Protein 1OSN (pdb70)

Structure (mmCIF, N/CA/C/O backbone):
data_1OSN
#
_entry.id   1OSN
#
_cell.length_a   99.700
_cell.length_b   54.200
_cell.length_c   167.800
_cell.angle_alpha   90.00
_cell.angle_beta   94.80
_cell.angle_gamma   90.00
#
_symmetry.space_group_name_H-M   'P 1 21 1'
#
loop_
_entity.id
_entity.type
_entity.pdbx_description
1 polymer 'Thymidine kinase'
2 non-polymer "ADENOSINE-5'-DIPHOSPHATE"
3 non-polymer "(E)-5-(2-BROMOVINYL)-2'-DEOXYURIDINE-5'-MONOPHOSPHATE"
4 water water
#
loop_
_atom_site.group_PDB
_atom_site.id
_atom_site.type_symbol
_atom_site.label_atom_id
_atom_site.label_alt_id
_atom_site.label_comp_id
_atom_site.label_asym_id
_atom_site.label_entity_id
_atom_site.label_seq_id
_atom_site.pdbx_PDB_ins_code
_atom_site.Cartn_x
_atom_site.Cartn_y
_atom_site.Cartn_z
_atom_site.occupancy
_atom_site.B_iso_or_equiv
_atom_site.auth_seq_id
_atom_site.auth_comp_id
_atom_site.auth_asym_id
_atom_site.auth_atom_id
_atom_site.pdbx_PDB_model_num
ATOM 1 N N . VAL A 1 8 ? 80.585 -1.712 86.876 1.00 84.08 8 VAL A N 1
ATOM 2 C CA . VAL A 1 8 ? 81.081 -2.144 85.537 1.00 81.00 8 VAL A CA 1
ATOM 3 C C . VAL A 1 8 ? 81.817 -0.989 84.849 1.00 78.04 8 VAL A C 1
ATOM 4 O O . VAL A 1 8 ? 82.548 -1.196 83.880 1.00 77.94 8 VAL A O 1
ATOM 8 N N . LYS A 1 9 ? 81.621 0.213 85.390 1.00 73.69 9 LYS A N 1
ATOM 9 C CA . LYS A 1 9 ? 82.197 1.488 84.926 1.00 69.93 9 LYS A CA 1
ATOM 10 C C . LYS A 1 9 ? 83.671 1.508 84.455 1.00 67.02 9 LYS A C 1
ATOM 11 O O . LYS A 1 9 ? 84.467 0.642 84.820 1.00 75.34 9 LYS A O 1
ATOM 17 N N . MET A 1 10 ? 84.020 2.519 83.657 1.00 56.41 10 MET A N 1
ATOM 18 C CA . MET A 1 10 ? 85.375 2.707 83.119 1.00 50.72 10 MET A CA 1
ATOM 19 C C . MET A 1 10 ? 85.458 4.115 82.544 1.00 49.31 10 MET A C 1
ATOM 20 O O . MET A 1 10 ? 84.551 4.560 81.848 1.00 57.61 10 MET A O 1
ATOM 25 N N . GLY A 1 11 ? 86.557 4.806 82.794 1.00 44.74 11 GLY A N 1
ATOM 26 C CA . GLY A 1 11 ? 86.666 6.168 82.313 1.00 41.62 11 GLY A CA 1
ATOM 27 C C . GLY A 1 11 ? 87.174 6.347 80.902 1.00 39.35 11 GLY A C 1
ATOM 28 O O . GLY A 1 11 ? 88.218 5.810 80.554 1.00 40.53 11 GLY A O 1
ATOM 29 N N . VAL A 1 12 ? 86.442 7.123 80.102 1.00 36.62 12 VAL A N 1
ATOM 30 C CA . VAL A 1 12 ? 86.801 7.401 78.710 1.00 26.16 12 VAL A CA 1
ATOM 31 C C . VAL A 1 12 ? 87.385 8.794 78.565 1.00 18.43 12 VAL A C 1
ATOM 32 O O . VAL A 1 12 ? 87.386 9.588 79.510 1.00 12.94 12 VAL A O 1
ATOM 36 N N . LEU A 1 13 ? 87.854 9.104 77.366 1.00 14.98 13 LEU A N 1
ATOM 37 C CA . LEU A 1 13 ? 88.456 10.409 77.113 1.00 16.99 13 LEU A CA 1
ATOM 38 C C . LEU A 1 13 ? 87.887 11.048 75.856 1.00 16.60 13 LEU A C 1
ATOM 39 O O . LEU A 1 13 ? 88.353 10.764 74.756 1.00 17.01 13 LEU A O 1
ATOM 44 N N . ARG A 1 14 ? 86.882 11.910 76.016 1.00 17.62 14 ARG A N 1
ATOM 45 C CA . ARG A 1 14 ? 86.254 12.558 74.864 1.00 14.97 14 ARG A CA 1
ATOM 46 C C . ARG A 1 14 ? 87.138 13.654 74.320 1.00 12.84 14 ARG A C 1
ATOM 47 O O . ARG A 1 14 ? 87.420 14.630 75.009 1.00 19.20 14 ARG A O 1
ATOM 55 N N . ILE A 1 15 ? 87.584 13.477 73.081 1.00 6.17 15 ILE A N 1
ATOM 56 C CA . ILE A 1 15 ? 88.453 14.449 72.438 1.00 7.14 15 ILE A CA 1
ATOM 57 C C . ILE A 1 15 ? 87.930 14.875 71.074 1.00 14.73 15 ILE A C 1
ATOM 58 O O . ILE A 1 15 ? 87.883 14.082 70.139 1.00 20.59 15 ILE A O 1
ATOM 63 N N . TYR A 1 16 ? 87.545 16.140 70.978 1.00 10.80 16 TYR A N 1
ATOM 64 C CA . TYR A 1 16 ? 87.034 16.717 69.755 1.00 4.47 16 TYR A CA 1
ATOM 65 C C . TYR A 1 16 ? 88.147 17.545 69.123 1.00 4.47 16 TYR A C 1
ATOM 66 O O . TYR A 1 16 ? 88.689 18.454 69.732 1.00 21.43 16 TYR A O 1
ATOM 75 N N . LEU A 1 17 ? 88.482 17.226 67.889 1.00 4.47 17 LEU A N 1
ATOM 76 C CA . LEU A 1 17 ? 89.567 17.885 67.188 1.00 7.88 17 LEU A CA 1
ATOM 77 C C . LEU A 1 17 ? 89.025 18.879 66.172 1.00 16.91 17 LEU A C 1
ATOM 78 O O . LEU A 1 17 ? 88.445 18.478 65.160 1.00 24.13 17 LEU A O 1
ATOM 83 N N . ASP A 1 18 ? 89.222 20.171 66.419 1.00 18.46 18 ASP A N 1
ATOM 84 C CA . ASP A 1 18 ? 88.708 21.192 65.501 1.00 21.18 18 ASP A CA 1
ATOM 85 C C . ASP A 1 18 ? 89.765 22.103 64.904 1.00 17.90 18 ASP A C 1
ATOM 86 O O . ASP A 1 18 ? 90.950 21.803 64.928 1.00 20.37 18 ASP A O 1
ATOM 91 N N . GLY A 1 19 ? 89.310 23.223 64.360 1.00 22.93 19 GLY A N 1
ATOM 92 C CA . GLY A 1 19 ? 90.215 24.183 63.764 1.00 30.02 19 GLY A CA 1
ATOM 93 C C . GLY A 1 19 ? 89.714 24.552 62.389 1.00 33.28 19 GLY A C 1
ATOM 94 O O . GLY A 1 19 ? 88.578 24.214 62.039 1.00 27.00 19 GLY A O 1
ATOM 95 N N . ALA A 1 20 ? 90.557 25.243 61.620 1.00 35.35 20 ALA A N 1
ATOM 96 C CA . ALA A 1 20 ? 90.217 25.654 60.264 1.00 38.20 20 ALA A CA 1
ATOM 97 C C . ALA A 1 20 ? 90.103 24.424 59.350 1.00 50.59 20 ALA A C 1
ATOM 98 O O . ALA A 1 20 ? 90.346 23.287 59.781 1.00 46.31 20 ALA A O 1
ATOM 100 N N . TYR A 1 21 ? 89.734 24.654 58.089 1.00 61.10 21 TYR A N 1
ATOM 101 C CA . TYR A 1 21 ? 89.576 23.561 57.128 1.00 70.18 21 TYR A CA 1
ATOM 102 C C . TYR A 1 21 ? 90.746 23.450 56.151 1.00 78.02 21 TYR A C 1
ATOM 103 O O . TYR A 1 21 ? 91.458 24.431 55.906 1.00 84.50 21 TYR A O 1
ATOM 112 N N . GLY A 1 22 ? 90.938 22.250 55.598 1.00 79.10 22 GLY A N 1
ATOM 113 C CA . GLY A 1 22 ? 92.029 22.018 54.664 1.00 79.87 22 GLY A CA 1
ATOM 114 C C . GLY A 1 22 ? 93.384 21.949 55.358 1.00 81.00 22 GLY A C 1
ATOM 115 O O . GLY A 1 22 ? 94.375 21.525 54.759 1.00 80.26 22 GLY A O 1
ATOM 116 N N . ILE A 1 23 ? 93.421 22.363 56.626 1.00 80.38 23 ILE A N 1
ATOM 117 C CA . ILE A 1 23 ? 94.649 22.362 57.421 1.00 78.62 23 ILE A CA 1
ATOM 118 C C . ILE A 1 23 ? 95.286 20.975 57.550 1.00 80.45 23 ILE A C 1
ATOM 119 O O . ILE A 1 23 ? 96.505 20.861 57.700 1.00 86.07 23 ILE A O 1
ATOM 124 N N . GLY A 1 24 ? 94.469 19.926 57.500 1.00 73.28 24 GLY A N 1
ATOM 125 C CA . GLY A 1 24 ? 95.005 18.581 57.614 1.00 66.42 24 GLY A CA 1
ATOM 126 C C . GLY A 1 24 ? 94.713 17.897 58.937 1.00 61.50 24 GLY A C 1
ATOM 127 O O . GLY A 1 24 ? 95.411 16.955 59.329 1.00 58.31 24 GLY A O 1
ATOM 128 N N . LYS A 1 25 ? 93.673 18.361 59.623 1.00 57.89 25 LYS A N 1
ATOM 129 C CA . LYS A 1 25 ? 93.306 17.793 60.909 1.00 56.15 25 LYS A CA 1
ATOM 130 C C . LYS A 1 25 ? 92.668 16.421 60.797 1.00 53.79 25 LYS A C 1
ATOM 131 O O . LYS A 1 25 ? 92.271 15.831 61.799 1.00 53.60 25 LYS A O 1
ATOM 137 N N . THR A 1 26 ? 92.568 15.905 59.582 1.00 56.70 26 THR A N 1
ATOM 138 C CA . THR A 1 26 ? 91.984 14.583 59.398 1.00 69.38 26 THR A CA 1
ATOM 139 C C . THR A 1 26 ? 93.070 13.543 59.094 1.00 75.81 26 THR A C 1
ATOM 140 O O . THR A 1 26 ? 93.064 12.454 59.674 1.00 77.98 26 THR A O 1
ATOM 144 N N . THR A 1 27 ? 94.005 13.876 58.202 1.00 78.75 27 THR A N 1
ATOM 145 C CA . THR A 1 27 ? 95.081 12.945 57.856 1.00 76.39 27 THR A CA 1
ATOM 146 C C . THR A 1 27 ? 96.073 12.884 59.014 1.00 72.28 27 THR A C 1
ATOM 147 O O . THR A 1 27 ? 96.948 12.022 59.058 1.00 71.24 27 THR A O 1
ATOM 151 N N . ALA A 1 28 ? 95.917 13.811 59.953 1.00 72.32 28 ALA A N 1
ATOM 152 C CA . ALA A 1 28 ? 96.770 13.870 61.134 1.00 76.56 28 ALA A CA 1
ATOM 153 C C . ALA A 1 28 ? 96.036 13.270 62.340 1.00 77.41 28 ALA A C 1
ATOM 154 O O . ALA A 1 28 ? 96.654 12.958 63.366 1.00 73.20 28 ALA A O 1
ATOM 156 N N . ALA A 1 29 ? 94.715 13.125 62.204 1.00 78.66 29 ALA A N 1
ATOM 157 C CA . ALA A 1 29 ? 93.867 12.555 63.252 1.00 73.92 29 ALA A CA 1
ATOM 158 C C . ALA A 1 29 ? 93.781 11.055 63.030 1.00 73.34 29 ALA A C 1
ATOM 159 O O . ALA A 1 29 ? 93.449 10.298 63.940 1.00 71.37 29 ALA A O 1
ATOM 161 N N . GLU A 1 30 ? 94.074 10.638 61.802 1.00 78.97 30 GLU A N 1
ATOM 162 C CA . GLU A 1 30 ? 94.055 9.230 61.438 1.00 80.90 30 GLU A CA 1
ATOM 163 C C . GLU A 1 30 ? 95.418 8.625 61.764 1.00 80.36 30 GLU A C 1
ATOM 164 O O . GLU A 1 30 ? 95.501 7.537 62.330 1.00 81.00 30 GLU A O 1
ATOM 170 N N . GLU A 1 31 ? 96.485 9.341 61.419 1.00 78.67 31 GLU A N 1
ATOM 171 C CA . GLU A 1 31 ? 97.832 8.857 61.681 1.00 75.33 31 GLU A CA 1
ATOM 172 C C . GLU A 1 31 ? 98.020 8.666 63.176 1.00 71.12 31 GLU A C 1
ATOM 173 O O . GLU A 1 31 ? 99.013 8.091 63.621 1.00 69.26 31 GLU A O 1
ATOM 179 N N . PHE A 1 32 ? 97.063 9.160 63.951 1.00 69.83 32 PHE A N 1
ATOM 180 C CA . PHE A 1 32 ? 97.121 9.019 65.401 1.00 74.77 32 PHE A CA 1
ATOM 181 C C . PHE A 1 32 ? 96.418 7.734 65.812 1.00 79.71 32 PHE A C 1
ATOM 182 O O . PHE A 1 32 ? 96.685 7.181 66.882 1.00 81.18 32 PHE A O 1
ATOM 190 N N . LEU A 1 33 ? 95.515 7.273 64.950 1.00 83.30 33 LEU A N 1
ATOM 191 C CA . LEU A 1 33 ? 94.749 6.057 65.198 1.00 83.41 33 LEU A CA 1
ATOM 192 C C . LEU A 1 33 ? 95.584 4.813 64.868 1.00 87.17 33 LEU A C 1
ATOM 193 O O . LEU A 1 33 ? 95.500 3.811 65.566 1.00 89.07 33 LEU A O 1
ATOM 198 N N . HIS A 1 34 ? 96.428 4.897 63.840 1.00 92.68 34 HIS A N 1
ATOM 199 C CA . HIS A 1 34 ? 97.290 3.774 63.448 1.00 98.15 34 HIS A CA 1
ATOM 200 C C . HIS A 1 34 ? 98.396 3.419 64.466 1.00 101.75 34 HIS A C 1
ATOM 201 O O . HIS A 1 34 ? 98.692 2.240 64.677 1.00 101.07 34 HIS A O 1
ATOM 208 N N . HIS A 1 35 ? 99.001 4.432 65.092 1.00 105.02 35 HIS A N 1
ATOM 209 C CA . HIS A 1 35 ? 100.105 4.216 66.040 1.00 107.10 35 HIS A CA 1
ATOM 210 C C . HIS A 1 35 ? 99.779 4.231 67.541 1.00 104.89 35 HIS A C 1
ATOM 211 O O . HIS A 1 35 ? 100.581 4.697 68.363 1.00 101.95 35 HIS A O 1
ATOM 218 N N . PHE A 1 36 ? 98.616 3.707 67.901 1.00 101.60 36 PHE A N 1
ATOM 219 C CA . PHE A 1 36 ? 98.216 3.682 69.299 1.00 97.47 36 PHE A CA 1
ATOM 220 C C . PHE A 1 36 ? 97.059 2.719 69.456 1.00 93.93 36 PHE A C 1
ATOM 221 O O . PHE A 1 36 ? 96.774 2.239 70.557 1.00 85.77 36 PHE A O 1
ATOM 229 N N . ALA A 1 37 ? 96.391 2.448 68.338 1.00 96.95 37 ALA A N 1
ATOM 230 C CA . ALA A 1 37 ? 95.267 1.522 68.341 1.00 100.32 37 ALA A CA 1
ATOM 231 C C . ALA A 1 37 ? 95.835 0.112 68.218 1.00 103.14 37 ALA A C 1
ATOM 232 O O . ALA A 1 37 ? 95.217 -0.775 67.616 1.00 102.71 37 ALA A O 1
ATOM 234 N N . ILE A 1 38 ? 97.031 -0.074 68.782 1.00 103.75 38 ILE A N 1
ATOM 235 C CA . ILE A 1 38 ? 97.719 -1.367 68.779 1.00 98.33 38 ILE A CA 1
ATOM 236 C C . ILE A 1 38 ? 96.721 -2.363 69.382 1.00 94.64 38 ILE A C 1
ATOM 237 O O . ILE A 1 38 ? 96.594 -3.510 68.934 1.00 88.82 38 ILE A O 1
ATOM 242 N N . THR A 1 39 ? 96.017 -1.885 70.405 1.00 92.11 39 THR A N 1
ATOM 243 C CA . THR A 1 39 ? 94.976 -2.641 71.085 1.00 88.30 39 THR A CA 1
ATOM 244 C C . THR A 1 39 ? 93.654 -2.045 70.566 1.00 85.84 39 THR A C 1
ATOM 245 O O . THR A 1 39 ? 93.238 -0.954 70.970 1.00 80.92 39 THR A O 1
ATOM 249 N N . PRO A 1 40 ? 92.991 -2.763 69.641 1.00 85.48 40 PRO A N 1
ATOM 250 C CA . PRO A 1 40 ? 91.725 -2.393 68.998 1.00 79.55 40 PRO A CA 1
ATOM 251 C C . PRO A 1 40 ? 90.677 -1.667 69.831 1.00 73.61 40 PRO A C 1
ATOM 252 O O . PRO A 1 40 ? 90.214 -0.598 69.440 1.00 73.08 40 PRO A O 1
ATOM 256 N N . ASN A 1 41 ? 90.301 -2.242 70.970 1.00 65.91 41 ASN A N 1
ATOM 257 C CA . ASN A 1 41 ? 89.268 -1.645 71.798 1.00 59.83 41 ASN A CA 1
ATOM 258 C C . ASN A 1 41 ? 89.738 -0.514 72.697 1.00 56.95 41 ASN A C 1
ATOM 259 O O . ASN A 1 41 ? 89.080 -0.207 73.690 1.00 62.49 41 ASN A O 1
ATOM 264 N N . ARG A 1 42 ? 90.857 0.123 72.372 1.00 51.67 42 ARG A N 1
ATOM 265 C CA . ARG A 1 42 ? 91.301 1.216 73.231 1.00 48.88 42 ARG A CA 1
ATOM 266 C C . ARG A 1 42 ? 90.992 2.570 72.636 1.00 45.76 42 ARG A C 1
ATOM 267 O O . ARG A 1 42 ? 91.129 3.579 73.315 1.00 53.98 42 ARG A O 1
ATOM 275 N N . ILE A 1 43 ? 90.558 2.603 71.380 1.00 41.96 43 ILE A N 1
ATOM 276 C CA . ILE A 1 43 ? 90.276 3.878 70.722 1.00 34.18 43 ILE A CA 1
ATOM 277 C C . ILE A 1 43 ? 89.168 3.819 69.678 1.00 28.27 43 ILE A C 1
ATOM 278 O O . ILE A 1 43 ? 89.091 2.883 68.888 1.00 34.62 43 ILE A O 1
ATOM 283 N N . LEU A 1 44 ? 88.321 4.841 69.671 1.00 22.64 44 LEU A N 1
ATOM 284 C CA . LEU A 1 44 ? 87.190 4.911 68.750 1.00 16.64 44 LEU A CA 1
ATOM 285 C C . LEU A 1 44 ? 87.164 6.195 67.952 1.00 17.88 44 LEU A C 1
ATOM 286 O O . LEU A 1 44 ? 87.040 7.264 68.528 1.00 26.69 44 LEU A O 1
ATOM 291 N N . LEU A 1 45 ? 87.249 6.108 66.631 1.00 18.73 45 LEU A N 1
ATOM 292 C CA . LEU A 1 45 ? 87.232 7.327 65.836 1.00 19.37 45 LEU A CA 1
ATOM 293 C C . LEU A 1 45 ? 85.889 7.603 65.169 1.00 15.86 45 LEU A C 1
ATOM 294 O O . LEU A 1 45 ? 85.194 6.686 64.748 1.00 26.78 45 LEU A O 1
ATOM 299 N N . ILE A 1 46 ? 85.533 8.875 65.076 1.00 4.47 46 ILE A N 1
ATOM 300 C CA . ILE A 1 46 ? 84.284 9.278 64.455 1.00 12.05 46 ILE A CA 1
ATOM 301 C C . ILE A 1 46 ? 84.632 10.347 63.438 1.00 20.99 46 ILE A C 1
ATOM 302 O O . ILE A 1 46 ? 85.004 11.449 63.819 1.00 37.09 46 ILE A O 1
ATOM 307 N N . GLY A 1 47 ? 84.506 10.042 62.153 1.00 19.81 47 GLY A N 1
ATOM 308 C CA . GLY A 1 47 ? 84.856 11.028 61.139 1.00 26.51 47 GLY A CA 1
ATOM 309 C C . GLY A 1 47 ? 83.749 11.974 60.715 1.00 28.74 47 GLY A C 1
ATOM 310 O O . GLY A 1 47 ? 82.571 11.707 60.959 1.00 33.71 47 GLY A O 1
ATOM 311 N N . GLU A 1 48 ? 84.121 13.087 60.084 1.00 28.00 48 GLU A N 1
ATOM 312 C CA . GLU A 1 48 ? 83.129 14.051 59.622 1.00 26.69 48 GLU A CA 1
ATOM 313 C C . GLU A 1 48 ? 82.147 13.307 58.735 1.00 19.43 48 GLU A C 1
ATOM 314 O O . GLU A 1 48 ? 82.556 12.478 57.932 1.00 24.33 48 GLU A O 1
ATOM 320 N N . PRO A 1 49 ? 80.835 13.577 58.883 1.00 11.61 49 PRO A N 1
ATOM 321 C CA . PRO A 1 49 ? 79.790 12.926 58.097 1.00 10.31 49 PRO A CA 1
ATOM 322 C C . PRO A 1 49 ? 79.536 13.534 56.703 1.00 16.18 49 PRO A C 1
ATOM 323 O O . PRO A 1 49 ? 78.416 13.943 56.395 1.00 22.39 49 PRO A O 1
ATOM 327 N N . LEU A 1 50 ? 80.562 13.576 55.853 1.00 17.18 50 LEU A N 1
ATOM 328 C CA . LEU A 1 50 ? 80.415 14.144 54.515 1.00 13.45 50 LEU A CA 1
ATOM 329 C C . LEU A 1 50 ? 79.229 13.532 53.806 1.00 16.75 50 LEU A C 1
ATOM 330 O O . LEU A 1 50 ? 78.469 14.238 53.154 1.00 27.99 50 LEU A O 1
ATOM 335 N N . SER A 1 51 ? 79.077 12.216 53.931 1.00 21.56 51 SER A N 1
ATOM 336 C CA . SER A 1 51 ? 77.977 11.504 53.288 1.00 26.13 51 SER A CA 1
ATOM 337 C C . SER A 1 51 ? 76.615 12.157 53.518 1.00 28.75 51 SER A C 1
ATOM 338 O O . SER A 1 51 ? 75.743 12.063 52.652 1.00 43.02 51 SER A O 1
ATOM 341 N N . TYR A 1 52 ? 76.422 12.816 54.664 1.00 13.01 52 TYR A N 1
ATOM 342 C CA . TYR A 1 52 ? 75.152 13.495 54.929 1.00 6.22 52 TYR A CA 1
ATOM 343 C C . TYR A 1 52 ? 75.190 14.955 54.457 1.00 8.31 52 TYR A C 1
ATOM 344 O O . TYR A 1 52 ? 74.198 15.515 53.985 1.00 5.47 52 TYR A O 1
ATOM 353 N N . TRP A 1 53 ? 76.341 15.584 54.593 1.00 10.09 53 TRP A N 1
ATOM 354 C CA . TRP A 1 53 ? 76.451 16.950 54.150 1.00 4.47 53 TRP A CA 1
ATOM 355 C C . TRP A 1 53 ? 76.266 16.991 52.651 1.00 7.01 53 TRP A C 1
ATOM 356 O O . TRP A 1 53 ? 75.605 17.885 52.139 1.00 11.80 53 TRP A O 1
ATOM 367 N N . ARG A 1 54 ? 76.850 16.026 51.947 1.00 4.47 54 ARG A N 1
ATOM 368 C CA . ARG A 1 54 ? 76.750 16.019 50.500 1.00 10.14 54 ARG A CA 1
ATOM 369 C C . ARG A 1 54 ? 75.443 15.474 49.966 1.00 9.87 54 ARG A C 1
ATOM 370 O O . ARG A 1 54 ? 75.270 15.307 48.760 1.00 20.33 54 ARG A O 1
ATOM 378 N N . ASN A 1 55 ? 74.510 15.219 50.867 1.00 6.38 55 ASN A N 1
ATOM 379 C CA . ASN A 1 55 ? 73.201 14.743 50.466 1.00 10.27 55 ASN A CA 1
ATOM 380 C C . ASN A 1 55 ? 72.261 14.835 51.644 1.00 7.73 55 ASN A C 1
ATOM 381 O O . ASN A 1 55 ? 71.589 13.862 52.018 1.00 4.47 55 ASN A O 1
ATOM 386 N N . LEU A 1 56 ? 72.218 16.013 52.245 1.00 9.27 56 LEU A N 1
ATOM 387 C CA . LEU A 1 56 ? 71.363 16.186 53.394 1.00 11.13 56 LEU A CA 1
ATOM 388 C C . LEU A 1 56 ? 69.927 16.457 52.975 1.00 12.27 56 LEU A C 1
ATOM 389 O O . LEU A 1 56 ? 69.554 17.587 52.654 1.00 9.56 56 LEU A O 1
ATOM 394 N N . ALA A 1 57 ? 69.122 15.401 52.975 1.00 10.13 57 ALA A N 1
ATOM 395 C CA . ALA A 1 57 ? 67.726 15.531 52.604 1.00 13.87 57 ALA A CA 1
ATOM 396 C C . ALA A 1 57 ? 67.544 16.227 51.256 1.00 18.81 57 ALA A C 1
ATOM 397 O O . ALA A 1 57 ? 66.600 16.993 51.056 1.00 20.17 57 ALA A O 1
ATOM 399 N N . GLY A 1 58 ? 68.457 15.983 50.330 1.00 19.70 58 GLY A N 1
ATOM 400 C CA . GLY A 1 58 ? 68.290 16.584 49.027 1.00 19.10 58 GLY A CA 1
ATOM 401 C C . GLY A 1 58 ? 69.310 17.594 48.573 1.00 23.49 58 GLY A C 1
ATOM 402 O O . GLY A 1 58 ? 69.641 17.638 47.388 1.00 39.47 58 GLY A O 1
ATOM 403 N N . GLU A 1 59 ? 69.826 18.410 49.478 1.00 13.11 59 GLU A N 1
ATOM 404 C CA . GLU A 1 59 ? 70.788 19.407 49.040 1.00 10.26 59 GLU A CA 1
ATOM 405 C C . GLU A 1 59 ? 72.219 19.117 49.491 1.00 9.34 59 GLU A C 1
ATOM 406 O O . GLU A 1 59 ? 72.436 18.393 50.461 1.00 4.47 59 GLU A O 1
ATOM 412 N N . ASP A 1 60 ? 73.191 19.657 48.755 1.00 9.47 60 ASP A N 1
ATOM 413 C CA . ASP A 1 60 ? 74.606 19.469 49.073 1.00 13.04 60 ASP A CA 1
ATOM 414 C C . ASP A 1 60 ? 75.151 20.679 49.832 1.00 10.09 60 ASP A C 1
ATOM 415 O O . ASP A 1 60 ? 75.740 21.580 49.235 1.00 9.91 60 ASP A O 1
ATOM 420 N N . ALA A 1 61 ? 74.968 20.690 51.146 1.00 4.47 61 ALA A N 1
ATOM 421 C CA . ALA A 1 61 ? 75.426 21.803 51.952 1.00 4.47 61 ALA A CA 1
ATOM 422 C C . ALA A 1 61 ? 76.706 22.429 51.429 1.00 9.86 61 ALA A C 1
ATOM 423 O O . ALA A 1 61 ? 76.763 23.639 51.207 1.00 8.82 61 ALA A O 1
ATOM 425 N N . ILE A 1 62 ? 77.730 21.611 51.209 1.00 15.13 62 ILE A N 1
ATOM 426 C CA . ILE A 1 62 ? 78.998 22.158 50.746 1.00 15.60 62 ILE A CA 1
ATOM 427 C C . ILE A 1 62 ? 78.915 22.938 49.452 1.00 12.25 62 ILE A C 1
ATOM 428 O O . ILE A 1 62 ? 79.214 24.135 49.433 1.00 14.83 62 ILE A O 1
ATOM 433 N N . CYS A 1 63 ? 78.516 22.280 48.374 1.00 5.73 63 CYS A N 1
ATOM 434 C CA . CYS A 1 63 ? 78.409 22.982 47.106 1.00 11.93 63 CYS A CA 1
ATOM 435 C C . CYS A 1 63 ? 77.581 24.262 47.271 1.00 11.62 63 CYS A C 1
ATOM 436 O O . CYS A 1 63 ? 77.994 25.342 46.827 1.00 12.61 63 CYS A O 1
ATOM 439 N N . GLY A 1 64 ? 76.426 24.130 47.928 1.00 8.12 64 GLY A N 1
ATOM 440 C CA . GLY A 1 64 ? 75.529 25.257 48.153 1.00 5.85 64 GLY A CA 1
ATOM 441 C C . GLY A 1 64 ? 76.115 26.456 48.886 1.00 7.60 64 GLY A C 1
ATOM 442 O O . GLY A 1 64 ? 75.807 27.611 48.568 1.00 4.47 64 GLY A O 1
ATOM 443 N N . ILE A 1 65 ? 76.958 26.200 49.877 1.00 4.47 65 ILE A N 1
ATOM 444 C CA . ILE A 1 65 ? 77.546 27.308 50.593 1.00 7.56 65 ILE A CA 1
ATOM 445 C C . ILE A 1 65 ? 78.569 28.009 49.714 1.00 14.15 65 ILE A C 1
ATOM 446 O O . ILE A 1 65 ? 78.716 29.219 49.783 1.00 24.70 65 ILE A O 1
ATOM 451 N N . TYR A 1 66 ? 79.290 27.264 48.890 1.00 11.85 66 TYR A N 1
ATOM 452 C CA . TYR A 1 66 ? 80.253 27.917 48.038 1.00 11.03 66 TYR A CA 1
ATOM 453 C C . TYR A 1 66 ? 79.562 28.457 46.800 1.00 14.28 66 TYR A C 1
ATOM 454 O O . TYR A 1 66 ? 79.660 29.644 46.500 1.00 23.24 66 TYR A O 1
ATOM 463 N N . GLY A 1 67 ? 78.846 27.601 46.088 1.00 11.69 67 GLY A N 1
ATOM 464 C CA . GLY A 1 67 ? 78.181 28.054 44.884 1.00 23.11 67 GLY A CA 1
ATOM 465 C C . GLY A 1 67 ? 77.445 29.363 45.080 1.00 20.31 67 GLY A C 1
ATOM 466 O O . GLY A 1 67 ? 77.432 30.229 44.195 1.00 24.25 67 GLY A O 1
ATOM 467 N N . THR A 1 68 ? 76.828 29.509 46.244 1.00 6.66 68 THR A N 1
ATOM 468 C CA . THR A 1 68 ? 76.088 30.723 46.533 1.00 5.91 68 THR A CA 1
ATOM 469 C C . THR A 1 68 ? 76.962 31.969 46.475 1.00 4.47 68 THR A C 1
ATOM 470 O O . THR A 1 68 ? 76.503 33.044 46.119 1.00 4.81 68 THR A O 1
ATOM 474 N N . GLN A 1 69 ? 78.228 31.833 46.824 1.00 4.73 69 GLN A N 1
ATOM 475 C CA . GLN A 1 69 ? 79.103 32.981 46.780 1.00 6.46 69 GLN A CA 1
ATOM 476 C C . GLN A 1 69 ? 79.472 33.238 45.336 1.00 8.94 69 GLN A C 1
ATOM 477 O O . GLN A 1 69 ? 79.489 34.378 44.891 1.00 22.73 69 GLN A O 1
ATOM 483 N N . THR A 1 70 ? 79.767 32.189 44.589 1.00 6.76 70 THR A N 1
ATOM 484 C CA . THR A 1 70 ? 80.084 32.380 43.181 1.00 18.04 70 THR A CA 1
ATOM 485 C C . THR A 1 70 ? 78.876 33.062 42.527 1.00 16.37 70 THR A C 1
ATOM 486 O O . THR A 1 70 ? 79.024 34.013 41.767 1.00 21.08 70 THR A O 1
ATOM 490 N N . ARG A 1 71 ? 77.681 32.570 42.836 1.00 11.44 71 ARG A N 1
ATOM 491 C CA . ARG A 1 71 ? 76.449 33.129 42.299 1.00 4.47 71 ARG A CA 1
ATOM 492 C C . ARG A 1 71 ? 76.243 34.577 42.738 1.00 4.47 71 ARG A C 1
ATOM 493 O O . ARG A 1 71 ? 75.559 35.347 42.065 1.00 8.89 71 ARG A O 1
ATOM 501 N N . ARG A 1 72 ? 76.827 34.954 43.867 1.00 4.62 72 ARG A N 1
ATOM 502 C CA . ARG A 1 72 ? 76.701 36.328 44.340 1.00 6.61 72 ARG A CA 1
ATOM 503 C C . ARG A 1 72 ? 77.612 37.251 43.534 1.00 7.61 72 ARG A C 1
ATOM 504 O O . ARG A 1 72 ? 77.193 38.332 43.133 1.00 4.47 72 ARG A O 1
ATOM 512 N N . LEU A 1 73 ? 78.847 36.817 43.289 1.00 4.47 73 LEU A N 1
ATOM 513 C CA . LEU A 1 73 ? 79.793 37.627 42.535 1.00 11.22 73 LEU A CA 1
ATOM 514 C C . LEU A 1 73 ? 79.347 37.898 41.122 1.00 19.19 73 LEU A C 1
ATOM 515 O O . LEU A 1 73 ? 79.575 38.988 40.604 1.00 26.25 73 LEU A O 1
ATOM 520 N N . ASN A 1 74 ? 78.714 36.909 40.497 1.00 20.51 74 ASN A N 1
ATOM 521 C CA . ASN A 1 74 ? 78.258 37.044 39.118 1.00 19.41 74 ASN A CA 1
ATOM 522 C C . ASN A 1 74 ? 76.985 37.846 39.063 1.00 18.53 74 ASN A C 1
ATOM 523 O O . ASN A 1 74 ? 76.505 38.212 37.993 1.00 20.22 74 ASN A O 1
ATOM 528 N N . GLY A 1 75 ? 76.441 38.132 40.232 1.00 20.87 75 GLY A N 1
ATOM 529 C CA . GLY A 1 75 ? 75.226 38.916 40.269 1.00 30.94 75 GLY A CA 1
ATOM 530 C C . GLY A 1 75 ? 74.035 38.110 39.809 1.00 29.65 75 GLY A C 1
ATOM 531 O O . GLY A 1 75 ? 73.026 38.675 39.392 1.00 36.65 75 GLY A O 1
ATOM 532 N N . ASP A 1 76 ? 74.154 36.789 39.862 1.00 20.15 76 ASP A N 1
ATOM 533 C CA . ASP A 1 76 ? 73.044 35.940 39.474 1.00 15.95 76 ASP A CA 1
ATOM 534 C C . ASP A 1 76 ? 71.976 36.065 40.563 1.00 11.56 76 ASP A C 1
ATOM 535 O O . ASP A 1 76 ? 70.827 35.673 40.365 1.00 9.80 76 ASP A O 1
ATOM 540 N N . VAL A 1 77 ? 72.360 36.621 41.712 1.00 4.75 77 VAL A N 1
ATOM 541 C CA . VAL A 1 77 ? 71.423 36.787 42.815 1.00 6.35 77 VAL A CA 1
ATOM 542 C C . VAL A 1 77 ? 71.760 37.974 43.704 1.00 10.65 77 VAL A C 1
ATOM 543 O O . VAL A 1 77 ? 72.934 38.333 43.882 1.00 10.11 77 VAL A O 1
ATOM 547 N N . SER A 1 78 ? 70.710 38.566 44.268 1.00 11.77 78 SER A N 1
ATOM 548 C CA . SER A 1 78 ? 70.831 39.730 45.142 1.00 11.15 78 SER A CA 1
ATOM 549 C C . SER A 1 78 ? 71.739 39.452 46.326 1.00 8.93 78 SER A C 1
ATOM 550 O O . SER A 1 78 ? 71.665 38.379 46.915 1.00 22.78 78 SER A O 1
ATOM 553 N N . PRO A 1 79 ? 72.608 40.406 46.693 1.00 4.47 79 PRO A N 1
ATOM 554 C CA . PRO A 1 79 ? 73.500 40.182 47.832 1.00 9.33 79 PRO A CA 1
ATOM 555 C C . PRO A 1 79 ? 72.685 39.986 49.105 1.00 13.16 79 PRO A C 1
ATOM 556 O O . PRO A 1 79 ? 73.121 39.306 50.026 1.00 16.53 79 PRO A O 1
ATOM 560 N N . GLU A 1 80 ? 71.498 40.581 49.155 1.00 17.81 80 GLU A N 1
ATOM 561 C CA . GLU A 1 80 ? 70.635 40.417 50.318 1.00 14.10 80 GLU A CA 1
ATOM 562 C C . GLU A 1 80 ? 70.168 38.953 50.375 1.00 13.09 80 GLU A C 1
ATOM 563 O O . GLU A 1 80 ? 70.148 38.347 51.446 1.00 10.29 80 GLU A O 1
ATOM 569 N N . ASP A 1 81 ? 69.804 38.380 49.230 1.00 4.47 81 ASP A N 1
ATOM 570 C CA . ASP A 1 81 ? 69.379 36.991 49.223 1.00 10.24 81 ASP A CA 1
ATOM 571 C C . ASP A 1 81 ? 70.576 36.068 49.439 1.00 12.74 81 ASP A C 1
ATOM 572 O O . ASP A 1 81 ? 70.517 35.103 50.205 1.00 15.32 81 ASP A O 1
ATOM 577 N N . ALA A 1 82 ? 71.672 36.373 48.765 1.00 16.88 82 ALA A N 1
ATOM 578 C CA . ALA A 1 82 ? 72.868 35.556 48.886 1.00 21.93 82 ALA A CA 1
ATOM 579 C C . ALA A 1 82 ? 73.222 35.326 50.347 1.00 21.06 82 ALA A C 1
ATOM 580 O O . ALA A 1 82 ? 73.808 34.304 50.699 1.00 25.24 82 ALA A O 1
ATOM 582 N N . GLN A 1 83 ? 72.863 36.272 51.203 1.00 18.83 83 GLN A N 1
ATOM 583 C CA . GLN A 1 83 ? 73.183 36.123 52.616 1.00 19.17 83 GLN A CA 1
ATOM 584 C C . GLN A 1 83 ? 72.229 35.150 53.240 1.00 11.38 83 GLN A C 1
ATOM 585 O O . GLN A 1 83 ? 72.640 34.264 53.966 1.00 15.17 83 GLN A O 1
ATOM 591 N N . ARG A 1 84 ? 70.947 35.322 52.951 1.00 11.42 84 ARG A N 1
ATOM 592 C CA . ARG A 1 84 ? 69.929 34.446 53.506 1.00 10.46 84 ARG A CA 1
ATOM 593 C C . ARG A 1 84 ? 70.164 33.064 52.958 1.00 11.53 84 ARG A C 1
ATOM 594 O O . ARG A 1 84 ? 70.102 32.061 53.686 1.00 12.22 84 ARG A O 1
ATOM 602 N N . LEU A 1 85 ? 70.461 33.019 51.666 1.00 5.56 85 LEU A N 1
ATOM 603 C CA . LEU A 1 85 ? 70.716 31.758 51.010 1.00 4.47 85 LEU A CA 1
ATOM 604 C C . LEU A 1 85 ? 71.866 31.058 51.716 1.00 8.33 85 LEU A C 1
ATOM 605 O O . LEU A 1 85 ? 71.826 29.852 51.937 1.00 12.91 85 LEU A O 1
ATOM 610 N N . THR A 1 86 ? 72.880 31.819 52.105 1.00 8.59 86 THR A N 1
ATOM 611 C CA . THR A 1 86 ? 74.017 31.231 52.795 1.00 4.47 86 THR A CA 1
ATOM 612 C C . THR A 1 86 ? 73.566 30.621 54.111 1.00 4.47 86 THR A C 1
ATOM 613 O O . THR A 1 86 ? 73.819 29.447 54.366 1.00 4.65 86 THR A O 1
ATOM 617 N N . ALA A 1 87 ? 72.896 31.417 54.940 1.00 4.47 87 ALA A N 1
ATOM 618 C CA . ALA A 1 87 ? 72.414 30.947 56.242 1.00 8.21 87 ALA A CA 1
ATOM 619 C C . ALA A 1 87 ? 71.771 29.591 56.085 1.00 13.97 87 ALA A C 1
ATOM 620 O O . ALA A 1 87 ? 72.011 28.683 56.883 1.00 14.80 87 ALA A O 1
ATOM 622 N N . HIS A 1 88 ? 70.953 29.459 55.046 1.00 13.93 88 HIS A N 1
ATOM 623 C CA . HIS A 1 88 ? 70.279 28.198 54.786 1.00 8.94 88 HIS A CA 1
ATOM 624 C C . HIS A 1 88 ? 71.259 27.045 54.737 1.00 6.03 88 HIS A C 1
ATOM 625 O O . HIS A 1 88 ? 71.167 26.121 55.541 1.00 4.64 88 HIS A O 1
ATOM 632 N N . PHE A 1 89 ? 72.190 27.097 53.784 1.00 7.78 89 PHE A N 1
ATOM 633 C CA . PHE A 1 89 ? 73.181 26.038 53.638 1.00 4.47 89 PHE A CA 1
ATOM 634 C C . PHE A 1 89 ? 74.029 25.866 54.875 1.00 4.47 89 PHE A C 1
ATOM 635 O O . PHE A 1 89 ? 74.121 24.768 55.418 1.00 16.45 89 PHE A O 1
ATOM 643 N N . GLN A 1 90 ? 74.649 26.936 55.337 1.00 4.47 90 GLN A N 1
ATOM 644 C CA . GLN A 1 90 ? 75.459 26.810 56.531 1.00 5.72 90 GLN A CA 1
ATOM 645 C C . GLN A 1 90 ? 74.762 25.953 57.595 1.00 10.33 90 GLN A C 1
ATOM 646 O O . GLN A 1 90 ? 75.371 25.065 58.181 1.00 11.49 90 GLN A O 1
ATOM 652 N N . SER A 1 91 ? 73.479 26.219 57.825 1.00 12.56 91 SER A N 1
ATOM 653 C CA . SER A 1 91 ? 72.695 25.491 58.821 1.00 5.96 91 SER A CA 1
ATOM 654 C C . SER A 1 91 ? 72.650 23.995 58.570 1.00 8.31 91 SER A C 1
ATOM 655 O O . SER A 1 91 ? 72.542 23.222 59.514 1.00 12.85 91 SER A O 1
ATOM 658 N N . LEU A 1 92 ? 72.711 23.585 57.304 1.00 8.43 92 LEU A N 1
ATOM 659 C CA . LEU A 1 92 ? 72.647 22.165 56.967 1.00 8.00 92 LEU A CA 1
ATOM 660 C C . LEU A 1 92 ? 73.661 21.307 57.701 1.00 4.47 92 LEU A C 1
ATOM 661 O O . LEU A 1 92 ? 73.355 20.186 58.095 1.00 4.47 92 LEU A O 1
ATOM 666 N N . PHE A 1 93 ? 74.859 21.840 57.883 1.00 4.47 93 PHE A N 1
ATOM 667 C CA . PHE A 1 93 ? 75.922 21.132 58.585 1.00 7.08 93 PHE A CA 1
ATOM 668 C C . PHE A 1 93 ? 75.586 20.727 60.021 1.00 10.32 93 PHE A C 1
ATOM 669 O O . PHE A 1 93 ? 76.181 19.789 60.546 1.00 19.14 93 PHE A O 1
ATOM 677 N N . CYS A 1 94 ? 74.641 21.424 60.650 1.00 7.25 94 CYS A N 1
ATOM 678 C CA . CYS A 1 94 ? 74.243 21.161 62.046 1.00 11.80 94 CYS A CA 1
ATOM 679 C C . CYS A 1 94 ? 73.699 19.779 62.449 1.00 14.20 94 CYS A C 1
ATOM 680 O O . CYS A 1 94 ? 74.312 19.067 63.248 1.00 17.30 94 CYS A O 1
ATOM 683 N N . SER A 1 95 ? 72.544 19.407 61.914 1.00 19.24 95 SER A N 1
ATOM 684 C CA . SER A 1 95 ? 71.913 18.130 62.243 1.00 12.19 95 SER A CA 1
ATOM 685 C C . SER A 1 95 ? 72.794 16.906 62.427 1.00 4.88 95 SER A C 1
ATOM 686 O O . SER A 1 95 ? 72.857 16.365 63.516 1.00 10.37 95 SER A O 1
ATOM 689 N N . PRO A 1 96 ? 73.502 16.459 61.383 1.00 4.47 96 PRO A N 1
ATOM 690 C CA . PRO A 1 96 ? 74.351 15.267 61.535 1.00 5.62 96 PRO A CA 1
ATOM 691 C C . PRO A 1 96 ? 75.142 15.265 62.828 1.00 9.50 96 PRO A C 1
ATOM 692 O O . PRO A 1 96 ? 74.921 14.439 63.707 1.00 11.41 96 PRO A O 1
ATOM 696 N N . HIS A 1 97 ? 76.073 16.200 62.935 1.00 11.00 97 HIS A N 1
ATOM 697 C CA . HIS A 1 97 ? 76.904 16.311 64.116 1.00 8.40 97 HIS A CA 1
ATOM 698 C C . HIS A 1 97 ? 76.119 16.377 65.413 1.00 9.80 97 HIS A C 1
ATOM 699 O O . HIS A 1 97 ? 76.589 15.912 66.446 1.00 14.20 97 HIS A O 1
ATOM 706 N N . ALA A 1 98 ? 74.926 16.957 65.356 1.00 8.72 98 ALA A N 1
ATOM 707 C CA . ALA A 1 98 ? 74.089 17.099 66.538 1.00 4.47 98 ALA A CA 1
ATOM 708 C C . ALA A 1 98 ? 73.375 15.814 66.932 1.00 4.47 98 ALA A C 1
ATOM 709 O O . ALA A 1 98 ? 73.332 15.481 68.106 1.00 4.47 98 ALA A O 1
ATOM 711 N N . ILE A 1 99 ? 72.809 15.099 65.959 1.00 10.81 99 ILE A N 1
ATOM 712 C CA . ILE A 1 99 ? 72.097 13.843 66.235 1.00 8.66 99 ILE A CA 1
ATOM 713 C C . ILE A 1 99 ? 73.042 12.953 67.016 1.00 10.25 99 ILE A C 1
ATOM 714 O O . ILE A 1 99 ? 72.670 12.354 68.023 1.00 11.48 99 ILE A O 1
ATOM 719 N N . MET A 1 100 ? 74.272 12.885 66.514 1.00 12.17 100 MET A N 1
ATOM 720 C CA . MET A 1 100 ? 75.354 12.095 67.083 1.00 10.86 100 MET A CA 1
ATOM 721 C C . MET A 1 100 ? 75.660 12.547 68.495 1.00 12.58 100 MET A C 1
ATOM 722 O O . MET A 1 100 ? 75.379 11.846 69.453 1.00 15.64 100 MET A O 1
ATOM 727 N N . HIS A 1 101 ? 76.246 13.729 68.618 1.00 17.23 101 HIS A N 1
ATOM 728 C CA . HIS A 1 101 ? 76.593 14.275 69.924 1.00 22.99 101 HIS A CA 1
ATOM 729 C C . HIS A 1 101 ? 75.483 14.080 70.957 1.00 18.73 101 HIS A C 1
ATOM 730 O O . HIS A 1 101 ? 75.754 13.701 72.094 1.00 22.60 101 HIS A O 1
ATOM 737 N N . ALA A 1 102 ? 74.242 14.341 70.559 1.00 13.10 102 ALA A N 1
ATOM 738 C CA . ALA A 1 102 ? 73.109 14.218 71.463 1.00 7.64 102 ALA A CA 1
ATOM 739 C C . ALA A 1 102 ? 72.903 12.797 71.936 1.00 4.47 102 ALA A C 1
ATOM 740 O O . ALA A 1 102 ? 72.496 12.576 73.072 1.00 4.47 102 ALA A O 1
ATOM 742 N N . LYS A 1 103 ? 73.169 11.834 71.059 1.00 13.01 103 LYS A N 1
ATOM 743 C CA . LYS A 1 103 ? 73.038 10.413 71.404 1.00 16.75 103 LYS A CA 1
ATOM 744 C C . LYS A 1 103 ? 74.127 10.066 72.420 1.00 13.11 103 LYS A C 1
ATOM 745 O O . LYS A 1 103 ? 73.858 9.510 73.483 1.00 4.92 103 LYS A O 1
ATOM 751 N N . ILE A 1 104 ? 75.361 10.403 72.066 1.00 14.75 104 ILE A N 1
ATOM 752 C CA . ILE A 1 104 ? 76.514 10.159 72.916 1.00 14.84 104 ILE A CA 1
ATOM 753 C C . ILE A 1 104 ? 76.335 10.742 74.324 1.00 19.07 104 ILE A C 1
ATOM 754 O O . ILE A 1 104 ? 76.701 10.123 75.308 1.00 15.09 104 ILE A O 1
ATOM 759 N N . SER A 1 105 ? 75.773 11.935 74.432 1.00 23.19 105 SER A N 1
ATOM 760 C CA . SER A 1 105 ? 75.581 12.508 75.749 1.00 21.03 105 SER A CA 1
ATOM 761 C C . SER A 1 105 ? 74.669 11.618 76.564 1.00 19.95 105 SER A C 1
ATOM 762 O O . SER A 1 105 ? 74.751 11.598 77.783 1.00 26.12 105 SER A O 1
ATOM 765 N N . ALA A 1 106 ? 73.806 10.871 75.886 1.00 21.07 106 ALA A N 1
ATOM 766 C CA . ALA A 1 106 ? 72.870 9.984 76.565 1.00 21.22 106 ALA A CA 1
ATOM 767 C C . ALA A 1 106 ? 73.549 8.734 77.098 1.00 18.32 106 ALA A C 1
ATOM 768 O O . ALA A 1 106 ? 73.127 8.178 78.107 1.00 18.53 106 ALA A O 1
ATOM 770 N N . LEU A 1 107 ? 74.598 8.288 76.421 1.00 19.65 107 LEU A N 1
ATOM 771 C CA . LEU A 1 107 ? 75.313 7.100 76.863 1.00 23.11 107 LEU A CA 1
ATOM 772 C C . LEU A 1 107 ? 76.401 7.476 77.846 1.00 25.76 107 LEU A C 1
ATOM 773 O O . LEU A 1 107 ? 77.240 6.653 78.183 1.00 29.11 107 LEU A O 1
ATOM 778 N N . MET A 1 108 ? 76.404 8.721 78.302 1.00 35.13 108 MET A N 1
ATOM 779 C CA . MET A 1 108 ? 77.429 9.148 79.246 1.00 47.14 108 MET A CA 1
ATOM 780 C C . MET A 1 108 ? 76.912 9.078 80.679 1.00 60.07 108 MET A C 1
ATOM 781 O O . MET A 1 108 ? 75.872 9.663 81.004 1.00 69.82 108 MET A O 1
ATOM 786 N N . ASP A 1 109 ? 77.648 8.364 81.529 1.00 64.66 109 ASP A N 1
ATOM 787 C CA . ASP A 1 109 ? 77.279 8.192 82.932 1.00 70.11 109 ASP A CA 1
ATOM 788 C C . ASP A 1 109 ? 77.561 9.441 83.760 1.00 69.50 109 ASP A C 1
ATOM 789 O O . ASP A 1 109 ? 78.715 9.815 83.962 1.00 63.14 109 ASP A O 1
ATOM 794 N N . THR A 1 110 ? 76.493 10.078 84.231 1.00 74.57 110 THR A N 1
ATOM 795 C CA . THR A 1 110 ? 76.601 11.287 85.037 1.00 82.82 110 THR A CA 1
ATOM 796 C C . THR A 1 110 ? 76.317 10.916 86.487 1.00 86.57 110 THR A C 1
ATOM 797 O O . THR A 1 110 ? 75.404 11.454 87.123 1.00 90.86 110 THR A O 1
ATOM 801 N N . SER A 1 111 ? 77.129 9.990 86.996 1.00 85.13 111 SER A N 1
ATOM 802 C CA . SER A 1 111 ? 77.002 9.485 88.358 1.00 81.78 111 SER A CA 1
ATOM 803 C C . SER A 1 111 ? 77.765 10.315 89.372 1.00 78.50 111 SER A C 1
ATOM 804 O O . SER A 1 111 ? 78.981 10.474 89.284 1.00 79.30 111 SER A O 1
ATOM 807 N N . THR A 1 112 ? 77.027 10.842 90.338 1.00 77.60 112 THR A N 1
ATOM 808 C CA . THR A 1 112 ? 77.595 11.648 91.407 1.00 71.62 112 THR A CA 1
ATOM 809 C C . THR A 1 112 ? 77.822 10.679 92.562 1.00 69.71 112 THR A C 1
ATOM 810 O O . THR A 1 112 ? 76.969 10.554 93.442 1.00 75.88 112 THR A O 1
ATOM 814 N N . SER A 1 113 ? 78.951 9.975 92.560 1.00 63.45 113 SER A N 1
ATOM 815 C CA . SER A 1 113 ? 79.206 9.017 93.633 1.00 65.94 113 SER A CA 1
ATOM 816 C C . SER A 1 113 ? 80.629 8.481 93.706 1.00 68.22 113 SER A C 1
ATOM 817 O O . SER A 1 113 ? 81.459 8.748 92.829 1.00 66.96 113 SER A O 1
ATOM 820 N N . ASP A 1 114 ? 80.886 7.718 94.772 1.00 68.52 114 ASP A N 1
ATOM 821 C CA . ASP A 1 114 ? 82.184 7.099 95.027 1.00 66.43 114 ASP A CA 1
ATOM 822 C C . ASP A 1 114 ? 82.307 5.795 94.239 1.00 59.98 114 ASP A C 1
ATOM 823 O O . ASP A 1 114 ? 81.306 5.219 93.805 1.00 61.66 114 ASP A O 1
ATOM 828 N N . LEU A 1 115 ? 83.541 5.334 94.066 1.00 49.54 115 LEU A N 1
ATOM 829 C CA . LEU A 1 115 ? 83.814 4.108 93.329 1.00 40.37 115 LEU A CA 1
ATOM 830 C C . LEU A 1 115 ? 83.900 2.870 94.201 1.00 48.36 115 LEU A C 1
ATOM 831 O O . LEU A 1 115 ? 84.647 2.833 95.180 1.00 52.08 115 LEU A O 1
ATOM 836 N N . VAL A 1 116 ? 83.151 1.841 93.833 1.00 51.88 116 VAL A N 1
ATOM 837 C CA . VAL A 1 116 ? 83.178 0.618 94.605 1.00 55.55 116 VAL A CA 1
ATOM 838 C C . VAL A 1 116 ? 84.372 -0.219 94.145 1.00 59.56 116 VAL A C 1
ATOM 839 O O . VAL A 1 116 ? 84.969 -0.942 94.950 1.00 65.98 116 VAL A O 1
ATOM 843 N N . GLN A 1 117 ? 84.732 -0.094 92.863 1.00 57.73 117 GLN A N 1
ATOM 844 C CA . GLN A 1 117 ? 85.862 -0.837 92.272 1.00 58.77 117 GLN A CA 1
ATOM 845 C C . GLN A 1 117 ? 86.558 -0.063 91.154 1.00 53.62 117 GLN A C 1
ATOM 846 O O . GLN A 1 117 ? 85.980 0.869 90.597 1.00 61.72 117 GLN A O 1
ATOM 852 N N . VAL A 1 118 ? 87.793 -0.443 90.825 1.00 45.25 118 VAL A N 1
ATOM 853 C CA . VAL A 1 118 ? 88.524 0.233 89.746 1.00 46.19 118 VAL A CA 1
ATOM 854 C C . VAL A 1 118 ? 88.686 -0.701 88.580 1.00 45.82 118 VAL A C 1
ATOM 855 O O . VAL A 1 118 ? 88.544 -1.911 88.730 1.00 44.65 118 VAL A O 1
ATOM 859 N N . ASN A 1 119 ? 88.994 -0.141 87.418 1.00 48.71 119 ASN A N 1
ATOM 860 C CA . ASN A 1 119 ? 89.223 -0.980 86.257 1.00 55.13 119 ASN A CA 1
ATOM 861 C C . ASN A 1 119 ? 90.710 -0.992 85.967 1.00 54.51 119 ASN A C 1
ATOM 862 O O . ASN A 1 119 ? 91.343 0.060 85.877 1.00 54.14 119 ASN A O 1
ATOM 867 N N . LYS A 1 120 ? 91.254 -2.190 85.810 1.00 55.40 120 LYS A N 1
ATOM 868 C CA . LYS A 1 120 ? 92.668 -2.374 85.534 1.00 60.02 120 LYS A CA 1
ATOM 869 C C . LYS A 1 120 ? 93.172 -1.620 84.300 1.00 69.38 120 LYS A C 1
ATOM 870 O O . LYS A 1 120 ? 94.181 -0.915 84.369 1.00 70.76 120 LYS A O 1
ATOM 876 N N . GLU A 1 121 ? 92.465 -1.770 83.180 1.00 76.50 121 GLU A N 1
ATOM 877 C CA . GLU A 1 121 ? 92.850 -1.148 81.906 1.00 81.08 121 GLU A CA 1
ATOM 878 C C . GLU A 1 121 ? 92.917 0.390 81.815 1.00 78.72 121 GLU A C 1
ATOM 879 O O . GLU A 1 121 ? 92.299 1.109 82.607 1.00 82.09 121 GLU A O 1
ATOM 885 N N . PRO A 1 122 ? 93.690 0.905 80.836 1.00 72.25 122 PRO A N 1
ATOM 886 C CA . PRO A 1 122 ? 93.889 2.332 80.570 1.00 68.11 122 PRO A CA 1
ATOM 887 C C . PRO A 1 122 ? 92.599 2.968 80.070 1.00 64.40 122 PRO A C 1
ATOM 888 O O . PRO A 1 122 ? 91.686 2.259 79.658 1.00 61.71 122 PRO A O 1
ATOM 892 N N . TYR A 1 123 ? 92.514 4.296 80.078 1.00 65.13 123 TYR A N 1
ATOM 893 C CA . TYR A 1 123 ? 91.264 4.897 79.645 1.00 58.65 123 TYR A CA 1
ATOM 894 C C . TYR A 1 123 ? 91.058 4.885 78.147 1.00 54.37 123 TYR A C 1
ATOM 895 O O . TYR A 1 123 ? 91.941 5.248 77.380 1.00 54.94 123 TYR A O 1
ATOM 904 N N . LYS A 1 124 ? 89.870 4.456 77.739 1.00 50.56 124 LYS A N 1
ATOM 905 C CA . LYS A 1 124 ? 89.518 4.398 76.332 1.00 44.25 124 LYS A CA 1
ATOM 906 C C . LYS A 1 124 ? 89.233 5.796 75.791 1.00 36.81 124 LYS A C 1
ATOM 907 O O . LYS A 1 124 ? 88.369 6.516 76.293 1.00 37.76 124 LYS A O 1
ATOM 913 N N . ILE A 1 125 ? 89.990 6.170 74.768 1.00 26.93 125 ILE A N 1
ATOM 914 C CA . ILE A 1 125 ? 89.860 7.467 74.137 1.00 24.73 125 ILE A CA 1
ATOM 915 C C . ILE A 1 125 ? 89.032 7.401 72.864 1.00 16.51 125 ILE A C 1
ATOM 916 O O . ILE A 1 125 ? 89.369 6.654 71.954 1.00 10.64 125 ILE A O 1
ATOM 921 N N . MET A 1 126 ? 87.953 8.181 72.803 1.00 13.17 126 MET A N 1
ATOM 922 C CA . MET A 1 126 ? 87.119 8.231 71.606 1.00 16.24 126 MET A CA 1
ATOM 923 C C . MET A 1 126 ? 87.312 9.588 70.918 1.00 16.19 126 MET A C 1
ATOM 924 O O . MET A 1 126 ? 86.802 10.613 71.348 1.00 11.87 126 MET A O 1
ATOM 929 N N . LEU A 1 127 ? 88.083 9.563 69.839 1.00 20.77 127 LEU A N 1
ATOM 930 C CA . LEU A 1 127 ? 88.429 10.738 69.060 1.00 17.25 127 LEU A CA 1
ATOM 931 C C . LEU A 1 127 ? 87.330 11.100 68.077 1.00 19.35 127 LEU A C 1
ATOM 932 O O . LEU A 1 127 ? 86.773 10.226 67.435 1.00 25.99 127 LEU A O 1
ATOM 937 N N . SER A 1 128 ? 87.022 12.387 67.955 1.00 20.45 128 SER A N 1
ATOM 938 C CA . SER A 1 128 ? 85.991 12.840 67.024 1.00 21.84 128 SER A CA 1
ATOM 939 C C . SER A 1 128 ? 86.491 13.972 66.140 1.00 23.42 128 SER A C 1
ATOM 940 O O . SER A 1 128 ? 87.287 14.796 66.574 1.00 35.44 128 SER A O 1
ATOM 943 N N . ASP A 1 129 ? 86.012 14.013 64.902 1.00 21.62 129 ASP A N 1
ATOM 944 C CA . ASP A 1 129 ? 86.415 15.036 63.946 1.00 17.58 129 ASP A CA 1
ATOM 945 C C . ASP A 1 129 ? 85.438 16.205 64.000 1.00 20.35 129 ASP A C 1
ATOM 946 O O . ASP A 1 129 ? 84.316 16.122 63.490 1.00 10.88 129 ASP A O 1
ATOM 951 N N . ARG A 1 130 ? 85.889 17.291 64.625 1.00 22.56 130 ARG A N 1
ATOM 952 C CA . ARG A 1 130 ? 85.109 18.513 64.792 1.00 14.60 130 ARG A CA 1
ATOM 953 C C . ARG A 1 130 ? 84.016 18.360 65.840 1.00 14.82 130 ARG A C 1
ATOM 954 O O . ARG A 1 130 ? 83.456 17.273 66.025 1.00 13.24 130 ARG A O 1
ATOM 962 N N . HIS A 1 131 ? 83.730 19.458 66.531 1.00 4.47 131 HIS A N 1
ATOM 963 C CA . HIS A 1 131 ? 82.712 19.470 67.566 1.00 4.47 131 HIS A CA 1
ATOM 964 C C . HIS A 1 131 ? 81.570 20.324 67.070 1.00 4.47 131 HIS A C 1
ATOM 965 O O . HIS A 1 131 ? 81.796 21.299 66.380 1.00 12.33 131 HIS A O 1
ATOM 972 N N . PRO A 1 132 ? 80.327 19.974 67.418 1.00 4.47 132 PRO A N 1
ATOM 973 C CA . PRO A 1 132 ? 79.118 20.698 67.015 1.00 8.00 132 PRO A CA 1
ATOM 974 C C . PRO A 1 132 ? 79.213 22.219 66.970 1.00 7.53 132 PRO A C 1
ATOM 975 O O . PRO A 1 132 ? 78.610 22.858 66.113 1.00 17.10 132 PRO A O 1
ATOM 979 N N . ILE A 1 133 ? 79.968 22.805 67.885 1.00 4.47 133 ILE A N 1
ATOM 980 C CA . ILE A 1 133 ? 80.093 24.245 67.896 1.00 4.47 133 ILE A CA 1
ATOM 981 C C . ILE A 1 133 ? 80.681 24.773 66.585 1.00 4.47 133 ILE A C 1
ATOM 982 O O . ILE A 1 133 ? 80.507 25.934 66.225 1.00 4.47 133 ILE A O 1
ATOM 987 N N . ALA A 1 134 ? 81.368 23.918 65.851 1.00 4.47 134 ALA A N 1
ATOM 988 C CA . ALA A 1 134 ? 81.937 24.350 64.583 1.00 5.40 134 ALA A CA 1
ATOM 989 C C . ALA A 1 134 ? 80.823 24.756 63.623 1.00 5.48 134 ALA A C 1
ATOM 990 O O . ALA A 1 134 ? 80.943 25.738 62.913 1.00 12.34 134 ALA A O 1
ATOM 992 N N . SER A 1 135 ? 79.737 23.998 63.603 1.00 4.47 135 SER A N 1
ATOM 993 C CA . SER A 1 135 ? 78.623 24.312 62.723 1.00 4.47 135 SER A CA 1
ATOM 994 C C . SER A 1 135 ? 77.702 25.350 63.324 1.00 8.84 135 SER A C 1
ATOM 995 O O . SER A 1 135 ? 77.198 26.221 62.618 1.00 16.82 135 SER A O 1
ATOM 998 N N . THR A 1 136 ? 77.479 25.257 64.631 1.00 7.87 136 THR A N 1
ATOM 999 C CA . THR A 1 136 ? 76.577 26.182 65.311 1.00 12.07 136 THR A CA 1
ATOM 1000 C C . THR A 1 136 ? 77.194 27.472 65.813 1.00 8.17 136 THR A C 1
ATOM 1001 O O . THR A 1 136 ? 76.469 28.352 66.274 1.00 4.89 136 THR A O 1
ATOM 1005 N N . ILE A 1 137 ? 78.515 27.597 65.756 1.00 4.75 137 ILE A N 1
ATOM 1006 C CA . ILE A 1 137 ? 79.105 28.825 66.236 1.00 6.98 137 ILE A CA 1
ATOM 1007 C C . ILE A 1 137 ? 80.354 29.296 65.532 1.00 5.02 137 ILE A C 1
ATOM 1008 O O . ILE A 1 137 ? 80.433 30.465 65.189 1.00 19.63 137 ILE A O 1
ATOM 1013 N N . CYS A 1 138 ? 81.325 28.433 65.282 1.00 4.47 138 CYS A N 1
ATOM 1014 C CA . CYS A 1 138 ? 82.513 28.935 64.612 1.00 4.47 138 CYS A CA 1
ATOM 1015 C C . CYS A 1 138 ? 82.295 29.376 63.177 1.00 4.47 138 CYS A C 1
ATOM 1016 O O . CYS A 1 138 ? 82.543 30.528 62.854 1.00 10.60 138 CYS A O 1
ATOM 1019 N N . PHE A 1 139 ? 81.823 28.491 62.309 1.00 4.47 139 PHE A N 1
ATOM 1020 C CA . PHE A 1 139 ? 81.592 28.882 60.916 1.00 4.47 139 PHE A CA 1
ATOM 1021 C C . PHE A 1 139 ? 80.523 29.946 60.756 1.00 4.63 139 PHE A C 1
ATOM 1022 O O . PHE A 1 139 ? 80.801 30.999 60.198 1.00 13.04 139 PHE A O 1
ATOM 1030 N N . PRO A 1 140 ? 79.289 29.699 61.231 1.00 4.47 140 PRO A N 1
ATOM 1031 C CA . PRO A 1 140 ? 78.278 30.751 61.067 1.00 6.01 140 PRO A CA 1
ATOM 1032 C C . PRO A 1 140 ? 78.793 32.147 61.462 1.00 7.12 140 PRO A C 1
ATOM 1033 O O . PRO A 1 140 ? 78.507 33.148 60.800 1.00 9.19 140 PRO A O 1
ATOM 1037 N N . LEU A 1 141 ? 79.577 32.209 62.527 1.00 4.47 141 LEU A N 1
ATOM 1038 C CA . LEU A 1 141 ? 80.114 33.482 62.970 1.00 4.47 141 LEU A CA 1
ATOM 1039 C C . LEU A 1 141 ? 81.170 34.015 62.002 1.00 4.47 141 LEU A C 1
ATOM 1040 O O . LEU A 1 141 ? 81.292 35.224 61.812 1.00 10.09 141 LEU A O 1
ATOM 1045 N N . SER A 1 142 ? 81.947 33.133 61.396 1.00 4.47 142 SER A N 1
ATOM 1046 C CA . SER A 1 142 ? 82.948 33.612 60.468 1.00 4.47 142 SER A CA 1
ATOM 1047 C C . SER A 1 142 ? 82.229 34.182 59.245 1.00 10.64 142 SER A C 1
ATOM 1048 O O . SER A 1 142 ? 82.580 35.254 58.755 1.00 14.36 142 SER A O 1
ATOM 1051 N N . ARG A 1 143 ? 81.210 33.482 58.759 1.00 4.47 143 ARG A N 1
ATOM 1052 C CA . ARG A 1 143 ? 80.461 33.981 57.618 1.00 4.47 143 ARG A CA 1
ATOM 1053 C C . ARG A 1 143 ? 79.935 35.377 57.904 1.00 4.47 143 ARG A C 1
ATOM 1054 O O . ARG A 1 143 ? 79.996 36.245 57.054 1.00 8.33 143 ARG A O 1
ATOM 1062 N N . TYR A 1 144 ? 79.402 35.596 59.095 1.00 4.47 144 TYR A N 1
ATOM 1063 C CA . TYR A 1 144 ? 78.893 36.916 59.423 1.00 8.65 144 TYR A CA 1
ATOM 1064 C C . TYR A 1 144 ? 79.996 37.952 59.283 1.00 9.10 144 TYR A C 1
ATOM 1065 O O . TYR A 1 144 ? 79.884 38.897 58.504 1.00 14.57 144 TYR A O 1
ATOM 1074 N N . LEU A 1 145 ? 81.064 37.761 60.042 1.00 8.85 145 LEU A N 1
ATOM 1075 C CA . LEU A 1 145 ? 82.185 38.684 60.032 1.00 7.28 145 LEU A CA 1
ATOM 1076 C C . LEU A 1 145 ? 82.666 39.064 58.634 1.00 4.56 145 LEU A C 1
ATOM 1077 O O . LEU A 1 145 ? 82.979 40.223 58.384 1.00 4.47 145 LEU A O 1
ATOM 1082 N N . VAL A 1 146 ? 82.723 38.097 57.726 1.00 5.25 146 VAL A N 1
ATOM 1083 C CA . VAL A 1 146 ? 83.178 38.358 56.364 1.00 4.47 146 VAL A CA 1
ATOM 1084 C C . VAL A 1 146 ? 82.095 39.002 55.513 1.00 4.47 146 VAL A C 1
ATOM 1085 O O . VAL A 1 146 ? 82.360 39.481 54.416 1.00 4.47 146 VAL A O 1
ATOM 1089 N N . GLY A 1 147 ? 80.869 39.000 56.021 1.00 7.13 147 GLY A N 1
ATOM 1090 C CA . GLY A 1 147 ? 79.770 39.610 55.302 1.00 4.47 147 GLY A CA 1
ATOM 1091 C C . GLY A 1 147 ? 79.004 38.682 54.392 1.00 5.60 147 GLY A C 1
ATOM 1092 O O . GLY A 1 147 ? 78.153 39.138 53.629 1.00 9.59 147 GLY A O 1
ATOM 1093 N N . ASP A 1 148 ? 79.287 37.384 54.462 1.00 10.68 148 ASP A N 1
ATOM 1094 C CA . ASP A 1 148 ? 78.583 36.419 53.621 1.00 14.72 148 ASP A CA 1
ATOM 1095 C C . ASP A 1 148 ? 77.237 35.929 54.185 1.00 13.28 148 ASP A C 1
ATOM 1096 O O . ASP A 1 148 ? 76.444 35.301 53.465 1.00 4.47 148 ASP A O 1
ATOM 1101 N N . MET A 1 149 ? 76.969 36.237 55.453 1.00 10.38 149 MET A N 1
ATOM 1102 C CA . MET A 1 149 ? 75.736 35.798 56.095 1.00 11.19 149 MET A CA 1
ATOM 1103 C C . MET A 1 149 ? 75.132 36.875 56.982 1.00 16.79 149 MET A C 1
ATOM 1104 O O . MET A 1 149 ? 75.851 37.680 57.559 1.00 16.38 149 MET A O 1
ATOM 1109 N N . SER A 1 150 ? 73.805 36.884 57.086 1.00 26.12 150 SER A N 1
ATOM 1110 C CA . SER A 1 150 ? 73.092 37.875 57.905 1.00 32.93 150 SER A CA 1
ATOM 1111 C C . SER A 1 150 ? 72.955 37.421 59.365 1.00 29.64 150 SER A C 1
ATOM 1112 O O . SER A 1 150 ? 72.547 36.286 59.635 1.00 30.19 150 SER A O 1
ATOM 1115 N N . PRO A 1 151 ? 73.256 38.317 60.324 1.00 21.54 151 PRO A N 1
ATOM 1116 C CA . PRO A 1 151 ? 73.183 38.019 61.761 1.00 14.60 151 PRO A CA 1
ATOM 1117 C C . PRO A 1 151 ? 71.897 37.344 62.177 1.00 13.35 151 PRO A C 1
ATOM 1118 O O . PRO A 1 151 ? 71.857 36.600 63.155 1.00 20.47 151 PRO A O 1
ATOM 1122 N N . ALA A 1 152 ? 70.850 37.597 61.415 1.00 9.19 152 ALA A N 1
ATOM 1123 C CA . ALA A 1 152 ? 69.547 37.037 61.707 1.00 6.79 152 ALA A CA 1
ATOM 1124 C C . ALA A 1 152 ? 69.550 35.559 62.073 1.00 7.08 152 ALA A C 1
ATOM 1125 O O . ALA A 1 152 ? 68.634 35.087 62.756 1.00 9.66 152 ALA A O 1
ATOM 1127 N N . ALA A 1 153 ? 70.575 34.827 61.645 1.00 4.47 153 ALA A N 1
ATOM 1128 C CA . ALA A 1 153 ? 70.612 33.397 61.933 1.00 8.17 153 ALA A CA 1
ATOM 1129 C C . ALA A 1 153 ? 71.472 33.003 63.111 1.00 13.36 153 ALA A C 1
ATOM 1130 O O . ALA A 1 153 ? 71.644 31.812 63.373 1.00 20.60 153 ALA A O 1
ATOM 1132 N N . LEU A 1 154 ? 72.020 33.979 63.827 1.00 13.34 154 LEU A N 1
ATOM 1133 C CA . LEU A 1 154 ? 72.870 33.637 64.953 1.00 9.44 154 LEU A CA 1
ATOM 1134 C C . LEU A 1 154 ? 72.109 33.108 66.161 1.00 10.59 154 LEU A C 1
ATOM 1135 O O . LEU A 1 154 ? 72.514 32.116 66.766 1.00 18.98 154 LEU A O 1
ATOM 1140 N N . PRO A 1 155 ? 70.975 33.725 66.508 1.00 4.47 155 PRO A N 1
ATOM 1141 C CA . PRO A 1 155 ? 70.217 33.250 67.664 1.00 4.47 155 PRO A CA 1
ATOM 1142 C C . PRO A 1 155 ? 69.833 31.785 67.534 1.00 8.04 155 PRO A C 1
ATOM 1143 O O . PRO A 1 155 ? 69.965 30.997 68.470 1.00 16.76 155 PRO A O 1
ATOM 1147 N N . GLY A 1 156 ? 69.365 31.411 66.359 1.00 7.57 156 GLY A N 1
ATOM 1148 C CA . GLY A 1 156 ? 68.974 30.033 66.153 1.00 11.75 156 GLY A CA 1
ATOM 1149 C C . GLY A 1 156 ? 70.091 29.032 66.343 1.00 13.83 156 GLY A C 1
ATOM 1150 O O . GLY A 1 156 ? 69.832 27.868 66.631 1.00 19.28 156 GLY A O 1
ATOM 1151 N N . LEU A 1 157 ? 71.336 29.469 66.191 1.00 18.12 157 LEU A N 1
ATOM 1152 C CA . LEU A 1 157 ? 72.457 28.551 66.348 1.00 21.30 157 LEU A CA 1
ATOM 1153 C C . LEU A 1 157 ? 73.214 28.715 67.657 1.00 25.98 157 LEU A C 1
ATOM 1154 O O . LEU A 1 157 ? 73.587 27.714 68.274 1.00 36.10 157 LEU A O 1
ATOM 1159 N N . LEU A 1 158 ? 73.435 29.964 68.077 1.00 17.37 158 LEU A N 1
ATOM 1160 C CA . LEU A 1 158 ? 74.180 30.248 69.301 1.00 8.53 158 LEU A CA 1
ATOM 1161 C C . LEU A 1 158 ? 73.406 30.104 70.586 1.00 12.58 158 LEU A C 1
ATOM 1162 O O . LEU A 1 158 ? 73.909 29.545 71.559 1.00 20.67 158 LEU A O 1
ATOM 1167 N N . PHE A 1 159 ? 72.177 30.595 70.593 1.00 13.46 159 PHE A N 1
ATOM 1168 C CA . PHE A 1 159 ? 71.379 30.547 71.805 1.00 15.54 159 PHE A CA 1
ATOM 1169 C C . PHE A 1 159 ? 70.595 29.272 72.086 1.00 19.79 159 PHE A C 1
ATOM 1170 O O . PHE A 1 159 ? 70.069 29.101 73.178 1.00 34.12 159 PHE A O 1
ATOM 1178 N N . THR A 1 160 ? 70.510 28.367 71.125 1.00 20.52 160 THR A N 1
ATOM 1179 C CA . THR A 1 160 ? 69.779 27.128 71.367 1.00 25.08 160 THR A CA 1
ATOM 1180 C C . THR A 1 160 ? 70.694 25.936 71.668 1.00 22.60 160 THR A C 1
ATOM 1181 O O . THR A 1 160 ? 70.304 24.782 71.473 1.00 27.73 160 THR A O 1
ATOM 1185 N N . LEU A 1 161 ? 71.904 26.200 72.143 1.00 11.64 161 LEU A N 1
ATOM 1186 C CA . LEU A 1 161 ? 72.816 25.105 72.423 1.00 12.13 161 LEU A CA 1
ATOM 1187 C C . LEU A 1 161 ? 72.366 24.227 73.577 1.00 13.83 161 LEU A C 1
ATOM 1188 O O . LEU A 1 161 ? 71.857 24.714 74.577 1.00 26.84 161 LEU A O 1
ATOM 1193 N N . PRO A 1 162 ? 72.539 22.908 73.446 1.00 13.37 162 PRO A N 1
ATOM 1194 C CA . PRO A 1 162 ? 72.150 21.953 74.488 1.00 18.90 162 PRO A CA 1
ATOM 1195 C C . PRO A 1 162 ? 73.245 21.782 75.544 1.00 23.27 162 PRO A C 1
ATOM 1196 O O . PRO A 1 162 ? 74.437 21.917 75.251 1.00 28.77 162 PRO A O 1
ATOM 1200 N N . ALA A 1 163 ? 72.834 21.482 76.769 1.00 19.85 163 ALA A N 1
ATOM 1201 C CA . ALA A 1 163 ? 73.777 21.307 77.864 1.00 20.03 163 ALA A CA 1
ATOM 1202 C C . ALA A 1 163 ? 74.911 20.387 77.464 1.00 20.41 163 ALA A C 1
ATOM 1203 O O . ALA A 1 163 ? 74.693 19.251 77.025 1.00 25.28 163 ALA A O 1
ATOM 1205 N N . GLU A 1 164 ? 76.128 20.881 77.612 1.00 18.94 164 GLU A N 1
ATOM 1206 C CA . GLU A 1 164 ? 77.292 20.087 77.265 1.00 30.66 164 GLU A CA 1
ATOM 1207 C C . GLU A 1 164 ? 77.689 19.251 78.475 1.00 41.83 164 GLU A C 1
ATOM 1208 O O . GLU A 1 164 ? 77.834 19.777 79.587 1.00 47.80 164 GLU A O 1
ATOM 1214 N N . PRO A 1 165 ? 77.848 17.931 78.281 1.00 41.50 165 PRO A N 1
ATOM 1215 C CA . PRO A 1 165 ? 78.236 17.030 79.370 1.00 41.76 165 PRO A CA 1
ATOM 1216 C C . PRO A 1 165 ? 79.712 17.228 79.755 1.00 47.04 165 PRO A C 1
ATOM 1217 O O . PRO A 1 165 ? 80.564 17.489 78.898 1.00 51.28 165 PRO A O 1
ATOM 1221 N N . PRO A 1 166 ? 80.030 17.113 81.054 1.00 45.37 166 PRO A N 1
ATOM 1222 C CA . PRO A 1 166 ? 81.402 17.287 81.537 1.00 40.70 166 PRO A CA 1
ATOM 1223 C C . PRO A 1 166 ? 82.411 16.404 80.818 1.00 34.30 166 PRO A C 1
ATOM 1224 O O . PRO A 1 166 ? 82.112 15.247 80.498 1.00 30.83 166 PRO A O 1
ATOM 1228 N N . GLY A 1 167 ? 83.593 16.965 80.554 1.00 28.84 167 GLY A N 1
ATOM 1229 C CA . GLY A 1 167 ? 84.651 16.204 79.909 1.00 25.10 167 GLY A CA 1
ATOM 1230 C C . GLY A 1 167 ? 84.912 16.431 78.433 1.00 25.43 167 GLY A C 1
ATOM 1231 O O . GLY A 1 167 ? 85.505 15.573 77.767 1.00 22.77 167 GLY A O 1
ATOM 1232 N N . THR A 1 168 ? 84.480 17.570 77.903 1.00 22.37 168 THR A N 1
ATOM 1233 C CA . THR A 1 168 ? 84.717 17.838 76.496 1.00 11.18 168 THR A CA 1
ATOM 1234 C C . THR A 1 168 ? 86.084 18.442 76.313 1.00 11.67 168 THR A C 1
ATOM 1235 O O . THR A 1 168 ? 86.406 19.467 76.892 1.00 17.09 168 THR A O 1
ATOM 1239 N N . ASN A 1 169 ? 86.898 17.794 75.506 1.00 13.11 169 ASN A N 1
ATOM 1240 C CA . ASN A 1 169 ? 88.238 18.281 75.260 1.00 12.53 169 ASN A CA 1
ATOM 1241 C C . ASN A 1 169 ? 88.311 18.794 73.829 1.00 7.50 169 ASN A C 1
ATOM 1242 O O . ASN A 1 169 ? 88.324 18.041 72.867 1.00 4.47 169 ASN A O 1
ATOM 1247 N N . LEU A 1 170 ? 88.350 20.102 73.703 1.00 9.61 170 LEU A N 1
ATOM 1248 C CA . LEU A 1 170 ? 88.411 20.739 72.406 1.00 12.15 170 LEU A CA 1
ATOM 1249 C C . LEU A 1 170 ? 89.865 21.001 72.029 1.00 13.03 170 LEU A C 1
ATOM 1250 O O . LEU A 1 170 ? 90.562 21.756 72.695 1.00 22.11 170 LEU A O 1
ATOM 1255 N N . VAL A 1 171 ? 90.320 20.369 70.960 1.00 7.82 171 VAL A N 1
ATOM 1256 C CA . VAL A 1 171 ? 91.690 20.529 70.515 1.00 7.29 171 VAL A CA 1
ATOM 1257 C C . VAL A 1 171 ? 91.700 21.315 69.225 1.00 16.26 171 VAL A C 1
ATOM 1258 O O . VAL A 1 171 ? 91.453 20.758 68.156 1.00 28.22 171 VAL A O 1
ATOM 1262 N N . VAL A 1 172 ? 91.973 22.612 69.325 1.00 12.22 172 VAL A N 1
ATOM 1263 C CA . VAL A 1 172 ? 92.028 23.469 68.147 1.00 4.47 172 VAL A CA 1
ATOM 1264 C C . VAL A 1 172 ? 93.353 23.290 67.431 1.00 7.84 172 VAL A C 1
ATOM 1265 O O . VAL A 1 172 ? 94.396 23.546 68.010 1.00 16.46 172 VAL A O 1
ATOM 1269 N N . CYS A 1 173 ? 93.312 22.852 66.180 1.00 11.93 173 CYS A N 1
ATOM 1270 C CA . CYS A 1 173 ? 94.526 22.659 65.392 1.00 20.44 173 CYS A CA 1
ATOM 1271 C C . CYS A 1 173 ? 94.932 23.982 64.787 1.00 20.91 173 CYS A C 1
ATOM 1272 O O . CYS A 1 173 ? 94.079 24.788 64.456 1.00 30.16 173 CYS A O 1
ATOM 1275 N N . THR A 1 174 ? 96.233 24.202 64.636 1.00 26.43 174 THR A N 1
ATOM 1276 C CA . THR A 1 174 ? 96.737 25.452 64.069 1.00 32.10 174 THR A CA 1
ATOM 1277 C C . THR A 1 174 ? 97.882 25.191 63.106 1.00 37.37 174 THR A C 1
ATOM 1278 O O . THR A 1 174 ? 98.673 24.271 63.308 1.00 44.23 174 THR A O 1
ATOM 1282 N N . VAL A 1 175 ? 97.969 26.011 62.065 1.00 42.17 175 VAL A N 1
ATOM 1283 C CA . VAL A 1 175 ? 99.023 25.877 61.066 1.00 49.75 175 VAL A CA 1
ATOM 1284 C C . VAL A 1 175 ? 99.547 27.271 60.778 1.00 57.30 175 VAL A C 1
ATOM 1285 O O . VAL A 1 175 ? 98.839 28.246 61.007 1.00 56.83 175 VAL A O 1
ATOM 1289 N N . SER A 1 176 ? 100.782 27.377 60.296 1.00 65.94 176 SER A N 1
ATOM 1290 C CA . SER A 1 176 ? 101.326 28.689 59.967 1.00 73.03 176 SER A CA 1
ATOM 1291 C C . SER A 1 176 ? 100.487 29.190 58.791 1.00 78.13 176 SER A C 1
ATOM 1292 O O . SER A 1 176 ? 99.913 28.386 58.052 1.00 79.89 176 SER A O 1
ATOM 1295 N N . LEU A 1 177 ? 100.407 30.506 58.618 1.00 83.31 177 LEU A N 1
ATOM 1296 C CA . LEU A 1 177 ? 99.600 31.092 57.547 1.00 88.53 177 LEU A CA 1
ATOM 1297 C C . LEU A 1 177 ? 99.970 30.715 56.103 1.00 90.22 177 LEU A C 1
ATOM 1298 O O . LEU A 1 177 ? 99.120 30.223 55.361 1.00 91.01 177 LEU A O 1
ATOM 1303 N N . PRO A 1 178 ? 101.229 30.949 55.678 1.00 92.66 178 PRO A N 1
ATOM 1304 C CA . PRO A 1 178 ? 101.638 30.607 54.303 1.00 92.19 178 PRO A CA 1
ATOM 1305 C C . PRO A 1 178 ? 101.512 29.116 53.947 1.00 90.83 178 PRO A C 1
ATOM 1306 O O . PRO A 1 178 ? 101.361 28.759 52.773 1.00 82.10 178 PRO A O 1
ATOM 1310 N N . SER A 1 179 ? 101.583 28.262 54.970 1.00 95.24 179 SER A N 1
ATOM 1311 C CA . SER A 1 179 ? 101.476 26.806 54.816 1.00 96.22 179 SER A CA 1
ATOM 1312 C C . SER A 1 179 ? 100.008 26.387 54.663 1.00 98.59 179 SER A C 1
ATOM 1313 O O . SER A 1 179 ? 99.686 25.455 53.919 1.00 97.94 179 SER A O 1
ATOM 1316 N N . HIS A 1 180 ? 99.131 27.087 55.380 1.00 97.92 180 HIS A N 1
ATOM 1317 C CA . HIS A 1 180 ? 97.691 26.838 55.349 1.00 94.29 180 HIS A CA 1
ATOM 1318 C C . HIS A 1 180 ? 97.153 27.126 53.942 1.00 93.02 180 HIS A C 1
ATOM 1319 O O . HIS A 1 180 ? 96.218 26.466 53.477 1.00 90.83 180 HIS A O 1
ATOM 1326 N N . LEU A 1 181 ? 97.768 28.095 53.266 1.00 92.03 181 LEU A N 1
ATOM 1327 C CA . LEU A 1 181 ? 97.357 28.491 51.923 1.00 90.80 181 LEU A CA 1
ATOM 1328 C C . LEU A 1 181 ? 97.857 27.559 50.818 1.00 97.86 181 LEU A C 1
ATOM 1329 O O . LEU A 1 181 ? 97.687 27.849 49.630 1.00 100.36 181 LEU A O 1
ATOM 1334 N N . SER A 1 182 ? 98.472 26.444 51.212 1.00 101.48 182 SER A N 1
ATOM 1335 C CA . SER A 1 182 ? 98.973 25.455 50.258 1.00 101.02 182 SER A CA 1
ATOM 1336 C C . SER A 1 182 ? 98.264 24.118 50.500 1.00 104.44 182 SER A C 1
ATOM 1337 O O . SER A 1 182 ? 98.104 23.313 49.578 1.00 108.15 182 SER A O 1
ATOM 1340 N N . ARG A 1 183 ? 97.835 23.895 51.744 1.00 103.80 183 ARG A N 1
ATOM 1341 C CA . ARG A 1 183 ? 97.127 22.669 52.135 1.00 100.70 183 ARG A CA 1
ATOM 1342 C C . ARG A 1 183 ? 95.773 22.591 51.422 1.00 98.03 183 ARG A C 1
ATOM 1343 O O . ARG A 1 183 ? 95.212 21.508 51.218 1.00 92.25 183 ARG A O 1
ATOM 1351 N N . VAL A 1 184 ? 95.254 23.758 51.055 1.00 98.73 184 VAL A N 1
ATOM 1352 C CA . VAL A 1 184 ? 93.977 23.852 50.365 1.00 100.46 184 VAL A CA 1
ATOM 1353 C C . VAL A 1 184 ? 94.192 23.734 48.844 1.00 104.32 184 VAL A C 1
ATOM 1354 O O . VAL A 1 184 ? 93.965 22.666 48.267 1.00 104.26 184 VAL A O 1
ATOM 1358 N N . SER A 1 185 ? 94.645 24.814 48.203 1.00 106.44 185 SER A N 1
ATOM 1359 C CA . SER A 1 185 ? 94.881 24.827 46.750 1.00 103.40 185 SER A CA 1
ATOM 1360 C C . SER A 1 185 ? 95.812 23.705 46.272 1.00 101.47 185 SER A C 1
ATOM 1361 O O . SER A 1 185 ? 95.494 22.966 45.333 1.00 96.65 185 SER A O 1
ATOM 1363 N N . GLU A 1 192 ? 84.963 24.047 46.759 1.00 90.95 192 GLU A N 1
ATOM 1364 C CA . GLU A 1 192 ? 85.829 24.752 47.703 1.00 96.55 192 GLU A CA 1
ATOM 1365 C C . GLU A 1 192 ? 86.443 26.008 47.065 1.00 97.58 192 GLU A C 1
ATOM 1366 O O . GLU A 1 192 ? 86.446 26.140 45.839 1.00 98.08 192 GLU A O 1
ATOM 1368 N N . THR A 1 193 ? 86.958 26.925 47.892 1.00 98.06 193 THR A N 1
ATOM 1369 C CA . THR A 1 193 ? 87.568 28.166 47.394 1.00 97.09 193 THR A CA 1
ATOM 1370 C C . THR A 1 193 ? 88.594 28.767 48.366 1.00 95.02 193 THR A C 1
ATOM 1371 O O . THR A 1 193 ? 88.369 28.795 49.578 1.00 96.04 193 THR A O 1
ATOM 1373 N N . VAL A 1 194 ? 89.712 29.254 47.827 1.00 91.11 194 VAL A N 1
ATOM 1374 C CA . VAL A 1 194 ? 90.773 29.849 48.644 1.00 84.67 194 VAL A CA 1
ATOM 1375 C C . VAL A 1 194 ? 90.771 31.380 48.613 1.00 79.39 194 VAL A C 1
ATOM 1376 O O . VAL A 1 194 ? 91.294 32.001 47.682 1.00 81.12 194 VAL A O 1
ATOM 1378 N N . ASN A 1 195 ? 90.171 31.979 49.634 1.00 69.77 195 ASN A N 1
ATOM 1379 C CA . ASN A 1 195 ? 90.117 33.428 49.745 1.00 65.92 195 ASN A CA 1
ATOM 1380 C C . ASN A 1 195 ? 90.550 33.825 51.157 1.00 64.61 195 ASN A C 1
ATOM 1381 O O . ASN A 1 195 ? 89.929 33.441 52.155 1.00 62.98 195 ASN A O 1
ATOM 1386 N N . LEU A 1 196 ? 91.631 34.587 51.240 1.00 60.77 196 LEU A N 1
ATOM 1387 C CA . LEU A 1 196 ? 92.139 35.035 52.529 1.00 55.55 196 LEU A CA 1
ATOM 1388 C C . LEU A 1 196 ? 91.014 35.452 53.479 1.00 44.84 196 LEU A C 1
ATOM 1389 O O . LEU A 1 196 ? 90.776 34.800 54.488 1.00 36.50 196 LEU A O 1
ATOM 1394 N N . PRO A 1 197 ? 90.286 36.525 53.137 1.00 39.19 197 PRO A N 1
ATOM 1395 C CA . PRO A 1 197 ? 89.194 37.029 53.967 1.00 37.82 197 PRO A CA 1
ATOM 1396 C C . PRO A 1 197 ? 88.525 36.023 54.883 1.00 31.16 197 PRO A C 1
ATOM 1397 O O . PRO A 1 197 ? 88.495 36.217 56.092 1.00 29.19 197 PRO A O 1
ATOM 1401 N N . PHE A 1 198 ? 87.997 34.945 54.318 1.00 26.82 198 PHE A N 1
ATOM 1402 C CA . PHE A 1 198 ? 87.311 33.950 55.135 1.00 23.75 198 PHE A CA 1
ATOM 1403 C C . PHE A 1 198 ? 88.250 33.169 56.024 1.00 24.11 198 PHE A C 1
ATOM 1404 O O . PHE A 1 198 ? 87.986 32.972 57.212 1.00 23.95 198 PHE A O 1
ATOM 1412 N N . VAL A 1 199 ? 89.342 32.705 55.438 1.00 24.12 199 VAL A N 1
ATOM 1413 C CA . VAL A 1 199 ? 90.334 31.958 56.194 1.00 24.41 199 VAL A CA 1
ATOM 1414 C C . VAL A 1 199 ? 90.863 32.803 57.364 1.00 20.95 199 VAL A C 1
ATOM 1415 O O . VAL A 1 199 ? 90.725 32.438 58.532 1.00 4.47 199 VAL A O 1
ATOM 1419 N N . MET A 1 200 ? 91.461 33.944 57.026 1.00 27.91 200 MET A N 1
ATOM 1420 C CA . MET A 1 200 ? 92.010 34.871 58.008 1.00 22.61 200 MET A CA 1
ATOM 1421 C C . MET A 1 200 ? 91.044 35.026 59.176 1.00 16.05 200 MET A C 1
ATOM 1422 O O . MET A 1 200 ? 91.457 35.061 60.325 1.00 20.79 200 MET A O 1
ATOM 1427 N N . VAL A 1 201 ? 89.756 35.117 58.878 1.00 7.27 201 VAL A N 1
ATOM 1428 C CA . VAL A 1 201 ? 88.752 35.261 59.914 1.00 4.47 201 VAL A CA 1
ATOM 1429 C C . VAL A 1 201 ? 88.568 33.962 60.672 1.00 4.47 201 VAL A C 1
ATOM 1430 O O . VAL A 1 201 ? 88.604 33.937 61.902 1.00 4.47 201 VAL A O 1
ATOM 1434 N N . LEU A 1 202 ? 88.370 32.877 59.935 1.00 4.47 202 LEU A N 1
ATOM 1435 C CA . LEU A 1 202 ? 88.153 31.585 60.567 1.00 7.63 202 LEU A CA 1
ATOM 1436 C C . LEU A 1 202 ? 89.224 31.313 61.615 1.00 9.89 202 LEU A C 1
ATOM 1437 O O . LEU A 1 202 ? 88.924 30.988 62.760 1.00 10.95 202 LEU A O 1
ATOM 1442 N N . ARG A 1 203 ? 90.480 31.465 61.221 1.00 10.86 203 ARG A N 1
ATOM 1443 C CA . ARG A 1 203 ? 91.594 31.253 62.135 1.00 5.23 203 ARG A CA 1
ATOM 1444 C C . ARG A 1 203 ? 91.353 32.106 63.380 1.00 6.20 203 ARG A C 1
ATOM 1445 O O . ARG A 1 203 ? 91.340 31.603 64.497 1.00 4.47 203 ARG A O 1
ATOM 1453 N N . ASN A 1 204 ? 91.133 33.398 63.169 1.00 11.72 204 ASN A N 1
ATOM 1454 C CA . ASN A 1 204 ? 90.887 34.336 64.257 1.00 14.58 204 ASN A CA 1
ATOM 1455 C C . ASN A 1 204 ? 89.761 33.875 65.168 1.00 15.67 204 ASN A C 1
ATOM 1456 O O . ASN A 1 204 ? 89.931 33.790 66.382 1.00 19.51 204 ASN A O 1
ATOM 1461 N N . VAL A 1 205 ? 88.610 33.571 64.587 1.00 10.13 205 VAL A N 1
ATOM 1462 C CA . VAL A 1 205 ? 87.490 33.154 65.401 1.00 7.50 205 VAL A CA 1
ATOM 1463 C C . VAL A 1 205 ? 87.876 32.031 66.330 1.00 4.47 205 VAL A C 1
ATOM 1464 O O . VAL A 1 205 ? 87.711 32.148 67.532 1.00 6.63 205 VAL A O 1
ATOM 1468 N N . TYR A 1 206 ? 88.404 30.947 65.784 1.00 4.47 206 TYR A N 1
ATOM 1469 C CA . TYR A 1 206 ? 88.779 29.833 66.630 1.00 4.47 206 TYR A CA 1
ATOM 1470 C C . TYR A 1 206 ? 89.661 30.272 67.765 1.00 6.56 206 TYR A C 1
ATOM 1471 O O . TYR A 1 206 ? 89.484 29.824 68.893 1.00 14.61 206 TYR A O 1
ATOM 1480 N N . ILE A 1 207 ? 90.618 31.146 67.494 1.00 6.53 207 ILE A N 1
ATOM 1481 C CA . ILE A 1 207 ? 91.451 31.624 68.585 1.00 7.39 207 ILE A CA 1
ATOM 1482 C C . ILE A 1 207 ? 90.555 32.253 69.651 1.00 8.22 207 ILE A C 1
ATOM 1483 O O . ILE A 1 207 ? 90.670 31.933 70.831 1.00 11.94 207 ILE A O 1
ATOM 1488 N N . MET A 1 208 ? 89.653 33.138 69.239 1.00 7.02 208 MET A N 1
ATOM 1489 C CA . MET A 1 208 ? 88.738 33.751 70.195 1.00 5.89 208 MET A CA 1
ATOM 1490 C C . MET A 1 208 ? 88.034 32.668 70.986 1.00 5.50 208 MET A C 1
ATOM 1491 O O . MET A 1 208 ? 88.049 32.693 72.207 1.00 4.47 208 MET A O 1
ATOM 1496 N N . LEU A 1 209 ? 87.430 31.707 70.289 1.00 17.50 209 LEU A N 1
ATOM 1497 C CA . LEU A 1 209 ? 86.720 30.606 70.954 1.00 17.81 209 LEU A CA 1
ATOM 1498 C C . LEU A 1 209 ? 87.524 30.188 72.176 1.00 16.14 209 LEU A C 1
ATOM 1499 O O . LEU A 1 209 ? 87.044 30.271 73.307 1.00 19.61 209 LEU A O 1
ATOM 1504 N N . ILE A 1 210 ? 88.750 29.744 71.943 1.00 4.47 210 ILE A N 1
ATOM 1505 C CA . ILE A 1 210 ? 89.598 29.349 73.042 1.00 4.47 210 ILE A CA 1
ATOM 1506 C C . ILE A 1 210 ? 89.630 30.434 74.122 1.00 4.47 210 ILE A C 1
ATOM 1507 O O . ILE A 1 210 ? 89.270 30.175 75.267 1.00 4.47 210 ILE A O 1
ATOM 1512 N N . ASN A 1 211 ? 90.030 31.652 73.774 1.00 4.47 211 ASN A N 1
ATOM 1513 C CA . ASN A 1 211 ? 90.076 32.702 74.790 1.00 4.47 211 ASN A CA 1
ATOM 1514 C C . ASN A 1 211 ? 88.740 32.790 75.527 1.00 4.47 211 ASN A C 1
ATOM 1515 O O . ASN A 1 211 ? 88.703 33.025 76.727 1.00 6.89 211 ASN A O 1
ATOM 1520 N N . THR A 1 212 ? 87.643 32.579 74.812 1.00 4.47 212 THR A N 1
ATOM 1521 C CA . THR A 1 212 ? 86.319 32.661 75.414 1.00 4.47 212 THR A CA 1
ATOM 1522 C C . THR A 1 212 ? 86.096 31.584 76.456 1.00 6.15 212 THR A C 1
ATOM 1523 O O . THR A 1 212 ? 85.506 31.821 77.503 1.00 4.47 212 THR A O 1
ATOM 1527 N N . ILE A 1 213 ? 86.543 30.379 76.148 1.00 14.00 213 ILE A N 1
ATOM 1528 C CA . ILE A 1 213 ? 86.366 29.277 77.072 1.00 10.55 213 ILE A CA 1
ATOM 1529 C C . ILE A 1 213 ? 87.115 29.617 78.352 1.00 17.47 213 ILE A C 1
ATOM 1530 O O . ILE A 1 213 ? 86.529 29.607 79.428 1.00 20.98 213 ILE A O 1
ATOM 1535 N N . ILE A 1 214 ? 88.405 29.936 78.236 1.00 17.28 214 ILE A N 1
ATOM 1536 C CA . ILE A 1 214 ? 89.213 30.275 79.405 1.00 7.42 214 ILE A CA 1
ATOM 1537 C C . ILE A 1 214 ? 88.542 31.409 80.159 1.00 10.54 214 ILE A C 1
ATOM 1538 O O . ILE A 1 214 ? 88.266 31.296 81.351 1.00 10.98 214 ILE A O 1
ATOM 1543 N N . PHE A 1 215 ? 88.289 32.505 79.448 1.00 12.78 215 PHE A N 1
ATOM 1544 C CA . PHE A 1 215 ? 87.622 33.682 80.014 1.00 12.75 215 PHE A CA 1
ATOM 1545 C C . PHE A 1 215 ? 86.426 33.263 80.873 1.00 9.53 215 PHE A C 1
ATOM 1546 O O . PHE A 1 215 ? 86.327 33.600 82.049 1.00 6.17 215 PHE A O 1
ATOM 1554 N N . LEU A 1 216 ? 85.526 32.514 80.257 1.00 11.20 216 LEU A N 1
ATOM 1555 C CA . LEU A 1 216 ? 84.316 32.032 80.902 1.00 8.54 216 LEU A CA 1
ATOM 1556 C C . LEU A 1 216 ? 84.572 31.196 82.147 1.00 11.45 216 LEU A C 1
ATOM 1557 O O . LEU A 1 216 ? 83.682 31.052 82.979 1.00 11.88 216 LEU A O 1
ATOM 1562 N N . LYS A 1 217 ? 85.773 30.634 82.269 1.00 16.49 217 LYS A N 1
ATOM 1563 C CA . LYS A 1 217 ? 86.109 29.796 83.420 1.00 16.78 217 LYS A CA 1
ATOM 1564 C C . LYS A 1 217 ? 86.063 30.587 84.707 1.00 21.84 217 LYS A C 1
ATOM 1565 O O . LYS A 1 217 ? 85.650 30.074 85.736 1.00 24.45 217 LYS A O 1
ATOM 1571 N N . THR A 1 218 ? 86.475 31.848 84.633 1.00 30.78 218 THR A N 1
ATOM 1572 C CA . THR A 1 218 ? 86.521 32.725 85.796 1.00 23.80 218 THR A CA 1
ATOM 1573 C C . THR A 1 218 ? 85.399 33.744 85.884 1.00 23.40 218 THR A C 1
ATOM 1574 O O . THR A 1 218 ? 84.681 33.788 86.871 1.00 22.59 218 THR A O 1
ATOM 1578 N N . ASN A 1 219 ? 85.260 34.562 84.841 1.00 26.24 219 ASN A N 1
ATOM 1579 C CA . ASN A 1 219 ? 84.246 35.621 84.781 1.00 27.39 219 ASN A CA 1
ATOM 1580 C C . ASN A 1 219 ? 82.967 35.271 84.017 1.00 30.56 219 ASN A C 1
ATOM 1581 O O . ASN A 1 219 ? 82.934 34.329 83.232 1.00 35.73 219 ASN A O 1
ATOM 1586 N N . ASN A 1 220 ? 81.918 36.053 84.252 1.00 33.21 220 ASN A N 1
ATOM 1587 C CA . ASN A 1 220 ? 80.621 35.876 83.598 1.00 33.70 220 ASN A CA 1
ATOM 1588 C C . ASN A 1 220 ? 80.655 36.649 82.276 1.00 36.04 220 ASN A C 1
ATOM 1589 O O . ASN A 1 220 ? 81.459 37.563 82.125 1.00 47.22 220 ASN A O 1
ATOM 1594 N N . TRP A 1 221 ? 79.790 36.319 81.320 1.00 36.49 221 TRP A N 1
ATOM 1595 C CA . TRP A 1 221 ? 79.820 37.036 80.041 1.00 38.75 221 TRP A CA 1
ATOM 1596 C C . TRP A 1 221 ? 79.539 38.521 80.206 1.00 45.84 221 TRP A C 1
ATOM 1597 O O . TRP A 1 221 ? 80.007 39.339 79.414 1.00 49.59 221 TRP A O 1
ATOM 1608 N N . HIS A 1 222 ? 78.786 38.873 81.241 1.00 50.24 222 HIS A N 1
ATOM 1609 C CA . HIS A 1 222 ? 78.452 40.270 81.474 1.00 55.22 222 HIS A CA 1
ATOM 1610 C C . HIS A 1 222 ? 79.589 41.048 82.134 1.00 54.16 222 HIS A C 1
ATOM 1611 O O . HIS A 1 222 ? 79.339 41.973 82.903 1.00 63.11 222 HIS A O 1
ATOM 1618 N N . ALA A 1 223 ? 80.834 40.678 81.846 1.00 46.00 223 ALA A N 1
ATOM 1619 C CA . ALA A 1 223 ? 81.973 41.371 82.433 1.00 38.38 223 ALA A CA 1
ATOM 1620 C C . ALA A 1 223 ? 82.037 42.786 81.871 1.00 41.20 223 ALA A C 1
ATOM 1621 O O . ALA A 1 223 ? 81.127 43.602 82.063 1.00 38.41 223 ALA A O 1
ATOM 1623 N N . GLY A 1 224 ? 83.121 43.076 81.170 1.00 44.93 224 GLY A N 1
ATOM 1624 C CA . GLY A 1 224 ? 83.272 44.393 80.592 1.00 45.57 224 GLY A CA 1
ATOM 1625 C C . GLY A 1 224 ? 82.387 44.545 79.380 1.00 42.13 224 GLY A C 1
ATOM 1626 O O . GLY A 1 224 ? 82.792 45.151 78.390 1.00 47.05 224 GLY A O 1
ATOM 1627 N N . TRP A 1 225 ? 81.180 43.992 79.452 1.00 37.47 225 TRP A N 1
ATOM 1628 C CA . TRP A 1 225 ? 80.257 44.084 78.333 1.00 35.12 225 TRP A CA 1
ATOM 1629 C C . TRP A 1 225 ? 80.014 45.543 77.995 1.00 38.13 225 TRP A C 1
ATOM 1630 O O . TRP A 1 225 ? 80.069 45.945 76.829 1.00 40.48 225 TRP A O 1
ATOM 1641 N N . ASN A 1 226 ? 79.764 46.343 79.022 1.00 36.14 226 ASN A N 1
ATOM 1642 C CA . ASN A 1 226 ? 79.503 47.750 78.805 1.00 31.82 226 ASN A CA 1
ATOM 1643 C C . ASN A 1 226 ? 80.794 48.496 78.509 1.00 27.70 226 ASN A C 1
ATOM 1644 O O . ASN A 1 226 ? 80.820 49.723 78.484 1.00 36.96 226 ASN A O 1
ATOM 1649 N N . THR A 1 227 ? 81.865 47.751 78.273 1.00 18.05 227 THR A N 1
ATOM 1650 C CA . THR A 1 227 ? 83.155 48.356 77.971 1.00 22.55 227 THR A CA 1
ATOM 1651 C C . THR A 1 227 ? 83.608 47.801 76.645 1.00 20.43 227 THR A C 1
ATOM 1652 O O . THR A 1 227 ? 84.687 48.119 76.144 1.00 23.22 227 THR A O 1
ATOM 1656 N N . LEU A 1 228 ? 82.758 46.952 76.087 1.00 22.81 228 LEU A N 1
ATOM 1657 C CA . LEU A 1 228 ? 83.010 46.315 74.803 1.00 18.77 228 LEU A CA 1
ATOM 1658 C C . LEU A 1 228 ? 82.440 47.179 73.696 1.00 16.57 228 LEU A C 1
ATOM 1659 O O . LEU A 1 228 ? 81.228 47.383 73.629 1.00 15.70 228 LEU A O 1
ATOM 1664 N N . SER A 1 229 ? 83.295 47.694 72.827 1.00 10.80 229 SER A N 1
ATOM 1665 C CA . SER A 1 229 ? 82.780 48.512 71.747 1.00 20.52 229 SER A CA 1
ATOM 1666 C C . SER A 1 229 ? 81.962 47.588 70.872 1.00 19.00 229 SER A C 1
ATOM 1667 O O . SER A 1 229 ? 82.288 46.407 70.739 1.00 20.91 229 SER A O 1
ATOM 1670 N N . PHE A 1 230 ? 80.890 48.108 70.290 1.00 16.78 230 PHE A N 1
ATOM 1671 C CA . PHE A 1 230 ? 80.075 47.271 69.434 1.00 18.76 230 PHE A CA 1
ATOM 1672 C C . PHE A 1 230 ? 80.923 46.734 68.295 1.00 20.35 230 PHE A C 1
ATOM 1673 O O . PHE A 1 230 ? 82.035 47.201 68.077 1.00 27.83 230 PHE A O 1
ATOM 1681 N N . CYS A 1 231 ? 80.409 45.742 67.578 1.00 17.54 231 CYS A N 1
ATOM 1682 C CA . CYS A 1 231 ? 81.154 45.172 66.473 1.00 15.52 231 CYS A CA 1
ATOM 1683 C C . CYS A 1 231 ? 80.946 46.057 65.258 1.00 21.56 231 CYS A C 1
ATOM 1684 O O . CYS A 1 231 ? 79.819 46.217 64.783 1.00 28.43 231 CYS A O 1
ATOM 1687 N N . ASN A 1 232 ? 82.035 46.630 64.756 1.00 19.51 232 ASN A N 1
ATOM 1688 C CA . ASN A 1 232 ? 81.962 47.524 63.606 1.00 28.60 232 ASN A CA 1
ATOM 1689 C C . ASN A 1 232 ? 82.718 47.002 62.385 1.00 25.86 232 ASN A C 1
ATOM 1690 O O . ASN A 1 232 ? 83.444 46.022 62.471 1.00 29.31 232 ASN A O 1
ATOM 1695 N N . ASP A 1 233 ? 82.555 47.675 61.249 1.00 27.71 233 ASP A N 1
ATOM 1696 C CA . ASP A 1 233 ? 83.213 47.257 60.015 1.00 31.30 233 ASP A CA 1
ATOM 1697 C C . ASP A 1 233 ? 84.709 47.376 60.120 1.00 25.12 233 ASP A C 1
ATOM 1698 O O . ASP A 1 233 ? 85.439 46.666 59.449 1.00 32.61 233 ASP A O 1
ATOM 1703 N N . VAL A 1 234 ? 85.169 48.286 60.959 1.00 24.69 234 VAL A N 1
ATOM 1704 C CA . VAL A 1 234 ? 86.595 48.473 61.129 1.00 28.98 234 VAL A CA 1
ATOM 1705 C C . VAL A 1 234 ? 87.144 47.216 61.767 1.00 29.59 234 VAL A C 1
ATOM 1706 O O . VAL A 1 234 ? 88.182 46.701 61.372 1.00 42.28 234 VAL A O 1
ATOM 1710 N N . PHE A 1 235 ? 86.435 46.731 62.770 1.00 24.39 235 PHE A N 1
ATOM 1711 C CA . PHE A 1 235 ? 86.841 45.536 63.477 1.00 22.20 235 PHE A CA 1
ATOM 1712 C C . PHE A 1 235 ? 86.890 44.388 62.479 1.00 23.65 235 PHE A C 1
ATOM 1713 O O . PHE A 1 235 ? 87.913 43.724 62.341 1.00 29.97 235 PHE A O 1
ATOM 1721 N N . LYS A 1 236 ? 85.783 44.168 61.773 1.00 18.75 236 LYS A N 1
ATOM 1722 C CA . LYS A 1 236 ? 85.704 43.081 60.809 1.00 14.69 236 LYS A CA 1
ATOM 1723 C C . LYS A 1 236 ? 86.837 43.140 59.808 1.00 17.22 236 LYS A C 1
ATOM 1724 O O . LYS A 1 236 ? 87.349 42.107 59.393 1.00 17.85 236 LYS A O 1
ATOM 1730 N N . GLN A 1 237 ? 87.223 44.352 59.421 1.00 23.19 237 GLN A N 1
ATOM 1731 C CA . GLN A 1 237 ? 88.319 44.555 58.472 1.00 29.36 237 GLN A CA 1
ATOM 1732 C C . GLN A 1 237 ? 89.629 43.963 58.981 1.00 31.56 237 GLN A C 1
ATOM 1733 O O . GLN A 1 237 ? 90.331 43.286 58.245 1.00 33.19 237 GLN A O 1
ATOM 1739 N N . LYS A 1 238 ? 89.972 44.225 60.236 1.00 33.35 238 LYS A N 1
ATOM 1740 C CA . LYS A 1 238 ? 91.204 43.682 60.786 1.00 34.51 238 LYS A CA 1
ATOM 1741 C C . LYS A 1 238 ? 91.144 42.165 60.758 1.00 31.37 238 LYS A C 1
ATOM 1742 O O . LYS A 1 238 ? 92.092 41.503 60.341 1.00 38.50 238 LYS A O 1
ATOM 1748 N N . LEU A 1 239 ? 90.015 41.620 61.193 1.00 22.76 239 LEU A N 1
ATOM 1749 C CA . LEU A 1 239 ? 89.833 40.180 61.240 1.00 16.16 239 LEU A CA 1
ATOM 1750 C C . LEU A 1 239 ? 90.026 39.478 59.899 1.00 21.22 239 LEU A C 1
ATOM 1751 O O . LEU A 1 239 ? 90.297 38.280 59.861 1.00 24.11 239 LEU A O 1
ATOM 1756 N N . GLN A 1 240 ? 89.888 40.217 58.800 1.00 25.75 240 GLN A N 1
ATOM 1757 C CA . GLN A 1 240 ? 90.053 39.640 57.462 1.00 30.11 240 GLN A CA 1
ATOM 1758 C C . GLN A 1 240 ? 91.458 39.839 56.918 1.00 38.63 240 GLN A C 1
ATOM 1759 O O . GLN A 1 240 ? 91.787 39.319 55.852 1.00 45.60 240 GLN A O 1
ATOM 1765 N N . LYS A 1 241 ? 92.291 40.575 57.651 1.00 42.78 241 LYS A N 1
ATOM 1766 C CA . LYS A 1 241 ? 93.630 40.869 57.171 1.00 42.54 241 LYS A CA 1
ATOM 1767 C C . LYS A 1 241 ? 94.813 40.421 58.001 1.00 42.07 241 LYS A C 1
ATOM 1768 O O . LYS A 1 241 ? 95.669 39.691 57.517 1.00 38.52 241 LYS A O 1
ATOM 1774 N N . SER A 1 242 ? 94.863 40.846 59.253 1.00 49.72 242 SER A N 1
ATOM 1775 C CA . SER A 1 242 ? 96.022 40.544 60.082 1.00 57.83 242 SER A CA 1
ATOM 1776 C C . SER A 1 242 ? 96.080 39.331 60.997 1.00 56.87 242 SER A C 1
ATOM 1777 O O . SER A 1 242 ? 97.139 39.058 61.558 1.00 63.12 242 SER A O 1
ATOM 1780 N N . GLU A 1 243 ? 94.993 38.589 61.162 1.00 53.78 243 GLU A N 1
ATOM 1781 C CA . GLU A 1 243 ? 95.068 37.446 62.066 1.00 53.03 243 GLU A CA 1
ATOM 1782 C C . GLU A 1 243 ? 95.519 38.007 63.407 1.00 45.60 243 GLU A C 1
ATOM 1783 O O . GLU A 1 243 ? 96.381 37.441 64.070 1.00 38.52 243 GLU A O 1
ATOM 1789 N N . CYS A 1 244 ? 94.949 39.144 63.782 1.00 43.92 244 CYS A N 1
ATOM 1790 C CA . CYS A 1 244 ? 95.289 39.791 65.040 1.00 47.80 244 CYS A CA 1
ATOM 1791 C C . CYS A 1 244 ? 95.011 38.904 66.253 1.00 46.57 244 CYS A C 1
ATOM 1792 O O . CYS A 1 244 ? 95.907 38.204 66.715 1.00 53.00 244 CYS A O 1
ATOM 1795 N N . ILE A 1 245 ? 93.778 38.939 66.762 1.00 39.54 245 ILE A N 1
ATOM 1796 C CA . ILE A 1 245 ? 93.359 38.139 67.925 1.00 31.94 245 ILE A CA 1
ATOM 1797 C C . ILE A 1 245 ? 94.415 37.153 68.430 1.00 27.12 245 ILE A C 1
ATOM 1798 O O . ILE A 1 245 ? 94.558 36.055 67.902 1.00 19.77 245 ILE A O 1
ATOM 1803 N N . LYS A 1 246 ? 95.152 37.540 69.461 1.00 29.60 246 LYS A N 1
ATOM 1804 C CA . LYS A 1 246 ? 96.188 36.665 69.992 1.00 33.17 246 LYS A CA 1
ATOM 1805 C C . LYS A 1 246 ? 95.778 35.875 71.226 1.00 29.21 246 LYS A C 1
ATOM 1806 O O . LYS A 1 246 ? 95.141 36.384 72.142 1.00 27.27 246 LYS A O 1
ATOM 1812 N N . LEU A 1 247 ? 96.146 34.605 71.221 1.00 27.79 247 LEU A N 1
ATOM 1813 C CA . LEU A 1 247 ? 95.824 33.687 72.297 1.00 25.77 247 LEU A CA 1
ATOM 1814 C C . LEU A 1 247 ? 96.594 34.143 73.509 1.00 27.13 247 LEU A C 1
ATOM 1815 O O . LEU A 1 247 ? 97.815 34.245 73.449 1.00 34.10 247 LEU A O 1
ATOM 1820 N N . ARG A 1 248 ? 95.904 34.410 74.612 1.00 27.13 248 ARG A N 1
ATOM 1821 C CA . ARG A 1 248 ? 96.610 34.886 75.799 1.00 36.76 248 ARG A CA 1
ATOM 1822 C C . ARG A 1 248 ? 96.250 34.314 77.169 1.00 38.28 248 ARG A C 1
ATOM 1823 O O . ARG A 1 248 ? 95.084 34.087 77.479 1.00 31.75 248 ARG A O 1
ATOM 1831 N N . GLU A 1 249 ? 97.296 34.125 77.980 1.00 42.98 249 GLU A N 1
ATOM 1832 C CA . GLU A 1 249 ? 97.243 33.568 79.331 1.00 40.61 249 GLU A CA 1
ATOM 1833 C C . GLU A 1 249 ? 95.974 33.872 80.087 1.00 38.11 249 GLU A C 1
ATOM 1834 O O . GLU A 1 249 ? 95.247 32.970 80.476 1.00 30.30 249 GLU A O 1
ATOM 1840 N N . VAL A 1 250 ? 95.725 35.147 80.338 1.00 47.95 250 VAL A N 1
ATOM 1841 C CA . VAL A 1 250 ? 94.496 35.534 81.014 1.00 51.86 250 VAL A CA 1
ATOM 1842 C C . VAL A 1 250 ? 93.746 36.445 80.073 1.00 51.67 250 VAL A C 1
ATOM 1843 O O . VAL A 1 250 ? 94.039 37.639 79.962 1.00 53.47 250 VAL A O 1
ATOM 1847 N N . PRO A 1 251 ? 92.761 35.876 79.375 1.00 44.92 251 PRO A N 1
ATOM 1848 C CA . PRO A 1 251 ? 91.916 36.558 78.409 1.00 41.13 251 PRO A CA 1
ATOM 1849 C C . PRO A 1 251 ? 90.994 37.584 79.038 1.00 35.10 251 PRO A C 1
ATOM 1850 O O . PRO A 1 251 ? 90.562 37.442 80.181 1.00 30.83 251 PRO A O 1
ATOM 1854 N N . GLY A 1 252 ? 90.710 38.625 78.268 1.00 29.26 252 GLY A N 1
ATOM 1855 C CA . GLY A 1 252 ? 89.821 39.670 78.722 1.00 27.86 252 GLY A CA 1
ATOM 1856 C C . GLY A 1 252 ? 88.653 39.702 77.761 1.00 25.36 252 GLY A C 1
ATOM 1857 O O . GLY A 1 252 ? 88.762 39.201 76.640 1.00 32.87 252 GLY A O 1
ATOM 1858 N N . ILE A 1 253 ? 87.547 40.305 78.178 1.00 15.06 253 ILE A N 1
ATOM 1859 C CA . ILE A 1 253 ? 86.359 40.363 77.342 1.00 12.32 253 ILE A CA 1
ATOM 1860 C C . ILE A 1 253 ? 86.624 40.639 75.860 1.00 18.56 253 ILE A C 1
ATOM 1861 O O . ILE A 1 253 ? 86.011 40.012 75.001 1.00 26.11 253 ILE A O 1
ATOM 1866 N N . GLU A 1 254 ? 87.539 41.550 75.549 1.00 14.99 254 GLU A N 1
ATOM 1867 C CA . GLU A 1 254 ? 87.815 41.869 74.150 1.00 21.80 254 GLU A CA 1
ATOM 1868 C C . GLU A 1 254 ? 88.649 40.847 73.369 1.00 21.15 254 GLU A C 1
ATOM 1869 O O . GLU A 1 254 ? 88.901 41.020 72.171 1.00 18.98 254 GLU A O 1
ATOM 1875 N N . ASP A 1 255 ? 89.089 39.788 74.031 1.00 17.17 255 ASP A N 1
ATOM 1876 C CA . ASP A 1 255 ? 89.894 38.791 73.338 1.00 24.00 255 ASP A CA 1
ATOM 1877 C C . ASP A 1 255 ? 89.045 37.571 73.053 1.00 22.04 255 ASP A C 1
ATOM 1878 O O . ASP A 1 255 ? 89.521 36.589 72.488 1.00 21.71 255 ASP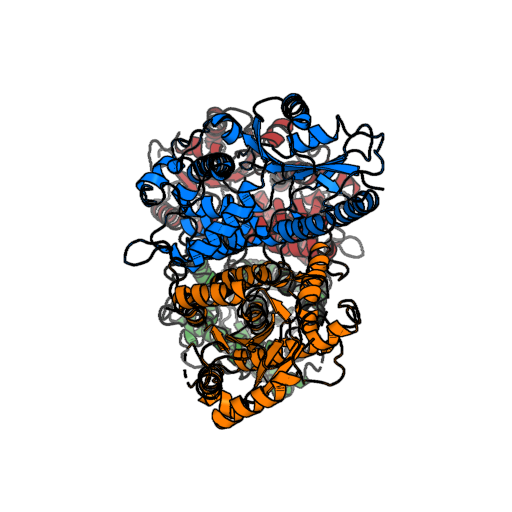 A O 1
ATOM 1883 N N . THR A 1 256 ? 87.778 37.655 73.434 1.00 17.47 256 THR A N 1
ATOM 1884 C CA . THR A 1 256 ? 86.836 36.568 73.241 1.00 18.49 256 THR A CA 1
ATOM 1885 C C . THR A 1 256 ? 85.926 36.685 72.005 1.00 25.64 256 THR A C 1
ATOM 1886 O O . THR A 1 256 ? 86.201 37.425 71.056 1.00 24.19 256 THR A O 1
ATOM 1890 N N . LEU A 1 257 ? 84.833 35.925 72.046 1.00 27.86 257 LEU A N 1
ATOM 1891 C CA . LEU A 1 257 ? 83.837 35.896 70.984 1.00 17.81 257 LEU A CA 1
ATOM 1892 C C . LEU A 1 257 ? 82.754 36.895 71.321 1.00 11.89 257 LEU A C 1
ATOM 1893 O O . LEU A 1 257 ? 81.936 37.254 70.474 1.00 12.81 257 LEU A O 1
ATOM 1898 N N . PHE A 1 258 ? 82.735 37.320 72.574 1.00 4.47 258 PHE A N 1
ATOM 1899 C CA . PHE A 1 258 ? 81.741 38.273 73.001 1.00 4.47 258 PHE A CA 1
ATOM 1900 C C . PHE A 1 258 ? 82.040 39.589 72.330 1.00 4.47 258 PHE A C 1
ATOM 1901 O O . PHE A 1 258 ? 81.193 40.469 72.229 1.00 6.41 258 PHE A O 1
ATOM 1909 N N . ALA A 1 259 ? 83.260 39.715 71.843 1.00 7.59 259 ALA A N 1
ATOM 1910 C CA . ALA A 1 259 ? 83.651 40.928 71.154 1.00 15.70 259 ALA A CA 1
ATOM 1911 C C . ALA A 1 259 ? 82.894 40.982 69.837 1.00 15.25 259 ALA A C 1
ATOM 1912 O O . ALA A 1 259 ? 82.634 42.048 69.305 1.00 26.73 259 ALA A O 1
ATOM 1914 N N . VAL A 1 260 ? 82.544 39.805 69.331 1.00 18.17 260 VAL A N 1
ATOM 1915 C CA . VAL A 1 260 ? 81.846 39.650 68.061 1.00 18.81 260 VAL A CA 1
ATOM 1916 C C . VAL A 1 260 ? 80.336 39.519 68.266 1.00 16.00 260 VAL A C 1
ATOM 1917 O O . VAL A 1 260 ? 79.559 39.645 67.328 1.00 22.97 260 VAL A O 1
ATOM 1921 N N . LEU A 1 261 ? 79.911 39.282 69.491 1.00 9.60 261 LEU A N 1
ATOM 1922 C CA . LEU A 1 261 ? 78.491 39.132 69.732 1.00 12.45 261 LEU A CA 1
ATOM 1923 C C . LEU A 1 261 ? 77.784 40.415 70.138 1.00 20.11 261 LEU A C 1
ATOM 1924 O O . LEU A 1 261 ? 76.554 40.474 70.125 1.00 25.48 261 LEU A O 1
ATOM 1929 N N . LYS A 1 262 ? 78.555 41.437 70.504 1.00 16.65 262 LYS A N 1
ATOM 1930 C CA . LYS A 1 262 ? 77.986 42.722 70.892 1.00 10.70 262 LYS A CA 1
ATOM 1931 C C . LYS A 1 262 ? 77.500 43.358 69.602 1.00 10.27 262 LYS A C 1
ATOM 1932 O O . LYS A 1 262 ? 78.209 44.131 68.972 1.00 8.49 262 LYS A O 1
ATOM 1938 N N . LEU A 1 263 ? 76.285 43.015 69.196 1.00 18.95 263 LEU A N 1
ATOM 1939 C CA . LEU A 1 263 ? 75.723 43.545 67.955 1.00 14.60 263 LEU A CA 1
ATOM 1940 C C . LEU A 1 263 ? 74.459 44.379 68.166 1.00 12.31 263 LEU A C 1
ATOM 1941 O O . LEU A 1 263 ? 73.552 44.010 68.914 1.00 14.44 263 LEU A O 1
ATOM 1946 N N . PRO A 1 264 ? 74.382 45.518 67.485 1.00 8.48 264 PRO A N 1
ATOM 1947 C CA . PRO A 1 264 ? 73.241 46.434 67.568 1.00 14.33 264 PRO A CA 1
ATOM 1948 C C . PRO A 1 264 ? 71.929 45.708 67.294 1.00 15.16 264 PRO A C 1
ATOM 1949 O O . PRO A 1 264 ? 70.881 46.032 67.856 1.00 23.68 264 PRO A O 1
ATOM 1953 N N . GLU A 1 265 ? 72.002 44.725 66.413 1.00 9.38 265 GLU A N 1
ATOM 1954 C CA . GLU A 1 265 ? 70.836 43.955 66.039 1.00 14.93 265 GLU A CA 1
ATOM 1955 C C . GLU A 1 265 ? 70.322 43.092 67.192 1.00 19.71 265 GLU A C 1
ATOM 1956 O O . GLU A 1 265 ? 69.225 42.536 67.117 1.00 29.61 265 GLU A O 1
ATOM 1962 N N . LEU A 1 266 ? 71.106 42.972 68.255 1.00 12.66 266 LEU A N 1
ATOM 1963 C CA . LEU A 1 266 ? 70.682 42.159 69.388 1.00 20.73 266 LEU A CA 1
ATOM 1964 C C . LEU A 1 266 ? 70.338 43.028 70.591 1.00 29.97 266 LEU A C 1
ATOM 1965 O O . LEU A 1 266 ? 69.789 42.541 71.591 1.00 29.10 266 LEU A O 1
ATOM 1970 N N . CYS A 1 267 ? 70.672 44.313 70.490 1.00 29.76 267 CYS A N 1
ATOM 1971 C CA . CYS A 1 267 ? 70.420 45.251 71.571 1.00 29.38 267 CYS A CA 1
ATOM 1972 C C . CYS A 1 267 ? 69.244 46.144 71.243 1.00 33.64 267 CYS A C 1
ATOM 1973 O O . CYS A 1 267 ? 68.827 46.244 70.083 1.00 32.04 267 CYS A O 1
ATOM 1976 N N . GLY A 1 268 ? 68.715 46.795 72.275 1.00 40.77 268 GLY A N 1
ATOM 1977 C CA . GLY A 1 268 ? 67.583 47.683 72.088 1.00 52.96 268 GLY A CA 1
ATOM 1978 C C . GLY A 1 268 ? 67.973 49.141 71.916 1.00 60.55 268 GLY A C 1
ATOM 1979 O O . GLY A 1 268 ? 69.140 49.478 71.675 1.00 59.39 268 GLY A O 1
ATOM 1980 N N . GLU A 1 269 ? 66.974 50.007 72.041 1.00 68.71 269 GLU A N 1
ATOM 1981 C CA . GLU A 1 269 ? 67.155 51.450 71.908 1.00 74.62 269 GLU A CA 1
ATOM 1982 C C . GLU A 1 269 ? 68.330 51.943 72.754 1.00 73.84 269 GLU A C 1
ATOM 1983 O O . GLU A 1 269 ? 69.325 52.454 72.230 1.00 73.45 269 GLU A O 1
ATOM 1989 N N . PHE A 1 270 ? 68.202 51.768 74.066 1.00 73.56 270 PHE A N 1
ATOM 1990 C CA . PHE A 1 270 ? 69.210 52.209 75.027 1.00 76.37 270 PHE A CA 1
ATOM 1991 C C . PHE A 1 270 ? 70.557 51.521 74.856 1.00 69.82 270 PHE A C 1
ATOM 1992 O O . PHE A 1 270 ? 71.547 51.930 75.463 1.00 69.21 270 PHE A O 1
ATOM 2000 N N . GLY A 1 271 ? 70.599 50.474 74.042 1.00 64.22 271 GLY A N 1
ATOM 2001 C CA . GLY A 1 271 ? 71.858 49.780 73.840 1.00 66.02 271 GLY A CA 1
ATOM 2002 C C . GLY A 1 271 ? 72.103 48.623 74.801 1.00 65.77 271 GLY A C 1
ATOM 2003 O O . GLY A 1 271 ? 73.247 48.297 75.133 1.00 64.48 271 GLY A O 1
ATOM 2004 N N . ASN A 1 272 ? 71.022 48.005 75.260 1.00 62.57 272 ASN A N 1
ATOM 2005 C CA . ASN A 1 272 ? 71.120 46.863 76.154 1.00 53.51 272 ASN A CA 1
ATOM 2006 C C . ASN A 1 272 ? 70.786 45.639 75.331 1.00 43.87 272 ASN A C 1
ATOM 2007 O O . ASN A 1 272 ? 69.938 45.707 74.443 1.00 41.35 272 ASN A O 1
ATOM 2012 N N . ILE A 1 273 ? 71.452 44.526 75.606 1.00 36.40 273 ILE A N 1
ATOM 2013 C CA . ILE A 1 273 ? 71.161 43.302 74.866 1.00 31.65 273 ILE A CA 1
ATOM 2014 C C . ILE A 1 273 ? 69.764 42.798 75.293 1.00 27.50 273 ILE A C 1
ATOM 2015 O O . ILE A 1 273 ? 69.502 42.568 76.478 1.00 17.02 273 ILE A O 1
ATOM 2020 N N . LEU A 1 274 ? 68.866 42.643 74.319 1.00 26.66 274 LEU A N 1
ATOM 2021 C CA . LEU A 1 274 ? 67.499 42.216 74.598 1.00 20.16 274 LEU A CA 1
ATOM 2022 C C . LEU A 1 274 ? 67.391 40.969 75.465 1.00 20.56 274 LEU A C 1
ATOM 2023 O O . LEU A 1 274 ? 68.168 40.024 75.327 1.00 17.95 274 LEU A O 1
ATOM 2028 N N . PRO A 1 275 ? 66.408 40.960 76.379 1.00 21.65 275 PRO A N 1
ATOM 2029 C CA . PRO A 1 275 ? 66.119 39.877 77.316 1.00 18.02 275 PRO A CA 1
ATOM 2030 C C . PRO A 1 275 ? 66.413 38.467 76.818 1.00 18.68 275 PRO A C 1
ATOM 2031 O O . PRO A 1 275 ? 67.360 37.827 77.276 1.00 25.90 275 PRO A O 1
ATOM 2035 N N . LEU A 1 276 ? 65.610 37.972 75.887 1.00 13.75 276 LEU A N 1
ATOM 2036 C CA . LEU A 1 276 ? 65.826 36.616 75.414 1.00 13.91 276 LEU A CA 1
ATOM 2037 C C . LEU A 1 276 ? 67.268 36.390 75.040 1.00 8.76 276 LEU A C 1
ATOM 2038 O O . LEU A 1 276 ? 67.910 35.476 75.564 1.00 10.66 276 LEU A O 1
ATOM 2043 N N . TRP A 1 277 ? 67.780 37.242 74.159 1.00 4.47 277 TRP A N 1
ATOM 2044 C CA . TRP A 1 277 ? 69.154 37.117 73.703 1.00 4.47 277 TRP A CA 1
ATOM 2045 C C . TRP A 1 277 ? 70.138 36.993 74.862 1.00 4.47 277 TRP A C 1
ATOM 2046 O O . TRP A 1 277 ? 71.194 36.380 74.732 1.00 4.47 277 TRP A O 1
ATOM 2057 N N . ALA A 1 278 ? 69.782 37.579 75.998 1.00 11.73 278 ALA A N 1
ATOM 2058 C CA . ALA A 1 278 ? 70.626 37.504 77.181 1.00 7.26 278 ALA A CA 1
ATOM 2059 C C . ALA A 1 278 ? 70.583 36.074 77.646 1.00 9.52 278 ALA A C 1
ATOM 2060 O O . ALA A 1 278 ? 71.608 35.409 77.707 1.00 17.21 278 ALA A O 1
ATOM 2062 N N . TRP A 1 279 ? 69.384 35.599 77.969 1.00 13.17 279 TRP A N 1
ATOM 2063 C CA . TRP A 1 279 ? 69.209 34.219 78.410 1.00 14.40 279 TRP A CA 1
ATOM 2064 C C . TRP A 1 279 ? 70.024 33.331 77.492 1.00 11.08 279 TRP A C 1
ATOM 2065 O O . TRP A 1 279 ? 70.667 32.392 77.935 1.00 15.58 279 TRP A O 1
ATOM 2076 N N . GLY A 1 280 ? 70.001 33.641 76.203 1.00 4.47 280 GLY A N 1
ATOM 2077 C CA . GLY A 1 280 ? 70.769 32.858 75.258 1.00 4.47 280 GLY A CA 1
ATOM 2078 C C . GLY A 1 280 ? 72.253 32.891 75.579 1.00 10.22 280 GLY A C 1
ATOM 2079 O O . GLY A 1 280 ? 72.882 31.842 75.670 1.00 11.43 280 GLY A O 1
ATOM 2080 N N . MET A 1 281 ? 72.817 34.088 75.738 1.00 9.08 281 MET A N 1
ATOM 2081 C CA . MET A 1 281 ? 74.229 34.225 76.060 1.00 5.85 281 MET A CA 1
ATOM 2082 C C . MET A 1 281 ? 74.536 33.290 77.220 1.00 11.20 281 MET A C 1
ATOM 2083 O O . MET A 1 281 ? 75.571 32.624 77.245 1.00 20.44 281 MET A O 1
ATOM 2088 N N . GLU A 1 282 ? 73.623 33.237 78.179 1.00 5.56 282 GLU A N 1
ATOM 2089 C CA . GLU A 1 282 ? 73.793 32.381 79.342 1.00 19.67 282 GLU A CA 1
ATOM 2090 C C . GLU A 1 282 ? 74.100 30.925 78.930 1.00 20.16 282 GLU A C 1
ATOM 2091 O O . GLU A 1 282 ? 75.144 30.379 79.297 1.00 23.31 282 GLU A O 1
ATOM 2097 N N . THR A 1 283 ? 73.203 30.303 78.161 1.00 19.76 283 THR A N 1
ATOM 2098 C CA . THR A 1 283 ? 73.384 28.911 77.724 1.00 11.68 283 THR A CA 1
ATOM 2099 C C . THR A 1 283 ? 74.627 28.748 76.855 1.00 7.60 283 THR A C 1
ATOM 2100 O O . THR A 1 283 ? 75.342 27.757 76.965 1.00 13.62 283 THR A O 1
ATOM 2104 N N . LEU A 1 284 ? 74.880 29.712 75.981 1.00 4.96 284 LEU A N 1
ATOM 2105 C CA . LEU A 1 284 ? 76.062 29.649 75.138 1.00 4.47 284 LEU A CA 1
ATOM 2106 C C . LEU A 1 284 ? 77.279 29.602 76.059 1.00 13.38 284 LEU A C 1
ATOM 2107 O O . LEU A 1 284 ? 78.227 28.864 75.802 1.00 14.71 284 LEU A O 1
ATOM 2112 N N . SER A 1 285 ? 77.251 30.398 77.128 1.00 15.51 285 SER A N 1
ATOM 2113 C CA . SER A 1 285 ? 78.351 30.427 78.083 1.00 16.39 285 SER A CA 1
ATOM 2114 C C . SER A 1 285 ? 78.409 29.063 78.740 1.00 13.28 285 SER A C 1
ATOM 2115 O O . SER A 1 285 ? 79.440 28.396 78.734 1.00 13.89 285 SER A O 1
ATOM 2118 N N . ASN A 1 286 ? 77.280 28.654 79.302 1.00 17.61 286 ASN A N 1
ATOM 2119 C CA . ASN A 1 286 ? 77.167 27.364 79.966 1.00 22.36 286 ASN A CA 1
ATOM 2120 C C . ASN A 1 286 ? 77.899 26.276 79.197 1.00 24.26 286 ASN A C 1
ATOM 2121 O O . ASN A 1 286 ? 78.641 25.491 79.784 1.00 26.81 286 ASN A O 1
ATOM 2126 N N . CYS A 1 287 ? 77.686 26.240 77.884 1.00 21.31 287 CYS A N 1
ATOM 2127 C CA . CYS A 1 287 ? 78.310 25.247 77.020 1.00 22.45 287 CYS A CA 1
ATOM 2128 C C . CYS A 1 287 ? 79.834 25.394 76.932 1.00 29.82 287 CYS A C 1
ATOM 2129 O O . CYS A 1 287 ? 80.587 24.534 77.400 1.00 33.80 287 CYS A O 1
ATOM 2132 N N . LEU A 1 288 ? 80.281 26.488 76.328 1.00 29.60 288 LEU A N 1
ATOM 2133 C CA . LEU A 1 288 ? 81.703 26.768 76.154 1.00 21.82 288 LEU A CA 1
ATOM 2134 C C . LEU A 1 288 ? 82.533 26.632 77.421 1.00 21.14 288 LEU A C 1
ATOM 2135 O O . LEU A 1 288 ? 83.671 26.179 77.372 1.00 28.02 288 LEU A O 1
ATOM 2140 N N . ARG A 1 289 ? 81.956 27.018 78.552 1.00 16.97 289 ARG A N 1
ATOM 2141 C CA . ARG A 1 289 ? 82.653 26.975 79.832 1.00 18.03 289 ARG A CA 1
ATOM 2142 C C . ARG A 1 289 ? 83.027 25.591 80.310 1.00 22.96 289 ARG A C 1
ATOM 2143 O O . ARG A 1 289 ? 84.042 25.408 80.977 1.00 29.29 289 ARG A O 1
ATOM 2151 N N . SER A 1 290 ? 82.201 24.613 79.978 1.00 25.72 290 SER A N 1
ATOM 2152 C CA . SER A 1 290 ? 82.451 23.242 80.393 1.00 22.58 290 SER A CA 1
ATOM 2153 C C . SER A 1 290 ? 83.717 22.702 79.752 1.00 19.22 290 SER A C 1
ATOM 2154 O O . SER A 1 290 ? 84.436 21.899 80.343 1.00 19.01 290 SER A O 1
ATOM 2157 N N . MET A 1 291 ? 83.988 23.173 78.543 1.00 14.57 291 MET A N 1
ATOM 2158 C CA . MET A 1 291 ? 85.122 22.716 77.760 1.00 10.19 291 MET A CA 1
ATOM 2159 C C . MET A 1 291 ? 86.551 22.907 78.246 1.00 4.47 291 MET A C 1
ATOM 2160 O O . MET A 1 291 ? 86.885 23.875 78.889 1.00 4.47 291 MET A O 1
ATOM 2165 N N . SER A 1 292 ? 87.390 21.939 77.918 1.00 4.47 292 SER A N 1
ATOM 2166 C CA . SER A 1 292 ? 88.797 21.954 78.285 1.00 13.77 292 SER A CA 1
ATOM 2167 C C . SER A 1 292 ? 89.600 22.185 77.004 1.00 9.20 292 SER A C 1
ATOM 2168 O O . SER A 1 292 ? 89.863 21.263 76.241 1.00 6.46 292 SER A O 1
ATOM 2171 N N . PRO A 1 293 ? 90.012 23.431 76.768 1.00 7.94 293 PRO A N 1
ATOM 2172 C CA . PRO A 1 293 ? 90.775 23.881 75.603 1.00 6.41 293 PRO A CA 1
ATOM 2173 C C . PRO A 1 293 ? 92.230 23.488 75.477 1.00 4.47 293 PRO A C 1
ATOM 2174 O O . PRO A 1 293 ? 93.018 23.644 76.403 1.00 6.38 293 PRO A O 1
ATOM 2178 N N . PHE A 1 294 ? 92.575 23.013 74.290 1.00 4.47 294 PHE A N 1
ATOM 2179 C CA . PHE A 1 294 ? 93.928 22.604 73.958 1.00 4.47 294 PHE A CA 1
ATOM 2180 C C . PHE A 1 294 ? 94.261 23.018 72.521 1.00 9.91 294 PHE A C 1
ATOM 2181 O O . PHE A 1 294 ? 93.423 22.957 71.622 1.00 11.74 294 PHE A O 1
ATOM 2189 N N . VAL A 1 295 ? 95.497 23.433 72.303 1.00 13.98 295 VAL A N 1
ATOM 2190 C CA . VAL A 1 295 ? 95.944 23.850 70.980 1.00 6.72 295 VAL A CA 1
ATOM 2191 C C . VAL A 1 295 ? 97.002 22.874 70.480 1.00 15.17 295 VAL A C 1
ATOM 2192 O O . VAL A 1 295 ? 97.968 22.578 71.181 1.00 27.20 295 VAL A O 1
ATOM 2196 N N . LEU A 1 296 ? 96.823 22.385 69.260 1.00 16.35 296 LEU A N 1
ATOM 2197 C CA . LEU A 1 296 ? 97.752 21.427 68.671 1.00 18.50 296 LEU A CA 1
ATOM 2198 C C . LEU A 1 296 ? 98.253 21.935 67.340 1.00 22.96 296 LEU A C 1
ATOM 2199 O O . LEU A 1 296 ? 97.468 22.210 66.446 1.00 27.15 296 LEU A O 1
ATOM 2204 N N . SER A 1 297 ? 99.567 22.040 67.201 1.00 31.99 297 SER A N 1
ATOM 2205 C CA . SER A 1 297 ? 100.159 22.533 65.963 1.00 34.85 297 SER A CA 1
ATOM 2206 C C . SER A 1 297 ? 100.338 21.458 64.917 1.00 36.02 297 SER A C 1
ATOM 2207 O O . SER A 1 297 ? 100.969 20.443 65.182 1.00 45.34 297 SER A O 1
ATOM 2210 N N . LEU A 1 298 ? 99.798 21.683 63.725 1.00 37.43 298 LEU A N 1
ATOM 2211 C CA . LEU A 1 298 ? 99.936 20.715 62.646 1.00 45.16 298 LEU A CA 1
ATOM 2212 C C . LEU A 1 298 ? 101.004 21.171 61.675 1.00 53.05 298 LEU A C 1
ATOM 2213 O O . LEU A 1 298 ? 100.980 20.810 60.500 1.00 57.63 298 LEU A O 1
ATOM 2218 N N . GLU A 1 299 ? 101.943 21.965 62.175 1.00 58.89 299 GLU A N 1
ATOM 2219 C CA . GLU A 1 299 ? 103.034 22.483 61.360 1.00 66.43 299 GLU A CA 1
ATOM 2220 C C . GLU A 1 299 ? 104.231 21.535 61.424 1.00 66.58 299 GLU A C 1
ATOM 2221 O O . GLU A 1 299 ? 105.274 21.874 61.979 1.00 66.75 299 GLU A O 1
ATOM 2227 N N . GLN A 1 300 ? 104.070 20.347 60.852 1.00 68.94 300 GLN A N 1
ATOM 2228 C CA . GLN A 1 300 ? 105.123 19.335 60.840 1.00 71.48 300 GLN A CA 1
ATOM 2229 C C . GLN A 1 300 ? 104.579 18.006 60.332 1.00 77.97 300 GLN A C 1
ATOM 2230 O O . GLN A 1 300 ? 103.415 17.914 59.940 1.00 83.95 300 GLN A O 1
ATOM 2236 N N . THR A 1 301 ? 105.424 16.977 60.343 1.00 80.47 301 THR A N 1
ATOM 2237 C CA . THR A 1 301 ? 105.025 15.646 59.881 1.00 79.32 301 THR A CA 1
ATOM 2238 C C . THR A 1 301 ? 103.897 15.085 60.743 1.00 75.12 301 THR A C 1
ATOM 2239 O O . THR A 1 301 ? 103.933 15.196 61.968 1.00 74.15 301 THR A O 1
ATOM 2243 N N . PRO A 1 302 ? 102.881 14.473 60.112 1.00 72.53 302 PRO A N 1
ATOM 2244 C CA . PRO A 1 302 ? 101.749 13.903 60.848 1.00 72.72 302 PRO A CA 1
ATOM 2245 C C . PRO A 1 302 ? 102.207 13.101 62.056 1.00 74.94 302 PRO A C 1
ATOM 2246 O O . PRO A 1 302 ? 101.497 13.026 63.057 1.00 78.49 302 PRO A O 1
ATOM 2250 N N . GLN A 1 303 ? 103.396 12.506 61.955 1.00 76.34 303 GLN A N 1
ATOM 2251 C CA . GLN A 1 303 ? 103.951 11.716 63.052 1.00 79.59 303 GLN A CA 1
ATOM 2252 C C . GLN A 1 303 ? 104.065 12.582 64.301 1.00 75.91 303 GLN A C 1
ATOM 2253 O O . GLN A 1 303 ? 103.561 12.228 65.367 1.00 75.03 303 GLN A O 1
ATOM 2259 N N . HIS A 1 304 ? 104.725 13.725 64.169 1.00 73.80 304 HIS A N 1
ATOM 2260 C CA . HIS A 1 304 ? 104.880 14.627 65.302 1.00 72.58 304 HIS A CA 1
ATOM 2261 C C . HIS A 1 304 ? 103.527 15.112 65.828 1.00 66.11 304 HIS A C 1
ATOM 2262 O O . HIS A 1 304 ? 103.229 14.972 67.017 1.00 62.42 304 HIS A O 1
ATOM 2269 N N . ALA A 1 305 ? 102.715 15.678 64.937 1.00 58.47 305 ALA A N 1
ATOM 2270 C CA . ALA A 1 305 ? 101.396 16.180 65.300 1.00 50.16 305 ALA A CA 1
ATOM 2271 C C . ALA A 1 305 ? 100.705 15.209 66.247 1.00 50.92 305 ALA A C 1
ATOM 2272 O O . ALA A 1 305 ? 100.212 15.595 67.303 1.00 51.60 305 ALA A O 1
ATOM 2274 N N . ALA A 1 306 ? 100.681 13.940 65.865 1.00 50.62 306 ALA A N 1
ATOM 2275 C CA . ALA A 1 306 ? 100.044 12.920 66.680 1.00 52.35 306 ALA A CA 1
ATOM 2276 C C . ALA A 1 306 ? 100.818 12.644 67.970 1.00 52.18 306 ALA A C 1
ATOM 2277 O O . ALA A 1 306 ? 100.230 12.441 69.034 1.00 51.83 306 ALA A O 1
ATOM 2279 N N . GLN A 1 307 ? 102.141 12.635 67.882 1.00 52.49 307 GLN A N 1
ATOM 2280 C CA . GLN A 1 307 ? 102.929 12.370 69.068 1.00 58.74 307 GLN A CA 1
ATOM 2281 C C . GLN A 1 307 ? 102.637 13.457 70.079 1.00 55.10 307 GLN A C 1
ATOM 2282 O O . GLN A 1 307 ? 102.449 13.184 71.267 1.00 52.84 307 GLN A O 1
ATOM 2288 N N . GLU A 1 308 ? 102.588 14.694 69.599 1.00 52.88 308 GLU A N 1
ATOM 2289 C CA . GLU A 1 308 ? 102.321 15.818 70.482 1.00 54.09 308 GLU A CA 1
ATOM 2290 C C . GLU A 1 308 ? 100.979 15.590 71.157 1.00 47.55 308 GLU A C 1
ATOM 2291 O O . GLU A 1 308 ? 100.877 15.640 72.380 1.00 49.60 308 GLU A O 1
ATOM 2297 N N . LEU A 1 309 ? 99.954 15.315 70.359 1.00 38.69 309 LEU A N 1
ATOM 2298 C CA . LEU A 1 309 ? 98.628 15.077 70.905 1.00 33.26 309 LEU A CA 1
ATOM 2299 C C . LEU A 1 309 ? 98.679 14.059 72.032 1.00 32.91 309 LEU A C 1
ATOM 2300 O O . LEU A 1 309 ? 97.923 14.153 72.996 1.00 36.14 309 LEU A O 1
ATOM 2305 N N . LYS A 1 310 ? 99.579 13.090 71.914 1.00 34.54 310 LYS A N 1
ATOM 2306 C CA . LYS A 1 310 ? 99.698 12.064 72.938 1.00 42.26 310 LYS A CA 1
ATOM 2307 C C . LYS A 1 310 ? 100.140 12.648 74.276 1.00 38.72 310 LYS A C 1
ATOM 2308 O O . LYS A 1 310 ? 99.596 12.302 75.329 1.00 38.97 310 LYS A O 1
ATOM 2314 N N . THR A 1 311 ? 101.125 13.538 74.228 1.00 33.55 311 THR A N 1
ATOM 2315 C CA . THR A 1 311 ? 101.655 14.156 75.437 1.00 32.64 311 THR A CA 1
ATOM 2316 C C . THR A 1 311 ? 100.576 14.920 76.211 1.00 31.63 311 THR A C 1
ATOM 2317 O O . THR A 1 311 ? 100.728 15.179 77.403 1.00 33.02 311 THR A O 1
ATOM 2321 N N . LEU A 1 312 ? 99.486 15.259 75.523 1.00 32.56 312 LEU A N 1
ATOM 2322 C CA . LEU A 1 312 ? 98.366 16.009 76.100 1.00 33.06 312 LEU A CA 1
ATOM 2323 C C . LEU A 1 312 ? 97.325 15.147 76.798 1.00 34.86 312 LEU A C 1
ATOM 2324 O O . LEU A 1 312 ? 96.617 15.610 77.696 1.00 29.90 312 LEU A O 1
ATOM 2329 N N . LEU A 1 313 ? 97.219 13.898 76.364 1.00 39.33 313 LEU A N 1
ATOM 2330 C CA . LEU A 1 313 ? 96.251 12.970 76.931 1.00 40.42 313 LEU A CA 1
ATOM 2331 C C . LEU A 1 313 ? 96.157 13.071 78.451 1.00 37.89 313 LEU A C 1
ATOM 2332 O O . LEU A 1 313 ? 95.058 13.091 79.007 1.00 35.00 313 LEU A O 1
ATOM 2337 N N . PRO A 1 314 ? 97.311 13.130 79.140 1.00 36.03 314 PRO A N 1
ATOM 2338 C CA . PRO A 1 314 ? 97.316 13.229 80.599 1.00 37.68 314 PRO A CA 1
ATOM 2339 C C . PRO A 1 314 ? 96.765 14.529 81.171 1.00 36.89 314 PRO A C 1
ATOM 2340 O O . PRO A 1 314 ? 96.412 14.587 82.347 1.00 40.54 314 PRO A O 1
ATOM 2344 N N . GLN A 1 315 ? 96.681 15.565 80.343 1.00 38.21 315 GLN A N 1
ATOM 2345 C CA . GLN A 1 315 ? 96.179 16.864 80.792 1.00 37.22 315 GLN A CA 1
ATOM 2346 C C . GLN A 1 315 ? 94.678 17.027 80.568 1.00 34.48 315 GLN A C 1
ATOM 2347 O O . GLN A 1 315 ? 94.047 17.903 81.156 1.00 40.70 315 GLN A O 1
ATOM 2353 N N . MET A 1 316 ? 94.106 16.184 79.720 1.00 24.12 316 MET A N 1
ATOM 2354 C CA . MET A 1 316 ? 92.686 16.272 79.423 1.00 17.35 316 MET A CA 1
ATOM 2355 C C . MET A 1 316 ? 91.753 15.778 80.520 1.00 17.63 316 MET A C 1
ATOM 2356 O O . MET A 1 316 ? 92.108 14.930 81.334 1.00 21.84 316 MET A O 1
ATOM 2361 N N . THR A 1 317 ? 90.549 16.330 80.532 1.00 15.99 317 THR A N 1
ATOM 2362 C CA . THR A 1 317 ? 89.544 15.963 81.511 1.00 19.44 317 THR A CA 1
ATOM 2363 C C . THR A 1 317 ? 88.841 14.704 81.050 1.00 22.51 317 THR A C 1
ATOM 2364 O O . THR A 1 317 ? 88.362 14.640 79.928 1.00 34.66 317 THR A O 1
ATOM 2368 N N . PRO A 1 318 ? 88.783 13.681 81.908 1.00 23.31 318 PRO A N 1
ATOM 2369 C CA . PRO A 1 318 ? 88.129 12.412 81.575 1.00 27.82 318 PRO A CA 1
ATOM 2370 C C . PRO A 1 318 ? 86.680 12.323 82.044 1.00 26.13 318 PRO A C 1
ATOM 2371 O O . PRO A 1 318 ? 86.281 13.018 82.984 1.00 26.42 318 PRO A O 1
ATOM 2375 N N . ALA A 1 319 ? 85.903 11.461 81.395 1.00 19.51 319 ALA A N 1
ATOM 2376 C CA . ALA A 1 319 ? 84.511 11.272 81.782 1.00 29.96 319 ALA A CA 1
ATOM 2377 C C . ALA A 1 319 ? 84.250 9.792 82.026 1.00 32.93 319 ALA A C 1
ATOM 2378 O O . ALA A 1 319 ? 85.030 8.944 81.612 1.00 27.60 319 ALA A O 1
ATOM 2380 N N . ASN A 1 320 ? 83.148 9.483 82.693 1.00 40.65 320 ASN A N 1
ATOM 2381 C CA . ASN A 1 320 ? 82.825 8.098 82.988 1.00 46.19 320 ASN A CA 1
ATOM 2382 C C . ASN A 1 320 ? 81.625 7.586 82.207 1.00 46.99 320 ASN A C 1
ATOM 2383 O O . ASN A 1 320 ? 80.632 8.300 82.027 1.00 48.50 320 ASN A O 1
ATOM 2388 N N . MET A 1 321 ? 81.722 6.340 81.751 1.00 45.02 321 MET A N 1
ATOM 2389 C CA . MET A 1 321 ? 80.635 5.716 81.014 1.00 41.39 321 MET A CA 1
ATOM 2390 C C . MET A 1 321 ? 80.601 4.207 81.184 1.00 41.20 321 MET A C 1
ATOM 2391 O O . MET A 1 321 ? 81.629 3.566 81.377 1.00 34.17 321 MET A O 1
ATOM 2396 N N . SER A 1 322 ? 79.398 3.651 81.115 1.00 45.98 322 SER A N 1
ATOM 2397 C CA . SER A 1 322 ? 79.189 2.213 81.242 1.00 50.25 322 SER A CA 1
ATOM 2398 C C . SER A 1 322 ? 80.078 1.430 80.274 1.00 51.35 322 SER A C 1
ATOM 2399 O O . SER A 1 322 ? 80.164 1.751 79.089 1.00 61.78 322 SER A O 1
ATOM 2402 N N . SER A 1 323 ? 80.748 0.403 80.774 1.00 44.92 323 SER A N 1
ATOM 2403 C CA . SER A 1 323 ? 81.589 -0.403 79.913 1.00 39.68 323 SER A CA 1
ATOM 2404 C C . SER A 1 323 ? 80.692 -0.902 78.794 1.00 41.03 323 SER A C 1
ATOM 2405 O O . SER A 1 323 ? 81.068 -0.890 77.628 1.00 48.26 323 SER A O 1
ATOM 2408 N N . GLY A 1 324 ? 79.487 -1.321 79.159 1.00 38.59 324 GLY A N 1
ATOM 2409 C CA . GLY A 1 324 ? 78.547 -1.817 78.172 1.00 32.89 324 GLY A CA 1
ATOM 2410 C C . GLY A 1 324 ? 78.271 -0.819 77.073 1.00 25.84 324 GLY A C 1
ATOM 2411 O O . GLY A 1 324 ? 78.320 -1.159 75.892 1.00 18.37 324 GLY A O 1
ATOM 2412 N N . ALA A 1 325 ? 77.987 0.416 77.477 1.00 26.79 325 ALA A N 1
ATOM 2413 C CA . ALA A 1 325 ? 77.691 1.509 76.552 1.00 19.99 325 ALA A CA 1
ATOM 2414 C C . ALA A 1 325 ? 78.808 1.741 75.543 1.00 14.95 325 ALA A C 1
ATOM 2415 O O . ALA A 1 325 ? 78.552 1.923 74.354 1.00 12.33 325 ALA A O 1
ATOM 2417 N N . TRP A 1 326 ? 80.049 1.752 76.009 1.00 9.52 326 TRP A N 1
ATOM 2418 C CA . TRP A 1 326 ? 81.165 1.930 75.095 1.00 13.06 326 TRP A CA 1
ATOM 2419 C C . TRP A 1 326 ? 81.059 0.936 73.932 1.00 17.91 326 TRP A C 1
ATOM 2420 O O . TRP A 1 326 ? 81.272 1.298 72.774 1.00 10.70 326 TRP A O 1
ATOM 2431 N N . ASN A 1 327 ? 80.723 -0.316 74.241 1.00 25.58 327 ASN A N 1
ATOM 2432 C CA . ASN A 1 327 ? 80.586 -1.344 73.211 1.00 28.09 327 ASN A CA 1
ATOM 2433 C C . ASN A 1 327 ? 79.432 -1.029 72.268 1.00 20.64 327 ASN A C 1
ATOM 2434 O O . ASN A 1 327 ? 79.504 -1.288 71.076 1.00 12.90 327 ASN A O 1
ATOM 2439 N N . ILE A 1 328 ? 78.364 -0.475 72.822 1.00 21.77 328 ILE A N 1
ATOM 2440 C CA . ILE A 1 328 ? 77.210 -0.075 72.034 1.00 19.54 328 ILE A CA 1
ATOM 2441 C C . ILE A 1 328 ? 77.650 1.091 71.159 1.00 22.20 328 ILE A C 1
ATOM 2442 O O . ILE A 1 328 ? 77.618 1.007 69.938 1.00 24.21 328 ILE A O 1
ATOM 2447 N N . LEU A 1 329 ? 78.064 2.180 71.795 1.00 20.92 329 LEU A N 1
ATOM 2448 C CA . LEU A 1 329 ? 78.523 3.352 71.067 1.00 24.97 329 LEU A CA 1
ATOM 2449 C C . LEU A 1 329 ? 79.328 2.923 69.850 1.00 25.21 329 LEU A C 1
ATOM 2450 O O . LEU A 1 329 ? 79.029 3.329 68.731 1.00 27.71 329 LEU A O 1
ATOM 2455 N N . LYS A 1 330 ? 80.337 2.085 70.079 1.00 27.10 330 LYS A N 1
ATOM 2456 C CA . LYS A 1 330 ? 81.202 1.595 69.011 1.00 32.30 330 LYS A CA 1
ATOM 2457 C C . LYS A 1 330 ? 80.413 1.047 67.836 1.00 38.91 330 LYS A C 1
ATOM 2458 O O . LYS A 1 330 ? 80.720 1.352 66.684 1.00 37.82 330 LYS A O 1
ATOM 2464 N N . GLU A 1 331 ? 79.409 0.222 68.137 1.00 43.36 331 GLU A N 1
ATOM 2465 C CA . GLU A 1 331 ? 78.567 -0.386 67.110 1.00 40.79 331 GLU A CA 1
ATOM 2466 C C . GLU A 1 331 ? 77.825 0.703 66.338 1.00 37.45 331 GLU A C 1
ATOM 2467 O O . GLU A 1 331 ? 77.795 0.691 65.108 1.00 40.89 331 GLU A O 1
ATOM 2473 N N . LEU A 1 332 ? 77.233 1.650 67.058 1.00 26.80 332 LEU A N 1
ATOM 2474 C CA . LEU A 1 332 ? 76.499 2.726 66.415 1.00 18.39 332 LEU A CA 1
ATOM 2475 C C . LEU A 1 332 ? 77.433 3.504 65.521 1.00 12.92 332 LEU A C 1
ATOM 2476 O O . LEU A 1 332 ? 77.156 3.714 64.347 1.00 9.62 332 LEU A O 1
ATOM 2481 N N . VAL A 1 333 ? 78.553 3.922 66.083 1.00 15.58 333 VAL A N 1
ATOM 2482 C CA . VAL A 1 333 ? 79.526 4.677 65.326 1.00 17.37 333 VAL A CA 1
ATOM 2483 C C . VAL A 1 333 ? 79.915 3.915 64.087 1.00 22.84 333 VAL A C 1
ATOM 2484 O O . VAL A 1 333 ? 80.080 4.497 63.024 1.00 30.92 333 VAL A O 1
ATOM 2488 N N . ASN A 1 334 ? 80.073 2.607 64.218 1.00 31.86 334 ASN A N 1
ATOM 2489 C CA . ASN A 1 334 ? 80.454 1.799 63.073 1.00 41.10 334 ASN A CA 1
ATOM 2490 C C . ASN A 1 334 ? 79.279 1.631 62.139 1.00 41.63 334 ASN A C 1
ATOM 2491 O O . ASN A 1 334 ? 79.455 1.459 60.934 1.00 44.56 334 ASN A O 1
ATOM 2496 N N . ALA A 1 335 ? 78.076 1.683 62.696 1.00 43.76 335 ALA A N 1
ATOM 2497 C CA . ALA A 1 335 ? 76.863 1.528 61.904 1.00 42.53 335 ALA A CA 1
ATOM 2498 C C . ALA A 1 335 ? 76.600 2.693 60.987 1.00 44.65 335 ALA A C 1
ATOM 2499 O O . ALA A 1 335 ? 75.964 2.515 59.950 1.00 48.94 335 ALA A O 1
ATOM 2501 N N . VAL A 1 336 ? 77.081 3.883 61.357 1.00 46.66 336 VAL A N 1
ATOM 2502 C CA . VAL A 1 336 ? 76.872 5.094 60.538 1.00 45.66 336 VAL A CA 1
ATOM 2503 C C . VAL A 1 336 ? 78.083 5.590 59.755 1.00 53.77 336 VAL A C 1
ATOM 2504 O O . VAL A 1 336 ? 77.926 6.284 58.768 1.00 53.92 336 VAL A O 1
ATOM 2508 N N . GLN A 1 337 ? 79.297 5.283 60.200 1.00 63.51 337 GLN A N 1
ATOM 2509 C CA . GLN A 1 337 ? 80.455 5.733 59.415 1.00 73.90 337 GLN A CA 1
ATOM 2510 C C . GLN A 1 337 ? 80.556 4.739 58.256 1.00 79.42 337 GLN A C 1
ATOM 2511 O O . GLN A 1 337 ? 81.481 4.805 57.461 1.00 81.96 337 GLN A O 1
ATOM 2517 N N . ASP A 1 338 ? 79.614 3.796 58.219 1.00 89.38 338 ASP A N 1
ATOM 2518 C CA . ASP A 1 338 ? 79.540 2.741 57.216 1.00 96.81 338 ASP A CA 1
ATOM 2519 C C . ASP A 1 338 ? 79.328 3.241 55.755 1.00 101.10 338 ASP A C 1
ATOM 2520 O O . ASP A 1 338 ? 80.279 3.079 54.955 1.00 101.65 338 ASP A O 1
ATOM 2525 N N . MET B 1 10 ? 55.449 22.953 95.393 1.00 66.81 10 MET B N 1
ATOM 2526 C CA . MET B 1 10 ? 54.020 22.949 94.945 1.00 70.09 10 MET B CA 1
ATOM 2527 C C . MET B 1 10 ? 53.893 22.486 93.487 1.00 69.12 10 MET B C 1
ATOM 2528 O O . MET B 1 10 ? 54.895 22.433 92.768 1.00 67.61 10 MET B O 1
ATOM 2533 N N . GLY B 1 11 ? 52.668 22.162 93.056 1.00 61.35 11 GLY B N 1
ATOM 2534 C CA . GLY B 1 11 ? 52.446 21.686 91.695 1.00 50.96 11 GLY B CA 1
ATOM 2535 C C . GLY B 1 11 ? 51.807 22.666 90.727 1.00 48.03 11 GLY B C 1
ATOM 2536 O O . GLY B 1 11 ? 50.747 23.224 91.010 1.00 51.68 11 GLY B O 1
ATOM 2537 N N . VAL B 1 12 ? 52.451 22.860 89.576 1.00 43.92 12 VAL B N 1
ATOM 2538 C CA . VAL B 1 12 ? 51.965 23.777 88.541 1.00 39.84 12 VAL B CA 1
ATOM 2539 C C . VAL B 1 12 ? 51.265 23.048 87.398 1.00 34.87 12 VAL B C 1
ATOM 2540 O O . VAL B 1 12 ? 51.235 21.818 87.353 1.00 38.84 12 VAL B O 1
ATOM 2544 N N . LEU B 1 13 ? 50.716 23.809 86.461 1.00 23.88 13 LEU B N 1
ATOM 2545 C CA . LEU B 1 13 ? 50.020 23.198 85.345 1.00 25.61 13 LEU B CA 1
ATOM 2546 C C . LEU B 1 13 ? 50.458 23.826 84.027 1.00 30.03 13 LEU B C 1
ATOM 2547 O O . LEU B 1 13 ? 49.930 24.868 83.617 1.00 25.78 13 LEU B O 1
ATOM 2552 N N . ARG B 1 14 ? 51.428 23.195 83.364 1.00 33.89 14 ARG B N 1
ATOM 2553 C CA . ARG B 1 14 ? 51.928 23.714 82.090 1.00 33.21 14 ARG B CA 1
ATOM 2554 C C . ARG B 1 14 ? 50.964 23.442 80.947 1.00 31.29 14 ARG B C 1
ATOM 2555 O O . ARG B 1 14 ? 50.718 22.289 80.578 1.00 37.47 14 ARG B O 1
ATOM 2563 N N . ILE B 1 15 ? 50.417 24.516 80.390 1.00 22.01 15 ILE B N 1
ATOM 2564 C CA . ILE B 1 15 ? 49.462 24.386 79.309 1.00 17.35 15 ILE B CA 1
ATOM 2565 C C . ILE B 1 15 ? 49.849 25.222 78.108 1.00 23.69 15 ILE B C 1
ATOM 2566 O O . ILE B 1 15 ? 49.877 26.457 78.172 1.00 27.96 15 ILE B O 1
ATOM 2571 N N . TYR B 1 16 ? 50.146 24.530 77.014 1.00 21.83 16 TYR B N 1
ATOM 2572 C CA . TYR B 1 16 ? 50.517 25.170 75.766 1.00 16.11 16 TYR B CA 1
ATOM 2573 C C . TYR B 1 16 ? 49.312 25.123 74.826 1.00 18.19 16 TYR B C 1
ATOM 2574 O O . TYR B 1 16 ? 48.750 24.058 74.535 1.00 16.93 16 TYR B O 1
ATOM 2583 N N . LEU B 1 17 ? 48.917 26.297 74.361 1.00 22.16 17 LEU B N 1
ATOM 2584 C CA . LEU B 1 17 ? 47.764 26.442 73.490 1.00 25.91 17 LEU B CA 1
ATOM 2585 C C . LEU B 1 17 ? 48.190 26.662 72.033 1.00 26.51 17 LEU B C 1
ATOM 2586 O O . LEU B 1 17 ? 48.726 27.716 71.688 1.00 30.56 17 LEU B O 1
ATOM 2591 N N . ASP B 1 18 ? 47.943 25.672 71.182 1.00 24.95 18 ASP B N 1
ATOM 2592 C CA . ASP B 1 18 ? 48.317 25.768 69.775 1.00 26.60 18 ASP B CA 1
ATOM 2593 C C . ASP B 1 18 ? 47.169 25.615 68.784 1.00 27.29 18 ASP B C 1
ATOM 2594 O O . ASP B 1 18 ? 46.002 25.730 69.143 1.00 30.95 18 ASP B O 1
ATOM 2599 N N . GLY B 1 19 ? 47.524 25.342 67.530 1.00 27.12 19 GLY B N 1
ATOM 2600 C CA . GLY B 1 19 ? 46.536 25.184 66.479 1.00 27.12 19 GLY B CA 1
ATOM 2601 C C . GLY B 1 19 ? 46.896 26.094 65.322 1.00 33.04 19 GLY B C 1
ATOM 2602 O O . GLY B 1 19 ? 48.007 26.622 65.288 1.00 39.50 19 GLY B O 1
ATOM 2603 N N . ALA B 1 20 ? 45.968 26.287 64.385 1.00 31.46 20 ALA B N 1
ATOM 2604 C CA . ALA B 1 20 ? 46.193 27.145 63.219 1.00 32.25 20 ALA B CA 1
ATOM 2605 C C . ALA B 1 20 ? 46.307 28.619 63.603 1.00 40.96 20 ALA B C 1
ATOM 2606 O O . ALA B 1 20 ? 46.177 28.970 64.774 1.00 44.77 20 ALA B O 1
ATOM 2608 N N . TYR B 1 21 ? 46.539 29.486 62.620 1.00 49.28 21 TYR B N 1
ATOM 2609 C CA . TYR B 1 21 ? 46.672 30.913 62.902 1.00 61.47 21 TYR B CA 1
ATOM 2610 C C . TYR B 1 21 ? 45.445 31.720 62.507 1.00 67.35 21 TYR B C 1
ATOM 2611 O O . TYR B 1 21 ? 44.677 31.303 61.648 1.00 74.24 21 TYR B O 1
ATOM 2620 N N . GLY B 1 22 ? 45.269 32.876 63.143 1.00 69.64 22 GLY B N 1
ATOM 2621 C CA . GLY B 1 22 ? 44.128 33.724 62.853 1.00 69.45 22 GLY B CA 1
ATOM 2622 C C . GLY B 1 22 ? 42.842 33.179 63.445 1.00 69.38 22 GLY B C 1
ATOM 2623 O O . GLY B 1 22 ? 41.833 33.880 63.504 1.00 70.26 22 GLY B O 1
ATOM 2624 N N . ILE B 1 23 ? 42.880 31.926 63.889 1.00 70.20 23 ILE B N 1
ATOM 2625 C CA . ILE B 1 23 ? 41.711 31.275 64.477 1.00 71.73 23 ILE B CA 1
ATOM 2626 C C . ILE B 1 23 ? 41.157 32.006 65.706 1.00 72.53 23 ILE B C 1
ATOM 2627 O O . ILE B 1 23 ? 39.959 31.930 65.985 1.00 75.52 23 ILE B O 1
ATOM 2632 N N . GLY B 1 24 ? 42.021 32.704 66.440 1.00 65.91 24 GLY B N 1
ATOM 2633 C CA . GLY B 1 24 ? 41.567 33.422 67.618 1.00 58.40 24 GLY B CA 1
ATOM 2634 C C . GLY B 1 24 ? 41.974 32.798 68.937 1.00 55.06 24 GLY B C 1
ATOM 2635 O O . GLY B 1 24 ? 41.341 33.028 69.963 1.00 52.67 24 GLY B O 1
ATOM 2636 N N . LYS B 1 25 ? 43.043 32.012 68.913 1.00 58.49 25 LYS B N 1
ATOM 2637 C CA . LYS B 1 25 ? 43.533 31.347 70.117 1.00 55.42 25 LYS B CA 1
ATOM 2638 C C . LYS B 1 25 ? 44.236 32.294 71.077 1.00 48.26 25 LYS B C 1
ATOM 2639 O O . LYS B 1 25 ? 44.742 31.877 72.107 1.00 46.31 25 LYS B O 1
ATOM 2645 N N . THR B 1 26 ? 44.268 33.573 70.743 1.00 53.36 26 THR B N 1
ATOM 2646 C CA . THR B 1 26 ? 44.910 34.537 71.619 1.00 62.59 26 THR B CA 1
ATOM 2647 C C . THR B 1 26 ? 43.851 35.361 72.342 1.00 67.71 26 THR B C 1
ATOM 2648 O O . THR B 1 26 ? 43.931 35.544 73.555 1.00 70.96 26 THR B O 1
ATOM 2652 N N . THR B 1 27 ? 42.849 35.844 71.609 1.00 72.77 27 THR B N 1
ATOM 2653 C CA . THR B 1 27 ? 41.797 36.644 72.232 1.00 76.29 27 THR B CA 1
ATOM 2654 C C . THR B 1 27 ? 40.913 35.732 73.074 1.00 73.68 27 THR B C 1
ATOM 2655 O O . THR B 1 27 ? 40.082 36.199 73.856 1.00 74.30 27 THR B O 1
ATOM 2659 N N . ALA B 1 28 ? 41.107 34.428 72.908 1.00 68.93 28 ALA B N 1
ATOM 2660 C CA . ALA B 1 28 ? 40.344 33.438 73.652 1.00 66.91 28 ALA B CA 1
ATOM 2661 C C . ALA B 1 28 ? 41.206 32.879 74.771 1.00 63.99 28 ALA B C 1
ATOM 2662 O O . ALA B 1 28 ? 40.710 32.236 75.689 1.00 63.44 28 ALA B O 1
ATOM 2664 N N . ALA B 1 29 ? 42.507 33.125 74.686 1.00 65.08 29 ALA B N 1
ATOM 2665 C CA . ALA B 1 29 ? 43.437 32.656 75.703 1.00 64.90 29 ALA B CA 1
ATOM 2666 C C . ALA B 1 29 ? 43.575 33.749 76.742 1.00 67.78 29 ALA B C 1
ATOM 2667 O O . ALA B 1 29 ? 44.009 33.505 77.862 1.00 68.37 29 ALA B O 1
ATOM 2669 N N . GLU B 1 30 ? 43.214 34.964 76.349 1.00 72.98 30 GLU B N 1
ATOM 2670 C CA . GLU B 1 30 ? 43.276 36.105 77.245 1.00 75.69 30 GLU B CA 1
ATOM 2671 C C . GLU B 1 30 ? 41.979 36.163 78.050 1.00 76.77 30 GLU B C 1
ATOM 2672 O O . GLU B 1 30 ? 42.001 36.353 79.266 1.00 79.13 30 GLU B O 1
ATOM 2678 N N . GLU B 1 31 ? 40.849 35.980 77.372 1.00 74.90 31 GLU B N 1
ATOM 2679 C CA . GLU B 1 31 ? 39.552 36.023 78.041 1.00 71.76 31 GLU B CA 1
ATOM 2680 C C . GLU B 1 31 ? 39.499 34.945 79.106 1.00 67.04 31 GLU B C 1
ATOM 2681 O O . GLU B 1 31 ? 38.575 34.897 79.909 1.00 69.17 31 GLU B O 1
ATOM 2687 N N . PHE B 1 32 ? 40.496 34.074 79.107 1.00 63.63 32 PHE B N 1
ATOM 2688 C CA . PHE B 1 32 ? 40.551 33.010 80.089 1.00 65.96 32 PHE B CA 1
ATOM 2689 C C . PHE B 1 32 ? 41.352 33.488 81.278 1.00 68.73 32 PHE B C 1
ATOM 2690 O O . PHE B 1 32 ? 41.211 32.977 82.381 1.00 75.19 32 PHE B O 1
ATOM 2698 N N . LEU B 1 33 ? 42.202 34.476 81.042 1.00 72.27 33 LEU B N 1
ATOM 2699 C CA . LEU B 1 33 ? 43.042 35.026 82.091 1.00 76.39 33 LEU B CA 1
ATOM 2700 C C . LEU B 1 33 ? 42.265 36.048 82.920 1.00 83.81 33 LEU B C 1
ATOM 2701 O O . LEU B 1 33 ? 42.382 36.082 84.145 1.00 85.43 33 LEU B O 1
ATOM 2706 N N . HIS B 1 34 ? 41.447 36.852 82.245 1.00 88.25 34 HIS B N 1
ATOM 2707 C CA . HIS B 1 34 ? 40.648 37.884 82.906 1.00 93.62 34 HIS B CA 1
ATOM 2708 C C . HIS B 1 34 ? 39.579 37.344 83.849 1.00 95.08 34 HIS B C 1
ATOM 2709 O O . HIS B 1 34 ? 39.208 38.021 84.807 1.00 98.81 34 HIS B O 1
ATOM 2716 N N . HIS B 1 35 ? 39.082 36.138 83.583 1.00 93.31 35 HIS B N 1
ATOM 2717 C CA . HIS B 1 35 ? 38.033 35.550 84.415 1.00 93.70 35 HIS B CA 1
ATOM 2718 C C . HIS B 1 35 ? 38.476 34.677 85.583 1.00 93.73 35 HIS B C 1
ATOM 2719 O O . HIS B 1 35 ? 37.785 34.613 86.596 1.00 99.83 35 HIS B O 1
ATOM 2726 N N . PHE B 1 36 ? 39.614 34.005 85.466 1.00 88.88 36 PHE B N 1
ATOM 2727 C CA . PHE B 1 36 ? 40.039 33.125 86.545 1.00 84.65 36 PHE B CA 1
ATOM 2728 C C . PHE B 1 36 ? 41.281 33.570 87.291 1.00 83.79 36 PHE B C 1
ATOM 2729 O O . PHE B 1 36 ? 41.771 32.866 88.170 1.00 81.86 36 PHE B O 1
ATOM 2737 N N . ALA B 1 37 ? 41.776 34.753 86.946 1.00 89.19 37 ALA B N 1
ATOM 2738 C CA . ALA B 1 37 ? 42.947 35.316 87.608 1.00 94.39 37 ALA B CA 1
ATOM 2739 C C . ALA B 1 37 ? 42.455 36.242 88.720 1.00 94.60 37 ALA B C 1
ATOM 2740 O O . ALA B 1 37 ? 43.073 37.267 89.018 1.00 96.39 37 ALA B O 1
ATOM 2742 N N . ILE B 1 38 ? 41.324 35.873 89.316 1.00 91.51 38 ILE B N 1
ATOM 2743 C CA . ILE B 1 38 ? 40.721 36.637 90.399 1.00 85.90 38 ILE B CA 1
ATOM 2744 C C . ILE B 1 38 ? 41.812 36.806 91.448 1.00 83.74 38 ILE B C 1
ATOM 2745 O O . ILE B 1 38 ? 41.981 37.865 92.043 1.00 83.61 38 ILE B O 1
ATOM 2750 N N . THR B 1 39 ? 42.555 35.731 91.659 1.00 85.21 39 THR B N 1
ATOM 2751 C CA . THR B 1 39 ? 43.673 35.714 92.588 1.00 85.04 39 THR B CA 1
ATOM 2752 C C . THR B 1 39 ? 44.928 35.800 91.699 1.00 87.92 39 THR B C 1
ATOM 2753 O O . THR B 1 39 ? 45.316 34.820 91.060 1.00 96.67 39 THR B O 1
ATOM 2757 N N . PRO B 1 40 ? 45.568 36.984 91.644 1.00 82.94 40 PRO B N 1
ATOM 2758 C CA . PRO B 1 40 ? 46.774 37.308 90.858 1.00 78.58 40 PRO B CA 1
ATOM 2759 C C . PRO B 1 40 ? 47.853 36.240 90.674 1.00 73.44 40 PRO B C 1
ATOM 2760 O O . PRO B 1 40 ? 48.231 35.915 89.541 1.00 69.65 40 PRO B O 1
ATOM 2764 N N . ASN B 1 41 ? 48.354 35.710 91.785 1.00 65.43 41 ASN B N 1
ATOM 2765 C CA . ASN B 1 41 ? 49.404 34.703 91.734 1.00 60.30 41 ASN B CA 1
ATOM 2766 C C . ASN B 1 41 ? 48.940 33.282 91.440 1.00 55.26 41 ASN B C 1
ATOM 2767 O O . ASN B 1 41 ? 49.625 32.330 91.805 1.00 50.54 41 ASN B O 1
ATOM 2772 N N . ARG B 1 42 ? 47.791 33.118 90.792 1.00 55.73 42 ARG B N 1
ATOM 2773 C CA . ARG B 1 42 ? 47.334 31.766 90.493 1.00 58.89 42 ARG B CA 1
ATOM 2774 C C . ARG B 1 42 ? 47.525 31.415 89.028 1.00 53.61 42 ARG B C 1
ATOM 2775 O O . ARG B 1 42 ? 47.397 30.252 88.641 1.00 60.69 42 ARG B O 1
ATOM 2783 N N . ILE B 1 43 ? 47.857 32.406 88.212 1.00 44.54 43 ILE B N 1
ATOM 2784 C CA . ILE B 1 43 ? 48.021 32.144 86.793 1.00 38.18 43 ILE B CA 1
ATOM 2785 C C . ILE B 1 43 ? 49.042 33.053 86.117 1.00 37.33 43 ILE B C 1
ATOM 2786 O O . ILE B 1 43 ? 49.111 34.261 86.384 1.00 41.94 43 ILE B O 1
ATOM 2791 N N . LEU B 1 44 ? 49.832 32.460 85.230 1.00 31.79 44 LEU B N 1
ATOM 2792 C CA . LEU B 1 44 ? 50.867 33.195 84.518 1.00 32.16 44 LEU B CA 1
ATOM 2793 C C . LEU B 1 44 ? 50.753 33.019 83.010 1.00 32.76 44 LEU B C 1
ATOM 2794 O O . LEU B 1 44 ? 50.787 31.892 82.520 1.00 38.43 44 LEU B O 1
ATOM 2799 N N . LEU B 1 45 ? 50.631 34.119 82.269 1.00 29.66 45 LEU B N 1
ATOM 2800 C CA . LEU B 1 45 ? 50.521 34.016 80.814 1.00 25.53 45 LEU B CA 1
ATOM 2801 C C . LEU B 1 45 ? 51.779 34.431 80.062 1.00 24.65 45 LEU B C 1
ATOM 2802 O O . LEU B 1 45 ? 52.469 35.384 80.421 1.00 30.37 45 LEU B O 1
ATOM 2807 N N . ILE B 1 46 ? 52.061 33.705 78.997 1.00 17.96 46 ILE B N 1
ATOM 2808 C CA . ILE B 1 46 ? 53.220 33.981 78.179 1.00 19.83 46 ILE B CA 1
ATOM 2809 C C . ILE B 1 46 ? 52.743 34.124 76.747 1.00 26.95 46 ILE B C 1
ATOM 2810 O O . ILE B 1 46 ? 52.362 33.135 76.120 1.00 35.98 46 ILE B O 1
ATOM 2815 N N . GLY B 1 47 ? 52.767 35.341 76.218 1.00 29.61 47 GLY B N 1
ATOM 2816 C CA . GLY B 1 47 ? 52.302 35.543 74.851 1.00 36.58 47 GLY B CA 1
ATOM 2817 C C . GLY B 1 47 ? 53.344 35.357 73.757 1.00 39.59 47 GLY B C 1
ATOM 2818 O O . GLY B 1 47 ? 54.556 35.402 74.024 1.00 39.84 47 GLY B O 1
ATOM 2819 N N . GLU B 1 48 ? 52.873 35.148 72.523 1.00 37.61 48 GLU B N 1
ATOM 2820 C CA . GLU B 1 48 ? 53.772 34.968 71.382 1.00 35.80 48 GLU B CA 1
ATOM 2821 C C . GLU B 1 48 ? 54.730 36.150 71.337 1.00 31.45 48 GLU B C 1
ATOM 2822 O O . GLU B 1 48 ? 54.322 37.296 71.514 1.00 38.39 48 GLU B O 1
ATOM 2828 N N . PRO B 1 49 ? 56.022 35.884 71.113 1.00 24.45 49 PRO B N 1
ATOM 2829 C CA . PRO B 1 49 ? 57.025 36.950 71.066 1.00 23.79 49 PRO B CA 1
ATOM 2830 C C . PRO B 1 49 ? 57.143 37.681 69.732 1.00 26.08 49 PRO B C 1
ATOM 2831 O O . PRO B 1 49 ? 58.213 37.692 69.118 1.00 29.93 49 PRO B O 1
ATOM 2835 N N . LEU B 1 50 ? 56.054 38.306 69.292 1.00 27.29 50 LEU B N 1
ATOM 2836 C CA . LEU B 1 50 ? 56.065 39.032 68.022 1.00 28.04 50 LEU B CA 1
ATOM 2837 C C . LEU B 1 50 ? 57.226 40.009 67.950 1.00 22.89 50 LEU B C 1
ATOM 2838 O O . LEU B 1 50 ? 57.900 40.106 66.926 1.00 23.84 50 LEU B O 1
ATOM 2843 N N . SER B 1 51 ? 57.446 40.734 69.042 1.00 18.82 51 SER B N 1
ATOM 2844 C CA . SER B 1 51 ? 58.517 41.711 69.103 1.00 19.03 51 SER B CA 1
ATOM 2845 C C . SER B 1 51 ? 59.857 41.163 68.613 1.00 25.34 51 SER B C 1
ATOM 2846 O O . SER B 1 51 ? 60.666 41.923 68.089 1.00 34.72 51 SER B O 1
ATOM 2849 N N . TYR B 1 52 ? 60.110 39.863 68.777 1.00 19.95 52 TYR B N 1
ATOM 2850 C CA . TYR B 1 52 ? 61.372 39.303 68.290 1.00 11.42 52 TYR B CA 1
ATOM 2851 C C . TYR B 1 52 ? 61.221 38.795 66.860 1.00 11.47 52 TYR B C 1
ATOM 2852 O O . TYR B 1 52 ? 62.150 38.885 66.059 1.00 10.70 52 TYR B O 1
ATOM 2861 N N . TRP B 1 53 ? 60.048 38.261 66.538 1.00 9.10 53 TRP B N 1
ATOM 2862 C CA . TRP B 1 53 ? 59.816 37.762 65.198 1.00 4.47 53 TRP B CA 1
ATOM 2863 C C . TRP B 1 53 ? 59.863 38.909 64.222 1.00 11.60 53 TRP B C 1
ATOM 2864 O O . TRP B 1 53 ? 60.403 38.782 63.132 1.00 23.42 53 TRP B O 1
ATOM 2875 N N . ARG B 1 54 ? 59.300 40.044 64.605 1.00 12.09 54 ARG B N 1
ATOM 2876 C CA . ARG B 1 54 ? 59.298 41.178 63.701 1.00 5.87 54 ARG B CA 1
ATOM 2877 C C . ARG B 1 54 ? 60.594 41.940 63.681 1.00 10.22 54 ARG B C 1
ATOM 2878 O O . ARG B 1 54 ? 60.686 42.978 63.048 1.00 22.21 54 ARG B O 1
ATOM 2886 N N . ASN B 1 55 ? 61.599 41.426 64.376 1.00 10.89 55 ASN B N 1
ATOM 2887 C CA . ASN B 1 55 ? 62.913 42.061 64.399 1.00 14.96 55 ASN B CA 1
ATOM 2888 C C . ASN B 1 55 ? 63.912 41.081 64.971 1.00 10.14 55 ASN B C 1
ATOM 2889 O O . ASN B 1 55 ? 64.624 41.363 65.940 1.00 14.70 55 ASN B O 1
ATOM 2894 N N . LEU B 1 56 ? 63.965 39.908 64.369 1.00 4.47 56 LEU B N 1
ATOM 2895 C CA . LEU B 1 56 ? 64.874 38.936 64.873 1.00 4.47 56 LEU B CA 1
ATOM 2896 C C . LEU B 1 56 ? 66.235 39.168 64.294 1.00 4.47 56 LEU B C 1
ATOM 2897 O O . LEU B 1 56 ? 66.502 38.780 63.169 1.00 5.95 56 LEU B O 1
ATOM 2902 N N . ALA B 1 57 ? 67.093 39.807 65.081 1.00 8.73 57 ALA B N 1
ATOM 2903 C CA . ALA B 1 57 ? 68.456 40.088 64.663 1.00 13.52 57 ALA B CA 1
ATOM 2904 C C . ALA B 1 57 ? 68.509 40.759 63.300 1.00 11.46 57 ALA B C 1
ATOM 2905 O O . ALA B 1 57 ? 69.419 40.494 62.508 1.00 18.06 57 ALA B O 1
ATOM 2907 N N . GLY B 1 58 ? 67.523 41.605 63.016 1.00 5.76 58 GLY B N 1
ATOM 2908 C CA . GLY B 1 58 ? 67.533 42.322 61.756 1.00 14.85 58 GLY B CA 1
ATOM 2909 C C . GLY B 1 58 ? 66.446 42.046 60.737 1.00 22.51 58 GLY B C 1
ATOM 2910 O O . GLY B 1 58 ? 66.036 42.959 60.018 1.00 30.85 58 GLY B O 1
ATOM 2911 N N . GLU B 1 59 ? 65.971 40.809 60.645 1.00 19.54 59 GLU B N 1
ATOM 2912 C CA . GLU B 1 59 ? 64.946 40.509 59.661 1.00 10.22 59 GLU B CA 1
ATOM 2913 C C . GLU B 1 59 ? 63.581 40.255 60.309 1.00 11.09 59 GLU B C 1
ATOM 2914 O O . GLU B 1 59 ? 63.487 39.895 61.485 1.00 12.49 59 GLU B O 1
ATOM 2920 N N . ASP B 1 60 ? 62.524 40.480 59.540 1.00 12.93 60 ASP B N 1
ATOM 2921 C CA . ASP B 1 60 ? 61.161 40.280 60.016 1.00 13.77 60 ASP B CA 1
ATOM 2922 C C . ASP B 1 60 ? 60.637 38.928 59.548 1.00 6.49 60 ASP B C 1
ATOM 2923 O O . ASP B 1 60 ? 60.006 38.839 58.512 1.00 8.92 60 ASP B O 1
ATOM 2928 N N . ALA B 1 61 ? 60.885 37.881 60.316 1.00 4.47 61 ALA B N 1
ATOM 2929 C CA . ALA B 1 61 ? 60.439 36.556 59.934 1.00 4.47 61 ALA B CA 1
ATOM 2930 C C . ALA B 1 61 ? 59.088 36.561 59.234 1.00 12.10 61 ALA B C 1
ATOM 2931 O O . ALA B 1 61 ? 58.961 36.036 58.128 1.00 20.51 61 ALA B O 1
ATOM 2933 N N . ILE B 1 62 ? 58.076 37.163 59.847 1.00 10.21 62 ILE B N 1
ATOM 2934 C CA . ILE B 1 62 ? 56.760 37.147 59.231 1.00 5.47 62 ILE B CA 1
ATOM 2935 C C . ILE B 1 62 ? 56.694 37.694 57.813 1.00 5.64 62 ILE B C 1
ATOM 2936 O O . ILE B 1 62 ? 56.324 36.979 56.886 1.00 4.47 62 ILE B O 1
ATOM 2941 N N . CYS B 1 63 ? 57.041 38.960 57.636 1.00 16.14 63 CYS B N 1
ATOM 2942 C CA . CYS B 1 63 ? 57.022 39.557 56.305 1.00 16.22 63 CYS B CA 1
ATOM 2943 C C . CYS B 1 63 ? 57.812 38.669 55.329 1.00 14.15 63 CYS B C 1
ATOM 2944 O O . CYS B 1 63 ? 57.323 38.324 54.258 1.00 16.84 63 CYS B O 1
ATOM 2947 N N . GLY B 1 64 ? 59.024 38.285 55.724 1.00 17.13 64 GLY B N 1
ATOM 2948 C CA . GLY B 1 64 ? 59.872 37.447 54.893 1.00 9.48 64 GLY B CA 1
ATOM 2949 C C . GLY B 1 64 ? 59.276 36.121 54.465 1.00 5.29 64 GLY B C 1
ATOM 2950 O O . GLY B 1 64 ? 59.483 35.672 53.343 1.00 6.47 64 GLY B O 1
ATOM 2951 N N . ILE B 1 65 ? 58.529 35.476 55.342 1.00 7.00 65 ILE B N 1
ATOM 2952 C CA . ILE B 1 65 ? 57.960 34.210 54.950 1.00 4.47 65 ILE B CA 1
ATOM 2953 C C . ILE B 1 65 ? 56.870 34.464 53.946 1.00 4.47 65 ILE B C 1
ATOM 2954 O O . ILE B 1 65 ? 56.715 33.703 53.005 1.00 14.71 65 ILE B O 1
ATOM 2959 N N . TYR B 1 66 ? 56.113 35.536 54.117 1.00 4.47 66 TYR B N 1
ATOM 2960 C CA . TYR B 1 66 ? 55.053 35.784 53.156 1.00 13.97 66 TYR B CA 1
ATOM 2961 C C . TYR B 1 66 ? 55.578 36.441 51.890 1.00 19.31 66 TYR B C 1
ATOM 2962 O O . TYR B 1 66 ? 55.380 35.925 50.784 1.00 19.92 66 TYR B O 1
ATOM 2971 N N . GLY B 1 67 ? 56.255 37.571 52.046 1.00 20.14 67 GLY B N 1
ATOM 2972 C CA . GLY B 1 67 ? 56.801 38.256 50.889 1.00 20.33 67 GLY B CA 1
ATOM 2973 C C . GLY B 1 67 ? 57.513 37.307 49.934 1.00 20.94 67 GLY B C 1
ATOM 2974 O O . GLY B 1 67 ? 57.406 37.448 48.717 1.00 18.67 67 GLY B O 1
ATOM 2975 N N . THR B 1 68 ? 58.236 36.333 50.482 1.00 18.01 68 THR B N 1
ATOM 2976 C CA . THR B 1 68 ? 58.956 35.389 49.659 1.00 4.47 68 THR B CA 1
ATOM 2977 C C . THR B 1 68 ? 58.007 34.662 48.745 1.00 11.15 68 THR B C 1
ATOM 2978 O O . THR B 1 68 ? 58.364 34.339 47.611 1.00 18.13 68 THR B O 1
ATOM 2982 N N . GLN B 1 69 ? 56.790 34.405 49.210 1.00 13.27 69 GLN B N 1
ATOM 2983 C CA . GLN B 1 69 ? 55.841 33.715 48.347 1.00 20.18 69 GLN B CA 1
ATOM 2984 C C . GLN B 1 69 ? 55.357 34.669 47.255 1.00 22.79 69 GLN B C 1
ATOM 2985 O O . GLN B 1 69 ? 55.271 34.295 46.075 1.00 27.14 69 GLN B O 1
ATOM 2991 N N . THR B 1 70 ? 55.057 35.906 47.638 1.00 18.39 70 THR B N 1
ATOM 2992 C CA . THR B 1 70 ? 54.617 36.885 46.653 1.00 19.77 70 THR B CA 1
ATOM 2993 C C . THR B 1 70 ? 55.741 37.033 45.625 1.00 14.61 70 THR B C 1
ATOM 2994 O O . THR B 1 70 ? 55.501 37.087 44.420 1.00 12.15 70 THR B O 1
ATOM 2998 N N . ARG B 1 71 ? 56.975 37.073 46.115 1.00 7.13 71 ARG B N 1
ATOM 2999 C CA . ARG B 1 71 ? 58.135 37.212 45.251 1.00 4.47 71 ARG B CA 1
ATOM 3000 C C . ARG B 1 71 ? 58.305 36.006 44.360 1.00 4.47 71 ARG B C 1
ATOM 3001 O O . ARG B 1 71 ? 58.935 36.096 43.309 1.00 8.64 71 ARG B O 1
ATOM 3009 N N . ARG B 1 72 ? 57.753 34.873 44.780 1.00 4.47 72 ARG B N 1
ATOM 3010 C CA . ARG B 1 72 ? 57.843 33.664 43.978 1.00 4.47 72 ARG B CA 1
ATOM 3011 C C . ARG B 1 72 ? 56.834 33.695 42.847 1.00 10.53 72 ARG B C 1
ATOM 3012 O O . ARG B 1 72 ? 57.158 33.316 41.726 1.00 23.64 72 ARG B O 1
ATOM 3020 N N . LEU B 1 73 ? 55.614 34.148 43.132 1.00 9.64 73 LEU B N 1
ATOM 3021 C CA . LEU B 1 73 ? 54.571 34.218 42.102 1.00 12.92 73 LEU B CA 1
ATOM 3022 C C . LEU B 1 73 ? 54.894 35.193 40.985 1.00 17.86 73 LEU B C 1
ATOM 3023 O O . LEU B 1 73 ? 54.555 34.956 39.824 1.00 15.51 73 LEU B O 1
ATOM 3028 N N . ASN B 1 74 ? 55.542 36.297 41.341 1.00 20.35 74 ASN B N 1
ATOM 3029 C CA . ASN B 1 74 ? 55.911 37.312 40.364 1.00 21.29 74 ASN B CA 1
ATOM 3030 C C . ASN B 1 74 ? 57.152 36.909 39.598 1.00 18.60 74 ASN B C 1
ATOM 3031 O O . ASN B 1 74 ? 57.572 37.606 38.676 1.00 23.66 74 ASN B O 1
ATOM 3036 N N . GLY B 1 75 ? 57.734 35.779 39.978 1.00 10.44 75 GLY B N 1
ATOM 3037 C CA . GLY B 1 75 ? 58.923 35.308 39.302 1.00 14.92 75 GLY B CA 1
ATOM 3038 C C . GLY B 1 75 ? 60.117 36.200 39.573 1.00 17.29 75 GLY B C 1
ATOM 3039 O O . GLY B 1 75 ? 61.089 36.219 38.809 1.00 11.80 75 GLY B O 1
ATOM 3040 N N . ASP B 1 76 ? 60.048 36.956 40.663 1.00 21.97 76 ASP B N 1
ATOM 3041 C CA . ASP B 1 76 ? 61.155 37.832 41.018 1.00 28.45 76 ASP B CA 1
ATOM 3042 C C . ASP B 1 76 ? 62.310 36.942 41.458 1.00 21.48 76 ASP B C 1
ATOM 3043 O O . ASP B 1 76 ? 63.461 37.370 41.502 1.00 22.91 76 ASP B O 1
ATOM 3048 N N . VAL B 1 77 ? 61.994 35.689 41.768 1.00 20.45 77 VAL B N 1
ATOM 3049 C CA . VAL B 1 77 ? 63.014 34.745 42.217 1.00 16.59 77 VAL B CA 1
ATOM 3050 C C . VAL B 1 77 ? 62.699 33.289 41.857 1.00 15.43 77 VAL B C 1
ATOM 3051 O O . VAL B 1 77 ? 61.539 32.869 41.831 1.00 21.04 77 VAL B O 1
ATOM 3055 N N . SER B 1 78 ? 63.750 32.525 41.590 1.00 9.65 78 SER B N 1
ATOM 3056 C CA . SER B 1 78 ? 63.621 31.120 41.225 1.00 11.24 78 SER B CA 1
ATOM 3057 C C . SER B 1 78 ? 62.806 30.346 42.259 1.00 11.99 78 SER B C 1
ATOM 3058 O O . SER B 1 78 ? 62.955 30.571 43.454 1.00 26.05 78 SER B O 1
ATOM 3061 N N . PRO B 1 79 ? 61.935 29.420 41.819 1.00 11.02 79 PRO B N 1
ATOM 3062 C CA . PRO B 1 79 ? 61.127 28.640 42.767 1.00 15.64 79 PRO B CA 1
ATOM 3063 C C . PRO B 1 79 ? 62.047 27.781 43.634 1.00 19.70 79 PRO B C 1
ATOM 3064 O O . PRO B 1 79 ? 61.708 27.434 44.770 1.00 15.55 79 PRO B O 1
ATOM 3068 N N . GLU B 1 80 ? 63.218 27.446 43.094 1.00 20.16 80 GLU B N 1
ATOM 3069 C CA . GLU B 1 80 ? 64.187 26.660 43.842 1.00 20.01 80 GLU B CA 1
ATOM 3070 C C . GLU B 1 80 ? 64.730 27.522 44.993 1.00 15.68 80 GLU B C 1
ATOM 3071 O O . GLU B 1 80 ? 64.861 27.047 46.120 1.00 18.82 80 GLU B O 1
ATOM 3077 N N . ASP B 1 81 ? 65.033 28.789 44.728 1.00 4.47 81 ASP B N 1
ATOM 3078 C CA . ASP B 1 81 ? 65.533 29.645 45.791 1.00 4.47 81 ASP B CA 1
ATOM 3079 C C . ASP B 1 81 ? 64.404 30.020 46.730 1.00 4.47 81 ASP B C 1
ATOM 3080 O O . ASP B 1 81 ? 64.578 30.071 47.942 1.00 13.66 81 ASP B O 1
ATOM 3085 N N . ALA B 1 82 ? 63.233 30.283 46.175 1.00 6.26 82 ALA B N 1
ATOM 3086 C CA . ALA B 1 82 ? 62.090 30.659 46.996 1.00 13.82 82 ALA B CA 1
ATOM 3087 C C . ALA B 1 82 ? 61.870 29.639 48.105 1.00 17.43 82 ALA B C 1
ATOM 3088 O O . ALA B 1 82 ? 61.393 29.987 49.185 1.00 11.41 82 ALA B O 1
ATOM 3090 N N . GLN B 1 83 ? 62.212 28.379 47.834 1.00 21.36 83 GLN B N 1
ATOM 3091 C CA . GLN B 1 83 ? 62.042 27.319 48.829 1.00 20.64 83 GLN B CA 1
ATOM 3092 C C . GLN B 1 83 ? 63.095 27.446 49.899 1.00 12.99 83 GLN B C 1
ATOM 3093 O O . GLN B 1 83 ? 62.783 27.420 51.080 1.00 18.04 83 GLN B O 1
ATOM 3099 N N . ARG B 1 84 ? 64.345 27.576 49.479 1.00 4.56 84 ARG B N 1
ATOM 3100 C CA . ARG B 1 84 ? 65.435 27.729 50.417 1.00 4.47 84 ARG B CA 1
ATOM 3101 C C . ARG B 1 84 ? 65.219 28.992 51.202 1.00 4.47 84 ARG B C 1
ATOM 3102 O O . ARG B 1 84 ? 65.350 29.006 52.426 1.00 4.47 84 ARG B O 1
ATOM 3110 N N . LEU B 1 85 ? 64.870 30.055 50.485 1.00 8.52 85 LEU B N 1
ATOM 3111 C CA . LEU B 1 85 ? 64.621 31.347 51.101 1.00 6.83 85 LEU B CA 1
ATOM 3112 C C . LEU B 1 85 ? 63.549 31.213 52.186 1.00 14.42 85 LEU B C 1
ATOM 3113 O O . LEU B 1 85 ? 63.646 31.832 53.243 1.00 12.20 85 LEU B O 1
ATOM 3118 N N . THR B 1 86 ? 62.537 30.386 51.929 1.00 18.36 86 THR B N 1
ATOM 3119 C CA . THR B 1 86 ? 61.472 30.169 52.901 1.00 10.89 86 THR B CA 1
ATOM 3120 C C . THR B 1 86 ? 62.053 29.513 54.149 1.00 4.47 86 THR B C 1
ATOM 3121 O O . THR B 1 86 ? 61.904 30.020 55.259 1.00 4.47 86 THR B O 1
ATOM 3125 N N . ALA B 1 87 ? 62.725 28.387 53.958 1.00 4.47 87 ALA B N 1
ATOM 3126 C CA . ALA B 1 87 ? 63.322 27.672 55.070 1.00 4.47 87 ALA B CA 1
ATOM 3127 C C . ALA B 1 87 ? 63.999 28.660 55.978 1.00 4.47 87 ALA B C 1
ATOM 3128 O O . ALA B 1 87 ? 63.837 28.615 57.187 1.00 4.93 87 ALA B O 1
ATOM 3130 N N . HIS B 1 88 ? 64.758 29.567 55.385 1.00 7.94 88 HIS B N 1
ATOM 3131 C CA . HIS B 1 88 ? 65.469 30.563 56.165 1.00 8.64 88 HIS B CA 1
ATOM 3132 C C . HIS B 1 88 ? 64.561 31.285 57.139 1.00 13.46 88 HIS B C 1
ATOM 3133 O O . HIS B 1 88 ? 64.766 31.213 58.351 1.00 22.08 88 HIS B O 1
ATOM 3140 N N . PHE B 1 89 ? 63.566 31.994 56.608 1.00 10.73 89 PHE B N 1
ATOM 3141 C CA . PHE B 1 89 ? 62.624 32.731 57.446 1.00 4.47 89 PHE B CA 1
ATOM 3142 C C . PHE B 1 89 ? 61.885 31.841 58.415 1.00 4.47 89 PHE B C 1
ATOM 3143 O O . PHE B 1 89 ? 61.880 32.096 59.607 1.00 4.47 89 PHE B O 1
ATOM 3151 N N . GLN B 1 90 ? 61.260 30.788 57.911 1.00 4.53 90 GLN B N 1
ATOM 3152 C CA . GLN B 1 90 ? 60.543 29.881 58.794 1.00 13.90 90 GLN B CA 1
ATOM 3153 C C . GLN B 1 90 ? 61.368 29.569 60.050 1.00 13.93 90 GLN B C 1
ATOM 3154 O O . GLN B 1 90 ? 60.861 29.609 61.169 1.00 15.21 90 GLN B O 1
ATOM 3160 N N . SER B 1 91 ? 62.647 29.279 59.849 1.00 17.49 91 SER B N 1
ATOM 3161 C CA . SER B 1 91 ? 63.551 28.959 60.944 1.00 14.03 91 SER B CA 1
ATOM 3162 C C . SER B 1 91 ? 63.640 30.065 61.974 1.00 8.60 91 SER B C 1
ATOM 3163 O O . SER B 1 91 ? 63.839 29.783 63.154 1.00 15.67 91 SER B O 1
ATOM 3166 N N . LEU B 1 92 ? 63.527 31.318 61.536 1.00 4.47 92 LEU B N 1
ATOM 3167 C CA . LEU B 1 92 ? 63.621 32.443 62.468 1.00 5.70 92 LEU B CA 1
ATOM 3168 C C . LEU B 1 92 ? 62.695 32.350 63.673 1.00 13.21 92 LEU B C 1
ATOM 3169 O O . LEU B 1 92 ? 63.066 32.771 64.770 1.00 17.64 92 LEU B O 1
ATOM 3174 N N . PHE B 1 93 ? 61.501 31.796 63.467 1.00 8.53 93 PHE B N 1
ATOM 3175 C CA . PHE B 1 93 ? 60.508 31.642 64.525 1.00 8.29 93 PHE B CA 1
ATOM 3176 C C . PHE B 1 93 ? 60.971 30.774 65.698 1.00 14.26 93 PHE B C 1
ATOM 3177 O O . PHE B 1 93 ? 60.468 30.911 66.819 1.00 28.28 93 PHE B O 1
ATOM 3185 N N . CYS B 1 94 ? 61.933 29.893 65.445 1.00 11.39 94 CYS B N 1
ATOM 3186 C CA . CYS B 1 94 ? 62.438 28.976 66.467 1.00 16.69 94 CYS B CA 1
ATOM 3187 C C . CYS B 1 94 ? 63.074 29.543 67.749 1.00 13.41 94 CYS B C 1
ATOM 3188 O O . CYS B 1 94 ? 62.546 29.373 68.846 1.00 15.43 94 CYS B O 1
ATOM 3191 N N . SER B 1 95 ? 64.205 30.215 67.611 1.00 20.14 95 SER B N 1
ATOM 3192 C CA . SER B 1 95 ? 64.925 30.756 68.764 1.00 18.62 95 SER B CA 1
ATOM 3193 C C . SER B 1 95 ? 64.143 31.323 69.945 1.00 15.56 95 SER B C 1
ATOM 3194 O O . SER B 1 95 ? 64.234 30.793 71.050 1.00 18.92 95 SER B O 1
ATOM 3197 N N . PRO B 1 96 ? 63.353 32.388 69.734 1.00 18.18 96 PRO B N 1
ATOM 3198 C CA . PRO B 1 96 ? 62.592 32.987 70.840 1.00 9.27 96 PRO B CA 1
ATOM 3199 C C . PRO B 1 96 ? 61.908 31.940 71.675 1.00 13.42 96 PRO B C 1
ATOM 3200 O O . PRO B 1 96 ? 62.237 31.752 72.842 1.00 18.76 96 PRO B O 1
ATOM 3204 N N . HIS B 1 97 ? 60.963 31.245 71.061 1.00 8.37 97 HIS B N 1
ATOM 3205 C CA . HIS B 1 97 ? 60.223 30.226 71.769 1.00 12.27 97 HIS B CA 1
ATOM 3206 C C . HIS B 1 97 ? 61.089 29.196 72.447 1.00 16.86 97 HIS B C 1
ATOM 3207 O O . HIS B 1 97 ? 60.719 28.680 73.499 1.00 25.79 97 HIS B O 1
ATOM 3214 N N . ALA B 1 98 ? 62.239 28.900 71.847 1.00 17.61 98 ALA B N 1
ATOM 3215 C CA . ALA B 1 98 ? 63.166 27.906 72.387 1.00 6.85 98 ALA B CA 1
ATOM 3216 C C . ALA B 1 98 ? 63.964 28.407 73.575 1.00 7.22 98 ALA B C 1
ATOM 3217 O O . ALA B 1 98 ? 64.085 27.692 74.567 1.00 13.44 98 ALA B O 1
ATOM 3219 N N . ILE B 1 99 ? 64.514 29.621 73.476 1.00 4.96 99 ILE B N 1
ATOM 3220 C CA . ILE B 1 99 ? 65.290 30.196 74.576 1.00 4.47 99 ILE B CA 1
ATOM 3221 C C . ILE B 1 99 ? 64.437 30.091 75.825 1.00 8.84 99 ILE B C 1
ATOM 3222 O O . ILE B 1 99 ? 64.906 29.657 76.873 1.00 16.75 99 ILE B O 1
ATOM 3227 N N . MET B 1 100 ? 63.177 30.492 75.677 1.00 8.80 100 MET B N 1
ATOM 3228 C CA . MET B 1 100 ? 62.186 30.476 76.740 1.00 12.35 100 MET B CA 1
ATOM 3229 C C . MET B 1 100 ? 61.980 29.068 77.270 1.00 12.32 100 MET B C 1
ATOM 3230 O O . MET B 1 100 ? 62.400 28.738 78.373 1.00 22.81 100 MET B O 1
ATOM 3235 N N . HIS B 1 101 ? 61.318 28.239 76.485 1.00 12.70 101 HIS B N 1
ATOM 3236 C CA . HIS B 1 101 ? 61.064 26.862 76.887 1.00 23.48 101 HIS B CA 1
ATOM 3237 C C . HIS B 1 101 ? 62.265 26.186 77.554 1.00 22.40 101 HIS B C 1
ATOM 3238 O O . HIS B 1 101 ? 62.109 25.477 78.548 1.00 27.17 101 HIS B O 1
ATOM 3245 N N . ALA B 1 102 ? 63.458 26.396 77.011 1.00 14.15 102 ALA B N 1
ATOM 3246 C CA . ALA B 1 102 ? 64.654 25.779 77.576 1.00 12.52 102 ALA B CA 1
ATOM 3247 C C . ALA B 1 102 ? 64.952 26.295 78.984 1.00 12.40 102 ALA B C 1
ATOM 3248 O O . ALA B 1 102 ? 65.420 25.551 79.846 1.00 9.72 102 ALA B O 1
ATOM 3250 N N . LYS B 1 103 ? 64.689 27.574 79.213 1.00 11.14 103 LYS B N 1
ATOM 3251 C CA . LYS B 1 103 ? 64.904 28.171 80.528 1.00 13.25 103 LYS B CA 1
ATOM 3252 C C . LYS B 1 103 ? 63.918 27.543 81.499 1.00 20.34 103 LYS B C 1
ATOM 3253 O O . LYS B 1 103 ? 64.286 27.052 82.570 1.00 25.93 103 LYS B O 1
ATOM 3259 N N . ILE B 1 104 ? 62.651 27.580 81.113 1.00 18.34 104 ILE B N 1
ATOM 3260 C CA . ILE B 1 104 ? 61.581 27.012 81.915 1.00 22.35 104 ILE B CA 1
ATOM 3261 C C . ILE B 1 104 ? 61.841 25.549 82.299 1.00 26.02 104 ILE B C 1
ATOM 3262 O O . ILE B 1 104 ? 61.569 25.133 83.425 1.00 30.52 104 ILE B O 1
ATOM 3267 N N . SER B 1 105 ? 62.373 24.759 81.379 1.00 26.22 105 SER B N 1
ATOM 3268 C CA . SER B 1 105 ? 62.635 23.367 81.713 1.00 33.41 105 SER B CA 1
ATOM 3269 C C . SER B 1 105 ? 63.650 23.294 82.840 1.00 33.60 105 SER B C 1
ATOM 3270 O O . SER B 1 105 ? 63.666 22.330 83.607 1.00 42.22 105 SER B O 1
ATOM 3273 N N . ALA B 1 106 ? 64.492 24.318 82.941 1.00 26.06 106 ALA B N 1
ATOM 3274 C CA . ALA B 1 106 ? 65.511 24.355 83.979 1.00 28.37 106 ALA B CA 1
ATOM 3275 C C . ALA B 1 106 ? 64.926 24.670 85.353 1.00 27.42 106 ALA B C 1
ATOM 3276 O O . ALA B 1 106 ? 65.436 24.215 86.382 1.00 28.41 106 ALA B O 1
ATOM 3278 N N . LEU B 1 107 ? 63.855 25.450 85.373 1.00 28.10 107 LEU B N 1
ATOM 3279 C CA . LEU B 1 107 ? 63.228 25.795 86.639 1.00 37.69 107 LEU B CA 1
ATOM 3280 C C . LEU B 1 107 ? 62.210 24.737 87.028 1.00 37.91 107 LEU B C 1
ATOM 3281 O O . LEU B 1 107 ? 61.429 24.943 87.952 1.00 48.77 107 LEU B O 1
ATOM 3286 N N . MET B 1 108 ? 62.208 23.609 86.329 1.00 39.57 108 MET B N 1
ATOM 3287 C CA . MET B 1 108 ? 61.249 22.560 86.644 1.00 54.54 108 MET B CA 1
ATOM 3288 C C . MET B 1 108 ? 61.875 21.485 87.527 1.00 62.65 108 MET B C 1
ATOM 3289 O O . MET B 1 108 ? 62.891 20.884 87.169 1.00 64.22 108 MET B O 1
ATOM 3294 N N . ASP B 1 109 ? 61.255 21.254 88.683 1.00 70.90 109 ASP B N 1
ATOM 3295 C CA . ASP B 1 109 ? 61.728 20.265 89.646 1.00 76.72 109 ASP B CA 1
ATOM 3296 C C . ASP B 1 109 ? 61.435 18.840 89.183 1.00 81.99 109 ASP B C 1
ATOM 3297 O O . ASP B 1 109 ? 60.276 18.418 89.105 1.00 80.41 109 ASP B O 1
ATOM 3302 N N . THR B 1 110 ? 62.501 18.107 88.876 1.00 88.82 110 THR B N 1
ATOM 3303 C CA . THR B 1 110 ? 62.400 16.722 88.425 1.00 91.92 110 THR B CA 1
ATOM 3304 C C . THR B 1 110 ? 62.867 15.801 89.563 1.00 92.27 110 THR B C 1
ATOM 3305 O O . THR B 1 110 ? 63.768 14.977 89.393 1.00 91.09 110 THR B O 1
ATOM 3309 N N . SER B 1 111 ? 62.260 15.956 90.734 1.00 93.72 111 SER B N 1
ATOM 3310 C CA . SER B 1 111 ? 62.627 15.141 91.889 1.00 95.60 111 SER B CA 1
ATOM 3311 C C . SER B 1 111 ? 61.655 13.972 92.032 1.00 95.20 111 SER B C 1
ATOM 3312 O O . SER B 1 111 ? 60.442 14.143 91.871 1.00 96.95 111 SER B O 1
ATOM 3315 N N . THR B 1 112 ? 62.195 12.787 92.319 1.00 92.40 112 THR B N 1
ATOM 3316 C CA . THR B 1 112 ? 61.383 11.580 92.493 1.00 86.36 112 THR B CA 1
ATOM 3317 C C . THR B 1 112 ? 60.920 11.437 93.945 1.00 87.92 112 THR B C 1
ATOM 3318 O O . THR B 1 112 ? 59.744 11.646 94.264 1.00 86.82 112 THR B O 1
ATOM 3322 N N . GLU B 1 121 ? 44.081 20.890 96.450 1.00 85.01 121 GLU B N 1
ATOM 3323 C CA . GLU B 1 121 ? 44.352 22.322 96.541 1.00 90.49 121 GLU B CA 1
ATOM 3324 C C . GLU B 1 121 ? 44.679 22.899 95.153 1.00 91.00 121 GLU B C 1
ATOM 3325 O O . GLU B 1 121 ? 45.254 22.207 94.305 1.00 91.45 121 GLU B O 1
ATOM 3331 N N . PRO B 1 122 ? 44.294 24.170 94.905 1.00 87.22 122 PRO B N 1
ATOM 3332 C CA . PRO B 1 122 ? 44.508 24.909 93.653 1.00 77.14 122 PRO B CA 1
ATOM 3333 C C . PRO B 1 122 ? 45.955 25.118 93.199 1.00 74.09 122 PRO B C 1
ATOM 3334 O O . PRO B 1 122 ? 46.697 25.927 93.775 1.00 68.92 122 PRO B O 1
ATOM 3338 N N . TYR B 1 123 ? 46.318 24.381 92.147 1.00 69.72 123 TYR B N 1
ATOM 3339 C CA . TYR B 1 123 ? 47.630 24.414 91.491 1.00 60.11 123 TYR B CA 1
ATOM 3340 C C . TYR B 1 123 ? 47.756 25.619 90.543 1.00 52.30 123 TYR B C 1
ATOM 3341 O O . TYR B 1 123 ? 46.818 25.954 89.813 1.00 43.57 123 TYR B O 1
ATOM 3350 N N . LYS B 1 124 ? 48.920 26.262 90.559 1.00 49.46 124 LYS B N 1
ATOM 3351 C CA . LYS B 1 124 ? 49.163 27.422 89.711 1.00 48.85 124 LYS B CA 1
ATOM 3352 C C . LYS B 1 124 ? 49.346 27.009 88.251 1.00 46.39 124 LYS B C 1
ATOM 3353 O O . LYS B 1 124 ? 50.227 26.216 87.910 1.00 48.33 124 LYS B O 1
ATOM 3359 N N . ILE B 1 125 ? 48.494 27.556 87.393 1.00 40.31 125 ILE B N 1
ATOM 3360 C CA . ILE B 1 125 ? 48.522 27.256 85.970 1.00 34.78 125 ILE B CA 1
ATOM 3361 C C . ILE B 1 125 ? 49.256 28.337 85.189 1.00 32.57 125 ILE B C 1
ATOM 3362 O O . ILE B 1 125 ? 48.908 29.509 85.285 1.00 40.06 125 ILE B O 1
ATOM 3367 N N . MET B 1 126 ? 50.277 27.952 84.427 1.00 29.12 126 MET B N 1
ATOM 3368 C CA . MET B 1 126 ? 51.005 28.921 83.607 1.00 29.36 126 MET B CA 1
ATOM 3369 C C . MET B 1 126 ? 50.691 28.612 82.142 1.00 28.95 126 MET B C 1
ATOM 3370 O O . MET B 1 126 ? 51.172 27.641 81.553 1.00 29.03 126 MET B O 1
ATOM 3375 N N . LEU B 1 127 ? 49.852 29.457 81.568 1.00 31.59 127 LEU B N 1
ATOM 3376 C CA . LEU B 1 127 ? 49.406 29.319 80.186 1.00 30.95 127 LEU B CA 1
ATOM 3377 C C . LEU B 1 127 ? 50.415 29.906 79.192 1.00 27.37 127 LEU B C 1
ATOM 3378 O O . LEU B 1 127 ? 51.001 30.965 79.431 1.00 29.81 127 LEU B O 1
ATOM 3383 N N . SER B 1 128 ? 50.619 29.223 78.075 1.00 21.30 128 SER B N 1
ATOM 3384 C CA . SER B 1 128 ? 51.549 29.715 77.067 1.00 28.43 128 SER B CA 1
ATOM 3385 C C . SER B 1 128 ? 50.922 29.721 75.688 1.00 27.84 128 SER B C 1
ATOM 3386 O O . SER B 1 128 ? 50.130 28.846 75.358 1.00 33.81 128 SER B O 1
ATOM 3389 N N . ASP B 1 129 ? 51.296 30.703 74.877 1.00 26.86 129 ASP B N 1
ATOM 3390 C CA . ASP B 1 129 ? 50.765 30.818 73.526 1.00 26.25 129 ASP B CA 1
ATOM 3391 C C . ASP B 1 129 ? 51.664 30.077 72.535 1.00 23.45 129 ASP B C 1
ATOM 3392 O O . ASP B 1 129 ? 52.732 30.557 72.167 1.00 21.90 129 ASP B O 1
ATOM 3397 N N . ARG B 1 130 ? 51.214 28.904 72.107 1.00 19.69 130 ARG B N 1
ATOM 3398 C CA . ARG B 1 130 ? 51.960 28.076 71.170 1.00 13.72 130 ARG B CA 1
ATOM 3399 C C . ARG B 1 130 ? 53.144 27.386 71.822 1.00 17.80 130 ARG B C 1
ATOM 3400 O O . ARG B 1 130 ? 53.785 27.943 72.711 1.00 23.11 130 ARG B O 1
ATOM 3408 N N . HIS B 1 131 ? 53.415 26.162 71.377 1.00 12.68 131 HIS B N 1
ATOM 3409 C CA . HIS B 1 131 ? 54.518 25.369 71.889 1.00 4.47 131 HIS B CA 1
ATOM 3410 C C . HIS B 1 131 ? 55.570 25.279 70.801 1.00 6.79 131 HIS B C 1
ATOM 3411 O O . HIS B 1 131 ? 55.237 25.231 69.619 1.00 13.64 131 HIS B O 1
ATOM 3418 N N . PRO B 1 132 ? 56.857 25.257 71.178 1.00 6.65 132 PRO B N 1
ATOM 3419 C CA . PRO B 1 132 ? 58.001 25.175 70.257 1.00 13.44 132 PRO B CA 1
ATOM 3420 C C . PRO B 1 132 ? 57.837 24.274 69.033 1.00 10.86 132 PRO B C 1
ATOM 3421 O O . PRO B 1 132 ? 58.344 24.582 67.953 1.00 11.08 132 PRO B O 1
ATOM 3425 N N . ILE B 1 133 ? 57.132 23.164 69.196 1.00 4.98 133 ILE B N 1
ATOM 3426 C CA . ILE B 1 133 ? 56.924 22.269 68.075 1.00 8.75 133 ILE B CA 1
ATOM 3427 C C . ILE B 1 133 ? 56.186 22.966 66.921 1.00 10.73 133 ILE B C 1
ATOM 3428 O O . ILE B 1 133 ? 56.210 22.501 65.776 1.00 11.30 133 ILE B O 1
ATOM 3433 N N . ALA B 1 134 ? 55.539 24.089 67.219 1.00 10.39 134 ALA B N 1
ATOM 3434 C CA . ALA B 1 134 ? 54.829 24.824 66.190 1.00 6.54 134 ALA B CA 1
ATOM 3435 C C . ALA B 1 134 ? 55.829 25.326 65.174 1.00 11.70 134 ALA B C 1
ATOM 3436 O O . ALA B 1 134 ? 55.582 25.244 63.975 1.00 18.25 134 ALA B O 1
ATOM 3438 N N . SER B 1 135 ? 56.963 25.836 65.652 1.00 10.40 135 SER B N 1
ATOM 3439 C CA . SER B 1 135 ? 57.999 26.364 64.758 1.00 7.81 135 SER B CA 1
ATOM 3440 C C . SER B 1 135 ? 58.922 25.297 64.217 1.00 4.47 135 SER B C 1
ATOM 3441 O O . SER B 1 135 ? 59.355 25.355 63.068 1.00 4.47 135 SER B O 1
ATOM 3444 N N . THR B 1 136 ? 59.217 24.321 65.058 1.00 4.47 136 THR B N 1
ATOM 3445 C CA . THR B 1 136 ? 60.121 23.258 64.678 1.00 10.67 136 THR B CA 1
ATOM 3446 C C . THR B 1 136 ? 59.486 22.063 64.001 1.00 9.98 136 THR B C 1
ATOM 3447 O O . THR B 1 136 ? 60.201 21.210 63.487 1.00 8.50 136 THR B O 1
ATOM 3451 N N . ILE B 1 137 ? 58.161 21.968 64.008 1.00 10.09 137 ILE B N 1
ATOM 3452 C CA . ILE B 1 137 ? 57.547 20.814 63.369 1.00 9.36 137 ILE B CA 1
ATOM 3453 C C . ILE B 1 137 ? 56.231 21.030 62.660 1.00 4.91 137 ILE B C 1
ATOM 3454 O O . ILE B 1 137 ? 56.074 20.587 61.532 1.00 10.19 137 ILE B O 1
ATOM 3459 N N . CYS B 1 138 ? 55.283 21.713 63.276 1.00 4.47 138 CYS B N 1
ATOM 3460 C CA . CYS B 1 138 ? 54.022 21.906 62.575 1.00 8.57 138 CYS B CA 1
ATOM 3461 C C . CYS B 1 138 ? 54.130 22.778 61.325 1.00 7.23 138 CYS B C 1
ATOM 3462 O O . CYS B 1 138 ? 53.854 22.305 60.229 1.00 4.47 138 CYS B O 1
ATOM 3465 N N . PHE B 1 139 ? 54.539 24.038 61.469 1.00 12.26 139 PHE B N 1
ATOM 3466 C CA . PHE B 1 139 ? 54.645 24.918 60.306 1.00 9.16 139 PHE B CA 1
ATOM 3467 C C . PHE B 1 139 ? 55.646 24.428 59.274 1.00 15.83 139 PHE B C 1
ATOM 3468 O O . PHE B 1 139 ? 55.280 24.190 58.124 1.00 25.18 139 PHE B O 1
ATOM 3476 N N . PRO B 1 140 ? 56.924 24.263 59.658 1.00 16.47 140 PRO B N 1
ATOM 3477 C CA . PRO B 1 140 ? 57.855 23.788 58.625 1.00 15.51 140 PRO B CA 1
ATOM 3478 C C . PRO B 1 140 ? 57.285 22.616 57.802 1.00 13.74 140 PRO B C 1
ATOM 3479 O O . PRO B 1 140 ? 57.414 22.571 56.579 1.00 9.94 140 PRO B O 1
ATOM 3483 N N . LEU B 1 141 ? 56.610 21.692 58.471 1.00 10.65 141 LEU B N 1
ATOM 3484 C CA . LEU B 1 141 ? 56.049 20.545 57.777 1.00 9.79 141 LEU B CA 1
ATOM 3485 C C . LEU B 1 141 ? 54.910 20.948 56.864 1.00 4.47 141 LEU B C 1
ATOM 3486 O O . LEU B 1 141 ? 54.712 20.369 55.807 1.00 4.47 141 LEU B O 1
ATOM 3491 N N . SER B 1 142 ? 54.146 21.937 57.273 1.00 4.47 142 SER B N 1
ATOM 3492 C CA . SER B 1 142 ? 53.049 22.346 56.437 1.00 5.69 142 SER B CA 1
ATOM 3493 C C . SER B 1 142 ? 53.636 22.991 55.186 1.00 7.74 142 SER B C 1
ATOM 3494 O O . SER B 1 142 ? 53.166 22.739 54.083 1.00 12.93 142 SER B O 1
ATOM 3497 N N . ARG B 1 143 ? 54.676 23.804 55.347 1.00 6.45 143 ARG B N 1
ATOM 3498 C CA . ARG B 1 143 ? 55.297 24.455 54.196 1.00 4.47 143 ARG B CA 1
ATOM 3499 C C . ARG B 1 143 ? 55.775 23.403 53.201 1.00 9.46 143 ARG B C 1
ATOM 3500 O O . ARG B 1 143 ? 55.634 23.563 51.985 1.00 8.89 143 ARG B O 1
ATOM 3508 N N . TYR B 1 144 ? 56.352 22.324 53.713 1.00 10.77 144 TYR B N 1
ATOM 3509 C CA . TYR B 1 144 ? 56.827 21.279 52.821 1.00 14.96 144 TYR B CA 1
ATOM 3510 C C . TYR B 1 144 ? 55.668 20.740 52.003 1.00 13.55 144 TYR B C 1
ATOM 3511 O O . TYR B 1 144 ? 55.659 20.836 50.783 1.00 15.91 144 TYR B O 1
ATOM 3520 N N . LEU B 1 145 ? 54.690 20.177 52.696 1.00 15.44 145 LEU B N 1
ATOM 3521 C CA . LEU B 1 145 ? 53.513 19.601 52.063 1.00 11.05 145 LEU B CA 1
ATOM 3522 C C . LEU B 1 145 ? 52.912 20.467 50.958 1.00 7.33 145 LEU B C 1
ATOM 3523 O O . LEU B 1 145 ? 52.518 19.961 49.918 1.00 4.47 145 LEU B O 1
ATOM 3528 N N . VAL B 1 146 ? 52.840 21.772 51.187 1.00 5.16 146 VAL B N 1
ATOM 3529 C CA . VAL B 1 146 ? 52.278 22.690 50.208 1.00 4.47 146 VAL B CA 1
ATOM 3530 C C . VAL B 1 146 ? 53.271 22.979 49.099 1.00 10.77 146 VAL B C 1
ATOM 3531 O O . VAL B 1 146 ? 52.905 23.517 48.056 1.00 23.71 146 VAL B O 1
ATOM 3535 N N . GLY B 1 147 ? 54.533 22.632 49.328 1.00 11.92 147 GLY B N 1
ATOM 3536 C CA . GLY B 1 147 ? 55.547 22.853 48.315 1.00 10.88 147 GLY B CA 1
ATOM 3537 C C . GLY B 1 147 ? 56.260 24.184 48.425 1.00 12.69 147 GLY B C 1
ATOM 3538 O O . GLY B 1 147 ? 57.002 24.562 47.520 1.00 20.27 147 GLY B O 1
ATOM 3539 N N . ASP B 1 148 ? 56.053 24.904 49.519 1.00 4.80 148 ASP B N 1
ATOM 3540 C CA . ASP B 1 148 ? 56.716 26.184 49.675 1.00 10.45 148 ASP B CA 1
ATOM 3541 C C . ASP B 1 148 ? 58.106 26.065 50.288 1.00 12.88 148 ASP B C 1
ATOM 3542 O O . ASP B 1 148 ? 58.866 27.032 50.285 1.00 16.50 148 ASP B O 1
ATOM 3547 N N . MET B 1 149 ? 58.449 24.885 50.796 1.00 8.69 149 MET B N 1
ATOM 3548 C CA . MET B 1 149 ? 59.750 24.693 51.431 1.00 13.88 149 MET B CA 1
ATOM 3549 C C . MET B 1 149 ? 60.371 23.349 51.075 1.00 27.25 149 MET B C 1
ATOM 3550 O O . MET B 1 149 ? 59.655 22.363 50.918 1.00 27.52 149 MET B O 1
ATOM 3555 N N . SER B 1 150 ? 61.702 23.310 50.956 1.00 37.28 150 SER B N 1
ATOM 3556 C CA . SER B 1 150 ? 62.432 22.074 50.615 1.00 34.73 150 SER B CA 1
ATOM 3557 C C . SER B 1 150 ? 62.687 21.218 51.859 1.00 29.19 150 SER B C 1
ATOM 3558 O O . SER B 1 150 ? 63.139 21.731 52.884 1.00 38.63 150 SER B O 1
ATOM 3561 N N . PRO B 1 151 ? 62.430 19.897 51.773 1.00 20.29 151 PRO B N 1
ATOM 3562 C CA . PRO B 1 151 ? 62.613 18.944 52.884 1.00 16.89 151 PRO B CA 1
ATOM 3563 C C . PRO B 1 151 ? 63.963 19.054 53.592 1.00 15.54 151 PRO B C 1
ATOM 3564 O O . PRO B 1 151 ? 64.090 18.745 54.781 1.00 14.57 151 PRO B O 1
ATOM 3568 N N . ALA B 1 152 ? 64.956 19.520 52.848 1.00 11.25 152 ALA B N 1
ATOM 3569 C CA . ALA B 1 152 ? 66.305 19.677 53.349 1.00 4.47 152 ALA B CA 1
ATOM 3570 C C . ALA B 1 152 ? 66.390 20.289 54.739 1.00 4.47 152 ALA B C 1
ATOM 3571 O O . ALA B 1 152 ? 67.349 20.043 55.464 1.00 11.90 152 ALA B O 1
ATOM 3573 N N . ALA B 1 153 ? 65.391 21.067 55.135 1.00 6.28 153 ALA B N 1
ATOM 3574 C CA . ALA B 1 153 ? 65.449 21.720 56.443 1.00 10.03 153 ALA B CA 1
ATOM 3575 C C . ALA B 1 153 ? 64.691 21.018 57.524 1.00 11.03 153 ALA B C 1
ATOM 3576 O O . ALA B 1 153 ? 64.579 21.545 58.621 1.00 16.11 153 ALA B O 1
ATOM 3578 N N . LEU B 1 154 ? 64.158 19.843 57.233 1.00 9.87 154 LEU B N 1
ATOM 3579 C CA . LEU B 1 154 ? 63.413 19.138 58.257 1.00 11.41 154 LEU B CA 1
ATOM 3580 C C . LEU B 1 154 ? 64.286 18.515 59.342 1.00 11.23 154 LEU B C 1
ATOM 3581 O O . LEU B 1 154 ? 63.972 18.624 60.526 1.00 9.95 154 LEU B O 1
ATOM 3586 N N . PRO B 1 155 ? 65.413 17.890 58.964 1.00 8.48 155 PRO B N 1
ATOM 3587 C CA . PRO B 1 155 ? 66.282 17.269 59.975 1.00 9.23 155 PRO B CA 1
ATOM 3588 C C . PRO B 1 155 ? 66.743 18.268 61.033 1.00 6.54 155 PRO B C 1
ATOM 3589 O O . PRO B 1 155 ? 66.779 17.990 62.233 1.00 4.47 155 PRO B O 1
ATOM 3593 N N . GLY B 1 156 ? 67.092 19.451 60.566 1.00 17.20 156 GLY B N 1
ATOM 3594 C CA . GLY B 1 156 ? 67.546 20.477 61.480 1.00 28.34 156 GLY B CA 1
ATOM 3595 C C . GLY B 1 156 ? 66.498 20.896 62.490 1.00 26.74 156 GLY B C 1
ATOM 3596 O O . GLY B 1 156 ? 66.838 21.392 63.560 1.00 31.88 156 GLY B O 1
ATOM 3597 N N . LEU B 1 157 ? 65.224 20.700 62.170 1.00 23.60 157 LEU B N 1
ATOM 3598 C CA . LEU B 1 157 ? 64.181 21.099 63.102 1.00 19.37 157 LEU B CA 1
ATOM 3599 C C . LEU B 1 157 ? 63.527 19.925 63.817 1.00 22.93 157 LEU B C 1
ATOM 3600 O O . LEU B 1 157 ? 63.253 20.006 65.012 1.00 33.95 157 LEU B O 1
ATOM 3605 N N . LEU B 1 158 ? 63.286 18.832 63.100 1.00 14.79 158 LEU B N 1
ATOM 3606 C CA . LEU B 1 158 ? 62.619 17.679 63.694 1.00 10.13 158 LEU B CA 1
ATOM 3607 C C . LEU B 1 158 ? 63.484 16.771 64.527 1.00 16.46 158 LEU B C 1
ATOM 3608 O O . LEU B 1 158 ? 63.072 16.336 65.602 1.00 24.06 158 LEU B O 1
ATOM 3613 N N . PHE B 1 159 ? 64.684 16.484 64.039 1.00 16.59 159 PHE B N 1
ATOM 3614 C CA . PHE B 1 159 ? 65.576 15.573 64.743 1.00 13.60 159 PHE B CA 1
ATOM 3615 C C . PHE B 1 159 ? 66.449 16.145 65.871 1.00 15.19 159 PHE B C 1
ATOM 3616 O O . PHE B 1 159 ? 67.048 15.391 66.627 1.00 15.28 159 PHE B O 1
ATOM 3624 N N . THR B 1 160 ? 66.526 17.464 65.996 1.00 19.83 160 THR B N 1
ATOM 3625 C CA . THR B 1 160 ? 67.341 18.056 67.054 1.00 18.98 160 THR B CA 1
ATOM 3626 C C . THR B 1 160 ? 66.513 18.533 68.244 1.00 20.36 160 THR B C 1
ATOM 3627 O O . THR B 1 160 ? 66.954 19.400 68.999 1.00 19.30 160 THR B O 1
ATOM 3631 N N . LEU B 1 161 ? 65.320 17.976 68.421 1.00 18.04 161 LEU B N 1
ATOM 3632 C CA . LEU B 1 161 ? 64.477 18.397 69.534 1.00 15.90 161 LEU B CA 1
ATOM 3633 C C . LEU B 1 161 ? 65.062 18.034 70.884 1.00 16.99 161 LEU B C 1
ATOM 3634 O O . LEU B 1 161 ? 65.643 16.971 71.064 1.00 23.82 161 LEU B O 1
ATOM 3639 N N . PRO B 1 162 ? 64.920 18.927 71.861 1.00 17.03 162 PRO B N 1
ATOM 3640 C CA . PRO B 1 162 ? 65.443 18.695 73.206 1.00 20.15 162 PRO B CA 1
ATOM 3641 C C . PRO B 1 162 ? 64.442 17.931 74.063 1.00 20.88 162 PRO B C 1
ATOM 3642 O O . PRO B 1 162 ? 63.231 18.038 73.853 1.00 22.39 162 PRO B O 1
ATOM 3646 N N . ALA B 1 163 ? 64.961 17.170 75.026 1.00 22.03 163 ALA B N 1
ATOM 3647 C CA . ALA B 1 163 ? 64.146 16.373 75.942 1.00 19.82 163 ALA B CA 1
ATOM 3648 C C . ALA B 1 163 ? 63.031 17.206 76.542 1.00 25.39 163 ALA B C 1
ATOM 3649 O O . ALA B 1 163 ? 63.280 18.222 77.198 1.00 23.11 163 ALA B O 1
ATOM 3651 N N . GLU B 1 164 ? 61.799 16.765 76.317 1.00 29.82 164 GLU B N 1
ATOM 3652 C CA . GLU B 1 164 ? 60.636 17.474 76.829 1.00 34.70 164 GLU B CA 1
ATOM 3653 C C . GLU B 1 164 ? 60.380 17.014 78.246 1.00 36.41 164 GLU B C 1
ATOM 3654 O O . GLU B 1 164 ? 60.302 15.816 78.507 1.00 41.78 164 GLU B O 1
ATOM 3660 N N . PRO B 1 165 ? 60.269 17.960 79.186 1.00 39.11 165 PRO B N 1
ATOM 3661 C CA . PRO B 1 165 ? 60.015 17.637 80.594 1.00 42.34 165 PRO B CA 1
ATOM 3662 C C . PRO B 1 165 ? 58.566 17.179 80.791 1.00 45.01 165 PRO B C 1
ATOM 3663 O O . PRO B 1 165 ? 57.645 17.674 80.133 1.00 46.99 165 PRO B O 1
ATOM 3667 N N . PRO B 1 166 ? 58.350 16.222 81.701 1.00 44.16 166 PRO B N 1
ATOM 3668 C CA . PRO B 1 166 ? 57.016 15.685 81.980 1.00 40.53 166 PRO B CA 1
ATOM 3669 C C . PRO B 1 166 ? 56.003 16.741 82.336 1.00 30.08 166 PRO B C 1
ATOM 3670 O O . PRO B 1 166 ? 56.319 17.678 83.063 1.00 25.51 166 PRO B O 1
ATOM 3674 N N . GLY B 1 167 ? 54.790 16.591 81.814 1.00 23.85 167 GLY B N 1
ATOM 3675 C CA . GLY B 1 167 ? 53.741 17.537 82.139 1.00 27.85 167 GLY B CA 1
ATOM 3676 C C . GLY B 1 167 ? 53.357 18.563 81.092 1.00 30.82 167 GLY B C 1
ATOM 3677 O O . GLY B 1 167 ? 52.784 19.614 81.426 1.00 29.68 167 GLY B O 1
ATOM 3678 N N . THR B 1 168 ? 53.659 18.281 79.829 1.00 27.47 168 THR B N 1
ATOM 3679 C CA . THR B 1 168 ? 53.301 19.219 78.772 1.00 19.83 168 THR B CA 1
ATOM 3680 C C . THR B 1 168 ? 51.882 18.944 78.294 1.00 22.77 168 THR B C 1
ATOM 3681 O O . THR B 1 168 ? 51.556 17.842 77.837 1.00 21.06 168 THR B O 1
ATOM 3685 N N . ASN B 1 169 ? 51.033 19.953 78.417 1.00 22.79 169 ASN B N 1
ATOM 3686 C CA . ASN B 1 169 ? 49.657 19.833 77.981 1.00 16.30 169 ASN B CA 1
ATOM 3687 C C . ASN B 1 169 ? 49.476 20.659 76.707 1.00 16.62 169 ASN B C 1
ATOM 3688 O O . ASN B 1 169 ? 49.492 21.891 76.705 1.00 4.47 169 ASN B O 1
ATOM 3693 N N . LEU B 1 170 ? 49.342 19.950 75.603 1.00 17.36 170 LEU B N 1
ATOM 3694 C CA . LEU B 1 170 ? 49.170 20.591 74.328 1.00 17.15 170 LEU B CA 1
ATOM 3695 C C . LEU B 1 170 ? 47.673 20.690 74.055 1.00 16.77 170 LEU B C 1
ATOM 3696 O O . LEU B 1 170 ? 46.968 19.675 73.994 1.00 21.66 170 LEU B O 1
ATOM 3701 N N . VAL B 1 171 ? 47.186 21.915 73.909 1.00 9.80 171 VAL B N 1
ATOM 3702 C CA . VAL B 1 171 ? 45.775 22.126 73.625 1.00 16.68 171 VAL B CA 1
ATOM 3703 C C . VAL B 1 171 ? 45.614 22.680 72.214 1.00 13.03 171 VAL B C 1
ATOM 3704 O O . VAL B 1 171 ? 45.784 23.871 71.994 1.00 24.58 171 VAL B O 1
ATOM 3708 N N . VAL B 1 172 ? 45.296 21.810 71.263 1.00 11.48 172 VAL B N 1
ATOM 3709 C CA . VAL B 1 172 ? 45.106 22.208 69.865 1.00 12.35 172 VAL B CA 1
ATOM 3710 C C . VAL B 1 172 ? 43.732 22.824 69.692 1.00 20.49 172 VAL B C 1
ATOM 3711 O O . VAL B 1 172 ? 42.715 22.150 69.891 1.00 21.81 172 VAL B O 1
ATOM 3715 N N . CYS B 1 173 ? 43.695 24.096 69.311 1.00 23.40 173 CYS B N 1
ATOM 3716 C CA . CYS B 1 173 ? 42.424 24.777 69.091 1.00 31.54 173 CYS B CA 1
ATOM 3717 C C . CYS B 1 173 ? 41.913 24.438 67.693 1.00 38.95 173 CYS B C 1
ATOM 3718 O O . CYS B 1 173 ? 42.704 24.228 66.762 1.00 43.02 173 CYS B O 1
ATOM 3721 N N . THR B 1 174 ? 40.593 24.380 67.546 1.00 39.66 174 THR B N 1
ATOM 3722 C CA . THR B 1 174 ? 39.986 24.054 66.258 1.00 40.65 174 THR B CA 1
ATOM 3723 C C . THR B 1 174 ? 38.784 24.942 65.986 1.00 43.13 174 THR B C 1
ATOM 3724 O O . THR B 1 174 ? 38.060 25.315 66.905 1.00 47.74 174 THR B O 1
ATOM 3728 N N . VAL B 1 175 ? 38.565 25.264 64.718 1.00 44.16 175 VAL B N 1
ATOM 3729 C CA . VAL B 1 175 ? 37.443 26.102 64.326 1.00 47.08 175 VAL B CA 1
ATOM 3730 C C . VAL B 1 175 ? 36.825 25.473 63.099 1.00 55.59 175 VAL B C 1
ATOM 3731 O O . VAL B 1 175 ? 37.492 24.715 62.409 1.00 62.28 175 VAL B O 1
ATOM 3735 N N . SER B 1 176 ? 35.560 25.770 62.821 1.00 62.82 176 SER B N 1
ATOM 3736 C CA . SER B 1 176 ? 34.933 25.219 61.624 1.00 71.60 176 SER B CA 1
ATOM 3737 C C . SER B 1 176 ? 35.659 25.861 60.432 1.00 76.56 176 SER B C 1
ATOM 3738 O O . SER B 1 176 ? 36.202 26.957 60.561 1.00 76.35 176 SER B O 1
ATOM 3741 N N . LEU B 1 177 ? 35.676 25.186 59.283 1.00 80.73 177 LEU B N 1
ATOM 3742 C CA . LEU B 1 177 ? 36.367 25.704 58.100 1.00 84.24 177 LEU B CA 1
ATOM 3743 C C . LEU B 1 177 ? 35.890 27.061 57.556 1.00 84.82 177 LEU B C 1
ATOM 3744 O O . LEU B 1 177 ? 36.687 27.985 57.427 1.00 85.16 177 LEU B O 1
ATOM 3749 N N . PRO B 1 178 ? 34.595 27.198 57.216 1.00 86.94 178 PRO B N 1
ATOM 3750 C CA . PRO B 1 178 ? 34.102 28.480 56.693 1.00 86.41 178 PRO B CA 1
ATOM 3751 C C . PRO B 1 178 ? 34.284 29.665 57.649 1.00 84.42 178 PRO B C 1
ATOM 3752 O O . PRO B 1 178 ? 34.374 30.815 57.214 1.00 81.18 178 PRO B O 1
ATOM 3756 N N . SER B 1 179 ? 34.333 29.372 58.946 1.00 86.68 179 SER B N 1
ATOM 3757 C CA . SER B 1 179 ? 34.503 30.392 59.985 1.00 89.50 179 SER B CA 1
ATOM 3758 C C . SER B 1 179 ? 35.969 30.817 60.096 1.00 91.46 179 SER B C 1
ATOM 3759 O O . SER B 1 179 ? 36.278 31.980 60.357 1.00 92.16 179 SER B O 1
ATOM 3762 N N . HIS B 1 180 ? 36.864 29.857 59.898 1.00 91.33 180 HIS B N 1
ATOM 3763 C CA . HIS B 1 180 ? 38.304 30.083 59.958 1.00 86.26 180 HIS B CA 1
ATOM 3764 C C . HIS B 1 180 ? 38.706 31.034 58.832 1.00 85.30 180 HIS B C 1
ATOM 3765 O O . HIS B 1 180 ? 39.625 31.837 58.981 1.00 84.27 180 HIS B O 1
ATOM 3772 N N . LEU B 1 181 ? 37.991 30.958 57.715 1.00 86.92 181 LEU B N 1
ATOM 3773 C CA . LEU B 1 181 ? 38.289 31.794 56.558 1.00 90.60 181 LEU B CA 1
ATOM 3774 C C . LEU B 1 181 ? 37.755 33.226 56.669 1.00 95.88 181 LEU B C 1
ATOM 3775 O O . LEU B 1 181 ? 37.811 33.999 55.707 1.00 98.60 181 LEU B O 1
ATOM 3780 N N . SER B 1 182 ? 37.244 33.576 57.844 1.00 96.18 182 SER B N 1
ATOM 3781 C CA . SER B 1 182 ? 36.725 34.916 58.072 1.00 97.12 182 SER B CA 1
ATOM 3782 C C . SER B 1 182 ? 37.510 35.560 59.208 1.00 98.93 182 SER B C 1
ATOM 3783 O O . SER B 1 182 ? 37.645 36.784 59.263 1.00 105.24 182 SER B O 1
ATOM 3786 N N . ARG B 1 183 ? 38.032 34.724 60.106 1.00 96.57 183 ARG B N 1
ATOM 3787 C CA . ARG B 1 183 ? 38.815 35.193 61.251 1.00 93.67 183 ARG B CA 1
ATOM 3788 C C . ARG B 1 183 ? 40.107 35.834 60.763 1.00 93.32 183 ARG B C 1
ATOM 3789 O O . ARG B 1 183 ? 40.700 36.672 61.446 1.00 91.19 183 ARG B O 1
ATOM 3797 N N . VAL B 1 184 ? 40.542 35.419 59.578 1.00 94.84 184 VAL B N 1
ATOM 3798 C CA . VAL B 1 184 ? 41.759 35.945 58.980 1.00 96.36 184 VAL B CA 1
ATOM 3799 C C . VAL B 1 184 ? 41.381 37.174 58.156 1.00 100.22 184 VAL B C 1
ATOM 3800 O O . VAL B 1 184 ? 41.604 38.315 58.580 1.00 102.47 184 VAL B O 1
ATOM 3804 N N . SER B 1 185 ? 40.784 36.926 56.991 1.00 99.98 185 SER B N 1
ATOM 3805 C CA . SER B 1 185 ? 40.358 37.994 56.095 1.00 98.47 185 SER B CA 1
ATOM 3806 C C . SER B 1 185 ? 39.350 38.901 56.792 1.00 98.79 185 SER B C 1
ATOM 3807 O O . SER B 1 185 ? 39.724 39.892 57.421 1.00 98.17 185 SER B O 1
ATOM 3809 N N . GLU B 1 192 ? 50.477 38.779 56.103 1.00 91.80 192 GLU B N 1
ATOM 3810 C CA . GLU B 1 192 ? 49.682 37.556 56.039 1.00 97.23 192 GLU B CA 1
ATOM 3811 C C . GLU B 1 192 ? 49.007 37.381 54.668 1.00 100.91 192 GLU B C 1
ATOM 3812 O O . GLU B 1 192 ? 49.059 38.277 53.823 1.00 103.18 192 GLU B O 1
ATOM 3814 N N . THR B 1 193 ? 48.386 36.219 54.455 1.00 102.56 193 THR B N 1
ATOM 3815 C CA . THR B 1 193 ? 47.695 35.894 53.200 1.00 98.85 193 THR B CA 1
ATOM 3816 C C . THR B 1 193 ? 46.720 34.722 53.393 1.00 97.30 193 THR B C 1
ATOM 3817 O O . THR B 1 193 ? 47.040 33.741 54.071 1.00 97.60 193 THR B O 1
ATOM 3819 N N . VAL B 1 194 ? 45.537 34.825 52.786 1.00 93.56 194 VAL B N 1
ATOM 3820 C CA . VAL B 1 194 ? 44.515 33.782 52.899 1.00 84.68 194 VAL B CA 1
ATOM 3821 C C . VAL B 1 194 ? 44.445 32.875 51.671 1.00 79.04 194 VAL B C 1
ATOM 3822 O O . VAL B 1 194 ? 43.818 33.225 50.667 1.00 78.16 194 VAL B O 1
ATOM 3824 N N . ASN B 1 195 ? 45.098 31.717 51.759 1.00 71.77 195 ASN B N 1
ATOM 3825 C CA . ASN B 1 195 ? 45.098 30.738 50.672 1.00 65.88 195 ASN B CA 1
ATOM 3826 C C . ASN B 1 195 ? 44.757 29.364 51.226 1.00 59.87 195 ASN B C 1
ATOM 3827 O O . ASN B 1 195 ? 45.484 28.823 52.055 1.00 60.82 195 ASN B O 1
ATOM 3832 N N . LEU B 1 196 ? 43.647 28.801 50.768 1.00 54.57 196 LEU B N 1
ATOM 3833 C CA . LEU B 1 196 ? 43.219 27.492 51.242 1.00 55.72 196 LEU B CA 1
ATOM 3834 C C . LEU B 1 196 ? 44.379 26.504 51.406 1.00 52.06 196 LEU B C 1
ATOM 3835 O O . LEU B 1 196 ? 44.695 26.085 52.529 1.00 50.59 196 LEU B O 1
ATOM 3840 N N . PRO B 1 197 ? 45.044 26.141 50.291 1.00 42.29 197 PRO B N 1
ATOM 3841 C CA . PRO B 1 197 ? 46.164 25.198 50.300 1.00 35.01 197 PRO B CA 1
ATOM 3842 C C . PRO B 1 197 ? 46.949 25.116 51.605 1.00 33.14 197 PRO B C 1
ATOM 3843 O O . PRO B 1 197 ? 47.028 24.049 52.218 1.00 36.84 197 PRO B O 1
ATOM 3847 N N . PHE B 1 198 ? 47.516 26.234 52.043 1.00 25.33 198 PHE B N 1
ATOM 3848 C CA . PHE B 1 198 ? 48.294 26.225 53.275 1.00 21.03 198 PHE B CA 1
ATOM 3849 C C . PHE B 1 198 ? 47.439 25.956 54.503 1.00 22.11 198 PHE B C 1
ATOM 3850 O O . PHE B 1 198 ? 47.787 25.122 55.338 1.00 24.49 198 PHE B O 1
ATOM 3858 N N . VAL B 1 199 ? 46.322 26.669 54.611 1.00 22.25 199 VAL B N 1
ATOM 3859 C CA . VAL B 1 199 ? 45.416 26.509 55.740 1.00 23.68 199 VAL B CA 1
ATOM 3860 C C . VAL B 1 199 ? 44.943 25.067 55.824 1.00 21.19 199 VAL B C 1
ATOM 3861 O O . VAL B 1 199 ? 45.189 24.365 56.813 1.00 19.47 199 VAL B O 1
ATOM 3865 N N . MET B 1 200 ? 44.273 24.631 54.768 1.00 19.41 200 MET B N 1
ATOM 3866 C CA . MET B 1 200 ? 43.760 23.271 54.694 1.00 23.85 200 MET B CA 1
ATOM 3867 C C . MET B 1 200 ? 44.803 22.291 55.234 1.00 21.05 200 MET B C 1
ATOM 3868 O O . MET B 1 200 ? 44.486 21.379 56.011 1.00 20.68 200 MET B O 1
ATOM 3873 N N . VAL B 1 201 ? 46.052 22.500 54.831 1.00 14.56 201 VAL B N 1
ATOM 3874 C CA . VAL B 1 201 ? 47.140 21.647 55.267 1.00 8.85 201 VAL B CA 1
ATOM 3875 C C . VAL B 1 201 ? 47.437 21.823 56.740 1.00 4.47 201 VAL B C 1
ATOM 3876 O O . VAL B 1 201 ? 47.451 20.859 57.500 1.00 5.23 201 VAL B O 1
ATOM 3880 N N . LEU B 1 202 ? 47.668 23.061 57.140 1.00 4.47 202 LEU B N 1
ATOM 3881 C CA . LEU B 1 202 ? 47.983 23.361 58.530 1.00 13.05 202 LEU B CA 1
ATOM 3882 C C . LEU B 1 202 ? 46.999 22.681 59.469 1.00 14.68 202 LEU B C 1
ATOM 3883 O O . LEU B 1 202 ? 47.392 22.036 60.439 1.00 16.28 202 LEU B O 1
ATOM 3888 N N . ARG B 1 203 ? 45.715 22.825 59.175 1.00 16.31 203 ARG B N 1
ATOM 3889 C CA . ARG B 1 203 ? 44.687 22.216 59.996 1.00 17.43 203 ARG B CA 1
ATOM 3890 C C . ARG B 1 203 ? 44.979 20.717 60.071 1.00 25.98 203 ARG B C 1
ATOM 3891 O O . ARG B 1 203 ? 45.085 20.138 61.170 1.00 28.61 203 ARG B O 1
ATOM 3899 N N . ASN B 1 204 ? 45.131 20.103 58.894 1.00 22.46 204 ASN B N 1
ATOM 3900 C CA . ASN B 1 204 ? 45.418 18.675 58.793 1.00 17.10 204 ASN B CA 1
ATOM 3901 C C . ASN B 1 204 ? 46.606 18.247 59.630 1.00 19.44 204 ASN B C 1
ATOM 3902 O O . ASN B 1 204 ? 46.495 17.353 60.476 1.00 25.77 204 ASN B O 1
ATOM 3907 N N . VAL B 1 205 ? 47.746 18.884 59.399 1.00 17.87 205 VAL B N 1
ATOM 3908 C CA . VAL B 1 205 ? 48.942 18.552 60.154 1.00 15.46 205 VAL B CA 1
ATOM 3909 C C . VAL B 1 205 ? 48.672 18.507 61.657 1.00 15.06 205 VAL B C 1
ATOM 3910 O O . VAL B 1 205 ? 48.921 17.482 62.295 1.00 19.32 205 VAL B O 1
ATOM 3914 N N . TYR B 1 206 ? 48.153 19.596 62.222 1.00 6.94 206 TYR B N 1
ATOM 3915 C CA . TYR B 1 206 ? 47.876 19.611 63.655 1.00 13.04 206 TYR B CA 1
ATOM 3916 C C . TYR B 1 206 ? 47.062 18.395 64.062 1.00 13.07 206 TYR B C 1
ATOM 3917 O O . TYR B 1 206 ? 47.349 17.746 65.075 1.00 19.33 206 TYR B O 1
ATOM 3926 N N . ILE B 1 207 ? 46.052 18.063 63.278 1.00 6.79 207 ILE B N 1
ATOM 3927 C CA . ILE B 1 207 ? 45.285 16.895 63.625 1.00 11.23 207 ILE B CA 1
ATOM 3928 C C . ILE B 1 207 ? 46.244 15.716 63.732 1.00 17.77 207 ILE B C 1
ATOM 3929 O O . ILE B 1 207 ? 46.257 15.009 64.749 1.00 21.10 207 ILE B O 1
ATOM 3934 N N . MET B 1 208 ? 47.054 15.514 62.693 1.00 15.16 208 MET B N 1
ATOM 3935 C CA . MET B 1 208 ? 48.030 14.431 62.705 1.00 16.77 208 MET B CA 1
ATOM 3936 C C . MET B 1 208 ? 48.858 14.478 63.984 1.00 15.19 208 MET B C 1
ATOM 3937 O O . MET B 1 208 ? 48.958 13.485 64.708 1.00 16.68 208 MET B O 1
ATOM 3942 N N . LEU B 1 209 ? 49.442 15.634 64.267 1.00 9.58 209 LEU B N 1
ATOM 3943 C CA . LEU B 1 209 ? 50.254 15.778 65.465 1.00 15.89 209 LEU B CA 1
ATOM 3944 C C . LEU B 1 209 ? 49.574 15.018 66.589 1.00 25.15 209 LEU B C 1
ATOM 3945 O O . LEU B 1 209 ? 50.137 14.061 67.146 1.00 26.93 209 LEU B O 1
ATOM 3950 N N . ILE B 1 210 ? 48.354 15.438 66.912 1.00 22.41 210 ILE B N 1
ATOM 3951 C CA . ILE B 1 210 ? 47.607 14.790 67.975 1.00 19.58 210 ILE B CA 1
ATOM 3952 C C . ILE B 1 210 ? 47.612 13.272 67.779 1.00 20.14 210 ILE B C 1
ATOM 3953 O O . ILE B 1 210 ? 48.092 12.533 68.658 1.00 19.48 210 ILE B O 1
ATOM 3958 N N . ASN B 1 211 ? 47.113 12.802 66.634 1.00 4.47 211 ASN B N 1
ATOM 3959 C CA . ASN B 1 211 ? 47.094 11.367 66.400 1.00 7.08 211 ASN B CA 1
ATOM 3960 C C . ASN B 1 211 ? 48.456 10.753 66.638 1.00 8.73 211 ASN B C 1
ATOM 3961 O O . ASN B 1 211 ? 48.549 9.627 67.116 1.00 14.07 211 ASN B O 1
ATOM 3966 N N . THR B 1 212 ? 49.512 11.498 66.319 1.00 9.15 212 THR B N 1
ATOM 3967 C CA . THR B 1 212 ? 50.876 11.008 66.504 1.00 9.73 212 THR B CA 1
ATOM 3968 C C . THR B 1 212 ? 51.246 10.853 67.972 1.00 10.05 212 THR B C 1
ATOM 3969 O O . THR B 1 212 ? 51.929 9.893 68.365 1.00 4.47 212 THR B O 1
ATOM 3973 N N . ILE B 1 213 ? 50.811 11.816 68.778 1.00 12.76 213 ILE B N 1
ATOM 3974 C CA . ILE B 1 213 ? 51.103 11.772 70.199 1.00 14.60 213 ILE B CA 1
ATOM 3975 C C . ILE B 1 213 ? 50.458 10.527 70.775 1.00 15.88 213 ILE B C 1
ATOM 3976 O O . ILE B 1 213 ? 51.129 9.710 71.395 1.00 16.97 213 ILE B O 1
ATOM 3981 N N . ILE B 1 214 ? 49.153 10.384 70.559 1.00 17.98 214 ILE B N 1
ATOM 3982 C CA . ILE B 1 214 ? 48.423 9.219 71.052 1.00 16.27 214 ILE B CA 1
ATOM 3983 C C . ILE B 1 214 ? 49.104 7.950 70.554 1.00 18.02 214 ILE B C 1
ATOM 3984 O O . ILE B 1 214 ? 49.487 7.091 71.351 1.00 21.53 214 ILE B O 1
ATOM 3989 N N . PHE B 1 215 ? 49.237 7.841 69.233 1.00 8.56 215 PHE B N 1
ATOM 3990 C CA . PHE B 1 215 ? 49.877 6.697 68.594 1.00 10.31 215 PHE B CA 1
ATOM 3991 C C . PHE B 1 215 ? 51.164 6.328 69.331 1.00 23.49 215 PHE B C 1
ATOM 3992 O O . PHE B 1 215 ? 51.354 5.171 69.738 1.00 29.98 215 PHE B O 1
ATOM 4000 N N . LEU B 1 216 ? 52.037 7.320 69.498 1.00 15.06 216 LEU B N 1
ATOM 4001 C CA . LEU B 1 216 ? 53.319 7.150 70.168 1.00 10.94 216 LEU B CA 1
ATOM 4002 C C . LEU B 1 216 ? 53.216 6.645 71.615 1.00 18.96 216 LEU B C 1
ATOM 4003 O O . LEU B 1 216 ? 54.171 6.085 72.153 1.00 28.81 216 LEU B O 1
ATOM 4008 N N . LYS B 1 217 ? 52.067 6.852 72.249 1.00 21.05 217 LYS B N 1
ATOM 4009 C CA . LYS B 1 217 ? 51.865 6.428 73.629 1.00 21.12 217 LYS B CA 1
ATOM 4010 C C . LYS B 1 217 ? 51.970 4.922 73.787 1.00 31.70 217 LYS B C 1
ATOM 4011 O O . LYS B 1 217 ? 52.493 4.432 74.791 1.00 34.76 217 LYS B O 1
ATOM 4017 N N . THR B 1 218 ? 51.482 4.195 72.783 1.00 38.52 218 THR B N 1
ATOM 4018 C CA . THR B 1 218 ? 51.480 2.730 72.794 1.00 39.51 218 THR B CA 1
ATOM 4019 C C . THR B 1 218 ? 52.561 2.077 71.926 1.00 36.17 218 THR B C 1
ATOM 4020 O O . THR B 1 218 ? 53.357 1.270 72.419 1.00 39.29 218 THR B O 1
ATOM 4024 N N . ASN B 1 219 ? 52.582 2.434 70.642 1.00 30.26 219 ASN B N 1
ATOM 4025 C CA . ASN B 1 219 ? 53.529 1.860 69.690 1.00 33.70 219 ASN B CA 1
ATOM 4026 C C . ASN B 1 219 ? 54.763 2.711 69.397 1.00 34.05 219 ASN B C 1
ATOM 4027 O O . ASN B 1 219 ? 54.796 3.911 69.669 1.00 27.36 219 ASN B O 1
ATOM 4032 N N . ASN B 1 220 ? 55.772 2.064 68.820 1.00 38.28 220 ASN B N 1
ATOM 4033 C CA . ASN B 1 220 ? 57.018 2.715 68.436 1.00 42.57 220 ASN B CA 1
ATOM 4034 C C . ASN B 1 220 ? 56.841 3.281 67.016 1.00 40.38 220 ASN B C 1
ATOM 4035 O O . ASN B 1 220 ? 56.004 2.797 66.265 1.00 40.69 220 ASN B O 1
ATOM 4040 N N . TRP B 1 221 ? 57.617 4.295 66.634 1.00 43.91 221 TRP B N 1
ATOM 4041 C CA . TRP B 1 221 ? 57.477 4.860 65.291 1.00 35.14 221 TRP B CA 1
ATOM 4042 C C . TRP B 1 221 ? 57.699 3.822 64.209 1.00 40.93 221 TRP B C 1
ATOM 4043 O O . TRP B 1 221 ? 57.132 3.927 63.130 1.00 45.77 221 TRP B O 1
ATOM 4054 N N . HIS B 1 222 ? 58.516 2.816 64.500 1.00 47.40 222 HIS B N 1
ATOM 4055 C CA . HIS B 1 222 ? 58.809 1.777 63.524 1.00 50.89 222 HIS B CA 1
ATOM 4056 C C . HIS B 1 222 ? 57.689 0.750 63.422 1.00 48.00 222 HIS 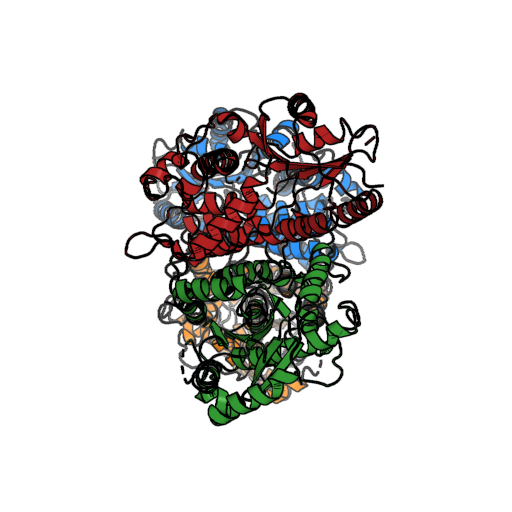B C 1
ATOM 4057 O O . HIS B 1 222 ? 57.950 -0.423 63.182 1.00 58.60 222 HIS B O 1
ATOM 4064 N N . ALA B 1 223 ? 56.446 1.178 63.602 1.00 42.18 223 ALA B N 1
ATOM 4065 C CA . ALA B 1 223 ? 55.322 0.251 63.510 1.00 38.83 223 ALA B CA 1
ATOM 4066 C C . ALA B 1 223 ? 55.128 -0.173 62.063 1.00 44.27 223 ALA B C 1
ATOM 4067 O O . ALA B 1 223 ? 55.987 -0.829 61.464 1.00 45.46 223 ALA B O 1
ATOM 4069 N N . GLY B 1 224 ? 53.989 0.202 61.495 1.00 43.77 224 GLY B N 1
ATOM 4070 C CA . GLY B 1 224 ? 53.726 -0.159 60.119 1.00 44.22 224 GLY B CA 1
ATOM 4071 C C . GLY B 1 224 ? 54.516 0.729 59.182 1.00 46.35 224 GLY B C 1
ATOM 4072 O O . GLY B 1 224 ? 54.009 1.146 58.141 1.00 48.79 224 GLY B O 1
ATOM 4073 N N . TRP B 1 225 ? 55.757 1.033 59.551 1.00 45.35 225 TRP B N 1
ATOM 4074 C CA . TRP B 1 225 ? 56.595 1.891 58.721 1.00 38.82 225 TRP B CA 1
ATOM 4075 C C . TRP B 1 225 ? 56.743 1.266 57.346 1.00 35.03 225 TRP B C 1
ATOM 4076 O O . TRP B 1 225 ? 56.576 1.930 56.324 1.00 41.37 225 TRP B O 1
ATOM 4087 N N . ASN B 1 226 ? 57.031 -0.025 57.316 1.00 36.25 226 ASN B N 1
ATOM 4088 C CA . ASN B 1 226 ? 57.195 -0.713 56.046 1.00 39.46 226 ASN B CA 1
ATOM 4089 C C . ASN B 1 226 ? 55.851 -1.001 55.379 1.00 38.78 226 ASN B C 1
ATOM 4090 O O . ASN B 1 226 ? 55.765 -1.757 54.418 1.00 36.00 226 ASN B O 1
ATOM 4095 N N . THR B 1 227 ? 54.799 -0.380 55.895 1.00 43.42 227 THR B N 1
ATOM 4096 C CA . THR B 1 227 ? 53.457 -0.546 55.339 1.00 42.14 227 THR B CA 1
ATOM 4097 C C . THR B 1 227 ? 52.943 0.857 55.022 1.00 43.04 227 THR B C 1
ATOM 4098 O O . THR B 1 227 ? 51.820 1.030 54.538 1.00 48.33 227 THR B O 1
ATOM 4102 N N . LEU B 1 228 ? 53.777 1.851 55.318 1.00 32.52 228 LEU B N 1
ATOM 4103 C CA . LEU B 1 228 ? 53.448 3.244 55.077 1.00 24.96 228 LEU B CA 1
ATOM 4104 C C . LEU B 1 228 ? 53.889 3.584 53.681 1.00 24.62 228 LEU B C 1
ATOM 4105 O O . LEU B 1 228 ? 55.073 3.487 53.373 1.00 27.75 228 LEU B O 1
ATOM 4110 N N . SER B 1 229 ? 52.957 3.968 52.823 1.00 22.79 229 SER B N 1
ATOM 4111 C CA . SER B 1 229 ? 53.367 4.327 51.475 1.00 29.56 229 SER B CA 1
ATOM 4112 C C . SER B 1 229 ? 54.154 5.622 51.624 1.00 25.33 229 SER B C 1
ATOM 4113 O O . SER B 1 229 ? 53.876 6.440 52.518 1.00 18.45 229 SER B O 1
ATOM 4116 N N . PHE B 1 230 ? 55.160 5.800 50.782 1.00 19.54 230 PHE B N 1
ATOM 4117 C CA . PHE B 1 230 ? 55.936 7.016 50.869 1.00 17.91 230 PHE B CA 1
ATOM 4118 C C . PHE B 1 230 ? 55.018 8.208 50.659 1.00 22.77 230 PHE B C 1
ATOM 4119 O O . PHE B 1 230 ? 53.871 8.047 50.252 1.00 32.68 230 PHE B O 1
ATOM 4127 N N . CYS B 1 231 ? 55.518 9.405 50.940 1.00 22.00 231 CYS B N 1
ATOM 4128 C CA . CYS B 1 231 ? 54.729 10.616 50.765 1.00 20.99 231 CYS B CA 1
ATOM 4129 C C . CYS B 1 231 ? 54.818 11.039 49.294 1.00 25.77 231 CYS B C 1
ATOM 4130 O O . CYS B 1 231 ? 55.901 11.324 48.784 1.00 26.83 231 CYS B O 1
ATOM 4133 N N . ASN B 1 232 ? 53.673 11.066 48.616 1.00 28.14 232 ASN B N 1
ATOM 4134 C CA . ASN B 1 232 ? 53.613 11.421 47.202 1.00 23.30 232 ASN B CA 1
ATOM 4135 C C . ASN B 1 232 ? 52.789 12.680 46.968 1.00 28.08 232 ASN B C 1
ATOM 4136 O O . ASN B 1 232 ? 52.122 13.187 47.877 1.00 30.80 232 ASN B O 1
ATOM 4141 N N . ASP B 1 233 ? 52.826 13.178 45.738 1.00 31.84 233 ASP B N 1
ATOM 4142 C CA . ASP B 1 233 ? 52.086 14.384 45.387 1.00 33.77 233 ASP B CA 1
ATOM 4143 C C . ASP B 1 233 ? 50.585 14.192 45.517 1.00 27.23 233 ASP B C 1
ATOM 4144 O O . ASP B 1 233 ? 49.856 15.131 45.831 1.00 28.11 233 ASP B O 1
ATOM 4149 N N . VAL B 1 234 ? 50.129 12.972 45.267 1.00 23.58 234 VAL B N 1
ATOM 4150 C CA . VAL B 1 234 ? 48.711 12.663 45.376 1.00 31.34 234 VAL B CA 1
ATOM 4151 C C . VAL B 1 234 ? 48.273 12.916 46.819 1.00 35.22 234 VAL B C 1
ATOM 4152 O O . VAL B 1 234 ? 47.231 13.525 47.075 1.00 41.05 234 VAL B O 1
ATOM 4156 N N . PHE B 1 235 ? 49.084 12.433 47.755 1.00 32.74 235 PHE B N 1
ATOM 4157 C CA . PHE B 1 235 ? 48.818 12.579 49.173 1.00 19.64 235 PHE B CA 1
ATOM 4158 C C . PHE B 1 235 ? 48.757 14.055 49.482 1.00 18.52 235 PHE B C 1
ATOM 4159 O O . PHE B 1 235 ? 47.769 14.538 50.029 1.00 20.05 235 PHE B O 1
ATOM 4167 N N . LYS B 1 236 ? 49.815 14.774 49.119 1.00 15.28 236 LYS B N 1
ATOM 4168 C CA . LYS B 1 236 ? 49.867 16.208 49.371 1.00 17.66 236 LYS B CA 1
ATOM 4169 C C . LYS B 1 236 ? 48.631 16.916 48.820 1.00 25.76 236 LYS B C 1
ATOM 4170 O O . LYS B 1 236 ? 48.092 17.826 49.458 1.00 22.88 236 LYS B O 1
ATOM 4176 N N . GLN B 1 237 ? 48.182 16.491 47.638 1.00 31.32 237 GLN B N 1
ATOM 4177 C CA . GLN B 1 237 ? 46.999 17.074 47.007 1.00 31.95 237 GLN B CA 1
ATOM 4178 C C . GLN B 1 237 ? 45.767 16.999 47.904 1.00 34.64 237 GLN B C 1
ATOM 4179 O O . GLN B 1 237 ? 45.062 17.990 48.077 1.00 39.16 237 GLN B O 1
ATOM 4185 N N . LYS B 1 238 ? 45.495 15.827 48.466 1.00 35.05 238 LYS B N 1
ATOM 4186 C CA . LYS B 1 238 ? 44.341 15.700 49.342 1.00 40.28 238 LYS B CA 1
ATOM 4187 C C . LYS B 1 238 ? 44.490 16.661 50.520 1.00 41.27 238 LYS B C 1
ATOM 4188 O O . LYS B 1 238 ? 43.544 17.368 50.868 1.00 50.10 238 LYS B O 1
ATOM 4194 N N . LEU B 1 239 ? 45.684 16.696 51.115 1.00 29.76 239 LEU B N 1
ATOM 4195 C CA . LEU B 1 239 ? 45.942 17.539 52.274 1.00 19.42 239 LEU B CA 1
ATOM 4196 C C . LEU B 1 239 ? 45.695 19.025 52.045 1.00 30.12 239 LEU B C 1
ATOM 4197 O O . LEU B 1 239 ? 45.510 19.785 53.000 1.00 34.30 239 LEU B O 1
ATOM 4202 N N . GLN B 1 240 ? 45.688 19.441 50.782 1.00 33.30 240 GLN B N 1
ATOM 4203 C CA . GLN B 1 240 ? 45.451 20.845 50.437 1.00 34.20 240 GLN B CA 1
ATOM 4204 C C . GLN B 1 240 ? 43.992 21.107 50.062 1.00 40.54 240 GLN B C 1
ATOM 4205 O O . GLN B 1 240 ? 43.594 22.260 49.875 1.00 43.84 240 GLN B O 1
ATOM 4211 N N . LYS B 1 241 ? 43.194 20.045 49.963 1.00 42.21 241 LYS B N 1
ATOM 4212 C CA . LYS B 1 241 ? 41.802 20.198 49.574 1.00 44.78 241 LYS B CA 1
ATOM 4213 C C . LYS B 1 241 ? 40.703 19.772 50.548 1.00 50.77 241 LYS B C 1
ATOM 4214 O O . LYS B 1 241 ? 39.850 20.581 50.916 1.00 55.87 241 LYS B O 1
ATOM 4220 N N . SER B 1 242 ? 40.725 18.520 50.981 1.00 50.41 242 SER B N 1
ATOM 4221 C CA . SER B 1 242 ? 39.652 18.021 51.830 1.00 56.04 242 SER B CA 1
ATOM 4222 C C . SER B 1 242 ? 39.720 18.039 53.346 1.00 57.51 242 SER B C 1
ATOM 4223 O O . SER B 1 242 ? 38.719 17.725 53.991 1.00 66.07 242 SER B O 1
ATOM 4226 N N . GLU B 1 243 ? 40.847 18.401 53.942 1.00 53.96 243 GLU B N 1
ATOM 4227 C CA . GLU B 1 243 ? 40.887 18.374 55.405 1.00 59.81 243 GLU B CA 1
ATOM 4228 C C . GLU B 1 243 ? 40.515 16.948 55.824 1.00 53.45 243 GLU B C 1
ATOM 4229 O O . GLU B 1 243 ? 39.732 16.739 56.757 1.00 44.41 243 GLU B O 1
ATOM 4235 N N . CYS B 1 244 ? 41.063 15.973 55.105 1.00 49.40 244 CYS B N 1
ATOM 4236 C CA . CYS B 1 244 ? 40.798 14.571 55.382 1.00 50.24 244 CYS B CA 1
ATOM 4237 C C . CYS B 1 244 ? 41.218 14.173 56.788 1.00 51.59 244 CYS B C 1
ATOM 4238 O O . CYS B 1 244 ? 40.402 14.213 57.710 1.00 62.97 244 CYS B O 1
ATOM 4241 N N . ILE B 1 245 ? 42.484 13.792 56.945 1.00 42.37 245 ILE B N 1
ATOM 4242 C CA . ILE B 1 245 ? 43.035 13.383 58.241 1.00 38.69 245 ILE B CA 1
ATOM 4243 C C . ILE B 1 245 ? 42.056 13.566 59.407 1.00 37.76 245 ILE B C 1
ATOM 4244 O O . ILE B 1 245 ? 41.885 14.671 59.930 1.00 34.48 245 ILE B O 1
ATOM 4249 N N . LYS B 1 246 ? 41.409 12.484 59.817 1.00 37.73 246 LYS B N 1
ATOM 4250 C CA . LYS B 1 246 ? 40.456 12.579 60.908 1.00 40.24 246 LYS B CA 1
ATOM 4251 C C . LYS B 1 246 ? 41.005 12.098 62.246 1.00 38.41 246 LYS B C 1
ATOM 4252 O O . LYS B 1 246 ? 41.694 11.079 62.337 1.00 45.94 246 LYS B O 1
ATOM 4258 N N . LEU B 1 247 ? 40.703 12.872 63.280 1.00 31.33 247 LEU B N 1
ATOM 4259 C CA . LEU B 1 247 ? 41.131 12.581 64.636 1.00 32.41 247 LEU B CA 1
ATOM 4260 C C . LEU B 1 247 ? 40.429 11.301 65.088 1.00 36.54 247 LEU B C 1
ATOM 4261 O O . LEU B 1 247 ? 39.198 11.246 65.088 1.00 39.83 247 LEU B O 1
ATOM 4266 N N . ARG B 1 248 ? 41.189 10.278 65.476 1.00 36.02 248 ARG B N 1
ATOM 4267 C CA . ARG B 1 248 ? 40.557 9.030 65.883 1.00 44.83 248 ARG B CA 1
ATOM 4268 C C . ARG B 1 248 ? 41.051 8.313 67.146 1.00 51.18 248 ARG B C 1
ATOM 4269 O O . ARG B 1 248 ? 42.250 8.256 67.427 1.00 48.07 248 ARG B O 1
ATOM 4277 N N . GLU B 1 249 ? 40.079 7.764 67.882 1.00 57.96 249 GLU B N 1
ATOM 4278 C CA . GLU B 1 249 ? 40.260 7.030 69.138 1.00 58.19 249 GLU B CA 1
ATOM 4279 C C . GLU B 1 249 ? 41.576 6.284 69.222 1.00 56.73 249 GLU B C 1
ATOM 4280 O O . GLU B 1 249 ? 42.397 6.572 70.088 1.00 58.69 249 GLU B O 1
ATOM 4286 N N . VAL B 1 250 ? 41.762 5.298 68.352 1.00 57.47 250 VAL B N 1
ATOM 4287 C CA . VAL B 1 250 ? 43.016 4.561 68.329 1.00 59.60 250 VAL B CA 1
ATOM 4288 C C . VAL B 1 250 ? 43.640 4.788 66.965 1.00 59.61 250 VAL B C 1
ATOM 4289 O O . VAL B 1 250 ? 43.272 4.153 65.973 1.00 60.84 250 VAL B O 1
ATOM 4293 N N . PRO B 1 251 ? 44.597 5.721 66.907 1.00 54.51 251 PRO B N 1
ATOM 4294 C CA . PRO B 1 251 ? 45.321 6.102 65.701 1.00 45.28 251 PRO B CA 1
ATOM 4295 C C . PRO B 1 251 ? 46.230 5.001 65.187 1.00 42.92 251 PRO B C 1
ATOM 4296 O O . PRO B 1 251 ? 46.754 4.182 65.963 1.00 46.69 251 PRO B O 1
ATOM 4300 N N . GLY B 1 252 ? 46.402 4.988 63.871 1.00 31.85 252 GLY B N 1
ATOM 4301 C CA . GLY B 1 252 ? 47.266 4.011 63.240 1.00 31.99 252 GLY B CA 1
ATOM 4302 C C . GLY B 1 252 ? 48.374 4.779 62.556 1.00 31.96 252 GLY B C 1
ATOM 4303 O O . GLY B 1 252 ? 48.212 5.977 62.300 1.00 36.95 252 GLY B O 1
ATOM 4304 N N . ILE B 1 253 ? 49.483 4.111 62.249 1.00 23.89 253 ILE B N 1
ATOM 4305 C CA . ILE B 1 253 ? 50.617 4.777 61.611 1.00 20.59 253 ILE B CA 1
ATOM 4306 C C . ILE B 1 253 ? 50.229 5.780 60.521 1.00 23.89 253 ILE B C 1
ATOM 4307 O O . ILE B 1 253 ? 50.798 6.867 60.467 1.00 28.62 253 ILE B O 1
ATOM 4312 N N . GLU B 1 254 ? 49.259 5.436 59.674 1.00 21.54 254 GLU B N 1
ATOM 4313 C CA . GLU B 1 254 ? 48.854 6.331 58.588 1.00 25.00 254 GLU B CA 1
ATOM 4314 C C . GLU B 1 254 ? 48.001 7.534 58.988 1.00 28.49 254 GLU B C 1
ATOM 4315 O O . GLU B 1 254 ? 47.641 8.351 58.132 1.00 33.00 254 GLU B O 1
ATOM 4321 N N . ASP B 1 255 ? 47.672 7.656 60.271 1.00 23.87 255 ASP B N 1
ATOM 4322 C CA . ASP B 1 255 ? 46.864 8.783 60.714 1.00 24.20 255 ASP B CA 1
ATOM 4323 C C . ASP B 1 255 ? 47.743 9.786 61.418 1.00 20.79 255 ASP B C 1
ATOM 4324 O O . ASP B 1 255 ? 47.266 10.825 61.864 1.00 17.30 255 ASP B O 1
ATOM 4329 N N . THR B 1 256 ? 49.034 9.471 61.490 1.00 18.30 256 THR B N 1
ATOM 4330 C CA . THR B 1 256 ? 50.014 10.318 62.161 1.00 18.61 256 THR B CA 1
ATOM 4331 C C . THR B 1 256 ? 50.816 11.236 61.255 1.00 20.76 256 THR B C 1
ATOM 4332 O O . THR B 1 256 ? 50.447 11.496 60.112 1.00 22.31 256 THR B O 1
ATOM 4336 N N . LEU B 1 257 ? 51.930 11.721 61.802 1.00 25.39 257 LEU B N 1
ATOM 4337 C CA . LEU B 1 257 ? 52.851 12.603 61.093 1.00 21.10 257 LEU B CA 1
ATOM 4338 C C . LEU B 1 257 ? 53.903 11.757 60.391 1.00 16.84 257 LEU B C 1
ATOM 4339 O O . LEU B 1 257 ? 54.602 12.218 59.489 1.00 18.73 257 LEU B O 1
ATOM 4344 N N . PHE B 1 258 ? 54.015 10.509 60.818 1.00 13.43 258 PHE B N 1
ATOM 4345 C CA . PHE B 1 258 ? 54.979 9.613 60.226 1.00 8.87 258 PHE B CA 1
ATOM 4346 C C . PHE B 1 258 ? 54.583 9.342 58.786 1.00 8.97 258 PHE B C 1
ATOM 4347 O O . PHE B 1 258 ? 55.404 8.933 57.956 1.00 4.47 258 PHE B O 1
ATOM 4355 N N . ALA B 1 259 ? 53.318 9.612 58.491 1.00 11.49 259 ALA B N 1
ATOM 4356 C CA . ALA B 1 259 ? 52.797 9.425 57.142 1.00 17.82 259 ALA B CA 1
ATOM 4357 C C . ALA B 1 259 ? 53.426 10.467 56.237 1.00 17.79 259 ALA B C 1
ATOM 4358 O O . ALA B 1 259 ? 53.545 10.267 55.032 1.00 24.14 259 ALA B O 1
ATOM 4360 N N . VAL B 1 260 ? 53.818 11.583 56.843 1.00 15.37 260 VAL B N 1
ATOM 4361 C CA . VAL B 1 260 ? 54.421 12.697 56.137 1.00 12.24 260 VAL B CA 1
ATOM 4362 C C . VAL B 1 260 ? 55.932 12.661 56.265 1.00 15.20 260 VAL B C 1
ATOM 4363 O O . VAL B 1 260 ? 56.624 13.374 55.545 1.00 25.38 260 VAL B O 1
ATOM 4367 N N . LEU B 1 261 ? 56.454 11.831 57.164 1.00 10.21 261 LEU B N 1
ATOM 4368 C CA . LEU B 1 261 ? 57.898 11.767 57.331 1.00 11.33 261 LEU B CA 1
ATOM 4369 C C . LEU B 1 261 ? 58.579 10.688 56.518 1.00 20.04 261 LEU B C 1
ATOM 4370 O O . LEU B 1 261 ? 59.803 10.707 56.357 1.00 27.05 261 LEU B O 1
ATOM 4375 N N . LYS B 1 262 ? 57.790 9.752 56.000 1.00 18.83 262 LYS B N 1
ATOM 4376 C CA . LYS B 1 262 ? 58.332 8.693 55.157 1.00 20.35 262 LYS B CA 1
ATOM 4377 C C . LYS B 1 262 ? 58.706 9.366 53.820 1.00 16.43 262 LYS B C 1
ATOM 4378 O O . LYS B 1 262 ? 57.918 9.375 52.880 1.00 24.16 262 LYS B O 1
ATOM 4384 N N . LEU B 1 263 ? 59.904 9.938 53.744 1.00 6.14 263 LEU B N 1
ATOM 4385 C CA . LEU B 1 263 ? 60.337 10.611 52.537 1.00 4.47 263 LEU B CA 1
ATOM 4386 C C . LEU B 1 263 ? 61.540 9.960 51.880 1.00 4.47 263 LEU B C 1
ATOM 4387 O O . LEU B 1 263 ? 62.495 9.630 52.554 1.00 11.46 263 LEU B O 1
ATOM 4392 N N . PRO B 1 264 ? 61.513 9.787 50.548 1.00 4.47 264 PRO B N 1
ATOM 4393 C CA . PRO B 1 264 ? 62.616 9.174 49.792 1.00 6.25 264 PRO B CA 1
ATOM 4394 C C . PRO B 1 264 ? 63.941 9.892 50.062 1.00 8.60 264 PRO B C 1
ATOM 4395 O O . PRO B 1 264 ? 65.015 9.295 50.032 1.00 12.25 264 PRO B O 1
ATOM 4399 N N . GLU B 1 265 ? 63.845 11.189 50.321 1.00 9.50 265 GLU B N 1
ATOM 4400 C CA . GLU B 1 265 ? 65.009 12.007 50.584 1.00 11.83 265 GLU B CA 1
ATOM 4401 C C . GLU B 1 265 ? 65.667 11.636 51.902 1.00 18.73 265 GLU B C 1
ATOM 4402 O O . GLU B 1 265 ? 66.776 12.076 52.181 1.00 33.97 265 GLU B O 1
ATOM 4408 N N . LEU B 1 266 ? 64.986 10.838 52.719 1.00 17.51 266 LEU B N 1
ATOM 4409 C CA . LEU B 1 266 ? 65.529 10.443 54.018 1.00 16.32 266 LEU B CA 1
ATOM 4410 C C . LEU B 1 266 ? 65.909 8.978 54.028 1.00 21.45 266 LEU B C 1
ATOM 4411 O O . LEU B 1 266 ? 66.527 8.505 54.979 1.00 27.03 266 LEU B O 1
ATOM 4416 N N . CYS B 1 267 ? 65.534 8.264 52.969 1.00 22.54 267 CYS B N 1
ATOM 4417 C CA . CYS B 1 267 ? 65.820 6.838 52.860 1.00 21.13 267 CYS B CA 1
ATOM 4418 C C . CYS B 1 267 ? 66.921 6.584 51.850 1.00 23.41 267 CYS B C 1
ATOM 4419 O O . CYS B 1 267 ? 67.231 7.444 51.036 1.00 29.44 267 CYS B O 1
ATOM 4422 N N . GLY B 1 268 ? 67.501 5.392 51.900 1.00 25.94 268 GLY B N 1
ATOM 4423 C CA . GLY B 1 268 ? 68.569 5.056 50.986 1.00 30.97 268 GLY B CA 1
ATOM 4424 C C . GLY B 1 268 ? 68.097 4.286 49.779 1.00 41.96 268 GLY B C 1
ATOM 4425 O O . GLY B 1 268 ? 66.908 4.228 49.483 1.00 47.78 268 GLY B O 1
ATOM 4426 N N . GLU B 1 269 ? 69.051 3.694 49.077 1.00 48.21 269 GLU B N 1
ATOM 4427 C CA . GLU B 1 269 ? 68.784 2.911 47.882 1.00 51.53 269 GLU B CA 1
ATOM 4428 C C . GLU B 1 269 ? 67.654 1.919 48.101 1.00 56.54 269 GLU B C 1
ATOM 4429 O O . GLU B 1 269 ? 66.603 2.006 47.474 1.00 57.50 269 GLU B O 1
ATOM 4435 N N . PHE B 1 270 ? 67.886 0.981 49.011 1.00 64.20 270 PHE B N 1
ATOM 4436 C CA . PHE B 1 270 ? 66.932 -0.074 49.321 1.00 61.54 270 PHE B CA 1
ATOM 4437 C C . PHE B 1 270 ? 65.611 0.446 49.861 1.00 53.87 270 PHE B C 1
ATOM 4438 O O . PHE B 1 270 ? 64.641 -0.294 49.946 1.00 57.04 270 PHE B O 1
ATOM 4446 N N . GLY B 1 271 ? 65.566 1.715 50.231 1.00 50.23 271 GLY B N 1
ATOM 4447 C CA . GLY B 1 271 ? 64.328 2.259 50.752 1.00 52.48 271 GLY B CA 1
ATOM 4448 C C . GLY B 1 271 ? 64.224 2.203 52.265 1.00 56.19 271 GLY B C 1
ATOM 4449 O O . GLY B 1 271 ? 63.119 2.109 52.814 1.00 59.63 271 GLY B O 1
ATOM 4450 N N . ASN B 1 272 ? 65.372 2.246 52.939 1.00 51.84 272 ASN B N 1
ATOM 4451 C CA . ASN B 1 272 ? 65.410 2.224 54.395 1.00 51.18 272 ASN B CA 1
ATOM 4452 C C . ASN B 1 272 ? 65.746 3.625 54.852 1.00 46.58 272 ASN B C 1
ATOM 4453 O O . ASN B 1 272 ? 66.528 4.305 54.197 1.00 44.77 272 ASN B O 1
ATOM 4458 N N . ILE B 1 273 ? 65.158 4.063 55.962 1.00 39.19 273 ILE B N 1
ATOM 4459 C CA . ILE B 1 273 ? 65.442 5.398 56.469 1.00 25.46 273 ILE B CA 1
ATOM 4460 C C . ILE B 1 273 ? 66.882 5.408 56.987 1.00 17.83 273 ILE B C 1
ATOM 4461 O O . ILE B 1 273 ? 67.243 4.603 57.830 1.00 10.98 273 ILE B O 1
ATOM 4466 N N . LEU B 1 274 ? 67.707 6.308 56.454 1.00 20.32 274 LEU B N 1
ATOM 4467 C CA . LEU B 1 274 ? 69.116 6.393 56.841 1.00 12.30 274 LEU B CA 1
ATOM 4468 C C . LEU B 1 274 ? 69.341 6.477 58.340 1.00 12.30 274 LEU B C 1
ATOM 4469 O O . LEU B 1 274 ? 68.602 7.152 59.057 1.00 11.58 274 LEU B O 1
ATOM 4474 N N . PRO B 1 275 ? 70.386 5.788 58.830 1.00 16.73 275 PRO B N 1
ATOM 4475 C CA . PRO B 1 275 ? 70.799 5.713 60.232 1.00 5.07 275 PRO B CA 1
ATOM 4476 C C . PRO B 1 275 ? 70.525 6.952 61.065 1.00 10.85 275 PRO B C 1
ATOM 4477 O O . PRO B 1 275 ? 69.616 6.956 61.902 1.00 10.15 275 PRO B O 1
ATOM 4481 N N . LEU B 1 276 ? 71.302 8.007 60.848 1.00 5.10 276 LEU B N 1
ATOM 4482 C CA . LEU B 1 276 ? 71.105 9.203 61.644 1.00 4.47 276 LEU B CA 1
ATOM 4483 C C . LEU B 1 276 ? 69.649 9.598 61.703 1.00 4.47 276 LEU B C 1
ATOM 4484 O O . LEU B 1 276 ? 69.101 9.737 62.784 1.00 9.30 276 LEU B O 1
ATOM 4489 N N . TRP B 1 277 ? 69.020 9.756 60.545 1.00 4.47 277 TRP B N 1
ATOM 4490 C CA . TRP B 1 277 ? 67.625 10.147 60.494 1.00 4.47 277 TRP B CA 1
ATOM 4491 C C . TRP B 1 277 ? 66.769 9.244 61.386 1.00 4.47 277 TRP B C 1
ATOM 4492 O O . TRP B 1 277 ? 65.754 9.667 61.948 1.00 4.47 277 TRP B O 1
ATOM 4503 N N . ALA B 1 278 ? 67.181 7.998 61.534 1.00 4.47 278 ALA B N 1
ATOM 4504 C CA . ALA B 1 278 ? 66.428 7.106 62.388 1.00 5.17 278 ALA B CA 1
ATOM 4505 C C . ALA B 1 278 ? 66.570 7.641 63.797 1.00 15.65 278 ALA B C 1
ATOM 4506 O O . ALA B 1 278 ? 65.587 8.038 64.424 1.00 18.08 278 ALA B O 1
ATOM 4508 N N . TRP B 1 279 ? 67.804 7.658 64.292 1.00 17.15 279 TRP B N 1
ATOM 4509 C CA . TRP B 1 279 ? 68.065 8.162 65.634 1.00 12.61 279 TRP B CA 1
ATOM 4510 C C . TRP B 1 279 ? 67.213 9.403 65.837 1.00 12.49 279 TRP B C 1
ATOM 4511 O O . TRP B 1 279 ? 66.654 9.592 66.906 1.00 21.01 279 TRP B O 1
ATOM 4522 N N . GLY B 1 280 ? 67.112 10.233 64.800 1.00 4.98 280 GLY B N 1
ATOM 4523 C CA . GLY B 1 280 ? 66.322 11.445 64.889 1.00 6.25 280 GLY B CA 1
ATOM 4524 C C . GLY B 1 280 ? 64.870 11.134 65.201 1.00 16.09 280 GLY B C 1
ATOM 4525 O O . GLY B 1 280 ? 64.287 11.689 66.151 1.00 18.30 280 GLY B O 1
ATOM 4526 N N . MET B 1 281 ? 64.272 10.248 64.408 1.00 8.84 281 MET B N 1
ATOM 4527 C CA . MET B 1 281 ? 62.880 9.880 64.632 1.00 5.51 281 MET B CA 1
ATOM 4528 C C . MET B 1 281 ? 62.707 9.568 66.107 1.00 10.64 281 MET B C 1
ATOM 4529 O O . MET B 1 281 ? 61.742 9.993 66.738 1.00 12.58 281 MET B O 1
ATOM 4534 N N . GLU B 1 282 ? 63.675 8.841 66.652 1.00 16.55 282 GLU B N 1
ATOM 4535 C CA . GLU B 1 282 ? 63.660 8.446 68.053 1.00 20.00 282 GLU B CA 1
ATOM 4536 C C . GLU B 1 282 ? 63.418 9.646 68.970 1.00 18.78 282 GLU B C 1
ATOM 4537 O O . GLU B 1 282 ? 62.446 9.664 69.717 1.00 25.31 282 GLU B O 1
ATOM 4543 N N . THR B 1 283 ? 64.291 10.647 68.909 1.00 14.82 283 THR B N 1
ATOM 4544 C CA . THR B 1 283 ? 64.155 11.829 69.755 1.00 10.66 283 THR B CA 1
ATOM 4545 C C . THR B 1 283 ? 62.855 12.568 69.469 1.00 10.87 283 THR B C 1
ATOM 4546 O O . THR B 1 283 ? 62.211 13.082 70.395 1.00 4.78 283 THR B O 1
ATOM 4550 N N . LEU B 1 284 ? 62.472 12.628 68.193 1.00 6.26 284 LEU B N 1
ATOM 4551 C CA . LEU B 1 284 ? 61.232 13.304 67.826 1.00 15.61 284 LEU B CA 1
ATOM 4552 C C . LEU B 1 284 ? 60.065 12.588 68.495 1.00 19.28 284 LEU B C 1
ATOM 4553 O O . LEU B 1 284 ? 59.097 13.218 68.934 1.00 23.66 284 LEU B O 1
ATOM 4558 N N . SER B 1 285 ? 60.145 11.264 68.540 1.00 14.60 285 SER B N 1
ATOM 4559 C CA . SER B 1 285 ? 59.115 10.475 69.188 1.00 16.11 285 SER B CA 1
ATOM 4560 C C . SER B 1 285 ? 59.180 10.765 70.686 1.00 22.03 285 SER B C 1
ATOM 4561 O O . SER B 1 285 ? 58.171 11.092 71.306 1.00 23.72 285 SER B O 1
ATOM 4564 N N . ASN B 1 286 ? 60.378 10.640 71.256 1.00 25.22 286 ASN B N 1
ATOM 4565 C CA . ASN B 1 286 ? 60.615 10.907 72.675 1.00 26.28 286 ASN B CA 1
ATOM 4566 C C . ASN B 1 286 ? 59.891 12.163 73.150 1.00 30.01 286 ASN B C 1
ATOM 4567 O O . ASN B 1 286 ? 59.256 12.162 74.206 1.00 31.47 286 ASN B O 1
ATOM 4572 N N . CYS B 1 287 ? 60.003 13.231 72.367 1.00 28.38 287 CYS B N 1
ATOM 4573 C CA . CYS B 1 287 ? 59.359 14.502 72.678 1.00 30.77 287 CYS B CA 1
ATOM 4574 C C . CYS B 1 287 ? 57.824 14.413 72.640 1.00 31.57 287 CYS B C 1
ATOM 4575 O O . CYS B 1 287 ? 57.149 14.497 73.672 1.00 38.00 287 CYS B O 1
ATOM 4578 N N . LEU B 1 288 ? 57.284 14.247 71.440 1.00 29.00 288 LEU B N 1
ATOM 4579 C CA . LEU B 1 288 ? 55.845 14.143 71.227 1.00 27.01 288 LEU B CA 1
ATOM 4580 C C . LEU B 1 288 ? 55.121 13.188 72.183 1.00 30.65 288 LEU B C 1
ATOM 4581 O O . LEU B 1 288 ? 54.015 13.469 72.636 1.00 41.55 288 LEU B O 1
ATOM 4586 N N . ARG B 1 289 ? 55.745 12.061 72.490 1.00 27.11 289 ARG B N 1
ATOM 4587 C CA . ARG B 1 289 ? 55.139 11.070 73.369 1.00 25.27 289 ARG B CA 1
ATOM 4588 C C . ARG B 1 289 ? 54.904 11.548 74.796 1.00 24.37 289 ARG B C 1
ATOM 4589 O O . ARG B 1 289 ? 53.971 11.101 75.460 1.00 28.65 289 ARG B O 1
ATOM 4597 N N . SER B 1 290 ? 55.748 12.455 75.269 1.00 19.82 290 SER B N 1
ATOM 4598 C CA . SER B 1 290 ? 55.618 12.968 76.622 1.00 18.51 290 SER B CA 1
ATOM 4599 C C . SER B 1 290 ? 54.349 13.758 76.781 1.00 19.64 290 SER B C 1
ATOM 4600 O O . SER B 1 290 ? 53.747 13.775 77.851 1.00 31.49 290 SER B O 1
ATOM 4603 N N . MET B 1 291 ? 53.944 14.405 75.699 1.00 14.71 291 MET B N 1
ATOM 4604 C CA . MET B 1 291 ? 52.767 15.263 75.697 1.00 17.79 291 MET B CA 1
ATOM 4605 C C . MET B 1 291 ? 51.367 14.698 75.958 1.00 17.78 291 MET B C 1
ATOM 4606 O O . MET B 1 291 ? 51.036 13.570 75.599 1.00 15.03 291 MET B O 1
ATOM 4611 N N . SER B 1 292 ? 50.553 15.519 76.613 1.00 19.36 292 SER B N 1
ATOM 4612 C CA . SER B 1 292 ? 49.182 15.167 76.949 1.00 21.74 292 SER B CA 1
ATOM 4613 C C . SER B 1 292 ? 48.301 16.031 76.059 1.00 19.34 292 SER B C 1
ATOM 4614 O O . SER B 1 292 ? 48.083 17.213 76.324 1.00 25.97 292 SER B O 1
ATOM 4617 N N . PRO B 1 293 ? 47.785 15.442 74.987 1.00 10.05 293 PRO B N 1
ATOM 4618 C CA . PRO B 1 293 ? 46.926 16.078 73.990 1.00 13.79 293 PRO B CA 1
ATOM 4619 C C . PRO B 1 293 ? 45.477 16.382 74.366 1.00 13.36 293 PRO B C 1
ATOM 4620 O O . PRO B 1 293 ? 44.763 15.530 74.895 1.00 19.69 293 PRO B O 1
ATOM 4624 N N . PHE B 1 294 ? 45.048 17.596 74.041 1.00 4.47 294 PHE B N 1
ATOM 4625 C CA . PHE B 1 294 ? 43.692 18.032 74.288 1.00 4.47 294 PHE B CA 1
ATOM 4626 C C . PHE B 1 294 ? 43.230 18.904 73.146 1.00 11.60 294 PHE B C 1
ATOM 4627 O O . PHE B 1 294 ? 43.998 19.708 72.625 1.00 14.59 294 PHE B O 1
ATOM 4635 N N . VAL B 1 295 ? 41.964 18.760 72.773 1.00 19.61 295 VAL B N 1
ATOM 4636 C CA . VAL B 1 295 ? 41.379 19.551 71.692 1.00 17.48 295 VAL B CA 1
ATOM 4637 C C . VAL B 1 295 ? 40.335 20.509 72.242 1.00 24.67 295 VAL B C 1
ATOM 4638 O O . VAL B 1 295 ? 39.428 20.104 72.971 1.00 25.55 295 VAL B O 1
ATOM 4642 N N . LEU B 1 296 ? 40.463 21.781 71.880 1.00 32.56 296 LEU B N 1
ATOM 4643 C CA . LEU B 1 296 ? 39.542 22.817 72.342 1.00 36.45 296 LEU B CA 1
ATOM 4644 C C . LEU B 1 296 ? 38.929 23.556 71.151 1.00 42.84 296 LEU B C 1
ATOM 4645 O O . LEU B 1 296 ? 39.648 24.119 70.310 1.00 42.23 296 LEU B O 1
ATOM 4650 N N . SER B 1 297 ? 37.598 23.560 71.091 1.00 46.72 297 SER B N 1
ATOM 4651 C CA . SER B 1 297 ? 36.882 24.222 70.002 1.00 50.50 297 SER B CA 1
ATOM 4652 C C . SER B 1 297 ? 36.677 25.710 70.251 1.00 48.51 297 SER B C 1
ATOM 4653 O O . SER B 1 297 ? 36.143 26.100 71.288 1.00 51.98 297 SER B O 1
ATOM 4656 N N . LEU B 1 298 ? 37.097 26.537 69.300 1.00 45.23 298 LEU B N 1
ATOM 4657 C CA . LEU B 1 298 ? 36.931 27.977 69.434 1.00 49.97 298 LEU B CA 1
ATOM 4658 C C . LEU B 1 298 ? 35.761 28.443 68.581 1.00 55.20 298 LEU B C 1
ATOM 4659 O O . LEU B 1 298 ? 35.692 29.605 68.182 1.00 58.85 298 LEU B O 1
ATOM 4664 N N . GLU B 1 299 ? 34.841 27.524 68.312 1.00 61.50 299 GLU B N 1
ATOM 4665 C CA . GLU B 1 299 ? 33.663 27.816 67.500 1.00 70.12 299 GLU B CA 1
ATOM 4666 C C . GLU B 1 299 ? 32.529 28.311 68.391 1.00 69.53 299 GLU B C 1
ATOM 4667 O O . GLU B 1 299 ? 31.505 27.644 68.538 1.00 71.45 299 GLU B O 1
ATOM 4673 N N . GLN B 1 300 ? 32.728 29.482 68.988 1.00 71.43 300 GLN B N 1
ATOM 4674 C CA . GLN B 1 300 ? 31.735 30.087 69.870 1.00 74.66 300 GLN B CA 1
ATOM 4675 C C . GLN B 1 300 ? 32.303 31.325 70.558 1.00 75.68 300 GLN B C 1
ATOM 4676 O O . GLN B 1 300 ? 33.436 31.731 70.291 1.00 73.84 300 GLN B O 1
ATOM 4682 N N . THR B 1 301 ? 31.505 31.925 71.437 1.00 78.81 301 THR B N 1
ATOM 4683 C CA . THR B 1 301 ? 31.924 33.118 72.171 1.00 77.41 301 THR B CA 1
ATOM 4684 C C . THR B 1 301 ? 33.133 32.800 73.040 1.00 72.80 301 THR B C 1
ATOM 4685 O O . THR B 1 301 ? 33.192 31.749 73.683 1.00 74.58 301 THR B O 1
ATOM 4689 N N . PRO B 1 302 ? 34.115 33.711 73.073 1.00 67.68 302 PRO B N 1
ATOM 4690 C CA . PRO B 1 302 ? 35.326 33.513 73.872 1.00 70.25 302 PRO B CA 1
ATOM 4691 C C . PRO B 1 302 ? 35.002 33.018 75.274 1.00 75.34 302 PRO B C 1
ATOM 4692 O O . PRO B 1 302 ? 35.772 32.266 75.871 1.00 80.18 302 PRO B O 1
ATOM 4696 N N . GLN B 1 303 ? 33.856 33.441 75.796 1.00 77.84 303 GLN B N 1
ATOM 4697 C CA . GLN B 1 303 ? 33.431 33.024 77.126 1.00 80.17 303 GLN B CA 1
ATOM 4698 C C . GLN B 1 303 ? 33.380 31.496 77.196 1.00 75.99 303 GLN B C 1
ATOM 4699 O O . GLN B 1 303 ? 33.994 30.877 78.068 1.00 70.59 303 GLN B O 1
ATOM 4705 N N . HIS B 1 304 ? 32.648 30.891 76.268 1.00 73.68 304 HIS B N 1
ATOM 4706 C CA . HIS B 1 304 ? 32.530 29.444 76.248 1.00 76.27 304 HIS B CA 1
ATOM 4707 C C . HIS B 1 304 ? 33.887 28.776 76.071 1.00 73.11 304 HIS B C 1
ATOM 4708 O O . HIS B 1 304 ? 34.273 27.910 76.863 1.00 73.62 304 HIS B O 1
ATOM 4715 N N . ALA B 1 305 ? 34.608 29.186 75.032 1.00 67.00 305 ALA B N 1
ATOM 4716 C CA . ALA B 1 305 ? 35.923 28.629 74.743 1.00 58.73 305 ALA B CA 1
ATOM 4717 C C . ALA B 1 305 ? 36.727 28.474 76.019 1.00 54.10 305 ALA B C 1
ATOM 4718 O O . ALA B 1 305 ? 37.270 27.410 76.295 1.00 55.58 305 ALA B O 1
ATOM 4720 N N . ALA B 1 306 ? 36.784 29.544 76.803 1.00 51.45 306 ALA B N 1
ATOM 4721 C CA . ALA B 1 306 ? 37.536 29.540 78.049 1.00 49.64 306 ALA B CA 1
ATOM 4722 C C . ALA B 1 306 ? 36.891 28.663 79.109 1.00 51.03 306 ALA B C 1
ATOM 4723 O O . ALA B 1 306 ? 37.582 27.959 79.846 1.00 46.38 306 ALA B O 1
ATOM 4725 N N . GLN B 1 307 ? 35.567 28.707 79.194 1.00 56.00 307 GLN B N 1
ATOM 4726 C CA . GLN B 1 307 ? 34.876 27.894 80.183 1.00 64.50 307 GLN B CA 1
ATOM 4727 C C . GLN B 1 307 ? 35.178 26.424 79.907 1.00 62.19 307 GLN B C 1
ATOM 4728 O O . GLN B 1 307 ? 35.456 25.648 80.831 1.00 56.50 307 GLN B O 1
ATOM 4734 N N . GLU B 1 308 ? 35.125 26.046 78.631 1.00 61.02 308 GLU B N 1
ATOM 4735 C CA . GLU B 1 308 ? 35.403 24.668 78.247 1.00 59.07 308 GLU B CA 1
ATOM 4736 C C . GLU B 1 308 ? 36.814 24.314 78.729 1.00 54.31 308 GLU B C 1
ATOM 4737 O O . GLU B 1 308 ? 37.001 23.326 79.445 1.00 53.48 308 GLU B O 1
ATOM 4743 N N . LEU B 1 309 ? 37.797 25.136 78.363 1.00 43.44 309 LEU B N 1
ATOM 4744 C CA . LEU B 1 309 ? 39.176 24.900 78.770 1.00 33.41 309 LEU B CA 1
ATOM 4745 C C . LEU B 1 309 ? 39.266 24.638 80.267 1.00 39.41 309 LEU B C 1
ATOM 4746 O O . LEU B 1 309 ? 40.099 23.851 80.716 1.00 39.95 309 LEU B O 1
ATOM 4751 N N . LYS B 1 310 ? 38.408 25.294 81.043 1.00 42.79 310 LYS B N 1
ATOM 4752 C CA . LYS B 1 310 ? 38.419 25.103 82.491 1.00 44.19 310 LYS B CA 1
ATOM 4753 C C . LYS B 1 310 ? 38.033 23.680 82.867 1.00 41.94 310 LYS B C 1
ATOM 4754 O O . LYS B 1 310 ? 38.640 23.067 83.744 1.00 42.67 310 LYS B O 1
ATOM 4760 N N . THR B 1 311 ? 37.015 23.158 82.199 1.00 36.76 311 THR B N 1
ATOM 4761 C CA . THR B 1 311 ? 36.546 21.816 82.485 1.00 43.13 311 THR B CA 1
ATOM 4762 C C . THR B 1 311 ? 37.645 20.771 82.275 1.00 44.95 311 THR B C 1
ATOM 4763 O O . THR B 1 311 ? 37.583 19.668 82.835 1.00 46.84 311 THR B O 1
ATOM 4767 N N . LEU B 1 312 ? 38.649 21.136 81.476 1.00 46.45 312 LEU B N 1
ATOM 4768 C CA . LEU B 1 312 ? 39.781 20.257 81.148 1.00 45.58 312 LEU B CA 1
ATOM 4769 C C . LEU B 1 312 ? 40.910 20.256 82.172 1.00 42.42 312 LEU B C 1
ATOM 4770 O O . LEU B 1 312 ? 41.649 19.274 82.276 1.00 37.14 312 LEU B O 1
ATOM 4775 N N . LEU B 1 313 ? 41.047 21.360 82.907 1.00 41.92 313 LEU B N 1
ATOM 4776 C CA . LEU B 1 313 ? 42.105 21.511 83.909 1.00 42.76 313 LEU B CA 1
ATOM 4777 C C . LEU B 1 313 ? 42.316 20.267 84.758 1.00 46.14 313 LEU B C 1
ATOM 4778 O O . LEU B 1 313 ? 43.454 19.871 85.015 1.00 45.45 313 LEU B O 1
ATOM 4783 N N . PRO B 1 314 ? 41.220 19.637 85.218 1.00 52.30 314 PRO B N 1
ATOM 4784 C CA . PRO B 1 314 ? 41.337 18.426 86.043 1.00 52.33 314 PRO B CA 1
ATOM 4785 C C . PRO B 1 314 ? 41.861 17.176 85.294 1.00 55.71 314 PRO B C 1
ATOM 4786 O O . PRO B 1 314 ? 42.308 16.217 85.927 1.00 58.18 314 PRO B O 1
ATOM 4790 N N . GLN B 1 315 ? 41.812 17.192 83.959 1.00 53.64 315 GLN B N 1
ATOM 4791 C CA . GLN B 1 315 ? 42.273 16.057 83.153 1.00 45.85 315 GLN B CA 1
ATOM 4792 C C . GLN B 1 315 ? 43.753 16.167 82.769 1.00 39.41 315 GLN B C 1
ATOM 4793 O O . GLN B 1 315 ? 44.393 15.178 82.410 1.00 41.33 315 GLN B O 1
ATOM 4799 N N . MET B 1 316 ? 44.293 17.375 82.857 1.00 33.72 316 MET B N 1
ATOM 4800 C CA . MET B 1 316 ? 45.674 17.625 82.481 1.00 29.35 316 MET B CA 1
ATOM 4801 C C . MET B 1 316 ? 46.701 17.083 83.447 1.00 29.95 316 MET B C 1
ATOM 4802 O O . MET B 1 316 ? 46.436 16.929 84.637 1.00 29.78 316 MET B O 1
ATOM 4807 N N . THR B 1 317 ? 47.881 16.789 82.915 1.00 30.91 317 THR B N 1
ATOM 4808 C CA . THR B 1 317 ? 48.977 16.270 83.720 1.00 32.66 317 THR B CA 1
ATOM 4809 C C . THR B 1 317 ? 49.729 17.423 84.368 1.00 31.65 317 THR B C 1
ATOM 4810 O O . THR B 1 317 ? 50.152 18.360 83.684 1.00 37.17 317 THR B O 1
ATOM 4814 N N . PRO B 1 318 ? 49.885 17.381 85.703 1.00 29.65 318 PRO B N 1
ATOM 4815 C CA . PRO B 1 318 ? 50.587 18.420 86.470 1.00 32.57 318 PRO B CA 1
ATOM 4816 C C . PRO B 1 318 ? 52.072 18.131 86.698 1.00 37.49 318 PRO B C 1
ATOM 4817 O O . PRO B 1 318 ? 52.498 16.976 86.716 1.00 42.43 318 PRO B O 1
ATOM 4821 N N . ALA B 1 319 ? 52.856 19.186 86.883 1.00 37.60 319 ALA B N 1
ATOM 4822 C CA . ALA B 1 319 ? 54.287 19.037 87.128 1.00 37.63 319 ALA B CA 1
ATOM 4823 C C . ALA B 1 319 ? 54.627 19.753 88.418 1.00 40.06 319 ALA B C 1
ATOM 4824 O O . ALA B 1 319 ? 53.859 20.589 88.896 1.00 41.84 319 ALA B O 1
ATOM 4826 N N . ASN B 1 320 ? 55.787 19.438 88.975 1.00 44.00 320 ASN B N 1
ATOM 4827 C CA . ASN B 1 320 ? 56.196 20.055 90.228 1.00 53.14 320 ASN B CA 1
ATOM 4828 C C . ASN B 1 320 ? 57.347 21.038 90.060 1.00 53.76 320 ASN B C 1
ATOM 4829 O O . ASN B 1 320 ? 58.282 20.783 89.296 1.00 51.25 320 ASN B O 1
ATOM 4834 N N . MET B 1 321 ? 57.271 22.161 90.777 1.00 56.31 321 MET B N 1
ATOM 4835 C CA . MET B 1 321 ? 58.322 23.174 90.729 1.00 53.99 321 MET B CA 1
ATOM 4836 C C . MET B 1 321 ? 58.442 23.963 92.031 1.00 56.28 321 MET B C 1
ATOM 4837 O O . MET B 1 321 ? 57.462 24.136 92.773 1.00 50.61 321 MET B O 1
ATOM 4842 N N . SER B 1 322 ? 59.663 24.426 92.296 1.00 60.74 322 SER B N 1
ATOM 4843 C CA . SER B 1 322 ? 59.971 25.202 93.493 1.00 64.70 322 SER B CA 1
ATOM 4844 C C . SER B 1 322 ? 59.048 26.413 93.604 1.00 67.58 322 SER B C 1
ATOM 4845 O O . SER B 1 322 ? 58.857 27.150 92.629 1.00 69.26 322 SER B O 1
ATOM 4848 N N . SER B 1 323 ? 58.461 26.608 94.784 1.00 65.85 323 SER B N 1
ATOM 4849 C CA . SER B 1 323 ? 57.590 27.754 94.992 1.00 61.22 323 SER B CA 1
ATOM 4850 C C . SER B 1 323 ? 58.424 28.981 94.625 1.00 62.41 323 SER B C 1
ATOM 4851 O O . SER B 1 323 ? 57.947 29.886 93.927 1.00 63.88 323 SER B O 1
ATOM 4854 N N . GLY B 1 324 ? 59.678 28.989 95.086 1.00 58.95 324 GLY B N 1
ATOM 4855 C CA . GLY B 1 324 ? 60.574 30.094 94.793 1.00 55.50 324 GLY B CA 1
ATOM 4856 C C . GLY B 1 324 ? 60.708 30.336 93.295 1.00 53.00 324 GLY B C 1
ATOM 4857 O O . GLY B 1 324 ? 60.549 31.472 92.815 1.00 54.30 324 GLY B O 1
ATOM 4858 N N . ALA B 1 325 ? 60.993 29.267 92.552 1.00 42.26 325 ALA B N 1
ATOM 4859 C CA . ALA B 1 325 ? 61.152 29.358 91.102 1.00 38.85 325 ALA B CA 1
ATOM 4860 C C . ALA B 1 325 ? 59.950 30.028 90.414 1.00 34.70 325 ALA B C 1
ATOM 4861 O O . ALA B 1 325 ? 60.115 30.918 89.569 1.00 23.24 325 ALA B O 1
ATOM 4863 N N . TRP B 1 326 ? 58.743 29.602 90.780 1.00 32.64 326 TRP B N 1
ATOM 4864 C CA . TRP B 1 326 ? 57.547 30.174 90.186 1.00 32.62 326 TRP B CA 1
ATOM 4865 C C . TRP B 1 326 ? 57.618 31.702 90.255 1.00 32.04 326 TRP B C 1
ATOM 4866 O O . TRP B 1 326 ? 57.331 32.391 89.266 1.00 22.18 326 TRP B O 1
ATOM 4877 N N . ASN B 1 327 ? 58.024 32.227 91.412 1.00 31.98 327 ASN B N 1
ATOM 4878 C CA . ASN B 1 327 ? 58.129 33.679 91.592 1.00 46.14 327 ASN B CA 1
ATOM 4879 C C . ASN B 1 327 ? 59.184 34.250 90.660 1.00 46.65 327 ASN B C 1
ATOM 4880 O O . ASN B 1 327 ? 59.050 35.372 90.143 1.00 47.23 327 ASN B O 1
ATOM 4885 N N . ILE B 1 328 ? 60.239 33.470 90.455 1.00 42.70 328 ILE B N 1
ATOM 4886 C CA . ILE B 1 328 ? 61.312 33.869 89.558 1.00 45.37 328 ILE B CA 1
ATOM 4887 C C . ILE B 1 328 ? 60.746 33.871 88.136 1.00 42.44 328 ILE B C 1
ATOM 4888 O O . ILE B 1 328 ? 60.673 34.913 87.473 1.00 42.08 328 ILE B O 1
ATOM 4893 N N . LEU B 1 329 ? 60.344 32.690 87.684 1.00 33.61 329 LEU B N 1
ATOM 4894 C CA . LEU B 1 329 ? 59.762 32.530 86.367 1.00 30.38 329 LEU B CA 1
ATOM 4895 C C . LEU B 1 329 ? 58.890 33.732 86.033 1.00 33.76 329 LEU B C 1
ATOM 4896 O O . LEU B 1 329 ? 59.061 34.359 84.991 1.00 31.45 329 LEU B O 1
ATOM 4901 N N . LYS B 1 330 ? 57.961 34.045 86.936 1.00 41.55 330 LYS B N 1
ATOM 4902 C CA . LYS B 1 330 ? 57.042 35.173 86.765 1.00 46.64 330 LYS B CA 1
ATOM 4903 C C . LYS B 1 330 ? 57.765 36.449 86.410 1.00 46.08 330 LYS B C 1
ATOM 4904 O O . LYS B 1 330 ? 57.364 37.159 85.484 1.00 43.63 330 LYS B O 1
ATOM 4910 N N . GLU B 1 331 ? 58.822 36.739 87.168 1.00 48.57 331 GLU B N 1
ATOM 4911 C CA . GLU B 1 331 ? 59.625 37.942 86.954 1.00 55.78 331 GLU B CA 1
ATOM 4912 C C . GLU B 1 331 ? 60.249 37.940 85.558 1.00 47.74 331 GLU B C 1
ATOM 4913 O O . GLU B 1 331 ? 60.201 38.939 84.831 1.00 48.26 331 GLU B O 1
ATOM 4919 N N . LEU B 1 332 ? 60.839 36.812 85.191 1.00 35.27 332 LEU B N 1
ATOM 4920 C CA . LEU B 1 332 ? 61.464 36.689 83.889 1.00 32.34 332 LEU B CA 1
ATOM 4921 C C . LEU B 1 332 ? 60.421 36.885 82.813 1.00 30.82 332 LEU B C 1
ATOM 4922 O O . LEU B 1 332 ? 60.606 37.675 81.891 1.00 30.13 332 LEU B O 1
ATOM 4927 N N . VAL B 1 333 ? 59.315 36.166 82.938 1.00 30.92 333 VAL B N 1
ATOM 4928 C CA . VAL B 1 333 ? 58.246 36.274 81.960 1.00 35.52 333 VAL B CA 1
ATOM 4929 C C . VAL B 1 333 ? 57.798 37.713 81.826 1.00 33.92 333 VAL B C 1
ATOM 4930 O O . VAL B 1 333 ? 57.529 38.200 80.727 1.00 29.29 333 VAL B O 1
ATOM 4934 N N . ASN B 1 334 ? 57.703 38.389 82.960 1.00 37.37 334 ASN B N 1
ATOM 4935 C CA . ASN B 1 334 ? 57.286 39.776 82.950 1.00 50.61 334 ASN B CA 1
ATOM 4936 C C . ASN B 1 334 ? 58.406 40.653 82.384 1.00 52.84 334 ASN B C 1
ATOM 4937 O O . ASN B 1 334 ? 58.151 41.685 81.755 1.00 53.47 334 ASN B O 1
ATOM 4942 N N . ALA B 1 335 ? 59.647 40.228 82.605 1.00 54.24 335 ALA B N 1
ATOM 4943 C CA . ALA B 1 335 ? 60.809 40.975 82.139 1.00 52.35 335 ALA B CA 1
ATOM 4944 C C . ALA B 1 335 ? 60.929 41.011 80.623 1.00 50.88 335 ALA B C 1
ATOM 4945 O O . ALA B 1 335 ? 61.466 41.965 80.073 1.00 54.14 335 ALA B O 1
ATOM 4947 N N . VAL B 1 336 ? 60.429 39.980 79.946 1.00 53.23 336 VAL B N 1
ATOM 4948 C CA . VAL B 1 336 ? 60.521 39.897 78.487 1.00 55.88 336 VAL B CA 1
ATOM 4949 C C . VAL B 1 336 ? 59.200 40.151 77.785 1.00 60.03 336 VAL B C 1
ATOM 4950 O O . VAL B 1 336 ? 59.191 40.453 76.588 1.00 56.51 336 VAL B O 1
ATOM 4954 N N . GLN B 1 337 ? 58.093 39.980 78.502 1.00 69.40 337 GLN B N 1
ATOM 4955 C CA . GLN B 1 337 ? 56.795 40.217 77.915 1.00 80.89 337 GLN B CA 1
ATOM 4956 C C . GLN B 1 337 ? 56.366 41.670 78.046 1.00 85.39 337 GLN B C 1
ATOM 4957 O O . GLN B 1 337 ? 55.178 41.980 77.924 1.00 84.59 337 GLN B O 1
ATOM 4963 N N . ASP B 1 338 ? 57.353 42.539 78.265 1.00 92.71 338 ASP B N 1
ATOM 4964 C CA . ASP B 1 338 ? 57.109 43.976 78.331 1.00 99.58 338 ASP B CA 1
ATOM 4965 C C . ASP B 1 338 ? 57.328 44.554 76.916 1.00 101.45 338 ASP B C 1
ATOM 4966 O O . ASP B 1 338 ? 56.305 44.779 76.217 1.00 99.54 338 ASP B O 1
ATOM 4971 N N . LYS C 1 9 ? 67.088 19.656 -11.300 1.00 91.39 9 LYS C N 1
ATOM 4972 C CA . LYS C 1 9 ? 66.628 20.570 -10.214 1.00 86.27 9 LYS C CA 1
ATOM 4973 C C . LYS C 1 9 ? 65.111 20.492 -10.037 1.00 82.65 9 LYS C C 1
ATOM 4974 O O . LYS C 1 9 ? 64.374 21.409 -10.418 1.00 78.73 9 LYS C O 1
ATOM 4980 N N . MET C 1 10 ? 64.661 19.382 -9.453 1.00 79.48 10 MET C N 1
ATOM 4981 C CA . MET C 1 10 ? 63.240 19.135 -9.197 1.00 74.00 10 MET C CA 1
ATOM 4982 C C . MET C 1 10 ? 62.835 19.635 -7.808 1.00 65.89 10 MET C C 1
ATOM 4983 O O . MET C 1 10 ? 63.624 19.567 -6.857 1.00 57.62 10 MET C O 1
ATOM 4988 N N . GLY C 1 11 ? 61.600 20.123 -7.697 1.00 57.46 11 GLY C N 1
ATOM 4989 C CA . GLY C 1 11 ? 61.120 20.619 -6.421 1.00 50.52 11 GLY C CA 1
ATOM 4990 C C . GLY C 1 11 ? 60.362 19.600 -5.585 1.00 51.21 11 GLY C C 1
ATOM 4991 O O . GLY C 1 11 ? 59.394 19.000 -6.058 1.00 54.00 11 GLY C O 1
ATOM 4992 N N . VAL C 1 12 ? 60.807 19.408 -4.339 1.00 46.87 12 VAL C N 1
ATOM 4993 C CA . VAL C 1 12 ? 60.176 18.478 -3.402 1.00 37.91 12 VAL C CA 1
ATOM 4994 C C . VAL C 1 12 ? 59.286 19.217 -2.393 1.00 32.25 12 VAL C C 1
ATOM 4995 O O . VAL C 1 12 ? 59.260 20.454 -2.342 1.00 30.25 12 VAL C O 1
ATOM 4999 N N . LEU C 1 13 ? 58.564 18.457 -1.580 1.00 23.49 13 LEU C N 1
ATOM 5000 C CA . LEU C 1 13 ? 57.679 19.057 -0.597 1.00 26.42 13 LEU C CA 1
ATOM 5001 C C . LEU C 1 13 ? 57.893 18.427 0.783 1.00 33.20 13 LEU C C 1
ATOM 5002 O O . LEU C 1 13 ? 57.316 17.377 1.097 1.00 31.74 13 LEU C O 1
ATOM 5007 N N . ARG C 1 14 ? 58.731 19.063 1.604 1.00 33.81 14 ARG C N 1
ATOM 5008 C CA . ARG C 1 14 ? 59.011 18.536 2.934 1.00 28.99 14 ARG C CA 1
ATOM 5009 C C . ARG C 1 14 ? 57.850 18.804 3.879 1.00 28.00 14 ARG C C 1
ATOM 5010 O O . ARG C 1 14 ? 57.516 19.954 4.169 1.00 36.85 14 ARG C O 1
ATOM 5018 N N . ILE C 1 15 ? 57.230 17.727 4.347 1.00 21.22 15 ILE C N 1
ATOM 5019 C CA . ILE C 1 15 ? 56.101 17.842 5.249 1.00 17.49 15 ILE C CA 1
ATOM 5020 C C . ILE C 1 15 ? 56.289 17.003 6.497 1.00 25.15 15 ILE C C 1
ATOM 5021 O O . ILE C 1 15 ? 56.342 15.764 6.435 1.00 27.85 15 ILE C O 1
ATOM 5026 N N . TYR C 1 16 ? 56.385 17.696 7.627 1.00 25.23 16 TYR C N 1
ATOM 5027 C CA . TYR C 1 16 ? 56.543 17.065 8.926 1.00 17.76 16 TYR C CA 1
ATOM 5028 C C . TYR C 1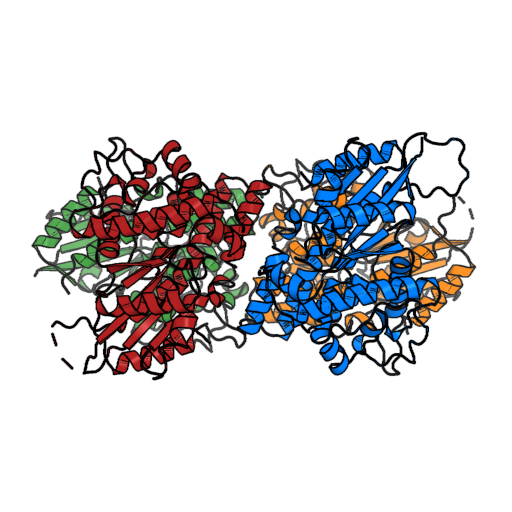 16 ? 55.190 17.101 9.651 1.00 17.18 16 TYR C C 1
ATOM 5029 O O . TYR C 1 16 ? 54.570 18.159 9.829 1.00 14.14 16 TYR C O 1
ATOM 5038 N N . LEU C 1 17 ? 54.740 15.926 10.061 1.00 17.58 17 LEU C N 1
ATOM 5039 C CA . LEU C 1 17 ? 53.452 15.774 10.714 1.00 21.93 17 LEU C CA 1
ATOM 5040 C C . LEU C 1 17 ? 53.624 15.550 12.206 1.00 19.90 17 LEU C C 1
ATOM 5041 O O . LEU C 1 17 ? 54.109 14.501 12.630 1.00 16.98 17 LEU C O 1
ATOM 5046 N N . ASP C 1 18 ? 53.216 16.534 13.000 1.00 23.22 18 ASP C N 1
ATOM 5047 C CA . ASP C 1 18 ? 53.343 16.438 14.452 1.00 31.36 18 ASP C CA 1
ATOM 5048 C C . ASP C 1 18 ? 52.034 16.570 15.221 1.00 34.11 18 ASP C C 1
ATOM 5049 O O . ASP C 1 18 ? 50.951 16.407 14.659 1.00 37.13 18 ASP C O 1
ATOM 5054 N N . GLY C 1 19 ? 52.162 16.878 16.514 1.00 35.92 19 GLY C N 1
ATOM 5055 C CA . GLY C 1 19 ? 51.012 17.027 17.393 1.00 36.31 19 GLY C CA 1
ATOM 5056 C C . GLY C 1 19 ? 51.166 16.113 18.600 1.00 39.59 19 GLY C C 1
ATOM 5057 O O . GLY C 1 19 ? 52.257 15.588 18.843 1.00 40.56 19 GLY C O 1
ATOM 5058 N N . ALA C 1 20 ? 50.084 15.913 19.351 1.00 36.89 20 ALA C N 1
ATOM 5059 C CA . ALA C 1 20 ? 50.105 15.052 20.534 1.00 33.03 20 ALA C CA 1
ATOM 5060 C C . ALA C 1 20 ? 50.310 13.581 20.172 1.00 38.88 20 ALA C C 1
ATOM 5061 O O . ALA C 1 20 ? 50.402 13.233 19.000 1.00 42.80 20 ALA C O 1
ATOM 5063 N N . TYR C 1 21 ? 50.375 12.713 21.177 1.00 48.24 21 TYR C N 1
ATOM 5064 C CA . TYR C 1 21 ? 50.571 11.287 20.920 1.00 60.53 21 TYR C CA 1
ATOM 5065 C C . TYR C 1 21 ? 49.293 10.472 21.097 1.00 66.23 21 TYR C C 1
ATOM 5066 O O . TYR C 1 21 ? 48.374 10.889 21.798 1.00 71.58 21 TYR C O 1
ATOM 5075 N N . GLY C 1 22 ? 49.239 9.309 20.454 1.00 69.01 22 GLY C N 1
ATOM 5076 C CA . GLY C 1 22 ? 48.065 8.460 20.554 1.00 68.84 22 GLY C CA 1
ATOM 5077 C C . GLY C 1 22 ? 46.896 8.994 19.749 1.00 69.07 22 GLY C C 1
ATOM 5078 O O . GLY C 1 22 ? 45.919 8.284 19.519 1.00 67.93 22 GLY C O 1
ATOM 5079 N N . ILE C 1 23 ? 47.001 10.247 19.313 1.00 72.05 23 ILE C N 1
ATOM 5080 C CA . ILE C 1 23 ? 45.952 10.891 18.522 1.00 73.73 23 ILE C CA 1
ATOM 5081 C C . ILE C 1 23 ? 45.622 10.154 17.215 1.00 75.99 23 ILE C C 1
ATOM 5082 O O . ILE C 1 23 ? 44.491 10.216 16.732 1.00 80.45 23 ILE C O 1
ATOM 5087 N N . GLY C 1 24 ? 46.604 9.467 16.639 1.00 71.07 24 GLY C N 1
ATOM 5088 C CA . GLY C 1 24 ? 46.360 8.745 15.404 1.00 61.72 24 GLY C CA 1
ATOM 5089 C C . GLY C 1 24 ? 47.001 9.376 14.185 1.00 57.00 24 GLY C C 1
ATOM 5090 O O . GLY C 1 24 ? 46.571 9.137 13.057 1.00 59.77 24 GLY C O 1
ATOM 5091 N N . LYS C 1 25 ? 48.039 10.175 14.405 1.00 54.65 25 LYS C N 1
ATOM 5092 C CA . LYS C 1 25 ? 48.724 10.838 13.306 1.00 53.87 25 LYS C CA 1
ATOM 5093 C C . LYS C 1 25 ? 49.579 9.904 12.474 1.00 49.38 25 LYS C C 1
ATOM 5094 O O . LYS C 1 25 ? 50.236 10.338 11.540 1.00 50.65 25 LYS C O 1
ATOM 5100 N N . THR C 1 26 ? 49.573 8.620 12.803 1.00 53.84 26 THR C N 1
ATOM 5101 C CA . THR C 1 26 ? 50.362 7.663 12.041 1.00 62.72 26 THR C CA 1
ATOM 5102 C C . THR C 1 26 ? 49.451 6.822 11.147 1.00 65.65 26 THR C C 1
ATOM 5103 O O . THR C 1 26 ? 49.736 6.641 9.965 1.00 70.85 26 THR C O 1
ATOM 5107 N N . THR C 1 27 ? 48.347 6.324 11.695 1.00 67.63 27 THR C N 1
ATOM 5108 C CA . THR C 1 27 ? 47.440 5.515 10.893 1.00 71.28 27 THR C CA 1
ATOM 5109 C C . THR C 1 27 ? 46.716 6.434 9.915 1.00 70.31 27 THR C C 1
ATOM 5110 O O . THR C 1 27 ? 46.055 5.974 8.986 1.00 72.02 27 THR C O 1
ATOM 5114 N N . ALA C 1 28 ? 46.851 7.737 10.132 1.00 65.93 28 ALA C N 1
ATOM 5115 C CA . ALA C 1 28 ? 46.222 8.723 9.269 1.00 64.33 28 ALA C CA 1
ATOM 5116 C C . ALA C 1 28 ? 47.263 9.301 8.321 1.00 64.68 28 ALA C C 1
ATOM 5117 O O . ALA C 1 28 ? 46.929 9.969 7.348 1.00 65.88 28 ALA C O 1
ATOM 5119 N N . ALA C 1 29 ? 48.532 9.044 8.613 1.00 66.10 29 ALA C N 1
ATOM 5120 C CA . ALA C 1 29 ? 49.619 9.526 7.768 1.00 65.41 29 ALA C CA 1
ATOM 5121 C C . ALA C 1 29 ? 49.948 8.433 6.780 1.00 66.07 29 ALA C C 1
ATOM 5122 O O . ALA C 1 29 ? 50.578 8.677 5.760 1.00 69.30 29 ALA C O 1
ATOM 5124 N N . GLU C 1 30 ? 49.527 7.218 7.102 1.00 68.68 30 GLU C N 1
ATOM 5125 C CA . GLU C 1 30 ? 49.760 6.085 6.228 1.00 73.13 30 GLU C CA 1
ATOM 5126 C C . GLU C 1 30 ? 48.623 6.016 5.216 1.00 71.69 30 GLU C C 1
ATOM 5127 O O . GLU C 1 30 ? 48.855 5.825 4.023 1.00 72.78 30 GLU C O 1
ATOM 5133 N N . GLU C 1 31 ? 47.394 6.193 5.692 1.00 69.32 31 GLU C N 1
ATOM 5134 C CA . GLU C 1 31 ? 46.231 6.141 4.813 1.00 70.67 31 GLU C CA 1
ATOM 5135 C C . GLU C 1 31 ? 46.345 7.219 3.754 1.00 66.95 31 GLU C C 1
ATOM 5136 O O . GLU C 1 31 ? 45.549 7.270 2.822 1.00 68.86 31 GLU C O 1
ATOM 5142 N N . PHE C 1 32 ? 47.336 8.086 3.905 1.00 64.43 32 PHE C N 1
ATOM 5143 C CA . PHE C 1 32 ? 47.552 9.152 2.942 1.00 67.15 32 PHE C CA 1
ATOM 5144 C C . PHE C 1 32 ? 48.569 8.690 1.911 1.00 70.96 32 PHE C C 1
ATOM 5145 O O . PHE C 1 32 ? 48.638 9.214 0.803 1.00 74.58 32 PHE C O 1
ATOM 5153 N N . LEU C 1 33 ? 49.358 7.697 2.292 1.00 72.81 33 LEU C N 1
ATOM 5154 C CA . LEU C 1 33 ? 50.384 7.154 1.422 1.00 74.79 33 LEU C CA 1
ATOM 5155 C C . LEU C 1 33 ? 49.838 6.072 0.502 1.00 82.48 33 LEU C C 1
ATOM 5156 O O . LEU C 1 33 ? 50.022 6.118 -0.718 1.00 85.10 33 LEU C O 1
ATOM 5161 N N . HIS C 1 34 ? 49.201 5.077 1.115 1.00 87.28 34 HIS C N 1
ATOM 5162 C CA . HIS C 1 34 ? 48.631 3.950 0.382 1.00 94.89 34 HIS C CA 1
ATOM 5163 C C . HIS C 1 34 ? 47.476 4.411 -0.501 1.00 94.29 34 HIS C C 1
ATOM 5164 O O . HIS C 1 34 ? 46.943 3.631 -1.290 1.00 92.58 34 HIS C O 1
ATOM 5171 N N . HIS C 1 35 ? 47.108 5.683 -0.369 1.00 94.08 35 HIS C N 1
ATOM 5172 C CA . HIS C 1 35 ? 45.988 6.250 -1.114 1.00 95.05 35 HIS C CA 1
ATOM 5173 C C . HIS C 1 35 ? 46.373 7.287 -2.173 1.00 92.90 35 HIS C C 1
ATOM 5174 O O . HIS C 1 35 ? 45.541 7.644 -3.002 1.00 98.57 35 HIS C O 1
ATOM 5181 N N . PHE C 1 36 ? 47.611 7.774 -2.162 1.00 86.27 36 PHE C N 1
ATOM 5182 C CA . PHE C 1 36 ? 48.009 8.780 -3.145 1.00 84.34 36 PHE C CA 1
ATOM 5183 C C . PHE C 1 36 ? 49.388 8.526 -3.759 1.00 84.49 36 PHE C C 1
ATOM 5184 O O . PHE C 1 36 ? 49.951 9.383 -4.435 1.00 85.10 36 PHE C O 1
ATOM 5192 N N . ALA C 1 37 ? 49.908 7.329 -3.521 1.00 87.21 37 ALA C N 1
ATOM 5193 C CA . ALA C 1 37 ? 51.202 6.882 -4.023 1.00 88.83 37 ALA C CA 1
ATOM 5194 C C . ALA C 1 37 ? 50.935 5.961 -5.207 1.00 90.28 37 ALA C C 1
ATOM 5195 O O . ALA C 1 37 ? 51.613 4.950 -5.391 1.00 93.11 37 ALA C O 1
ATOM 5197 N N . ILE C 1 38 ? 49.920 6.311 -5.991 1.00 87.97 38 ILE C N 1
ATOM 5198 C CA . ILE C 1 38 ? 49.536 5.544 -7.169 1.00 83.87 38 ILE C CA 1
ATOM 5199 C C . ILE C 1 38 ? 50.791 5.377 -8.025 1.00 83.80 38 ILE C C 1
ATOM 5200 O O . ILE C 1 38 ? 51.066 4.314 -8.581 1.00 77.18 38 ILE C O 1
ATOM 5205 N N . THR C 1 39 ? 51.555 6.456 -8.107 1.00 88.89 39 THR C N 1
ATOM 5206 C CA . THR C 1 39 ? 52.815 6.478 -8.836 1.00 86.73 39 THR C CA 1
ATOM 5207 C C . THR C 1 39 ? 53.906 6.401 -7.738 1.00 87.77 39 THR C C 1
ATOM 5208 O O . THR C 1 39 ? 54.179 7.389 -7.037 1.00 92.17 39 THR C O 1
ATOM 5212 N N . PRO C 1 40 ? 54.536 5.219 -7.573 1.00 82.84 40 PRO C N 1
ATOM 5213 C CA . PRO C 1 40 ? 55.589 4.906 -6.593 1.00 79.07 40 PRO C CA 1
ATOM 5214 C C . PRO C 1 40 ? 56.606 5.984 -6.233 1.00 74.70 40 PRO C C 1
ATOM 5215 O O . PRO C 1 40 ? 56.790 6.303 -5.048 1.00 74.74 40 PRO C O 1
ATOM 5219 N N . ASN C 1 41 ? 57.268 6.535 -7.245 1.00 64.45 41 ASN C N 1
ATOM 5220 C CA . ASN C 1 41 ? 58.281 7.553 -7.009 1.00 57.47 41 ASN C CA 1
ATOM 5221 C C . ASN C 1 41 ? 57.761 8.963 -6.801 1.00 51.28 41 ASN C C 1
ATOM 5222 O O . ASN C 1 41 ? 58.492 9.915 -7.042 1.00 48.64 41 ASN C O 1
ATOM 5227 N N . ARG C 1 42 ? 56.517 9.117 -6.354 1.00 51.04 42 ARG C N 1
ATOM 5228 C CA . ARG C 1 42 ? 56.004 10.463 -6.128 1.00 56.10 42 ARG C CA 1
ATOM 5229 C C . ARG C 1 42 ? 55.935 10.817 -4.648 1.00 53.77 42 ARG C C 1
ATOM 5230 O O . ARG C 1 42 ? 55.727 11.974 -4.292 1.00 61.62 42 ARG C O 1
ATOM 5238 N N . ILE C 1 43 ? 56.135 9.836 -3.780 1.00 48.20 43 ILE C N 1
ATOM 5239 C CA . ILE C 1 43 ? 56.050 10.102 -2.354 1.00 38.16 43 ILE C CA 1
ATOM 5240 C C . ILE C 1 43 ? 56.947 9.198 -1.507 1.00 36.46 43 ILE C C 1
ATOM 5241 O O . ILE C 1 43 ? 57.058 7.991 -1.749 1.00 42.51 43 ILE C O 1
ATOM 5246 N N . LEU C 1 44 ? 57.580 9.791 -0.503 1.00 30.81 44 LEU C N 1
ATOM 5247 C CA . LEU C 1 44 ? 58.480 9.053 0.377 1.00 25.64 44 LEU C CA 1
ATOM 5248 C C . LEU C 1 44 ? 58.123 9.235 1.842 1.00 23.00 44 LEU C C 1
ATOM 5249 O O . LEU C 1 44 ? 58.088 10.363 2.330 1.00 28.19 44 LEU C O 1
ATOM 5254 N N . LEU C 1 45 ? 57.867 8.137 2.549 1.00 22.36 45 LEU C N 1
ATOM 5255 C CA . LEU C 1 45 ? 57.510 8.238 3.968 1.00 26.71 45 LEU C CA 1
ATOM 5256 C C . LEU C 1 45 ? 58.620 7.840 4.933 1.00 26.63 45 LEU C C 1
ATOM 5257 O O . LEU C 1 45 ? 59.384 6.907 4.697 1.00 34.07 45 LEU C O 1
ATOM 5262 N N . ILE C 1 46 ? 58.691 8.556 6.039 1.00 17.63 46 ILE C N 1
ATOM 5263 C CA . ILE C 1 46 ? 59.698 8.283 7.029 1.00 19.65 46 ILE C CA 1
ATOM 5264 C C . ILE C 1 46 ? 58.977 8.150 8.343 1.00 29.66 46 ILE C C 1
ATOM 5265 O O . ILE C 1 46 ? 58.476 9.144 8.863 1.00 38.76 46 ILE C O 1
ATOM 5270 N N . GLY C 1 47 ? 58.928 6.935 8.886 1.00 33.29 47 GLY C N 1
ATOM 5271 C CA . GLY C 1 47 ? 58.237 6.723 10.153 1.00 38.58 47 GLY C CA 1
ATOM 5272 C C . GLY C 1 47 ? 59.066 6.916 11.416 1.00 38.96 47 GLY C C 1
ATOM 5273 O O . GLY C 1 47 ? 60.304 6.868 11.372 1.00 36.46 47 GLY C O 1
ATOM 5274 N N . GLU C 1 48 ? 58.385 7.141 12.544 1.00 38.61 48 GLU C N 1
ATOM 5275 C CA . GLU C 1 48 ? 59.071 7.322 13.824 1.00 35.48 48 GLU C CA 1
ATOM 5276 C C . GLU C 1 48 ? 60.016 6.141 14.015 1.00 31.85 48 GLU C C 1
ATOM 5277 O O . GLU C 1 48 ? 59.652 5.002 13.744 1.00 39.48 48 GLU C O 1
ATOM 5283 N N . PRO C 1 49 ? 61.252 6.399 14.463 1.00 26.68 49 PRO C N 1
ATOM 5284 C CA . PRO C 1 49 ? 62.245 5.338 14.674 1.00 23.36 49 PRO C CA 1
ATOM 5285 C C . PRO C 1 49 ? 62.133 4.603 16.011 1.00 28.58 49 PRO C C 1
ATOM 5286 O O . PRO C 1 49 ? 63.088 4.602 16.790 1.00 32.05 49 PRO C O 1
ATOM 5290 N N . LEU C 1 50 ? 60.985 3.974 16.270 1.00 30.24 50 LEU C N 1
ATOM 5291 C CA . LEU C 1 50 ? 60.772 3.257 17.530 1.00 28.20 50 LEU C CA 1
ATOM 5292 C C . LEU C 1 50 ? 61.905 2.289 17.795 1.00 28.71 50 LEU C C 1
ATOM 5293 O O . LEU C 1 50 ? 62.391 2.186 18.921 1.00 36.02 50 LEU C O 1
ATOM 5298 N N . SER C 1 51 ? 62.321 1.578 16.754 1.00 24.57 51 SER C N 1
ATOM 5299 C CA . SER C 1 51 ? 63.400 0.614 16.889 1.00 25.05 51 SER C CA 1
ATOM 5300 C C . SER C 1 51 ? 64.621 1.180 17.615 1.00 27.63 51 SER C C 1
ATOM 5301 O O . SER C 1 51 ? 65.314 0.438 18.303 1.00 41.45 51 SER C O 1
ATOM 5304 N N . TYR C 1 52 ? 64.897 2.478 17.476 1.00 21.53 52 TYR C N 1
ATOM 5305 C CA . TYR C 1 52 ? 66.046 3.057 18.180 1.00 12.84 52 TYR C CA 1
ATOM 5306 C C . TYR C 1 52 ? 65.652 3.555 19.560 1.00 7.39 52 TYR C C 1
ATOM 5307 O O . TYR C 1 52 ? 66.425 3.453 20.500 1.00 10.78 52 TYR C O 1
ATOM 5316 N N . TRP C 1 53 ? 64.451 4.103 19.678 1.00 4.47 53 TRP C N 1
ATOM 5317 C CA . TRP C 1 53 ? 63.988 4.584 20.961 1.00 5.95 53 TRP C CA 1
ATOM 5318 C C . TRP C 1 53 ? 63.882 3.427 21.936 1.00 17.20 53 TRP C C 1
ATOM 5319 O O . TRP C 1 53 ? 64.254 3.562 23.102 1.00 24.82 53 TRP C O 1
ATOM 5330 N N . ARG C 1 54 ? 63.382 2.284 21.464 1.00 19.15 54 ARG C N 1
ATOM 5331 C CA . ARG C 1 54 ? 63.226 1.129 22.340 1.00 12.01 54 ARG C CA 1
ATOM 5332 C C . ARG C 1 54 ? 64.498 0.358 22.564 1.00 16.65 54 ARG C C 1
ATOM 5333 O O . ARG C 1 54 ? 64.481 -0.706 23.167 1.00 30.11 54 ARG C O 1
ATOM 5341 N N . ASN C 1 55 ? 65.605 0.896 22.074 1.00 13.49 55 ASN C N 1
ATOM 5342 C CA . ASN C 1 55 ? 66.900 0.269 22.279 1.00 15.08 55 ASN C CA 1
ATOM 5343 C C . ASN C 1 55 ? 67.979 1.252 21.898 1.00 17.21 55 ASN C C 1
ATOM 5344 O O . ASN C 1 55 ? 68.860 0.953 21.076 1.00 23.28 55 ASN C O 1
ATOM 5349 N N . LEU C 1 56 ? 67.919 2.435 22.497 1.00 11.43 56 LEU C N 1
ATOM 5350 C CA . LEU C 1 56 ? 68.907 3.429 22.169 1.00 9.19 56 LEU C CA 1
ATOM 5351 C C . LEU C 1 56 ? 70.161 3.206 22.972 1.00 7.71 56 LEU C C 1
ATOM 5352 O O . LEU C 1 56 ? 70.235 3.580 24.134 1.00 10.09 56 LEU C O 1
ATOM 5357 N N . ALA C 1 57 ? 71.144 2.578 22.338 1.00 10.47 57 ALA C N 1
ATOM 5358 C CA . ALA C 1 57 ? 72.408 2.306 22.988 1.00 14.99 57 ALA C CA 1
ATOM 5359 C C . ALA C 1 57 ? 72.213 1.631 24.350 1.00 16.11 57 ALA C C 1
ATOM 5360 O O . ALA C 1 57 ? 72.946 1.907 25.305 1.00 27.46 57 ALA C O 1
ATOM 5362 N N . GLY C 1 58 ? 71.213 0.762 24.449 1.00 10.48 58 GLY C N 1
ATOM 5363 C CA . GLY C 1 58 ? 71.002 0.057 25.699 1.00 18.96 58 GLY C CA 1
ATOM 5364 C C . GLY C 1 58 ? 69.750 0.343 26.508 1.00 23.94 58 GLY C C 1
ATOM 5365 O O . GLY C 1 58 ? 69.221 -0.567 27.148 1.00 28.56 58 GLY C O 1
ATOM 5366 N N . GLU C 1 59 ? 69.264 1.581 26.503 1.00 19.80 59 GLU C N 1
ATOM 5367 C CA . GLU C 1 59 ? 68.075 1.888 27.288 1.00 12.04 59 GLU C CA 1
ATOM 5368 C C . GLU C 1 59 ? 66.840 2.133 26.417 1.00 11.45 59 GLU C C 1
ATOM 5369 O O . GLU C 1 59 ? 66.946 2.521 25.246 1.00 8.90 59 GLU C O 1
ATOM 5375 N N . ASP C 1 60 ? 65.669 1.878 26.993 1.00 9.11 60 ASP C N 1
ATOM 5376 C CA . ASP C 1 60 ? 64.399 2.057 26.294 1.00 7.75 60 ASP C CA 1
ATOM 5377 C C . ASP C 1 60 ? 63.771 3.400 26.666 1.00 7.87 60 ASP C C 1
ATOM 5378 O O . ASP C 1 60 ? 62.939 3.481 27.557 1.00 5.07 60 ASP C O 1
ATOM 5383 N N . ALA C 1 61 ? 64.162 4.451 25.966 1.00 8.94 61 ALA C N 1
ATOM 5384 C CA . ALA C 1 61 ? 63.648 5.773 26.259 1.00 7.70 61 ALA C CA 1
ATOM 5385 C C . ALA C 1 61 ? 62.202 5.750 26.703 1.00 6.57 61 ALA C C 1
ATOM 5386 O O . ALA C 1 61 ? 61.881 6.276 27.757 1.00 19.50 61 ALA C O 1
ATOM 5388 N N . ILE C 1 62 ? 61.326 5.126 25.930 1.00 4.47 62 ILE C N 1
ATOM 5389 C CA . ILE C 1 62 ? 59.921 5.133 26.307 1.00 8.65 62 ILE C CA 1
ATOM 5390 C C . ILE C 1 62 ? 59.606 4.582 27.693 1.00 13.86 62 ILE C C 1
ATOM 5391 O O . ILE C 1 62 ? 59.036 5.283 28.532 1.00 10.26 62 ILE C O 1
ATOM 5396 N N . CYS C 1 63 ? 59.962 3.328 27.942 1.00 19.92 63 CYS C N 1
ATOM 5397 C CA . CYS C 1 63 ? 59.702 2.730 29.250 1.00 18.49 63 CYS C CA 1
ATOM 5398 C C . CYS C 1 63 ? 60.281 3.627 30.345 1.00 9.36 63 CYS C C 1
ATOM 5399 O O . CYS C 1 63 ? 59.600 3.967 31.310 1.00 5.02 63 CYS C O 1
ATOM 5402 N N . GLY C 1 64 ? 61.538 4.018 30.159 1.00 9.04 64 GLY C N 1
ATOM 5403 C CA . GLY C 1 64 ? 62.236 4.869 31.105 1.00 5.66 64 GLY C CA 1
ATOM 5404 C C . GLY C 1 64 ? 61.574 6.182 31.436 1.00 4.47 64 GLY C C 1
ATOM 5405 O O . GLY C 1 64 ? 61.626 6.630 32.573 1.00 4.47 64 GLY C O 1
ATOM 5406 N N . ILE C 1 65 ? 60.954 6.812 30.453 1.00 4.47 65 ILE C N 1
ATOM 5407 C CA . ILE C 1 65 ? 60.303 8.078 30.729 1.00 6.64 65 ILE C CA 1
ATOM 5408 C C . ILE C 1 65 ? 59.039 7.821 31.522 1.00 7.62 65 ILE C C 1
ATOM 5409 O O . ILE C 1 65 ? 58.685 8.593 32.400 1.00 24.19 65 ILE C O 1
ATOM 5414 N N . TYR C 1 66 ? 58.348 6.733 31.240 1.00 8.07 66 TYR C N 1
ATOM 5415 C CA . TYR C 1 66 ? 57.140 6.487 31.997 1.00 15.48 66 TYR C CA 1
ATOM 5416 C C . TYR C 1 66 ? 57.469 5.843 33.330 1.00 20.07 66 TYR C C 1
ATOM 5417 O O . TYR C 1 66 ? 57.093 6.365 34.386 1.00 21.11 66 TYR C O 1
ATOM 5426 N N . GLY C 1 67 ? 58.185 4.721 33.290 1.00 21.65 67 GLY C N 1
ATOM 5427 C CA . GLY C 1 67 ? 58.540 4.040 34.524 1.00 23.96 67 GLY C CA 1
ATOM 5428 C C . GLY C 1 67 ? 59.033 4.998 35.601 1.00 26.52 67 GLY C C 1
ATOM 5429 O O . GLY C 1 67 ? 58.689 4.875 36.782 1.00 18.04 67 GLY C O 1
ATOM 5430 N N . THR C 1 68 ? 59.842 5.968 35.185 1.00 24.26 68 THR C N 1
ATOM 5431 C CA . THR C 1 68 ? 60.384 6.941 36.109 1.00 11.99 68 THR C CA 1
ATOM 5432 C C . THR C 1 68 ? 59.282 7.663 36.841 1.00 7.87 68 THR C C 1
ATOM 5433 O O . THR C 1 68 ? 59.434 8.014 38.004 1.00 17.19 68 THR C O 1
ATOM 5437 N N . GLN C 1 69 ? 58.165 7.892 36.178 1.00 4.47 69 GLN C N 1
ATOM 5438 C CA . GLN C 1 69 ? 57.091 8.571 36.872 1.00 13.97 69 GLN C CA 1
ATOM 5439 C C . GLN C 1 69 ? 56.427 7.617 37.849 1.00 15.70 69 GLN C C 1
ATOM 5440 O O . GLN C 1 69 ? 56.108 7.999 38.981 1.00 14.29 69 GLN C O 1
ATOM 5446 N N . THR C 1 70 ? 56.226 6.374 37.419 1.00 17.06 70 THR C N 1
ATOM 5447 C CA . THR C 1 70 ? 55.626 5.387 38.307 1.00 23.64 70 THR C CA 1
ATOM 5448 C C . THR C 1 70 ? 56.547 5.237 39.519 1.00 21.52 70 THR C C 1
ATOM 5449 O O . THR C 1 70 ? 56.090 5.165 40.664 1.00 20.84 70 THR C O 1
ATOM 5453 N N . ARG C 1 71 ? 57.852 5.206 39.253 1.00 13.70 71 ARG C N 1
ATOM 5454 C CA . ARG C 1 71 ? 58.840 5.075 40.310 1.00 6.07 71 ARG C CA 1
ATOM 5455 C C . ARG C 1 71 ? 58.839 6.297 41.221 1.00 5.11 71 ARG C C 1
ATOM 5456 O O . ARG C 1 71 ? 59.270 6.226 42.367 1.00 12.16 71 ARG C O 1
ATOM 5464 N N . ARG C 1 72 ? 58.354 7.422 40.714 1.00 4.47 72 ARG C N 1
ATOM 5465 C CA . ARG C 1 72 ? 58.296 8.624 41.523 1.00 5.02 72 ARG C CA 1
ATOM 5466 C C . ARG C 1 72 ? 57.102 8.577 42.466 1.00 11.37 72 ARG C C 1
ATOM 5467 O O . ARG C 1 72 ? 57.216 8.951 43.629 1.00 18.69 72 ARG C O 1
ATOM 5475 N N . LEU C 1 73 ? 55.957 8.115 41.972 1.00 10.25 73 LEU C N 1
ATOM 5476 C CA . LEU C 1 73 ? 54.754 8.034 42.803 1.00 14.57 73 LEU C CA 1
ATOM 5477 C C . LEU C 1 73 ? 54.887 7.068 43.966 1.00 18.07 73 LEU C C 1
ATOM 5478 O O . LEU C 1 73 ? 54.376 7.311 45.061 1.00 18.58 73 LEU C O 1
ATOM 5483 N N . ASN C 1 74 ? 55.575 5.964 43.724 1.00 19.25 74 ASN C N 1
ATOM 5484 C CA . ASN C 1 74 ? 55.774 4.961 44.757 1.00 23.55 74 ASN C CA 1
ATOM 5485 C C . ASN C 1 74 ? 56.847 5.396 45.733 1.00 20.63 74 ASN C C 1
ATOM 5486 O O . ASN C 1 74 ? 57.085 4.736 46.738 1.00 28.67 74 ASN C O 1
ATOM 5491 N N . GLY C 1 75 ? 57.494 6.511 45.434 1.00 10.82 75 GLY C N 1
ATOM 5492 C CA . GLY C 1 75 ? 58.535 6.992 46.309 1.00 10.93 75 GLY C CA 1
ATOM 5493 C C . GLY C 1 75 ? 59.767 6.122 46.240 1.00 11.69 75 GLY C C 1
ATOM 5494 O O . GLY C 1 75 ? 60.591 6.133 47.159 1.00 11.95 75 GLY C O 1
ATOM 5495 N N . ASP C 1 76 ? 59.896 5.355 45.163 1.00 11.93 76 ASP C N 1
ATOM 5496 C CA . ASP C 1 76 ? 61.063 4.497 45.011 1.00 21.65 76 ASP C CA 1
ATOM 5497 C C . ASP C 1 76 ? 62.269 5.394 44.780 1.00 18.80 76 ASP C C 1
ATOM 5498 O O . ASP C 1 76 ? 63.414 4.969 44.954 1.00 21.05 76 ASP C O 1
ATOM 5503 N N . VAL C 1 77 ? 62.002 6.645 44.411 1.00 15.55 77 VAL C N 1
ATOM 5504 C CA . VAL C 1 77 ? 63.070 7.606 44.139 1.00 12.35 77 VAL C CA 1
ATOM 5505 C C . VAL C 1 77 ? 62.695 9.056 44.433 1.00 11.65 77 VAL C C 1
ATOM 5506 O O . VAL C 1 77 ? 61.560 9.484 44.228 1.00 13.61 77 VAL C O 1
ATOM 5510 N N . SER C 1 78 ? 63.675 9.814 44.900 1.00 11.44 78 SER C N 1
ATOM 5511 C CA . SER C 1 78 ? 63.477 11.217 45.226 1.00 15.72 78 SER C CA 1
ATOM 5512 C C . SER C 1 78 ? 62.864 11.993 44.066 1.00 18.79 78 SER C C 1
ATOM 5513 O O . SER C 1 78 ? 63.248 11.802 42.906 1.00 28.65 78 SER C O 1
ATOM 5516 N N . PRO C 1 79 ? 61.907 12.890 44.359 1.00 16.53 79 PRO C N 1
ATOM 5517 C CA . PRO C 1 79 ? 61.285 13.674 43.288 1.00 18.82 79 PRO C CA 1
ATOM 5518 C C . PRO C 1 79 ? 62.345 14.526 42.592 1.00 15.14 79 PRO C C 1
ATOM 5519 O O . PRO C 1 79 ? 62.227 14.843 41.413 1.00 13.43 79 PRO C O 1
ATOM 5523 N N . GLU C 1 80 ? 63.385 14.885 43.332 1.00 16.96 80 GLU C N 1
ATOM 5524 C CA . GLU C 1 80 ? 64.456 15.675 42.759 1.00 20.13 80 GLU C CA 1
ATOM 5525 C C . GLU C 1 80 ? 65.201 14.824 41.723 1.00 10.87 80 GLU C C 1
ATOM 5526 O O . GLU C 1 80 ? 65.564 15.318 40.656 1.00 8.73 80 GLU C O 1
ATOM 5532 N N . ASP C 1 81 ? 65.424 13.549 42.018 1.00 4.47 81 ASP C N 1
ATOM 5533 C CA . ASP C 1 81 ? 66.130 12.718 41.058 1.00 4.47 81 ASP C CA 1
ATOM 5534 C C . ASP C 1 81 ? 65.193 12.332 39.945 1.00 10.71 81 ASP C C 1
ATOM 5535 O O . ASP C 1 81 ? 65.581 12.280 38.776 1.00 15.55 81 ASP C O 1
ATOM 5540 N N . ALA C 1 82 ? 63.949 12.054 40.306 1.00 4.47 82 ALA C N 1
ATOM 5541 C CA . ALA C 1 82 ? 62.976 11.672 39.304 1.00 8.57 82 ALA C CA 1
ATOM 5542 C C . ALA C 1 82 ? 62.937 12.692 38.171 1.00 15.04 82 ALA C C 1
ATOM 5543 O O . ALA C 1 82 ? 62.658 12.342 37.029 1.00 17.49 82 ALA C O 1
ATOM 5545 N N . GLN C 1 83 ? 63.214 13.955 38.487 1.00 17.56 83 GLN C N 1
ATOM 5546 C CA . GLN C 1 83 ? 63.199 15.000 37.472 1.00 14.57 83 GLN C CA 1
ATOM 5547 C C . GLN C 1 83 ? 64.419 14.886 36.594 1.00 14.44 83 GLN C C 1
ATOM 5548 O O . GLN C 1 83 ? 64.320 14.922 35.371 1.00 22.25 83 GLN C O 1
ATOM 5554 N N . ARG C 1 84 ? 65.576 14.751 37.223 1.00 10.91 84 ARG C N 1
ATOM 5555 C CA . ARG C 1 84 ? 66.818 14.626 36.482 1.00 10.18 84 ARG C CA 1
ATOM 5556 C C . ARG C 1 84 ? 66.753 13.360 35.666 1.00 4.47 84 ARG C C 1
ATOM 5557 O O . ARG C 1 84 ? 67.099 13.349 34.484 1.00 4.47 84 ARG C O 1
ATOM 5565 N N . LEU C 1 85 ? 66.281 12.299 36.311 1.00 4.61 85 LEU C N 1
ATOM 5566 C CA . LEU C 1 85 ? 66.160 11.009 35.669 1.00 5.38 85 LEU C CA 1
ATOM 5567 C C . LEU C 1 85 ? 65.293 11.127 34.412 1.00 11.78 85 LEU C C 1
ATOM 5568 O O . LEU C 1 85 ? 65.579 10.514 33.386 1.00 14.65 85 LEU C O 1
ATOM 5573 N N . THR C 1 86 ? 64.241 11.934 34.486 1.00 15.44 86 THR C N 1
ATOM 5574 C CA . THR C 1 86 ? 63.365 12.145 33.335 1.00 10.88 86 THR C CA 1
ATOM 5575 C C . THR C 1 86 ? 64.162 12.811 32.207 1.00 8.36 86 THR C C 1
ATOM 5576 O O . THR C 1 86 ? 64.213 12.311 31.084 1.00 4.47 86 THR C O 1
ATOM 5580 N N . ALA C 1 87 ? 64.787 13.940 32.520 1.00 4.47 87 ALA C N 1
ATOM 5581 C CA . ALA C 1 87 ? 65.582 14.660 31.541 1.00 4.47 87 ALA C CA 1
ATOM 5582 C C . ALA C 1 87 ? 66.400 13.676 30.765 1.00 4.47 87 ALA C C 1
ATOM 5583 O O . ALA C 1 87 ? 66.410 13.692 29.550 1.00 13.19 87 ALA C O 1
ATOM 5585 N N . HIS C 1 88 ? 67.091 12.807 31.478 1.00 4.47 88 HIS C N 1
ATOM 5586 C CA . HIS C 1 88 ? 67.915 11.810 30.829 1.00 4.47 88 HIS C CA 1
ATOM 5587 C C . HIS C 1 88 ? 67.172 11.101 29.726 1.00 12.41 88 HIS C C 1
ATOM 5588 O O . HIS C 1 88 ? 67.550 11.200 28.559 1.00 21.94 88 HIS C O 1
ATOM 5595 N N . PHE C 1 89 ? 66.121 10.371 30.094 1.00 11.27 89 PHE C N 1
ATOM 5596 C CA . PHE C 1 89 ? 65.331 9.636 29.105 1.00 10.98 89 PHE C CA 1
ATOM 5597 C C . PHE C 1 89 ? 64.766 10.519 28.001 1.00 8.59 89 PHE C C 1
ATOM 5598 O O . PHE C 1 89 ? 64.983 10.265 26.822 1.00 6.85 89 PHE C O 1
ATOM 5606 N N . GLN C 1 90 ? 64.039 11.558 28.379 1.00 5.69 90 GLN C N 1
ATOM 5607 C CA . GLN C 1 90 ? 63.486 12.456 27.382 1.00 6.29 90 GLN C CA 1
ATOM 5608 C C . GLN C 1 90 ? 64.521 12.775 26.308 1.00 7.39 90 GLN C C 1
ATOM 5609 O O . GLN C 1 90 ? 64.217 12.757 25.125 1.00 11.35 90 GLN C O 1
ATOM 5615 N N . SER C 1 91 ? 65.749 13.050 26.731 1.00 9.93 91 SER C N 1
ATOM 5616 C CA . SER C 1 91 ? 66.822 13.388 25.809 1.00 8.51 91 SER C CA 1
ATOM 5617 C C . SER C 1 91 ? 67.100 12.291 24.810 1.00 8.63 91 SER C C 1
ATOM 5618 O O . SER C 1 91 ? 67.482 12.570 23.677 1.00 17.99 91 SER C O 1
ATOM 5621 N N . LEU C 1 92 ? 66.942 11.042 25.228 1.00 8.16 92 LEU C N 1
ATOM 5622 C CA . LEU C 1 92 ? 67.197 9.913 24.322 1.00 16.04 92 LEU C CA 1
ATOM 5623 C C . LEU C 1 92 ? 66.506 10.005 22.949 1.00 16.05 92 LEU C C 1
ATOM 5624 O O . LEU C 1 92 ? 67.090 9.616 21.927 1.00 7.01 92 LEU C O 1
ATOM 5629 N N . PHE C 1 93 ? 65.275 10.520 22.941 1.00 16.24 93 PHE C N 1
ATOM 5630 C CA . PHE C 1 93 ? 64.481 10.683 21.722 1.00 16.57 93 PHE C CA 1
ATOM 5631 C C . PHE C 1 93 ? 65.150 11.553 20.643 1.00 17.50 93 PHE C C 1
ATOM 5632 O O . PHE C 1 93 ? 64.890 11.386 19.446 1.00 25.95 93 PHE C O 1
ATOM 5640 N N . CYS C 1 94 ? 66.014 12.466 21.067 1.00 13.49 94 CYS C N 1
ATOM 5641 C CA . CYS C 1 94 ? 66.695 13.388 20.158 1.00 14.50 94 CYS C CA 1
ATOM 5642 C C . CYS C 1 94 ? 67.546 12.831 19.016 1.00 13.05 94 CYS C C 1
ATOM 5643 O O . CYS C 1 94 ? 67.233 13.034 17.856 1.00 15.78 94 CYS C O 1
ATOM 5646 N N . SER C 1 95 ? 68.630 12.145 19.349 1.00 19.99 95 SER C N 1
ATOM 5647 C CA . SER C 1 95 ? 69.547 11.611 18.347 1.00 18.83 95 SER C CA 1
ATOM 5648 C C . SER C 1 95 ? 68.988 11.040 17.050 1.00 16.50 95 SER C C 1
ATOM 5649 O O . SER C 1 95 ? 69.268 11.567 15.972 1.00 22.49 95 SER C O 1
ATOM 5652 N N . PRO C 1 96 ? 68.185 9.970 17.125 1.00 13.39 96 PRO C N 1
ATOM 5653 C CA . PRO C 1 96 ? 67.628 9.370 15.903 1.00 15.01 96 PRO C CA 1
ATOM 5654 C C . PRO C 1 96 ? 67.100 10.418 14.943 1.00 18.90 96 PRO C C 1
ATOM 5655 O O . PRO C 1 96 ? 67.654 10.634 13.863 1.00 24.32 96 PRO C O 1
ATOM 5659 N N . HIS C 1 97 ? 66.025 11.074 15.350 1.00 14.80 97 HIS C N 1
ATOM 5660 C CA . HIS C 1 97 ? 65.427 12.098 14.525 1.00 12.38 97 HIS C CA 1
ATOM 5661 C C . HIS C 1 97 ? 66.407 13.131 14.009 1.00 11.61 97 HIS C C 1
ATOM 5662 O O . HIS C 1 97 ? 66.237 13.635 12.903 1.00 18.47 97 HIS C O 1
ATOM 5669 N N . ALA C 1 98 ? 67.425 13.439 14.811 1.00 8.03 98 ALA C N 1
ATOM 5670 C CA . ALA C 1 98 ? 68.427 14.437 14.458 1.00 8.13 98 ALA C CA 1
ATOM 5671 C C . ALA C 1 98 ? 69.449 13.944 13.437 1.00 14.63 98 ALA C C 1
ATOM 5672 O O . ALA C 1 98 ? 69.774 14.671 12.495 1.00 24.17 98 ALA C O 1
ATOM 5674 N N . ILE C 1 99 ? 69.966 12.730 13.617 1.00 10.40 99 ILE C N 1
ATOM 5675 C CA . ILE C 1 99 ? 70.931 12.183 12.658 1.00 12.10 99 ILE C CA 1
ATOM 5676 C C . ILE C 1 99 ? 70.305 12.274 11.270 1.00 14.39 99 ILE C C 1
ATOM 5677 O O . ILE C 1 99 ? 70.940 12.711 10.308 1.00 14.39 99 ILE C O 1
ATOM 5682 N N . MET C 1 100 ? 69.050 11.842 11.202 1.00 14.97 100 MET C N 1
ATOM 5683 C CA . MET C 1 100 ? 68.248 11.845 9.994 1.00 17.88 100 MET C CA 1
ATOM 5684 C C . MET C 1 100 ? 68.125 13.270 9.437 1.00 21.21 100 MET C C 1
ATOM 5685 O O . MET C 1 100 ? 68.739 13.608 8.424 1.00 27.97 100 MET C O 1
ATOM 5690 N N . HIS C 1 101 ? 67.325 14.102 10.099 1.00 19.28 101 HIS C N 1
ATOM 5691 C CA . HIS C 1 101 ? 67.122 15.481 9.662 1.00 20.22 101 HIS C CA 1
ATOM 5692 C C . HIS C 1 101 ? 68.415 16.167 9.216 1.00 21.97 101 HIS C C 1
ATOM 5693 O O . HIS C 1 101 ? 68.433 16.865 8.205 1.00 26.25 101 HIS C O 1
ATOM 5700 N N . ALA C 1 102 ? 69.495 15.977 9.966 1.00 18.98 102 ALA C N 1
ATOM 5701 C CA . ALA C 1 102 ? 70.771 16.597 9.620 1.00 21.16 102 ALA C CA 1
ATOM 5702 C C . ALA C 1 102 ? 71.326 16.075 8.287 1.00 20.51 102 ALA C C 1
ATOM 5703 O O . ALA C 1 102 ? 71.957 16.824 7.532 1.00 15.91 102 ALA C O 1
ATOM 5705 N N . LYS C 1 103 ? 71.108 14.790 8.010 1.00 18.32 103 LYS C N 1
ATOM 5706 C CA . LYS C 1 103 ? 71.556 14.193 6.751 1.00 17.61 103 LYS C CA 1
ATOM 5707 C C . LYS C 1 103 ? 70.749 14.815 5.620 1.00 19.41 103 LYS C C 1
ATOM 5708 O O . LYS C 1 103 ? 71.299 15.313 4.637 1.00 22.61 103 LYS C O 1
ATOM 5714 N N . ILE C 1 104 ? 69.433 14.767 5.774 1.00 18.98 104 ILE C N 1
ATOM 5715 C CA . ILE C 1 104 ? 68.514 15.327 4.801 1.00 23.09 104 ILE C CA 1
ATOM 5716 C C . ILE C 1 104 ? 68.820 16.787 4.456 1.00 24.97 104 ILE C C 1
ATOM 5717 O O . ILE C 1 104 ? 68.735 17.188 3.299 1.00 31.67 104 ILE C O 1
ATOM 5722 N N . SER C 1 105 ? 69.179 17.588 5.446 1.00 26.59 105 SER C N 1
ATOM 5723 C CA . SER C 1 105 ? 69.484 18.985 5.159 1.00 34.38 105 SER C CA 1
ATOM 5724 C C . SER C 1 105 ? 70.683 19.074 4.228 1.00 31.18 105 SER C C 1
ATOM 5725 O O . SER C 1 105 ? 70.817 20.036 3.476 1.00 37.14 105 SER C O 1
ATOM 5728 N N . ALA C 1 106 ? 71.551 18.066 4.278 1.00 27.81 106 ALA C N 1
ATOM 5729 C CA . ALA C 1 106 ? 72.745 18.042 3.436 1.00 30.15 106 ALA C CA 1
ATOM 5730 C C . ALA C 1 106 ? 72.407 17.713 1.982 1.00 33.32 106 ALA C C 1
ATOM 5731 O O . ALA C 1 106 ? 73.084 18.167 1.055 1.00 31.50 106 ALA C O 1
ATOM 5733 N N . LEU C 1 107 ? 71.357 16.923 1.783 1.00 38.35 107 LEU C N 1
ATOM 5734 C CA . LEU C 1 107 ? 70.940 16.554 0.437 1.00 39.19 107 LEU C CA 1
ATOM 5735 C C . LEU C 1 107 ? 70.003 17.611 -0.128 1.00 41.10 107 LEU C C 1
ATOM 5736 O O . LEU C 1 107 ? 69.407 17.406 -1.176 1.00 52.30 107 LEU C O 1
ATOM 5741 N N . MET C 1 108 ? 69.868 18.739 0.558 1.00 43.58 108 MET C N 1
ATOM 5742 C CA . MET C 1 108 ? 68.973 19.784 0.078 1.00 55.11 108 MET C CA 1
ATOM 5743 C C . MET C 1 108 ? 69.738 20.865 -0.681 1.00 64.58 108 MET C C 1
ATOM 5744 O O . MET C 1 108 ? 70.664 21.484 -0.146 1.00 63.64 108 MET C O 1
ATOM 5749 N N . ASP C 1 109 ? 69.338 21.078 -1.934 1.00 72.77 109 ASP C N 1
ATOM 5750 C CA . ASP C 1 109 ? 69.963 22.070 -2.802 1.00 78.71 109 ASP C CA 1
ATOM 5751 C C . ASP C 1 109 ? 69.587 23.491 -2.391 1.00 81.53 109 ASP C C 1
ATOM 5752 O O . ASP C 1 109 ? 68.425 23.902 -2.501 1.00 78.52 109 ASP C O 1
ATOM 5757 N N . THR C 1 110 ? 70.583 24.232 -1.915 1.00 87.25 110 THR C N 1
ATOM 5758 C CA . THR C 1 110 ? 70.387 25.614 -1.488 1.00 95.59 110 THR C CA 1
ATOM 5759 C C . THR C 1 110 ? 70.998 26.560 -2.535 1.00 94.58 110 THR C C 1
ATOM 5760 O O . THR C 1 110 ? 71.883 27.370 -2.243 1.00 93.27 110 THR C O 1
ATOM 5764 N N . PRO C 1 122 ? 53.654 17.738 -11.185 1.00 89.09 122 PRO C N 1
ATOM 5765 C CA . PRO C 1 122 ? 53.627 17.682 -9.720 1.00 79.95 122 PRO C CA 1
ATOM 5766 C C . PRO C 1 122 ? 54.954 17.263 -9.054 1.00 76.51 122 PRO C C 1
ATOM 5767 O O . PRO C 1 122 ? 55.673 16.370 -9.530 1.00 75.25 122 PRO C O 1
ATOM 5771 N N . TYR C 1 123 ? 55.233 17.945 -7.944 1.00 67.63 123 TYR C N 1
ATOM 5772 C CA . TYR C 1 123 ? 56.406 17.828 -7.064 1.00 59.26 123 TYR C CA 1
ATOM 5773 C C . TYR C 1 123 ? 56.392 16.612 -6.109 1.00 56.00 123 TYR C C 1
ATOM 5774 O O . TYR C 1 123 ? 55.349 16.254 -5.552 1.00 48.93 123 TYR C O 1
ATOM 5783 N N . LYS C 1 124 ? 57.557 15.995 -5.905 1.00 54.27 124 LYS C N 1
ATOM 5784 C CA . LYS C 1 124 ? 57.656 14.828 -5.030 1.00 48.87 124 LYS C CA 1
ATOM 5785 C C . LYS C 1 124 ? 57.568 15.239 -3.570 1.00 44.33 124 LYS C C 1
ATOM 5786 O O . LYS C 1 124 ? 58.355 16.054 -3.089 1.00 49.28 124 LYS C O 1
ATOM 5792 N N . ILE C 1 125 ? 56.591 14.669 -2.875 1.00 38.71 125 ILE C N 1
ATOM 5793 C CA . ILE C 1 125 ? 56.361 14.963 -1.469 1.00 34.41 125 ILE C CA 1
ATOM 5794 C C . ILE C 1 125 ? 56.958 13.893 -0.567 1.00 30.18 125 ILE C C 1
ATOM 5795 O O . ILE C 1 125 ? 56.654 12.712 -0.719 1.00 33.35 125 ILE C O 1
ATOM 5800 N N . MET C 1 126 ? 57.821 14.300 0.360 1.00 27.29 126 MET C N 1
ATOM 5801 C CA . MET C 1 126 ? 58.412 13.345 1.299 1.00 32.42 126 MET C CA 1
ATOM 5802 C C . MET C 1 126 ? 57.841 13.633 2.701 1.00 30.99 126 MET C C 1
ATOM 5803 O O . MET C 1 126 ? 58.186 14.603 3.381 1.00 32.68 126 MET C O 1
ATOM 5808 N N . LEU C 1 127 ? 56.928 12.772 3.110 1.00 27.38 127 LEU C N 1
ATOM 5809 C CA . LEU C 1 127 ? 56.248 12.915 4.381 1.00 26.90 127 LEU C CA 1
ATOM 5810 C C . LEU C 1 127 ? 57.067 12.343 5.526 1.00 28.62 127 LEU C C 1
ATOM 5811 O O . LEU C 1 127 ? 57.683 11.290 5.388 1.00 33.73 127 LEU C O 1
ATOM 5816 N N . SER C 1 128 ? 57.072 13.026 6.663 1.00 29.69 128 SER C N 1
ATOM 5817 C CA . SER C 1 128 ? 57.817 12.534 7.826 1.00 32.45 128 SER C CA 1
ATOM 5818 C C . SER C 1 128 ? 56.959 12.530 9.086 1.00 30.68 128 SER C C 1
ATOM 5819 O O . SER C 1 128 ? 56.116 13.406 9.278 1.00 33.97 128 SER C O 1
ATOM 5822 N N . ASP C 1 129 ? 57.187 11.547 9.949 1.00 27.81 129 ASP C N 1
ATOM 5823 C CA . ASP C 1 129 ? 56.429 11.424 11.189 1.00 23.91 129 ASP C CA 1
ATOM 5824 C C . ASP C 1 129 ? 57.139 12.169 12.308 1.00 18.88 129 ASP C C 1
ATOM 5825 O O . ASP C 1 129 ? 58.139 11.697 12.828 1.00 14.54 129 ASP C O 1
ATOM 5830 N N . ARG C 1 130 ? 56.601 13.328 12.672 1.00 17.20 130 ARG C N 1
ATOM 5831 C CA . ARG C 1 130 ? 57.169 14.173 13.718 1.00 13.18 130 ARG C CA 1
ATOM 5832 C C . ARG C 1 130 ? 58.442 14.877 13.279 1.00 14.14 130 ARG C C 1
ATOM 5833 O O . ARG C 1 130 ? 59.228 14.325 12.513 1.00 14.59 130 ARG C O 1
ATOM 5841 N N . HIS C 1 131 ? 58.622 16.108 13.758 1.00 11.35 131 HIS C N 1
ATOM 5842 C CA . HIS C 1 131 ? 59.791 16.919 13.441 1.00 8.64 131 HIS C CA 1
ATOM 5843 C C . HIS C 1 131 ? 60.663 17.029 14.691 1.00 14.15 131 HIS C C 1
ATOM 5844 O O . HIS C 1 131 ? 60.141 17.128 15.804 1.00 21.72 131 HIS C O 1
ATOM 5851 N N . PRO C 1 132 ? 61.999 17.024 14.528 1.00 12.89 132 PRO C N 1
ATOM 5852 C CA . PRO C 1 132 ? 62.956 17.118 15.640 1.00 16.37 132 PRO C CA 1
ATOM 5853 C C . PRO C 1 132 ? 62.558 18.006 16.819 1.00 9.86 132 PRO C C 1
ATOM 5854 O O . PRO C 1 132 ? 62.858 17.678 17.965 1.00 5.73 132 PRO C O 1
ATOM 5858 N N . ILE C 1 133 ? 61.884 19.119 16.543 1.00 4.47 133 ILE C N 1
ATOM 5859 C CA . ILE C 1 133 ? 61.471 20.021 17.606 1.00 6.29 133 ILE C CA 1
ATOM 5860 C C . ILE C 1 133 ? 60.536 19.336 18.605 1.00 8.30 133 ILE C C 1
ATOM 5861 O O . ILE C 1 133 ? 60.330 19.826 19.722 1.00 12.56 133 ILE C O 1
ATOM 5866 N N . ALA C 1 134 ? 59.971 18.201 18.212 1.00 4.47 134 ALA C N 1
ATOM 5867 C CA . ALA C 1 134 ? 59.098 17.477 19.120 1.00 5.36 134 ALA C CA 1
ATOM 5868 C C . ALA C 1 134 ? 59.921 16.967 20.307 1.00 10.24 134 ALA C C 1
ATOM 5869 O O . ALA C 1 134 ? 59.480 17.053 21.453 1.00 10.60 134 ALA C O 1
ATOM 5871 N N . SER C 1 135 ? 61.119 16.449 20.032 1.00 13.31 135 SER C N 1
ATOM 5872 C CA . SER C 1 135 ? 62.002 15.931 21.091 1.00 9.93 135 SER C CA 1
ATOM 5873 C C . SER C 1 135 ? 62.805 17.032 21.776 1.00 7.10 135 SER C C 1
ATOM 5874 O O . SER C 1 135 ? 63.017 17.010 22.991 1.00 6.91 135 SER C O 1
ATOM 5877 N N . THR C 1 136 ? 63.257 17.994 20.987 1.00 4.47 136 THR C N 1
ATOM 5878 C CA . THR C 1 136 ? 64.067 19.076 21.519 1.00 11.69 136 THR C CA 1
ATOM 5879 C C . THR C 1 136 ? 63.301 20.268 22.059 1.00 8.95 136 THR C C 1
ATOM 5880 O O . THR C 1 136 ? 63.900 21.146 22.680 1.00 6.08 136 THR C O 1
ATOM 5884 N N . ILE C 1 137 ? 61.995 20.334 21.820 1.00 10.95 137 ILE C N 1
ATOM 5885 C CA . ILE C 1 137 ? 61.257 21.478 22.329 1.00 11.48 137 ILE C CA 1
ATOM 5886 C C . ILE C 1 137 ? 59.840 21.246 22.787 1.00 9.84 137 ILE C C 1
ATOM 5887 O O . ILE C 1 137 ? 59.479 21.689 23.870 1.00 23.62 137 ILE C O 1
ATOM 5892 N N . CYS C 1 138 ? 59.024 20.552 22.019 1.00 5.10 138 CYS C N 1
ATOM 5893 C CA . CYS C 1 138 ? 57.664 20.359 22.497 1.00 9.43 138 CYS C CA 1
ATOM 5894 C C . CYS C 1 138 ? 57.547 19.484 23.739 1.00 9.56 138 CYS C C 1
ATOM 5895 O O . CYS C 1 138 ? 57.052 19.953 24.756 1.00 11.55 138 CYS C O 1
ATOM 5898 N N . PHE C 1 139 ? 57.995 18.229 23.679 1.00 11.62 139 PHE C N 1
ATOM 5899 C CA . PHE C 1 139 ? 57.913 17.359 24.859 1.00 12.00 139 PHE C CA 1
ATOM 5900 C C . PHE C 1 139 ? 58.726 17.868 26.060 1.00 13.90 139 PHE C C 1
ATOM 5901 O O . PHE C 1 139 ? 58.161 18.099 27.128 1.00 12.74 139 PHE C O 1
ATOM 5909 N N . PRO C 1 140 ? 60.058 18.049 25.909 1.00 14.91 140 PRO C N 1
ATOM 5910 C CA . PRO C 1 140 ? 60.796 18.537 27.079 1.00 9.20 140 PRO C CA 1
ATOM 5911 C C . PRO C 1 140 ? 60.084 19.692 27.781 1.00 11.46 140 PRO C C 1
ATOM 5912 O O . PRO C 1 140 ? 60.031 19.740 29.009 1.00 15.25 140 PRO C O 1
ATOM 5916 N N . LEU C 1 141 ? 59.506 20.603 27.006 1.00 7.34 141 LEU C N 1
ATOM 5917 C CA . LEU C 1 141 ? 58.804 21.747 27.584 1.00 7.44 141 LEU C CA 1
ATOM 5918 C C . LEU C 1 141 ? 57.504 21.349 28.282 1.00 4.47 141 LEU C C 1
ATOM 5919 O O . LEU C 1 141 ? 57.087 21.957 29.263 1.00 6.02 141 LEU C O 1
ATOM 5924 N N . SER C 1 142 ? 56.843 20.331 27.775 1.00 4.47 142 SER C N 1
ATOM 5925 C CA . SER C 1 142 ? 55.616 19.921 28.418 1.00 7.33 142 SER C CA 1
ATOM 5926 C C . SER C 1 142 ? 55.999 19.287 29.752 1.00 9.74 142 SER C C 1
ATOM 5927 O O . SER C 1 142 ? 55.343 19.533 30.756 1.00 15.64 142 SER C O 1
ATOM 5930 N N . ARG C 1 143 ? 57.064 18.484 29.766 1.00 6.56 143 ARG C N 1
ATOM 5931 C CA . ARG C 1 143 ? 57.499 17.835 31.001 1.00 7.31 143 ARG C CA 1
ATOM 5932 C C . ARG C 1 143 ? 57.778 18.876 32.071 1.00 12.24 143 ARG C C 1
ATOM 5933 O O . ARG C 1 143 ? 57.418 18.707 33.243 1.00 10.43 143 ARG C O 1
ATOM 5941 N N . TYR C 1 144 ? 58.433 19.957 31.670 1.00 14.63 144 TYR C N 1
ATOM 5942 C CA . TYR C 1 144 ? 58.732 21.016 32.619 1.00 19.67 144 TYR C CA 1
ATOM 5943 C C . TYR C 1 144 ? 57.432 21.545 33.208 1.00 18.96 144 TYR C C 1
ATOM 5944 O O . TYR C 1 144 ? 57.195 21.465 34.416 1.00 23.91 144 TYR C O 1
ATOM 5953 N N . LEU C 1 145 ? 56.587 22.081 32.339 1.00 15.29 145 LEU C N 1
ATOM 5954 C CA . LEU C 1 145 ? 55.314 22.638 32.761 1.00 15.70 145 LEU C CA 1
ATOM 5955 C C . LEU C 1 145 ? 54.533 21.766 33.754 1.00 10.36 145 LEU C C 1
ATOM 5956 O O . LEU C 1 145 ? 53.957 22.275 34.711 1.00 8.66 145 LEU C O 1
ATOM 5961 N N . VAL C 1 146 ? 54.518 20.459 33.529 1.00 4.47 146 VAL C N 1
ATOM 5962 C CA . VAL C 1 146 ? 53.798 19.549 34.406 1.00 4.47 146 VAL C CA 1
ATOM 5963 C C . VAL C 1 146 ? 54.571 19.280 35.679 1.00 10.71 146 VAL C C 1
ATOM 5964 O O . VAL C 1 146 ? 54.015 18.770 36.655 1.00 17.86 146 VAL C O 1
ATOM 5968 N N . GLY C 1 147 ? 55.858 19.617 35.669 1.00 10.85 147 GLY C N 1
ATOM 5969 C CA . GLY C 1 147 ? 56.679 19.413 36.848 1.00 8.24 147 GLY C CA 1
ATOM 5970 C C . GLY C 1 147 ? 57.417 18.094 36.868 1.00 10.74 147 GLY C C 1
ATOM 5971 O O . GLY C 1 147 ? 57.984 17.727 37.892 1.00 16.56 147 GLY C O 1
ATOM 5972 N N . ASP C 1 148 ? 57.421 17.377 35.750 1.00 8.53 148 ASP C N 1
ATOM 5973 C CA . ASP C 1 148 ? 58.116 16.098 35.696 1.00 14.37 148 ASP C CA 1
ATOM 5974 C C . ASP C 1 148 ? 59.590 16.226 35.323 1.00 14.39 148 ASP C C 1
ATOM 5975 O O . ASP C 1 148 ? 60.351 15.265 35.441 1.00 14.02 148 ASP C O 1
ATOM 5980 N N . MET C 1 149 ? 59.999 17.411 34.887 1.00 10.64 149 MET C N 1
ATOM 5981 C CA . MET C 1 149 ? 61.383 17.620 34.488 1.00 16.10 149 MET C CA 1
ATOM 5982 C C . MET C 1 149 ? 61.935 18.972 34.953 1.00 28.30 149 MET C C 1
ATOM 5983 O O . MET C 1 149 ? 61.198 19.956 34.999 1.00 33.53 149 MET C O 1
ATOM 5988 N N . SER C 1 150 ? 63.228 19.023 35.285 1.00 33.75 150 SER C N 1
ATOM 5989 C CA . SER C 1 150 ? 63.871 20.263 35.750 1.00 32.05 150 SER C CA 1
ATOM 5990 C C . SER C 1 150 ? 64.332 21.120 34.574 1.00 26.19 150 SER C C 1
ATOM 5991 O O . SER C 1 150 ? 64.965 20.613 33.653 1.00 34.82 150 SER C O 1
ATOM 5994 N N . PRO C 1 151 ? 64.051 22.436 34.610 1.00 18.84 151 PRO C N 1
ATOM 5995 C CA . PRO C 1 151 ? 64.423 23.391 33.550 1.00 15.80 151 PRO C CA 1
ATOM 5996 C C . PRO C 1 151 ? 65.879 23.280 33.104 1.00 16.00 151 PRO C C 1
ATOM 5997 O O . PRO C 1 151 ? 66.223 23.568 31.954 1.00 17.05 151 PRO C O 1
ATOM 6001 N N . ALA C 1 152 ? 66.727 22.842 34.023 1.00 16.61 152 ALA C N 1
ATOM 6002 C CA . ALA C 1 152 ? 68.148 22.675 33.756 1.00 13.78 152 ALA C CA 1
ATOM 6003 C C . ALA C 1 152 ? 68.482 22.054 32.386 1.00 7.94 152 ALA C C 1
ATOM 6004 O O . ALA C 1 152 ? 69.546 22.291 31.825 1.00 13.37 152 ALA C O 1
ATOM 6006 N N . ALA C 1 153 ? 67.580 21.272 31.829 1.00 4.47 153 ALA C N 1
ATOM 6007 C CA . ALA C 1 153 ? 67.886 20.639 30.564 1.00 8.34 153 ALA C CA 1
ATOM 6008 C C . ALA C 1 153 ? 67.314 21.357 29.371 1.00 15.60 153 ALA C C 1
ATOM 6009 O O . ALA C 1 153 ? 67.420 20.855 28.258 1.00 27.14 153 ALA C O 1
ATOM 6011 N N . LEU C 1 154 ? 66.708 22.518 29.570 1.00 10.94 154 LEU C N 1
ATOM 6012 C CA . LEU C 1 154 ? 66.144 23.206 28.420 1.00 10.37 154 LEU C CA 1
ATOM 6013 C C . LEU C 1 154 ? 67.185 23.841 27.499 1.00 13.99 154 LEU C C 1
ATOM 6014 O O . LEU C 1 154 ? 67.062 23.755 26.280 1.00 16.19 154 LEU C O 1
ATOM 6019 N N . PRO C 1 155 ? 68.243 24.454 28.061 1.00 14.59 155 PRO C N 1
ATOM 6020 C CA . PRO C 1 155 ? 69.273 25.085 27.223 1.00 6.95 155 PRO C CA 1
ATOM 6021 C C . PRO C 1 155 ? 69.921 24.091 26.275 1.00 4.47 155 PRO C C 1
ATOM 6022 O O . PRO C 1 155 ? 70.161 24.365 25.101 1.00 4.47 155 PRO C O 1
ATOM 6026 N N . GLY C 1 156 ? 70.205 22.919 26.797 1.00 4.88 156 GLY C N 1
ATOM 6027 C CA . GLY C 1 156 ? 70.811 21.911 25.957 1.00 22.76 156 GLY C CA 1
ATOM 6028 C C . GLY C 1 156 ? 69.953 21.481 24.780 1.00 24.27 156 GLY C C 1
ATOM 6029 O O . GLY C 1 156 ? 70.471 20.968 23.784 1.00 29.56 156 GLY C O 1
ATOM 6030 N N . LEU C 1 157 ? 68.643 21.682 24.875 1.00 25.35 157 LEU C N 1
ATOM 6031 C CA . LEU C 1 157 ? 67.764 21.274 23.784 1.00 27.66 157 LEU C CA 1
ATOM 6032 C C . LEU C 1 157 ? 67.246 22.444 22.939 1.00 25.48 157 LEU C C 1
ATOM 6033 O O . LEU C 1 157 ? 67.232 22.373 21.711 1.00 29.95 157 LEU C O 1
ATOM 6038 N N . LEU C 1 158 ? 66.828 23.516 23.601 1.00 17.42 158 LEU C N 1
ATOM 6039 C CA . LEU C 1 158 ? 66.278 24.667 22.911 1.00 13.06 158 LEU C CA 1
ATOM 6040 C C . LEU C 1 158 ? 67.281 25.576 22.253 1.00 21.18 158 LEU C C 1
ATOM 6041 O O . LEU C 1 158 ? 67.058 26.019 21.129 1.00 32.15 158 LEU C O 1
ATOM 6046 N N . PHE C 1 159 ? 68.382 25.862 22.942 1.00 19.02 159 PHE C N 1
ATOM 6047 C CA . PHE C 1 159 ? 69.383 26.778 22.406 1.00 13.12 159 PHE C CA 1
ATOM 6048 C C . PHE C 1 159 ? 70.446 26.216 21.464 1.00 15.35 159 PHE C C 1
ATOM 6049 O O . PHE C 1 159 ? 71.178 26.975 20.844 1.00 16.29 159 PHE C O 1
ATOM 6057 N N . THR C 1 160 ? 70.534 24.899 21.335 1.00 20.18 160 THR C N 1
ATOM 6058 C CA . THR C 1 160 ? 71.526 24.313 20.437 1.00 19.70 160 THR C CA 1
ATOM 6059 C C . THR C 1 160 ? 70.932 23.843 19.113 1.00 22.74 160 THR C C 1
ATOM 6060 O O . THR C 1 160 ? 71.531 23.025 18.420 1.00 26.01 160 THR C O 1
ATOM 6064 N N . LEU C 1 161 ? 69.763 24.357 18.750 1.00 20.65 161 LEU C N 1
ATOM 6065 C CA . LEU C 1 161 ? 69.141 23.945 17.498 1.00 15.15 161 LEU C CA 1
ATOM 6066 C C . LEU C 1 161 ? 69.952 24.317 16.269 1.00 20.06 161 LEU C C 1
ATOM 6067 O O . LEU C 1 161 ? 70.534 25.400 16.186 1.00 30.47 161 LEU C O 1
ATOM 6072 N N . PRO C 1 162 ? 70.001 23.417 15.290 1.00 18.87 162 PRO C N 1
ATOM 6073 C CA . PRO C 1 162 ? 70.743 23.650 14.050 1.00 23.25 162 PRO C CA 1
ATOM 6074 C C . PRO C 1 162 ? 69.909 24.415 13.020 1.00 20.99 162 PRO C C 1
ATOM 6075 O O . PRO C 1 162 ? 68.673 24.319 13.006 1.00 20.01 162 PRO C O 1
ATOM 6079 N N . ALA C 1 163 ? 70.594 25.160 12.157 1.00 18.46 163 ALA C N 1
ATOM 6080 C CA . ALA C 1 163 ? 69.935 25.950 11.122 1.00 24.28 163 ALA C CA 1
ATOM 6081 C C . ALA C 1 163 ? 68.927 25.124 10.341 1.00 29.05 163 ALA C C 1
ATOM 6082 O O . ALA C 1 163 ? 69.285 24.110 9.729 1.00 28.04 163 ALA C O 1
ATOM 6084 N N . GLU C 1 164 ? 67.672 25.565 10.360 1.00 29.63 164 GLU C N 1
ATOM 6085 C CA . GLU C 1 164 ? 66.611 24.862 9.650 1.00 36.26 164 GLU C CA 1
ATOM 6086 C C . GLU C 1 164 ? 66.607 25.311 8.196 1.00 43.16 164 GLU C C 1
ATOM 6087 O O . GLU C 1 164 ? 66.556 26.510 7.921 1.00 54.00 164 GLU C O 1
ATOM 6093 N N . PRO C 1 165 ? 66.682 24.361 7.245 1.00 44.96 165 PRO C N 1
ATOM 6094 C CA . PRO C 1 165 ? 66.676 24.684 5.811 1.00 44.82 165 PRO C CA 1
ATOM 6095 C C . PRO C 1 165 ? 65.277 25.125 5.363 1.00 46.98 165 PRO C C 1
ATOM 6096 O O . PRO C 1 165 ? 64.264 24.606 5.844 1.00 46.23 165 PRO C O 1
ATOM 6100 N N . PRO C 1 166 ? 65.207 26.096 4.434 1.00 51.44 166 PRO C N 1
ATOM 6101 C CA . PRO C 1 166 ? 63.931 26.620 3.924 1.00 46.98 166 PRO C CA 1
ATOM 6102 C C . PRO C 1 166 ? 62.997 25.545 3.397 1.00 37.36 166 PRO C C 1
ATOM 6103 O O . PRO C 1 166 ? 63.437 24.596 2.737 1.00 31.51 166 PRO C O 1
ATOM 6107 N N . GLY C 1 167 ? 61.711 25.690 3.700 1.00 29.54 167 GLY C N 1
ATOM 6108 C CA . GLY C 1 167 ? 60.751 24.723 3.205 1.00 29.20 167 GLY C CA 1
ATOM 6109 C C . GLY C 1 167 ? 60.211 23.697 4.180 1.00 27.75 167 GLY C C 1
ATOM 6110 O O . GLY C 1 167 ? 59.727 22.644 3.764 1.00 23.29 167 GLY C O 1
ATOM 6111 N N . THR C 1 168 ? 60.285 23.984 5.473 1.00 26.63 168 THR C N 1
ATOM 6112 C CA . THR C 1 168 ? 59.752 23.045 6.443 1.00 16.81 168 THR C CA 1
ATOM 6113 C C . THR C 1 168 ? 58.272 23.313 6.674 1.00 18.89 168 THR C C 1
ATOM 6114 O O . THR C 1 168 ? 57.868 24.408 7.084 1.00 15.67 168 THR C O 1
ATOM 6118 N N . ASN C 1 169 ? 57.463 22.304 6.401 1.00 17.86 169 ASN C N 1
ATOM 6119 C CA . ASN C 1 169 ? 56.029 22.419 6.590 1.00 16.74 169 ASN C CA 1
ATOM 6120 C C . ASN C 1 169 ? 55.622 21.600 7.808 1.00 17.45 169 ASN C C 1
ATOM 6121 O O . ASN C 1 169 ? 55.640 20.367 7.817 1.00 8.12 169 ASN C O 1
ATOM 6126 N N . LEU C 1 170 ? 55.273 22.314 8.858 1.00 19.35 170 LEU C N 1
ATOM 6127 C CA . LEU C 1 170 ? 54.884 21.665 10.082 1.00 23.74 170 LEU C CA 1
ATOM 6128 C C . LEU C 1 170 ? 53.359 21.560 10.111 1.00 21.39 170 LEU C C 1
ATOM 6129 O O . LEU C 1 170 ? 52.637 22.569 10.078 1.00 19.03 170 LEU C O 1
ATOM 6134 N N . VAL C 1 171 ? 52.873 20.328 10.158 1.00 12.26 171 VAL C N 1
ATOM 6135 C CA . VAL C 1 171 ? 51.444 20.102 10.205 1.00 16.29 171 VAL C CA 1
ATOM 6136 C C . VAL C 1 171 ? 51.060 19.547 11.565 1.00 15.30 171 VAL C C 1
ATOM 6137 O O . VAL C 1 171 ? 51.217 18.353 11.829 1.00 20.90 171 VAL C O 1
ATOM 6141 N N . VAL C 1 172 ? 50.563 20.422 12.430 1.00 10.71 172 VAL C N 1
ATOM 6142 C CA . VAL C 1 172 ? 50.141 20.012 13.764 1.00 13.73 172 VAL C CA 1
ATOM 6143 C C . VAL C 1 172 ? 48.762 19.370 13.700 1.00 16.56 172 VAL C C 1
ATOM 6144 O O . VAL C 1 172 ? 47.795 20.024 13.316 1.00 19.05 172 VAL C O 1
ATOM 6148 N N . CYS C 1 173 ? 48.674 18.100 14.078 1.00 16.65 173 CYS C N 1
ATOM 6149 C CA . CYS C 1 173 ? 47.402 17.392 14.090 1.00 24.28 173 CYS C CA 1
ATOM 6150 C C . CYS C 1 173 ? 46.648 17.723 15.381 1.00 30.69 173 CYS C C 1
ATOM 6151 O O . CYS C 1 173 ? 47.261 17.913 16.437 1.00 38.81 173 CYS C O 1
ATOM 6154 N N . THR C 1 174 ? 45.322 17.791 15.297 1.00 30.46 174 THR C N 1
ATOM 6155 C CA . THR C 1 174 ? 44.497 18.110 16.459 1.00 32.58 174 THR C CA 1
ATOM 6156 C C . THR C 1 174 ? 43.272 17.222 16.512 1.00 36.60 174 THR C C 1
ATOM 6157 O O . THR C 1 174 ? 42.720 16.859 15.482 1.00 41.10 174 THR C O 1
ATOM 6161 N N . VAL C 1 175 ? 42.835 16.897 17.720 1.00 41.96 175 VAL C N 1
ATOM 6162 C CA . VAL C 1 175 ? 41.669 16.047 17.914 1.00 47.98 175 VAL C CA 1
ATOM 6163 C C . VAL C 1 175 ? 40.848 16.673 19.021 1.00 56.97 175 VAL C C 1
ATOM 6164 O O . VAL C 1 175 ? 41.379 17.448 19.808 1.00 63.48 175 VAL C O 1
ATOM 6168 N N . SER C 1 176 ? 39.559 16.356 19.088 1.00 64.58 176 SER C N 1
ATOM 6169 C CA . SER C 1 176 ? 38.733 16.898 20.161 1.00 72.84 176 SER C CA 1
ATOM 6170 C C . SER C 1 176 ? 39.242 16.253 21.456 1.00 77.70 176 SER C C 1
ATOM 6171 O O . SER C 1 176 ? 39.818 15.163 21.426 1.00 74.74 176 SER C O 1
ATOM 6174 N N . LEU C 1 177 ? 39.035 16.923 22.586 1.00 84.03 177 LEU C N 1
ATOM 6175 C CA . LEU C 1 177 ? 39.518 16.415 23.869 1.00 89.73 177 LEU C CA 1
ATOM 6176 C C . LEU C 1 177 ? 38.978 15.052 24.316 1.00 90.04 177 LEU C C 1
ATOM 6177 O O . LEU C 1 177 ? 39.755 14.133 24.570 1.00 91.72 177 LEU C O 1
ATOM 6182 N N . PRO C 1 178 ? 37.646 14.901 24.428 1.00 90.81 178 PRO C N 1
ATOM 6183 C CA . PRO C 1 178 ? 37.080 13.613 24.856 1.00 88.79 178 PRO C CA 1
ATOM 6184 C C . PRO C 1 178 ? 37.440 12.429 23.951 1.00 85.18 178 PRO C C 1
ATOM 6185 O O . PRO C 1 178 ? 37.465 11.277 24.396 1.00 80.11 178 PRO C O 1
ATOM 6189 N N . SER C 1 179 ? 37.715 12.726 22.685 1.00 87.02 179 SER C N 1
ATOM 6190 C CA . SER C 1 179 ? 38.069 11.712 21.694 1.00 87.85 179 SER C CA 1
ATOM 6191 C C . SER C 1 179 ? 39.530 11.303 21.845 1.00 88.83 179 SER C C 1
ATOM 6192 O O . SER C 1 179 ? 39.890 10.143 21.647 1.00 89.52 179 SER C O 1
ATOM 6195 N N . HIS C 1 180 ? 40.364 12.276 22.195 1.00 89.34 180 HIS C N 1
ATOM 6196 C CA . HIS C 1 180 ? 41.793 12.062 22.391 1.00 87.33 180 HIS C CA 1
ATOM 6197 C C . HIS C 1 180 ? 42.010 11.108 23.569 1.00 86.75 180 HIS C C 1
ATOM 6198 O O . HIS C 1 180 ? 42.955 10.318 23.580 1.00 84.78 180 HIS C O 1
ATOM 6205 N N . LEU C 1 181 ? 41.110 11.168 24.545 1.00 87.63 181 LEU C N 1
ATOM 6206 C CA . LEU C 1 181 ? 41.212 10.331 25.736 1.00 87.22 181 LEU C CA 1
ATOM 6207 C C . LEU C 1 181 ? 40.711 8.902 25.536 1.00 91.31 181 LEU C C 1
ATOM 6208 O O . LEU C 1 181 ? 40.599 8.133 26.493 1.00 92.48 181 LEU C O 1
ATOM 6213 N N . SER C 1 182 ? 40.414 8.550 24.290 1.00 93.06 182 SER C N 1
ATOM 6214 C CA . SER C 1 182 ? 39.954 7.207 23.970 1.00 95.06 182 SER C CA 1
ATOM 6215 C C . SER C 1 182 ? 40.933 6.569 22.984 1.00 98.30 182 SER C C 1
ATOM 6216 O O . SER C 1 182 ? 41.090 5.346 22.956 1.00 103.30 182 SER C O 1
ATOM 6219 N N . ARG C 1 183 ? 41.596 7.407 22.187 1.00 96.55 183 ARG C N 1
ATOM 6220 C CA . ARG C 1 183 ? 42.574 6.948 21.197 1.00 93.42 183 ARG C CA 1
ATOM 6221 C C . ARG C 1 183 ? 43.770 6.311 21.898 1.00 92.54 183 ARG C C 1
ATOM 6222 O O . ARG C 1 183 ? 44.483 5.483 21.325 1.00 89.03 183 ARG C O 1
ATOM 6230 N N . VAL C 1 184 ? 43.986 6.718 23.143 1.00 95.60 184 VAL C N 1
ATOM 6231 C CA . VAL C 1 184 ? 45.085 6.200 23.944 1.00 98.14 184 VAL C CA 1
ATOM 6232 C C . VAL C 1 184 ? 44.610 4.950 24.702 1.00 100.90 184 VAL C C 1
ATOM 6233 O O . VAL C 1 184 ? 44.926 3.818 24.316 1.00 101.52 184 VAL C O 1
ATOM 6237 N N . SER C 1 185 ? 43.836 5.165 25.766 1.00 98.80 185 SER C N 1
ATOM 6238 C CA . SER C 1 185 ? 43.305 4.079 26.583 1.00 96.98 185 SER C CA 1
ATOM 6239 C C . SER C 1 185 ? 42.469 3.124 25.736 1.00 98.81 185 SER C C 1
ATOM 6240 O O . SER C 1 185 ? 42.926 2.044 25.361 1.00 97.66 185 SER C O 1
ATOM 6242 N N . GLU C 1 192 ? 53.113 3.428 28.346 1.00 92.33 192 GLU C N 1
ATOM 6243 C CA . GLU C 1 192 ? 52.376 4.684 28.259 1.00 96.74 192 GLU C CA 1
ATOM 6244 C C . GLU C 1 192 ? 51.472 4.854 29.479 1.00 100.61 192 GLU C C 1
ATOM 6245 O O . GLU C 1 192 ? 51.381 3.959 30.325 1.00 102.69 192 GLU C O 1
ATOM 6247 N N . THR C 1 193 ? 50.813 6.008 29.564 1.00 101.31 193 THR C N 1
ATOM 6248 C CA . THR C 1 193 ? 49.912 6.323 30.674 1.00 98.37 193 THR C CA 1
ATOM 6249 C C . THR C 1 193 ? 48.979 7.480 30.303 1.00 96.58 193 THR C C 1
ATOM 6250 O O . THR C 1 193 ? 49.401 8.449 29.668 1.00 98.11 193 THR C O 1
ATOM 6252 N N . VAL C 1 194 ? 47.714 7.378 30.706 1.00 92.50 194 VAL C N 1
ATOM 6253 C CA . VAL C 1 194 ? 46.729 8.415 30.406 1.00 83.98 194 VAL C CA 1
ATOM 6254 C C . VAL C 1 194 ? 46.444 9.312 31.604 1.00 78.88 194 VAL C C 1
ATOM 6255 O O . VAL C 1 194 ? 45.670 8.946 32.495 1.00 78.77 194 VAL C O 1
ATOM 6257 N N . ASN C 1 195 ? 47.082 10.482 31.622 1.00 70.29 195 ASN C N 1
ATOM 6258 C CA . ASN C 1 195 ? 46.887 11.453 32.697 1.00 64.65 195 ASN C CA 1
ATOM 6259 C C . ASN C 1 195 ? 46.637 12.817 32.094 1.00 57.58 195 ASN C C 1
ATOM 6260 O O . ASN C 1 195 ? 47.492 13.360 31.402 1.00 57.40 195 ASN C O 1
ATOM 6265 N N . LEU C 1 196 ? 45.462 13.370 32.363 1.00 53.05 196 LEU C N 1
ATOM 6266 C CA . LEU C 1 196 ? 45.104 14.672 31.824 1.00 54.70 196 LEU C CA 1
ATOM 6267 C C . LEU C 1 196 ? 46.262 15.676 31.855 1.00 51.31 196 LEU C C 1
ATOM 6268 O O . LEU C 1 196 ? 46.757 16.101 30.802 1.00 51.60 196 LEU C O 1
ATOM 6273 N N . PRO C 1 197 ? 46.725 16.043 33.062 1.00 40.65 197 PRO C N 1
ATOM 6274 C CA . PRO C 1 197 ? 47.819 17.002 33.242 1.00 34.13 197 PRO C CA 1
ATOM 6275 C C . PRO C 1 197 ? 48.826 17.088 32.097 1.00 31.26 197 PRO C C 1
ATOM 6276 O O . PRO C 1 197 ? 49.018 18.159 31.517 1.00 29.02 197 PRO C O 1
ATOM 6280 N N . PHE C 1 198 ? 49.458 15.969 31.759 1.00 25.21 198 PHE C N 1
ATOM 6281 C CA . PHE C 1 198 ? 50.445 15.980 30.687 1.00 23.80 198 PHE C CA 1
ATOM 6282 C C . PHE C 1 198 ? 49.829 16.234 29.318 1.00 29.04 198 PHE C C 1
ATOM 6283 O O . PHE C 1 198 ? 50.326 17.056 28.556 1.00 36.19 198 PHE C O 1
ATOM 6291 N N . VAL C 1 199 ? 48.758 15.513 29.002 1.00 27.72 199 VAL C N 1
ATOM 6292 C CA . VAL C 1 199 ? 48.067 15.675 27.730 1.00 20.08 199 VAL C CA 1
ATOM 6293 C C . VAL C 1 199 ? 47.592 17.112 27.585 1.00 19.91 199 VAL C C 1
ATOM 6294 O O . VAL C 1 199 ? 47.996 17.821 26.664 1.00 19.70 199 VAL C O 1
ATOM 6298 N N . MET C 1 200 ? 46.744 17.542 28.511 1.00 17.78 200 MET C N 1
ATOM 6299 C CA . MET C 1 200 ? 46.215 18.899 28.492 1.00 20.11 200 MET C CA 1
ATOM 6300 C C . MET C 1 200 ? 47.320 19.892 28.156 1.00 13.41 200 MET C C 1
ATOM 6301 O O . MET C 1 200 ? 47.123 20.817 27.372 1.00 17.06 200 MET C O 1
ATOM 6306 N N . VAL C 1 201 ? 48.488 19.685 28.748 1.00 7.86 201 VAL C N 1
ATOM 6307 C CA . VAL C 1 201 ? 49.621 20.564 28.512 1.00 8.18 201 VAL C CA 1
ATOM 6308 C C . VAL C 1 201 ? 50.181 20.396 27.116 1.00 4.47 201 VAL C C 1
ATOM 6309 O O . VAL C 1 201 ? 50.334 21.359 26.378 1.00 4.47 201 VAL C O 1
ATOM 6313 N N . LEU C 1 202 ? 50.483 19.162 26.760 1.00 4.47 202 LEU C N 1
ATOM 6314 C CA . LEU C 1 202 ? 51.039 18.858 25.450 1.00 10.08 202 LEU C CA 1
ATOM 6315 C C . LEU C 1 202 ? 50.227 19.548 24.360 1.00 18.94 202 LEU C C 1
ATOM 6316 O O . LEU C 1 202 ? 50.774 20.222 23.481 1.00 23.27 202 LEU C O 1
ATOM 6321 N N . ARG C 1 203 ? 48.914 19.377 24.425 1.00 20.24 203 ARG C N 1
ATOM 6322 C CA . ARG C 1 203 ? 48.025 19.985 23.456 1.00 17.49 203 ARG C CA 1
ATOM 6323 C C . ARG C 1 203 ? 48.325 21.479 23.423 1.00 24.62 203 ARG C C 1
ATOM 6324 O O . ARG C 1 203 ? 48.630 22.040 22.361 1.00 30.32 203 ARG C O 1
ATOM 6332 N N . ASN C 1 204 ? 48.254 22.108 24.600 1.00 24.85 204 ASN C N 1
ATOM 6333 C CA . ASN C 1 204 ? 48.505 23.545 24.749 1.00 21.08 204 ASN C CA 1
ATOM 6334 C C . ASN C 1 204 ? 49.822 23.988 24.138 1.00 23.11 204 ASN C C 1
ATOM 6335 O O . ASN C 1 204 ? 49.853 24.907 23.308 1.00 22.32 204 ASN C O 1
ATOM 6340 N N . VAL C 1 205 ? 50.909 23.335 24.541 1.00 21.96 205 VAL C N 1
ATOM 6341 C CA . VAL C 1 205 ? 52.222 23.675 24.009 1.00 19.74 205 VAL C CA 1
ATOM 6342 C C . VAL C 1 205 ? 52.216 23.703 22.482 1.00 20.13 205 VAL C C 1
ATOM 6343 O O . VAL C 1 205 ? 52.547 24.729 21.885 1.00 25.63 205 VAL C O 1
ATOM 6347 N N . TYR C 1 206 ? 51.837 22.598 21.846 1.00 6.72 206 TYR C N 1
ATOM 6348 C CA . TYR C 1 206 ? 51.802 22.587 20.393 1.00 9.31 206 TYR C CA 1
ATOM 6349 C C . TYR C 1 206 ? 51.052 23.802 19.853 1.00 16.42 206 TYR C C 1
ATOM 6350 O O . TYR C 1 206 ? 51.508 24.451 18.905 1.00 27.02 206 TYR C O 1
ATOM 6359 N N . ILE C 1 207 ? 49.913 24.132 20.447 1.00 7.42 207 ILE C N 1
ATOM 6360 C CA . ILE C 1 207 ? 49.206 25.295 19.974 1.00 7.08 207 ILE C CA 1
ATOM 6361 C C . ILE C 1 207 ? 50.162 26.480 20.040 1.00 16.89 207 ILE C C 1
ATOM 6362 O O . ILE C 1 207 ? 50.351 27.188 19.040 1.00 22.00 207 ILE C O 1
ATOM 6367 N N . MET C 1 208 ? 50.781 26.689 21.201 1.00 9.85 208 MET C N 1
ATOM 6368 C CA . MET C 1 208 ? 51.727 27.789 21.340 1.00 11.77 208 MET C CA 1
ATOM 6369 C C . MET C 1 208 ? 52.751 27.752 20.217 1.00 13.09 208 MET C C 1
ATOM 6370 O O . MET C 1 208 ? 52.949 28.744 19.512 1.00 14.01 208 MET C O 1
ATOM 6375 N N . LEU C 1 209 ? 53.388 26.600 20.039 1.00 12.44 209 LEU C N 1
ATOM 6376 C CA . LEU C 1 209 ? 54.396 26.451 18.995 1.00 16.99 209 LEU C CA 1
ATOM 6377 C C . LEU C 1 209 ? 53.919 27.198 17.771 1.00 23.36 209 LEU C C 1
ATOM 6378 O O . LEU C 1 209 ? 54.559 28.145 17.306 1.00 32.54 209 LEU C O 1
ATOM 6383 N N . ILE C 1 210 ? 52.782 26.771 17.249 1.00 17.78 210 ILE C N 1
ATOM 6384 C CA . ILE C 1 210 ? 52.238 27.429 16.080 1.00 19.76 210 ILE C CA 1
ATOM 6385 C C . ILE C 1 210 ? 52.195 28.956 16.283 1.00 16.25 210 ILE C C 1
ATOM 6386 O O . ILE C 1 210 ? 52.813 29.717 15.516 1.00 12.69 210 ILE C O 1
ATOM 6391 N N . ASN C 1 211 ? 51.501 29.412 17.321 1.00 4.47 211 ASN C N 1
ATOM 6392 C CA . ASN C 1 211 ? 51.421 30.844 17.528 1.00 6.47 211 ASN C CA 1
ATOM 6393 C C . ASN C 1 211 ? 52.803 31.458 17.515 1.00 8.63 211 ASN C C 1
ATOM 6394 O O . ASN C 1 211 ? 52.981 32.571 17.038 1.00 15.54 211 ASN C O 1
ATOM 6399 N N . THR C 1 212 ? 53.786 30.722 18.021 1.00 8.62 212 THR C N 1
ATOM 6400 C CA . THR C 1 212 ? 55.162 31.224 18.081 1.00 13.82 212 THR C CA 1
ATOM 6401 C C . THR C 1 212 ? 55.784 31.395 16.706 1.00 15.21 212 THR C C 1
ATOM 6402 O O . THR C 1 212 ? 56.527 32.359 16.452 1.00 4.47 212 THR C O 1
ATOM 6406 N N . ILE C 1 213 ? 55.497 30.437 15.828 1.00 17.23 213 ILE C N 1
ATOM 6407 C CA . ILE C 1 213 ? 56.037 30.479 14.484 1.00 14.81 213 ILE C CA 1
ATOM 6408 C C . ILE C 1 213 ? 55.481 31.706 13.792 1.00 12.81 213 ILE C C 1
ATOM 6409 O O . ILE C 1 213 ? 56.232 32.522 13.260 1.00 11.24 213 ILE C O 1
ATOM 6414 N N . ILE C 1 214 ? 54.161 31.844 13.816 1.00 13.80 214 ILE C N 1
ATOM 6415 C CA . ILE C 1 214 ? 53.517 33.006 13.203 1.00 19.80 214 ILE C CA 1
ATOM 6416 C C . ILE C 1 214 ? 54.096 34.293 13.796 1.00 19.11 214 ILE C C 1
ATOM 6417 O O . ILE C 1 214 ? 54.606 35.150 13.075 1.00 23.50 214 ILE C O 1
ATOM 6422 N N . PHE C 1 215 ? 53.993 34.414 15.115 1.00 13.53 215 PHE C N 1
ATOM 6423 C CA . PHE C 1 215 ? 54.504 35.567 15.844 1.00 12.41 215 PHE C CA 1
ATOM 6424 C C . PHE C 1 215 ? 55.898 35.944 15.345 1.00 19.99 215 PHE C C 1
ATOM 6425 O O . PHE C 1 215 ? 56.159 37.106 14.984 1.00 22.96 215 PHE C O 1
ATOM 6433 N N . LEU C 1 216 ? 56.782 34.948 15.330 1.00 17.88 216 LEU C N 1
ATOM 6434 C CA . LEU C 1 216 ? 58.166 35.114 14.896 1.00 20.31 216 LEU C CA 1
ATOM 6435 C C . LEU C 1 216 ? 58.316 35.628 13.457 1.00 25.24 216 LEU C C 1
ATOM 6436 O O . LEU C 1 216 ? 59.347 36.207 13.101 1.00 29.54 216 LEU C O 1
ATOM 6441 N N . LYS C 1 217 ? 57.292 35.408 12.635 1.00 25.10 217 LYS C N 1
ATOM 6442 C CA . LYS C 1 217 ? 57.316 35.837 11.240 1.00 22.60 217 LYS C CA 1
ATOM 6443 C C . LYS C 1 217 ? 57.416 37.343 11.097 1.00 25.26 217 LYS C C 1
ATOM 6444 O O . LYS C 1 217 ? 58.057 37.848 10.171 1.00 21.97 217 LYS C O 1
ATOM 6450 N N . THR C 1 218 ? 56.783 38.051 12.026 1.00 33.55 218 THR C N 1
ATOM 6451 C CA . THR C 1 218 ? 56.768 39.508 12.008 1.00 39.64 218 THR C CA 1
ATOM 6452 C C . THR C 1 218 ? 57.671 40.169 13.051 1.00 40.53 218 THR C C 1
ATOM 6453 O O . THR C 1 218 ? 58.533 40.990 12.701 1.00 43.22 218 THR C O 1
ATOM 6457 N N . ASN C 1 219 ? 57.471 39.809 14.320 1.00 33.21 219 ASN C N 1
ATOM 6458 C CA . ASN C 1 219 ? 58.235 40.405 15.413 1.00 32.64 219 ASN C CA 1
ATOM 6459 C C . ASN C 1 219 ? 59.411 39.574 15.911 1.00 30.66 219 ASN C C 1
ATOM 6460 O O . ASN C 1 219 ? 59.510 38.384 15.628 1.00 25.64 219 ASN C O 1
ATOM 6465 N N . ASN C 1 220 ? 60.296 40.227 16.662 1.00 36.34 220 ASN C N 1
ATOM 6466 C CA . ASN C 1 220 ? 61.470 39.588 17.257 1.00 43.28 220 ASN C CA 1
ATOM 6467 C C . ASN C 1 220 ? 61.060 39.011 18.625 1.00 43.38 220 ASN C C 1
ATOM 6468 O O . ASN C 1 220 ? 60.095 39.484 19.223 1.00 45.90 220 ASN C O 1
ATOM 6473 N N . TRP C 1 221 ? 61.776 38.006 19.132 1.00 41.48 221 TRP C N 1
ATOM 6474 C CA . TRP C 1 221 ? 61.399 37.433 20.427 1.00 37.49 221 TRP C CA 1
ATOM 6475 C C . TRP C 1 221 ? 61.407 38.470 21.535 1.00 44.99 221 TRP C C 1
ATOM 6476 O O . TRP C 1 221 ? 60.634 38.365 22.482 1.00 47.89 221 TRP C O 1
ATOM 6487 N N . HIS C 1 222 ? 62.270 39.477 21.410 1.00 51.10 222 HIS C N 1
ATOM 6488 C CA . HIS C 1 222 ? 62.371 40.522 22.422 1.00 51.98 222 HIS C CA 1
ATOM 6489 C C . HIS C 1 222 ? 61.241 41.546 22.328 1.00 50.79 222 HIS C C 1
ATOM 6490 O O . HIS C 1 222 ? 61.446 42.722 22.621 1.00 59.13 222 HIS C O 1
ATOM 6497 N N . ALA C 1 223 ? 60.050 41.111 21.921 1.00 47.18 223 ALA C N 1
ATOM 6498 C CA . ALA C 1 223 ? 58.914 42.029 21.805 1.00 41.86 223 ALA C CA 1
ATOM 6499 C C . ALA C 1 223 ? 58.467 42.456 23.191 1.00 44.13 223 ALA C C 1
ATOM 6500 O O . ALA C 1 223 ? 59.204 43.129 23.920 1.00 44.74 223 ALA C O 1
ATOM 6502 N N . GLY C 1 224 ? 57.251 42.067 23.553 1.00 43.69 224 GLY C N 1
ATOM 6503 C CA . GLY C 1 224 ? 56.743 42.409 24.867 1.00 47.42 224 GLY C CA 1
ATOM 6504 C C . GLY C 1 224 ? 57.365 41.525 25.937 1.00 49.58 224 GLY C C 1
ATOM 6505 O O . GLY C 1 224 ? 56.691 41.121 26.888 1.00 47.93 224 GLY C O 1
ATOM 6506 N N . TRP C 1 225 ? 58.651 41.210 25.780 1.00 49.61 225 TRP C N 1
ATOM 6507 C CA . TRP C 1 225 ? 59.351 40.366 26.745 1.00 40.25 225 TRP C CA 1
ATOM 6508 C C . TRP C 1 225 ? 59.260 41.002 28.121 1.00 39.48 225 TRP C C 1
ATOM 6509 O O . TRP C 1 225 ? 58.928 40.336 29.097 1.00 43.85 225 TRP C O 1
ATOM 6520 N N . ASN C 1 226 ? 59.533 42.299 28.197 1.00 37.96 226 ASN C N 1
ATOM 6521 C CA . ASN C 1 226 ? 59.467 42.995 29.470 1.00 38.49 226 ASN C CA 1
ATOM 6522 C C . ASN C 1 226 ? 58.021 43.272 29.893 1.00 36.99 226 ASN C C 1
ATOM 6523 O O . ASN C 1 226 ? 57.762 44.025 30.829 1.00 35.38 226 ASN C O 1
ATOM 6528 N N . THR C 1 227 ? 57.082 42.640 29.201 1.00 37.35 227 THR C N 1
ATOM 6529 C CA . THR C 1 227 ? 55.663 42.791 29.508 1.00 38.32 227 THR C CA 1
ATOM 6530 C C . THR C 1 227 ? 55.111 41.385 29.748 1.00 36.00 227 THR C C 1
ATOM 6531 O O . THR C 1 227 ? 53.926 41.187 30.045 1.00 38.03 227 THR C O 1
ATOM 6535 N N . LEU C 1 228 ? 55.996 40.409 29.600 1.00 27.15 228 LEU C N 1
ATOM 6536 C CA . LEU C 1 228 ? 55.651 39.019 29.796 1.00 24.08 228 LEU C CA 1
ATOM 6537 C C . LEU C 1 228 ? 55.853 38.679 31.255 1.00 24.53 228 LEU C C 1
ATOM 6538 O O . LEU C 1 228 ? 56.970 38.750 31.767 1.00 16.31 228 LEU C O 1
ATOM 6543 N N . SER C 1 229 ? 54.781 38.323 31.943 1.00 26.70 229 SER C N 1
ATOM 6544 C CA . SER C 1 229 ? 54.949 37.953 33.333 1.00 27.73 229 SER C CA 1
ATOM 6545 C C . SER C 1 229 ? 55.757 36.653 33.305 1.00 24.63 229 SER C C 1
ATOM 6546 O O . SER C 1 229 ? 55.638 35.839 32.372 1.00 13.89 229 SER C O 1
ATOM 6549 N N . PHE C 1 230 ? 56.603 36.470 34.308 1.00 24.30 230 PHE C N 1
ATOM 6550 C CA . PHE C 1 230 ? 57.400 35.261 34.368 1.00 20.52 230 PHE C CA 1
ATOM 6551 C C . PHE C 1 230 ? 56.482 34.054 34.425 1.00 23.73 230 PHE C C 1
ATOM 6552 O O . PHE C 1 230 ? 55.281 34.193 34.641 1.00 37.36 230 PHE C O 1
ATOM 6560 N N . CYS C 1 231 ? 57.039 32.867 34.234 1.00 18.86 231 CYS C N 1
ATOM 6561 C CA . CYS C 1 231 ? 56.228 31.662 34.285 1.00 19.40 231 CYS C CA 1
ATOM 6562 C C . CYS C 1 231 ? 56.041 31.230 35.737 1.00 17.84 231 CYS C C 1
ATOM 6563 O O . CYS C 1 231 ? 57.002 30.914 36.425 1.00 24.75 231 CYS C O 1
ATOM 6566 N N . ASN C 1 232 ? 54.798 31.217 36.199 1.00 17.86 232 ASN C N 1
ATOM 6567 C CA . ASN C 1 232 ? 54.499 30.846 37.574 1.00 18.30 232 ASN C CA 1
ATOM 6568 C C . ASN C 1 232 ? 53.665 29.576 37.661 1.00 26.07 232 ASN C C 1
ATOM 6569 O O . ASN C 1 232 ? 53.180 29.061 36.651 1.00 35.56 232 ASN C O 1
ATOM 6574 N N . ASP C 1 233 ? 53.489 29.078 38.878 1.00 29.28 233 ASP C N 1
ATOM 6575 C CA . ASP C 1 233 ? 52.715 27.861 39.103 1.00 33.61 233 ASP C CA 1
ATOM 6576 C C . ASP C 1 233 ? 51.250 28.051 38.737 1.00 29.31 233 ASP C C 1
ATOM 6577 O O . ASP C 1 233 ? 50.571 27.098 38.353 1.00 34.94 233 ASP C O 1
ATOM 6582 N N . VAL C 1 234 ? 50.760 29.278 38.870 1.00 24.65 234 VAL C N 1
ATOM 6583 C CA . VAL C 1 234 ? 49.375 29.575 38.527 1.00 32.41 234 VAL C CA 1
ATOM 6584 C C . VAL C 1 234 ? 49.199 29.313 37.036 1.00 36.21 234 VAL C C 1
ATOM 6585 O O . VAL C 1 234 ? 48.228 28.685 36.604 1.00 44.16 234 VAL C O 1
ATOM 6589 N N . PHE C 1 235 ? 50.153 29.809 36.257 1.00 31.27 235 PHE C N 1
ATOM 6590 C CA . PHE C 1 235 ? 50.138 29.645 34.819 1.00 21.14 235 PHE C CA 1
ATOM 6591 C C . PHE C 1 235 ? 50.127 28.159 34.519 1.00 21.81 235 PHE C C 1
ATOM 6592 O O . PHE C 1 235 ? 49.225 27.657 33.840 1.00 25.85 235 PHE C O 1
ATOM 6600 N N . LYS C 1 236 ? 51.123 27.450 35.042 1.00 16.63 236 LYS C N 1
ATOM 6601 C CA . LYS C 1 236 ? 51.219 26.014 34.806 1.00 21.05 236 LYS C CA 1
ATOM 6602 C C . LYS C 1 236 ? 49.922 25.289 35.160 1.00 21.84 236 LYS C C 1
ATOM 6603 O O . LYS C 1 236 ? 49.522 24.343 34.483 1.00 21.70 236 LYS C O 1
ATOM 6609 N N . GLN C 1 237 ? 49.268 25.735 36.226 1.00 22.85 237 GLN C N 1
ATOM 6610 C CA . GLN C 1 237 ? 48.014 25.130 36.642 1.00 31.22 237 GLN C CA 1
ATOM 6611 C C . GLN C 1 237 ? 46.974 25.196 35.531 1.00 36.13 237 GLN C C 1
ATOM 6612 O O . GLN C 1 237 ? 46.340 24.191 35.225 1.00 44.78 237 GLN C O 1
ATOM 6618 N N . LYS C 1 238 ? 46.791 26.367 34.927 1.00 35.35 238 LYS C N 1
ATOM 6619 C CA . LYS C 1 238 ? 45.806 26.488 33.857 1.00 39.96 238 LYS C CA 1
ATOM 6620 C C . LYS C 1 238 ? 46.155 25.536 32.716 1.00 38.68 238 LYS C C 1
ATOM 6621 O O . LYS C 1 238 ? 45.286 24.840 32.184 1.00 45.54 238 LYS C O 1
ATOM 6627 N N . LEU C 1 239 ? 47.432 25.498 32.353 1.00 26.63 239 LEU C N 1
ATOM 6628 C CA . LEU C 1 239 ? 47.884 24.654 31.258 1.00 22.23 239 LEU C CA 1
ATOM 6629 C C . LEU C 1 239 ? 47.606 23.162 31.446 1.00 28.48 239 LEU C C 1
ATOM 6630 O O . LEU C 1 239 ? 47.599 22.398 30.478 1.00 32.28 239 LEU C O 1
ATOM 6635 N N . GLN C 1 240 ? 47.375 22.748 32.688 1.00 27.61 240 GLN C N 1
ATOM 6636 C CA . GLN C 1 240 ? 47.098 21.348 32.988 1.00 27.19 240 GLN C CA 1
ATOM 6637 C C . GLN C 1 240 ? 45.611 21.076 33.103 1.00 34.54 240 GLN C C 1
ATOM 6638 O O . GLN C 1 240 ? 45.204 19.926 33.228 1.00 39.21 240 GLN C O 1
ATOM 6644 N N . LYS C 1 241 ? 44.797 22.126 33.056 1.00 43.53 241 LYS C N 1
ATOM 6645 C CA . LYS C 1 241 ? 43.350 21.964 33.199 1.00 50.20 241 LYS C CA 1
ATOM 6646 C C . LYS C 1 241 ? 42.424 22.385 32.048 1.00 54.30 241 LYS C C 1
ATOM 6647 O O . LYS C 1 241 ? 41.640 21.574 31.543 1.00 57.29 241 LYS C O 1
ATOM 6653 N N . SER C 1 242 ? 42.514 23.640 31.625 1.00 52.71 242 SER C N 1
ATOM 6654 C CA . SER C 1 242 ? 41.602 24.133 30.607 1.00 57.11 242 SER C CA 1
ATOM 6655 C C . SER C 1 242 ? 41.940 24.109 29.122 1.00 61.23 242 SER C C 1
ATOM 6656 O O . SER C 1 242 ? 41.063 24.410 28.308 1.00 68.71 242 SER C O 1
ATOM 6659 N N . GLU C 1 243 ? 43.160 23.753 28.734 1.00 58.23 243 GLU C N 1
ATOM 6660 C CA . GLU C 1 243 ? 43.466 23.777 27.300 1.00 60.84 243 GLU C CA 1
ATOM 6661 C C . GLU C 1 243 ? 43.153 25.205 26.827 1.00 55.76 243 GLU C C 1
ATOM 6662 O O . GLU C 1 243 ? 42.531 25.413 25.783 1.00 51.31 243 GLU C O 1
ATOM 6668 N N . CYS C 1 244 ? 43.563 26.184 27.625 1.00 51.40 244 CYS C N 1
ATOM 6669 C CA . CYS C 1 244 ? 43.324 27.579 27.303 1.00 49.43 244 CYS C CA 1
ATOM 6670 C C . CYS C 1 244 ? 43.982 27.973 25.989 1.00 49.33 244 CYS C C 1
ATOM 6671 O O . CYS C 1 244 ? 43.342 27.911 24.938 1.00 57.53 244 CYS C O 1
ATOM 6674 N N . ILE C 1 245 ? 45.252 28.369 26.051 1.00 41.96 245 ILE C N 1
ATOM 6675 C CA . ILE C 1 245 ? 46.013 28.784 24.869 1.00 39.00 245 ILE C CA 1
ATOM 6676 C C . ILE C 1 245 ? 45.251 28.597 23.549 1.00 39.72 245 ILE C C 1
ATOM 6677 O O . ILE C 1 245 ? 45.187 27.491 22.999 1.00 34.65 245 ILE C O 1
ATOM 6682 N N . LYS C 1 246 ? 44.673 29.679 23.041 1.00 38.77 246 LYS C N 1
ATOM 6683 C CA . LYS C 1 246 ? 43.930 29.589 21.801 1.00 40.98 246 LYS C CA 1
ATOM 6684 C C . LYS C 1 246 ? 44.701 30.074 20.584 1.00 40.45 246 LYS C C 1
ATOM 6685 O O . LYS C 1 246 ? 45.372 31.106 20.616 1.00 43.56 246 LYS C O 1
ATOM 6691 N N . LEU C 1 247 ? 44.605 29.292 19.514 1.00 37.79 247 LEU C N 1
ATOM 6692 C CA . LEU C 1 247 ? 45.261 29.586 18.251 1.00 33.15 247 LEU C CA 1
ATOM 6693 C C . LEU C 1 247 ? 44.625 30.853 17.687 1.00 34.66 247 LEU C C 1
ATOM 6694 O O . LEU C 1 247 ? 43.406 30.901 17.494 1.00 35.81 247 LEU C O 1
ATOM 6699 N N . ARG C 1 248 ? 45.433 31.877 17.418 1.00 34.99 248 ARG C N 1
ATOM 6700 C CA . ARG C 1 248 ? 44.867 33.118 16.912 1.00 44.80 248 ARG C CA 1
ATOM 6701 C C . ARG C 1 248 ? 45.568 33.834 15.757 1.00 49.89 248 ARG C C 1
ATOM 6702 O O . ARG C 1 248 ? 46.798 33.883 15.683 1.00 46.66 248 ARG C O 1
ATOM 6710 N N . GLU C 1 249 ? 44.734 34.395 14.874 1.00 56.03 249 GLU C N 1
ATOM 6711 C CA . GLU C 1 249 ? 45.129 35.130 13.669 1.00 56.76 249 GLU C CA 1
ATOM 6712 C C . GLU C 1 249 ? 46.441 35.895 13.801 1.00 53.25 249 GLU C C 1
ATOM 6713 O O . GLU C 1 249 ? 47.403 35.626 13.082 1.00 53.97 249 GLU C O 1
ATOM 6719 N N . VAL C 1 250 ? 46.468 36.879 14.688 1.00 52.79 250 VAL C N 1
ATOM 6720 C CA . VAL C 1 250 ? 47.695 37.626 14.915 1.00 58.11 250 VAL C CA 1
ATOM 6721 C C . VAL C 1 250 ? 48.082 37.400 16.362 1.00 58.95 250 VAL C C 1
ATOM 6722 O O . VAL C 1 250 ? 47.555 38.032 17.285 1.00 62.27 250 VAL C O 1
ATOM 6726 N N . PRO C 1 251 ? 49.017 36.473 16.572 1.00 53.63 251 PRO C N 1
ATOM 6727 C CA . PRO C 1 251 ? 49.520 36.104 17.889 1.00 47.45 251 PRO C CA 1
ATOM 6728 C C . PRO C 1 251 ? 50.298 37.220 18.566 1.00 44.01 251 PRO C C 1
ATOM 6729 O O . PRO C 1 251 ? 50.913 38.065 17.900 1.00 47.26 251 PRO C O 1
ATOM 6733 N N . GLY C 1 252 ? 50.252 37.217 19.894 1.00 35.42 252 GLY C N 1
ATOM 6734 C CA . GLY C 1 252 ? 50.970 38.205 20.677 1.00 34.63 252 GLY C CA 1
ATOM 6735 C C . GLY C 1 252 ? 51.952 37.450 21.540 1.00 30.67 252 GLY C C 1
ATOM 6736 O O . GLY C 1 252 ? 51.762 36.248 21.757 1.00 33.19 252 GLY C O 1
ATOM 6737 N N . ILE C 1 253 ? 52.983 38.130 22.040 1.00 24.05 253 ILE C N 1
ATOM 6738 C CA . ILE C 1 253 ? 53.996 37.465 22.862 1.00 23.65 253 ILE C CA 1
ATOM 6739 C C . ILE C 1 253 ? 53.432 36.450 23.871 1.00 25.33 253 ILE C C 1
ATOM 6740 O O . ILE C 1 253 ? 53.982 35.358 24.019 1.00 25.83 253 ILE C O 1
ATOM 6745 N N . GLU C 1 254 ? 52.330 36.792 24.540 1.00 23.98 254 GLU C N 1
ATOM 6746 C CA . GLU C 1 254 ? 51.740 35.893 25.535 1.00 27.43 254 GLU C CA 1
ATOM 6747 C C . GLU C 1 254 ? 50.990 34.677 25.009 1.00 29.60 254 GLU C C 1
ATOM 6748 O O . GLU C 1 254 ? 50.503 33.865 25.804 1.00 30.00 254 GLU C O 1
ATOM 6754 N N . ASP C 1 255 ? 50.882 34.543 23.691 1.00 29.64 255 ASP C N 1
ATOM 6755 C CA . ASP C 1 255 ? 50.172 33.404 23.122 1.00 26.99 255 ASP C CA 1
ATOM 6756 C C . ASP C 1 255 ? 51.170 32.402 22.593 1.00 22.50 255 ASP C C 1
ATOM 6757 O O . ASP C 1 255 ? 50.783 31.346 22.106 1.00 19.13 255 ASP C O 1
ATOM 6762 N N . THR C 1 256 ? 52.453 32.736 22.721 1.00 19.35 256 THR C N 1
ATOM 6763 C CA . THR C 1 256 ? 53.542 31.897 22.227 1.00 17.59 256 THR C CA 1
ATOM 6764 C C . THR C 1 256 ? 54.179 30.972 23.249 1.00 19.71 256 THR C C 1
ATOM 6765 O O . THR C 1 256 ? 53.601 30.672 24.289 1.00 22.93 256 THR C O 1
ATOM 6769 N N . LEU C 1 257 ? 55.389 30.525 22.922 1.00 21.20 257 LEU C N 1
ATOM 6770 C CA . LEU C 1 257 ? 56.173 29.650 23.785 1.00 16.55 257 LEU C CA 1
ATOM 6771 C C . LEU C 1 257 ? 57.064 30.514 24.656 1.00 11.86 257 LEU C C 1
ATOM 6772 O O . LEU C 1 257 ? 57.560 30.087 25.694 1.00 15.02 257 LEU C O 1
ATOM 6777 N N . PHE C 1 258 ? 57.274 31.741 24.221 1.00 6.29 258 PHE C N 1
ATOM 6778 C CA . PHE C 1 258 ? 58.100 32.640 24.979 1.00 7.28 258 PHE C CA 1
ATOM 6779 C C . PHE C 1 258 ? 57.453 32.908 26.327 1.00 7.45 258 PHE C C 1
ATOM 6780 O O . PHE C 1 258 ? 58.103 33.338 27.277 1.00 4.58 258 PHE C O 1
ATOM 6788 N N . ALA C 1 259 ? 56.163 32.617 26.409 1.00 13.83 259 ALA C N 1
ATOM 6789 C CA . ALA C 1 259 ? 55.417 32.815 27.645 1.00 20.03 259 ALA C CA 1
ATOM 6790 C C . ALA C 1 259 ? 55.868 31.775 28.642 1.00 18.47 259 ALA C C 1
ATOM 6791 O O . ALA C 1 259 ? 55.746 31.969 29.852 1.00 26.37 259 ALA C O 1
ATOM 6793 N N . VAL C 1 260 ? 56.377 30.670 28.110 1.00 8.96 260 VAL C N 1
ATOM 6794 C CA . VAL C 1 260 ? 56.854 29.565 28.916 1.00 11.54 260 VAL C CA 1
ATOM 6795 C C . VAL C 1 260 ? 58.366 29.608 29.060 1.00 11.96 260 VAL C C 1
ATOM 6796 O O . VAL C 1 260 ? 58.930 28.885 29.869 1.00 17.62 260 VAL C O 1
ATOM 6800 N N . LEU C 1 261 ? 59.034 30.457 28.291 1.00 9.11 261 LEU C N 1
ATOM 6801 C CA . LEU C 1 261 ? 60.486 30.519 28.389 1.00 10.70 261 LEU C CA 1
ATOM 6802 C C . LEU C 1 261 ? 61.012 31.601 29.310 1.00 14.42 261 LEU C C 1
ATOM 6803 O O . LEU C 1 261 ? 62.190 31.575 29.690 1.00 19.06 261 LEU C O 1
ATOM 6808 N N . LYS C 1 262 ? 60.145 32.544 29.675 1.00 13.44 262 LYS C N 1
ATOM 6809 C CA . LYS C 1 262 ? 60.519 33.620 30.597 1.00 15.03 262 LYS C CA 1
ATOM 6810 C C . LYS C 1 262 ? 60.644 32.967 31.981 1.00 17.18 262 LYS C C 1
ATOM 6811 O O . LYS C 1 262 ? 59.699 32.970 32.777 1.00 16.28 262 LYS C O 1
ATOM 6817 N N . LEU C 1 263 ? 61.813 32.399 32.261 1.00 9.01 263 LEU C N 1
ATOM 6818 C CA . LEU C 1 263 ? 62.024 31.726 33.524 1.00 4.47 263 LEU C CA 1
ATOM 6819 C C . LEU C 1 263 ? 63.105 32.371 34.364 1.00 6.80 263 LEU C C 1
ATOM 6820 O O . LEU C 1 263 ? 64.181 32.668 33.870 1.00 18.06 263 LEU C O 1
ATOM 6825 N N . PRO C 1 264 ? 62.841 32.569 35.659 1.00 4.47 264 PRO C N 1
ATOM 6826 C CA . PRO C 1 264 ? 63.787 33.180 36.595 1.00 4.47 264 PRO C CA 1
ATOM 6827 C C . PRO C 1 264 ? 65.131 32.476 36.550 1.00 4.47 264 PRO C C 1
ATOM 6828 O O . PRO C 1 264 ? 66.164 33.094 36.762 1.00 5.70 264 PRO C O 1
ATOM 6832 N N . GLU C 1 265 ? 65.098 31.174 36.277 1.00 5.91 265 GLU C N 1
ATOM 6833 C CA . GLU C 1 265 ? 66.303 30.363 36.226 1.00 11.02 265 GLU C CA 1
ATOM 6834 C C . GLU C 1 265 ? 67.171 30.725 35.040 1.00 16.45 265 GLU C C 1
ATOM 6835 O O . GLU C 1 265 ? 68.313 30.281 34.952 1.00 31.92 265 GLU C O 1
ATOM 6841 N N . LEU C 1 266 ? 66.634 31.523 34.123 1.00 7.95 266 LEU C N 1
ATOM 6842 C CA . LEU C 1 266 ? 67.390 31.923 32.943 1.00 16.01 266 LEU C CA 1
ATOM 6843 C C . LEU C 1 266 ? 67.772 33.393 33.007 1.00 24.07 266 LEU C C 1
ATOM 6844 O O . LEU C 1 266 ? 68.570 33.872 32.199 1.00 33.22 266 LEU C O 1
ATOM 6849 N N . CYS C 1 267 ? 67.200 34.107 33.969 1.00 22.73 267 CYS C N 1
ATOM 6850 C CA . CYS C 1 267 ? 67.458 35.533 34.122 1.00 19.76 267 CYS C CA 1
ATOM 6851 C C . CYS C 1 267 ? 68.366 35.790 35.312 1.00 26.28 267 CYS C C 1
ATOM 6852 O O . CYS C 1 267 ? 68.531 34.929 36.163 1.00 38.63 267 CYS C O 1
ATOM 6855 N N . GLY C 1 268 ? 68.948 36.980 35.375 1.00 28.01 268 GLY C N 1
ATOM 6856 C CA . GLY C 1 268 ? 69.835 37.307 36.470 1.00 28.27 268 GLY C CA 1
ATOM 6857 C C . GLY C 1 268 ? 69.145 38.081 37.571 1.00 41.14 268 GLY C C 1
ATOM 6858 O O . GLY C 1 268 ? 67.922 38.129 37.654 1.00 45.73 268 GLY C O 1
ATOM 6859 N N . GLU C 1 269 ? 69.954 38.693 38.423 1.00 50.22 269 GLU C N 1
ATOM 6860 C CA . GLU C 1 269 ? 69.477 39.480 39.549 1.00 52.32 269 GLU C CA 1
ATOM 6861 C C . GLU C 1 269 ? 68.398 40.468 39.134 1.00 57.30 269 GLU C C 1
ATOM 6862 O O . GLU C 1 269 ? 67.253 40.378 39.570 1.00 55.31 269 GLU C O 1
ATOM 6868 N N . PHE C 1 270 ? 68.780 41.404 38.273 1.00 63.64 270 PHE C N 1
ATOM 6869 C CA . PHE C 1 270 ? 67.887 42.452 37.807 1.00 62.73 270 PHE C CA 1
ATOM 6870 C C . PHE C 1 270 ? 66.685 41.924 37.051 1.00 56.06 270 PHE C C 1
ATOM 6871 O O . PHE C 1 270 ? 65.735 42.660 36.820 1.00 58.88 270 PHE C O 1
ATOM 6879 N N . GLY C 1 271 ? 66.722 40.657 36.660 1.00 50.63 271 GLY C N 1
ATOM 6880 C CA . GLY C 1 271 ? 65.600 40.093 35.930 1.00 49.91 271 GLY C CA 1
ATOM 6881 C C . GLY C 1 271 ? 65.755 40.136 34.419 1.00 50.59 271 GLY C C 1
ATOM 6882 O O . GLY C 1 271 ? 64.764 40.192 33.690 1.00 52.82 271 GLY C O 1
ATOM 6883 N N . ASN C 1 272 ? 67.000 40.123 33.949 1.00 47.53 272 ASN C N 1
ATOM 6884 C CA . ASN C 1 272 ? 67.291 40.141 32.521 1.00 44.51 272 ASN C CA 1
ATOM 6885 C C . ASN C 1 272 ? 67.712 38.749 32.120 1.00 40.71 272 ASN C C 1
ATOM 6886 O O . ASN C 1 272 ? 68.401 38.077 32.871 1.00 47.12 272 ASN C O 1
ATOM 6891 N N . ILE C 1 273 ? 67.307 38.301 30.942 1.00 30.94 273 ILE C N 1
ATOM 6892 C CA . ILE C 1 273 ? 67.700 36.969 30.516 1.00 21.51 273 ILE C CA 1
ATOM 6893 C C . ILE C 1 273 ? 69.214 36.972 30.273 1.00 15.13 273 ILE C C 1
ATOM 6894 O O . ILE C 1 273 ? 69.729 37.784 29.510 1.00 16.00 273 ILE C O 1
ATOM 6899 N N . LEU C 1 274 ? 69.931 36.082 30.949 1.00 11.81 274 LEU C N 1
ATOM 6900 C CA . LEU C 1 274 ? 71.383 36.008 30.801 1.00 15.62 274 LEU C CA 1
ATOM 6901 C C . LEU C 1 274 ? 71.869 35.938 29.347 1.00 19.98 274 LEU C C 1
ATOM 6902 O O . LEU C 1 274 ? 71.251 35.288 28.490 1.00 20.02 274 LEU C O 1
ATOM 6907 N N . PRO C 1 275 ? 72.999 36.611 29.057 1.00 16.81 275 PRO C N 1
ATOM 6908 C CA . PRO C 1 275 ? 73.647 36.693 27.750 1.00 10.22 275 PRO C CA 1
ATOM 6909 C C . PRO C 1 275 ? 73.539 35.455 26.873 1.00 16.07 275 PRO C C 1
ATOM 6910 O O . PRO C 1 275 ? 72.814 35.466 25.877 1.00 23.30 275 PRO C O 1
ATOM 6914 N N . LEU C 1 276 ? 74.245 34.386 27.231 1.00 11.00 276 LEU C N 1
ATOM 6915 C CA . LEU C 1 276 ? 74.213 33.189 26.406 1.00 4.47 276 LEU C CA 1
ATOM 6916 C C . LEU C 1 276 ? 72.801 32.778 26.088 1.00 4.73 276 LEU C C 1
ATOM 6917 O O . LEU C 1 276 ? 72.452 32.626 24.919 1.00 6.24 276 LEU C O 1
ATOM 6922 N N . TRP C 1 277 ? 71.983 32.627 27.124 1.00 6.37 277 TRP C N 1
ATOM 6923 C CA . TRP C 1 277 ? 70.592 32.220 26.939 1.00 9.93 277 TRP C CA 1
ATOM 6924 C C . TRP C 1 277 ? 69.900 33.123 25.931 1.00 8.47 277 TRP C C 1
ATOM 6925 O O . TRP C 1 277 ? 68.983 32.698 25.228 1.00 18.31 277 TRP C O 1
ATOM 6936 N N . ALA C 1 278 ? 70.330 34.371 25.851 1.00 4.47 278 ALA C N 1
ATOM 6937 C CA . ALA C 1 278 ? 69.734 35.256 24.870 1.00 10.71 278 ALA C CA 1
ATOM 6938 C C . ALA C 1 278 ? 70.124 34.733 23.483 1.00 11.82 278 ALA C C 1
ATOM 6939 O O . ALA C 1 278 ? 69.264 34.361 22.679 1.00 14.08 278 ALA C O 1
ATOM 6941 N N . TRP C 1 279 ? 71.424 34.698 23.214 1.00 8.77 279 TRP C N 1
ATOM 6942 C CA . TRP C 1 279 ? 71.915 34.209 21.938 1.00 7.53 279 TRP C CA 1
ATOM 6943 C C . TRP C 1 279 ? 71.139 32.959 21.586 1.00 9.82 279 TRP C C 1
ATOM 6944 O O . TRP C 1 279 ? 70.802 32.734 20.428 1.00 18.72 279 TRP C O 1
ATOM 6955 N N . GLY C 1 280 ? 70.859 32.143 22.594 1.00 5.45 280 GLY C N 1
ATOM 6956 C CA . GLY C 1 280 ? 70.108 30.928 22.358 1.00 10.72 280 GLY C CA 1
ATOM 6957 C C . GLY C 1 280 ? 68.727 31.239 21.798 1.00 15.14 280 GLY C C 1
ATOM 6958 O O . GLY C 1 280 ? 68.334 30.702 20.755 1.00 18.31 280 GLY C O 1
ATOM 6959 N N . MET C 1 281 ? 67.985 32.108 22.483 1.00 6.02 281 MET C N 1
ATOM 6960 C CA . MET C 1 281 ? 66.650 32.471 22.027 1.00 8.73 281 MET C CA 1
ATOM 6961 C C . MET C 1 281 ? 66.730 32.802 20.545 1.00 15.96 281 MET C C 1
ATOM 6962 O O . MET C 1 281 ? 65.868 32.420 19.755 1.00 20.74 281 MET C O 1
ATOM 6967 N N . GLU C 1 282 ? 67.793 33.507 20.180 1.00 18.47 282 GLU C N 1
ATOM 6968 C CA . GLU C 1 282 ? 68.013 33.911 18.804 1.00 21.91 282 GLU C CA 1
ATOM 6969 C C . GLU C 1 282 ? 67.937 32.711 17.863 1.00 19.80 282 GLU C C 1
ATOM 6970 O O . GLU C 1 282 ? 67.109 32.688 16.958 1.00 28.45 282 GLU C O 1
ATOM 6976 N N . THR C 1 283 ? 68.788 31.710 18.079 1.00 16.13 283 THR C N 1
ATOM 6977 C CA . THR C 1 283 ? 68.801 30.532 17.213 1.00 14.22 283 THR C CA 1
ATOM 6978 C C . THR C 1 283 ? 67.469 29.787 17.250 1.00 12.96 283 THR C C 1
ATOM 6979 O O . THR C 1 283 ? 66.983 29.316 16.207 1.00 7.67 283 THR C O 1
ATOM 6983 N N . LEU C 1 284 ? 66.882 29.680 18.442 1.00 8.32 284 LEU C N 1
ATOM 6984 C CA . LEU C 1 284 ? 65.596 29.003 18.583 1.00 11.80 284 LEU C CA 1
ATOM 6985 C C . LEU C 1 284 ? 64.564 29.710 17.728 1.00 11.69 284 LEU C C 1
ATOM 6986 O O . LEU C 1 284 ? 63.699 29.073 17.135 1.00 13.78 284 LEU C O 1
ATOM 6991 N N . SER C 1 285 ? 64.642 31.036 17.696 1.00 12.64 285 SER C N 1
ATOM 6992 C CA . SER C 1 285 ? 63.740 31.833 16.874 1.00 18.71 285 SER C CA 1
ATOM 6993 C C . SER C 1 285 ? 64.061 31.537 15.403 1.00 22.38 285 SER C C 1
ATOM 6994 O O . SER C 1 285 ? 63.182 31.176 14.615 1.00 19.08 285 SER C O 1
ATOM 6997 N N . ASN C 1 286 ? 65.336 31.687 15.052 1.00 27.41 286 ASN C N 1
ATOM 6998 C CA . ASN C 1 286 ? 65.818 31.423 13.703 1.00 28.70 286 ASN C CA 1
ATOM 6999 C C . ASN C 1 286 ? 65.193 30.166 13.128 1.00 28.00 286 ASN C C 1
ATOM 7000 O O . ASN C 1 286 ? 64.733 30.162 11.995 1.00 32.84 286 ASN C O 1
ATOM 7005 N N . CYS C 1 287 ? 65.185 29.103 13.922 1.00 25.46 287 CYS C N 1
ATOM 7006 C CA . CYS C 1 287 ? 64.623 27.826 13.509 1.00 30.09 287 CYS C CA 1
ATOM 7007 C C . CYS C 1 287 ? 63.114 27.892 13.272 1.00 29.75 287 CYS C C 1
ATOM 7008 O O . CYS C 1 287 ? 62.636 27.761 12.139 1.00 34.24 287 CYS C O 1
ATOM 7011 N N . LEU C 1 288 ? 62.375 28.086 14.356 1.00 26.41 288 LEU C N 1
ATOM 7012 C CA . LEU C 1 288 ? 60.921 28.157 14.319 1.00 29.24 288 LEU C CA 1
ATOM 7013 C C . LEU C 1 288 ? 60.345 29.101 13.247 1.00 36.37 288 LEU C C 1
ATOM 7014 O O . LEU C 1 288 ? 59.317 28.803 12.618 1.00 37.47 288 LEU C O 1
ATOM 7019 N N . ARG C 1 289 ? 61.013 30.232 13.039 1.00 34.56 289 ARG C N 1
ATOM 7020 C CA . ARG C 1 289 ? 60.568 31.229 12.067 1.00 27.66 289 ARG C CA 1
ATOM 7021 C C . ARG C 1 289 ? 60.578 30.763 10.611 1.00 25.09 289 ARG C C 1
ATOM 7022 O O . ARG C 1 289 ? 59.773 31.222 9.800 1.00 25.32 289 ARG C O 1
ATOM 7030 N N . SER C 1 290 ? 61.490 29.857 10.283 1.00 21.88 290 SER C N 1
ATOM 7031 C CA . SER C 1 290 ? 61.601 29.335 8.927 1.00 21.49 290 SER C CA 1
ATOM 7032 C C . SER C 1 290 ? 60.375 28.531 8.547 1.00 24.10 290 SER C C 1
ATOM 7033 O O . SER C 1 290 ? 59.950 28.514 7.390 1.00 29.29 290 SER C O 1
ATOM 7036 N N . MET C 1 291 ? 59.806 27.868 9.544 1.00 24.91 291 MET C N 1
ATOM 7037 C CA . MET C 1 291 ? 58.651 26.999 9.357 1.00 22.24 291 MET C CA 1
ATOM 7038 C C . MET C 1 291 ? 57.313 27.546 8.848 1.00 18.56 291 MET C C 1
ATOM 7039 O O . MET C 1 291 ? 56.909 28.667 9.142 1.00 18.84 291 MET C O 1
ATOM 7044 N N . SER C 1 292 ? 56.635 26.722 8.060 1.00 15.68 292 SER C N 1
ATOM 7045 C CA . SER C 1 292 ? 55.339 27.068 7.505 1.00 14.64 292 SER C CA 1
ATOM 7046 C C . SER C 1 292 ? 54.327 26.187 8.234 1.00 16.12 292 SER C C 1
ATOM 7047 O O . SER C 1 292 ? 54.181 24.996 7.942 1.00 14.14 292 SER C O 1
ATOM 7050 N N . PRO C 1 293 ? 53.623 26.771 9.207 1.00 10.41 293 PRO C N 1
ATOM 7051 C CA . PRO C 1 293 ? 52.615 26.134 10.054 1.00 14.70 293 PRO C CA 1
ATOM 7052 C C . PRO C 1 293 ? 51.266 25.815 9.448 1.00 12.94 293 PRO C C 1
ATOM 7053 O O . PRO C 1 293 ? 50.650 26.657 8.792 1.00 16.38 293 PRO C O 1
ATOM 7057 N N . PHE C 1 294 ? 50.803 24.597 9.710 1.00 8.00 294 PHE C N 1
ATOM 7058 C CA . PHE C 1 294 ? 49.514 24.144 9.221 1.00 8.07 294 PHE C CA 1
ATOM 7059 C C . PHE C 1 294 ? 48.873 23.279 10.283 1.00 15.96 294 PHE C C 1
ATOM 7060 O O . PHE C 1 294 ? 49.563 22.536 10.992 1.00 14.65 294 PHE C O 1
ATOM 7068 N N . VAL C 1 295 ? 47.551 23.377 10.386 1.00 20.78 295 VAL C N 1
ATOM 7069 C CA . VAL C 1 295 ? 46.792 22.595 11.357 1.00 22.74 295 VAL C CA 1
ATOM 7070 C C . VAL C 1 295 ? 45.865 21.636 10.630 1.00 27.63 295 VAL C C 1
ATOM 7071 O O . VAL C 1 295 ? 45.100 22.045 9.762 1.00 33.33 295 VAL C O 1
ATOM 7075 N N . LEU C 1 296 ? 45.934 20.363 11.003 1.00 31.23 296 LEU C N 1
ATOM 7076 C CA . LEU C 1 296 ? 45.124 19.321 10.387 1.00 27.36 296 LEU C CA 1
ATOM 7077 C C . LEU C 1 296 ? 44.320 18.590 11.454 1.00 33.73 296 LEU C C 1
ATOM 7078 O O . LEU C 1 296 ? 44.883 18.046 12.400 1.00 36.56 296 LEU C O 1
ATOM 7083 N N . SER C 1 297 ? 43.002 18.570 11.293 1.00 42.84 297 SER C N 1
ATOM 7084 C CA . SER C 1 297 ? 42.123 17.903 12.254 1.00 46.87 297 SER C CA 1
ATOM 7085 C C . SER C 1 297 ? 41.964 16.418 11.958 1.00 45.03 297 SER C C 1
ATOM 7086 O O . SER C 1 297 ? 41.619 16.035 10.841 1.00 50.07 297 SER C O 1
ATOM 7089 N N . LEU C 1 298 ? 42.215 15.586 12.962 1.00 44.48 298 LEU C N 1
ATOM 7090 C CA . LEU C 1 298 ? 42.079 14.144 12.800 1.00 49.76 298 LEU C CA 1
ATOM 7091 C C . LEU C 1 298 ? 40.782 13.682 13.443 1.00 56.05 298 LEU C C 1
ATOM 7092 O O . LEU C 1 298 ? 40.661 12.524 13.844 1.00 64.06 298 LEU C O 1
ATOM 7097 N N . GLU C 1 299 ? 39.820 14.595 13.540 1.00 57.53 299 GLU C N 1
ATOM 7098 C CA . GLU C 1 299 ? 38.523 14.299 14.136 1.00 66.64 299 GLU C CA 1
ATOM 7099 C C . GLU C 1 299 ? 37.565 13.796 13.057 1.00 70.14 299 GLU C C 1
ATOM 7100 O O . GLU C 1 299 ? 36.591 14.469 12.712 1.00 71.19 299 GLU C O 1
ATOM 7106 N N . GLN C 1 300 ? 37.853 12.610 12.527 1.00 74.06 300 GLN C N 1
ATOM 7107 C CA . GLN C 1 300 ? 37.034 11.999 11.483 1.00 76.41 300 GLN C CA 1
ATOM 7108 C C . GLN C 1 300 ? 37.726 10.765 10.907 1.00 77.23 300 GLN C C 1
ATOM 7109 O O . GLN C 1 300 ? 38.793 10.367 11.375 1.00 79.09 300 GLN C O 1
ATOM 7115 N N . THR C 1 301 ? 37.112 10.165 9.891 1.00 78.72 301 THR C N 1
ATOM 7116 C CA . THR C 1 301 ? 37.667 8.977 9.241 1.00 77.48 301 THR C CA 1
ATOM 7117 C C . THR C 1 301 ? 39.014 9.299 8.595 1.00 73.02 301 THR C C 1
ATOM 7118 O O . THR C 1 301 ? 39.174 10.346 7.966 1.00 73.81 301 THR C O 1
ATOM 7122 N N . PRO C 1 302 ? 40.000 8.397 8.742 1.00 68.96 302 PRO C N 1
ATOM 7123 C CA . PRO C 1 302 ? 41.331 8.605 8.166 1.00 69.40 302 PRO C CA 1
ATOM 7124 C C . PRO C 1 302 ? 41.249 9.093 6.726 1.00 74.41 302 PRO C C 1
ATOM 7125 O O . PRO C 1 302 ? 42.108 9.845 6.269 1.00 78.21 302 PRO C O 1
ATOM 7129 N N . GLN C 1 303 ? 40.210 8.663 6.016 1.00 77.35 303 GLN C N 1
ATOM 7130 C CA . GLN C 1 303 ? 40.017 9.073 4.631 1.00 78.98 303 GLN C CA 1
ATOM 7131 C C . GLN C 1 303 ? 39.967 10.599 4.554 1.00 76.55 303 GLN C C 1
ATOM 7132 O O . GLN C 1 303 ? 40.731 11.215 3.812 1.00 73.91 303 GLN C O 1
ATOM 7138 N N . HIS C 1 304 ? 39.075 11.205 5.332 1.00 75.22 304 HIS C N 1
ATOM 7139 C CA . HIS C 1 304 ? 38.938 12.656 5.335 1.00 74.47 304 HIS C CA 1
ATOM 7140 C C . HIS C 1 304 ? 40.232 13.338 5.747 1.00 71.14 304 HIS C C 1
ATOM 7141 O O . HIS C 1 304 ? 40.730 14.218 5.039 1.00 74.02 304 HIS C O 1
ATOM 7148 N N . ALA C 1 305 ? 40.770 12.927 6.891 1.00 65.78 305 ALA C N 1
ATOM 7149 C CA . ALA C 1 305 ? 42.013 13.493 7.406 1.00 60.19 305 ALA C CA 1
ATOM 7150 C C . ALA C 1 305 ? 43.042 13.645 6.292 1.00 57.76 305 ALA C C 1
ATOM 7151 O O . ALA C 1 305 ? 43.636 14.712 6.126 1.00 62.44 305 ALA C O 1
ATOM 7153 N N . ALA C 1 306 ? 43.239 12.579 5.523 1.00 49.17 306 ALA C N 1
ATOM 7154 C CA . ALA C 1 306 ? 44.201 12.595 4.433 1.00 45.04 306 ALA C CA 1
ATOM 7155 C C . ALA C 1 306 ? 43.741 13.463 3.276 1.00 51.36 306 ALA C C 1
ATOM 7156 O O . ALA C 1 306 ? 44.548 14.160 2.663 1.00 51.14 306 ALA C O 1
ATOM 7158 N N . GLN C 1 307 ? 42.448 13.419 2.966 1.00 57.93 307 GLN C N 1
ATOM 7159 C CA . GLN C 1 307 ? 41.924 14.227 1.870 1.00 62.12 307 GLN C CA 1
ATOM 7160 C C . GLN C 1 307 ? 42.159 15.691 2.204 1.00 57.95 307 GLN C C 1
ATOM 7161 O O . GLN C 1 307 ? 42.586 16.471 1.349 1.00 56.75 307 GLN C O 1
ATOM 7167 N N . GLU C 1 308 ? 41.890 16.059 3.453 1.00 52.79 308 GLU C N 1
ATOM 7168 C CA . GLU C 1 308 ? 42.090 17.434 3.878 1.00 54.91 308 GLU C CA 1
ATOM 7169 C C . GLU C 1 308 ? 43.555 17.802 3.652 1.00 49.37 308 GLU C C 1
ATOM 7170 O O . GLU C 1 308 ? 43.863 18.802 3.001 1.00 54.48 308 GLU C O 1
ATOM 7176 N N . LEU C 1 309 ? 44.460 16.983 4.170 1.00 38.66 309 LEU C N 1
ATOM 7177 C CA . LEU C 1 309 ? 45.882 17.242 3.996 1.00 35.97 309 LEU C CA 1
ATOM 7178 C C . LEU C 1 309 ? 46.216 17.519 2.530 1.00 37.09 309 LEU C C 1
ATOM 7179 O O . LEU C 1 309 ? 47.075 18.343 2.225 1.00 37.70 309 LEU C O 1
ATOM 7184 N N . LYS C 1 310 ? 45.536 16.834 1.619 1.00 37.14 310 LYS C N 1
ATOM 7185 C CA . LYS C 1 310 ? 45.791 17.035 0.200 1.00 40.50 310 LYS C CA 1
ATOM 7186 C C . LYS C 1 310 ? 45.463 18.458 -0.244 1.00 42.11 310 LYS C C 1
ATOM 7187 O O . LYS C 1 310 ? 46.204 19.071 -1.014 1.00 45.86 310 LYS C O 1
ATOM 7193 N N . THR C 1 311 ? 44.345 18.980 0.238 1.00 40.28 311 THR C N 1
ATOM 7194 C CA . THR C 1 311 ? 43.914 20.325 -0.124 1.00 42.75 311 THR C CA 1
ATOM 7195 C C . THR C 1 311 ? 44.950 21.383 0.272 1.00 43.44 311 THR C C 1
ATOM 7196 O O . THR C 1 311 ? 44.974 22.489 -0.288 1.00 36.74 311 THR C O 1
ATOM 7200 N N . LEU C 1 312 ? 45.805 21.022 1.231 1.00 46.67 312 LEU C N 1
ATOM 7201 C CA . LEU C 1 312 ? 46.857 21.904 1.753 1.00 47.58 312 LEU C CA 1
ATOM 7202 C C . LEU C 1 312 ? 48.147 21.902 0.939 1.00 46.67 312 LEU C C 1
ATOM 7203 O O . LEU C 1 312 ? 48.885 22.888 0.948 1.00 51.02 312 LEU C O 1
ATOM 7208 N N . LEU C 1 313 ? 48.423 20.793 0.259 1.00 39.98 313 LEU C N 1
ATOM 7209 C CA . LEU C 1 313 ? 49.636 20.661 -0.540 1.00 41.17 313 LEU C CA 1
ATOM 7210 C C . LEU C 1 313 ? 49.976 21.912 -1.340 1.00 46.78 313 LEU C C 1
ATOM 7211 O O . LEU C 1 313 ? 51.139 22.327 -1.390 1.00 52.35 313 LEU C O 1
ATOM 7216 N N . PRO C 1 314 ? 48.969 22.529 -1.986 1.00 47.33 314 PRO C N 1
ATOM 7217 C CA . PRO C 1 314 ? 49.217 23.742 -2.777 1.00 48.15 314 PRO C CA 1
ATOM 7218 C C . PRO C 1 314 ? 49.609 24.986 -1.957 1.00 52.45 314 PRO C C 1
ATOM 7219 O O . PRO C 1 314 ? 50.184 25.935 -2.508 1.00 55.95 314 PRO C O 1
ATOM 7223 N N . GLN C 1 315 ? 49.310 24.974 -0.654 1.00 48.08 315 GLN C N 1
ATOM 7224 C CA . GLN C 1 315 ? 49.616 26.100 0.233 1.00 39.68 315 GLN C CA 1
ATOM 7225 C C . GLN C 1 315 ? 50.998 26.007 0.869 1.00 33.89 315 GLN C C 1
ATOM 7226 O O . GLN C 1 315 ? 51.533 27.000 1.371 1.00 36.04 315 GLN C O 1
ATOM 7232 N N . MET C 1 316 ? 51.572 24.811 0.837 1.00 30.92 316 MET C N 1
ATOM 7233 C CA . MET C 1 316 ? 52.876 24.560 1.439 1.00 30.30 316 MET C CA 1
ATOM 723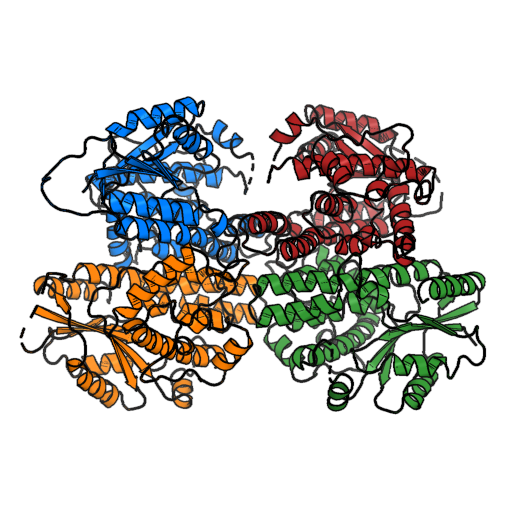4 C C . MET C 1 316 ? 54.064 25.108 0.673 1.00 29.29 316 MET C C 1
ATOM 7235 O O . MET C 1 316 ? 54.024 25.236 -0.550 1.00 29.36 316 MET C O 1
ATOM 7240 N N . THR C 1 317 ? 55.121 25.429 1.413 1.00 25.45 317 THR C N 1
ATOM 7241 C CA . THR C 1 317 ? 56.336 25.958 0.819 1.00 27.13 317 THR C CA 1
ATOM 7242 C C . THR C 1 317 ? 57.189 24.813 0.311 1.00 27.19 317 THR C C 1
ATOM 7243 O O . THR C 1 317 ? 57.489 23.877 1.044 1.00 33.69 317 THR C O 1
ATOM 7247 N N . PRO C 1 318 ? 57.578 24.866 -0.965 1.00 29.76 318 PRO C N 1
ATOM 7248 C CA . PRO C 1 318 ? 58.407 23.825 -1.586 1.00 32.86 318 PRO C CA 1
ATOM 7249 C C . PRO C 1 318 ? 59.910 24.129 -1.559 1.00 31.11 318 PRO C C 1
ATOM 7250 O O . PRO C 1 318 ? 60.325 25.288 -1.505 1.00 29.65 318 PRO C O 1
ATOM 7254 N N . ALA C 1 319 ? 60.721 23.081 -1.608 1.00 28.74 319 ALA C N 1
ATOM 7255 C CA . ALA C 1 319 ? 62.170 23.243 -1.601 1.00 34.02 319 ALA C CA 1
ATOM 7256 C C . ALA C 1 319 ? 62.751 22.529 -2.801 1.00 38.59 319 ALA C C 1
ATOM 7257 O O . ALA C 1 319 ? 62.102 21.662 -3.382 1.00 44.87 319 ALA C O 1
ATOM 7259 N N . ASN C 1 320 ? 63.981 22.873 -3.161 1.00 41.29 320 ASN C N 1
ATOM 7260 C CA . ASN C 1 320 ? 64.612 22.257 -4.320 1.00 51.08 320 ASN C CA 1
ATOM 7261 C C . ASN C 1 320 ? 65.714 21.274 -3.965 1.00 50.73 320 ASN C C 1
ATOM 7262 O O . ASN C 1 320 ? 66.498 21.522 -3.055 1.00 51.56 320 ASN C O 1
ATOM 7267 N N . MET C 1 321 ? 65.772 20.160 -4.691 1.00 52.62 321 MET C N 1
ATOM 7268 C CA . MET C 1 321 ? 66.802 19.159 -4.454 1.00 54.56 321 MET C CA 1
ATOM 7269 C C . MET C 1 321 ? 67.158 18.369 -5.712 1.00 58.63 321 MET C C 1
ATOM 7270 O O . MET C 1 321 ? 66.323 18.184 -6.611 1.00 53.45 321 MET C O 1
ATOM 7275 N N . SER C 1 322 ? 68.410 17.913 -5.758 1.00 63.67 322 SER C N 1
ATOM 7276 C CA . SER C 1 322 ? 68.933 17.136 -6.881 1.00 64.93 322 SER C CA 1
ATOM 7277 C C . SER C 1 322 ? 68.054 15.922 -7.149 1.00 65.24 322 SER C C 1
ATOM 7278 O O . SER C 1 322 ? 67.708 15.183 -6.221 1.00 66.23 322 SER C O 1
ATOM 7281 N N . SER C 1 323 ? 67.678 15.724 -8.411 1.00 64.12 323 SER C N 1
ATOM 7282 C CA . SER C 1 323 ? 66.868 14.566 -8.764 1.00 63.44 323 SER C CA 1
ATOM 7283 C C . SER C 1 323 ? 67.637 13.335 -8.268 1.00 62.51 323 SER C C 1
ATOM 7284 O O . SER C 1 323 ? 67.052 12.417 -7.686 1.00 65.30 323 SER C O 1
ATOM 7287 N N . GLY C 1 324 ? 68.952 13.336 -8.490 1.00 57.13 324 GLY C N 1
ATOM 7288 C CA . GLY C 1 324 ? 69.781 12.227 -8.057 1.00 50.38 324 GLY C CA 1
ATOM 7289 C C . GLY C 1 324 ? 69.666 11.996 -6.561 1.00 49.37 324 GLY C C 1
ATOM 7290 O O . GLY C 1 324 ? 69.454 10.863 -6.111 1.00 51.60 324 GLY C O 1
ATOM 7291 N N . ALA C 1 325 ? 69.800 13.072 -5.787 1.00 42.80 325 ALA C N 1
ATOM 7292 C CA . ALA C 1 325 ? 69.718 12.997 -4.330 1.00 40.31 325 ALA C CA 1
ATOM 7293 C C . ALA C 1 325 ? 68.417 12.321 -3.853 1.00 40.10 325 ALA C C 1
ATOM 7294 O O . ALA C 1 325 ? 68.446 11.439 -2.980 1.00 34.41 325 ALA C O 1
ATOM 7296 N N . TRP C 1 326 ? 67.282 12.733 -4.421 1.00 37.59 326 TRP C N 1
ATOM 7297 C CA . TRP C 1 326 ? 66.000 12.144 -4.045 1.00 34.85 326 TRP C CA 1
ATOM 7298 C C . TRP C 1 326 ? 66.094 10.609 -4.100 1.00 34.95 326 TRP C C 1
ATOM 7299 O O . TRP C 1 326 ? 65.659 9.919 -3.172 1.00 31.82 326 TRP C O 1
ATOM 7310 N N . ASN C 1 327 ? 66.686 10.079 -5.171 1.00 34.70 327 ASN C N 1
ATOM 7311 C CA . ASN C 1 327 ? 66.829 8.630 -5.319 1.00 43.15 327 ASN C CA 1
ATOM 7312 C C . ASN C 1 327 ? 67.713 8.079 -4.212 1.00 43.52 327 ASN C C 1
ATOM 7313 O O . ASN C 1 327 ? 67.485 6.970 -3.707 1.00 43.25 327 ASN C O 1
ATOM 7318 N N . ILE C 1 328 ? 68.726 8.860 -3.846 1.00 42.71 328 ILE C N 1
ATOM 7319 C CA . ILE C 1 328 ? 69.641 8.481 -2.773 1.00 45.89 328 ILE C CA 1
ATOM 7320 C C . ILE C 1 328 ? 68.844 8.477 -1.466 1.00 43.16 328 ILE C C 1
ATOM 7321 O O . ILE C 1 328 ? 68.682 7.434 -0.819 1.00 44.49 328 ILE C O 1
ATOM 7326 N N . LEU C 1 329 ? 68.354 9.653 -1.092 1.00 33.54 329 LEU C N 1
ATOM 7327 C CA . LEU C 1 329 ? 67.554 9.807 0.106 1.00 30.39 329 LEU C CA 1
ATOM 7328 C C . LEU C 1 329 ? 66.644 8.591 0.279 1.00 34.23 329 LEU C C 1
ATOM 7329 O O . LEU C 1 329 ? 66.637 7.956 1.339 1.00 30.39 329 LEU C O 1
ATOM 7334 N N . LYS C 1 330 ? 65.890 8.271 -0.776 1.00 39.29 330 LYS C N 1
ATOM 7335 C CA . LYS C 1 330 ? 64.963 7.137 -0.765 1.00 46.50 330 LYS C CA 1
ATOM 7336 C C . LYS C 1 330 ? 65.623 5.863 -0.281 1.00 50.79 330 LYS C C 1
ATOM 7337 O O . LYS C 1 330 ? 65.071 5.156 0.572 1.00 52.04 330 LYS C O 1
ATOM 7343 N N . GLU C 1 331 ? 66.800 5.575 -0.837 1.00 52.56 331 GLU C N 1
ATOM 7344 C CA . GLU C 1 331 ? 67.560 4.376 -0.481 1.00 54.19 331 GLU C CA 1
ATOM 7345 C C . GLU C 1 331 ? 67.930 4.382 0.997 1.00 43.71 331 GLU C C 1
ATOM 7346 O O . GLU C 1 331 ? 67.757 3.384 1.707 1.00 42.93 331 GLU C O 1
ATOM 7352 N N . LEU C 1 332 ? 68.448 5.513 1.448 1.00 31.33 332 LEU C N 1
ATOM 7353 C CA . LEU C 1 332 ? 68.831 5.653 2.835 1.00 30.38 332 LEU C CA 1
ATOM 7354 C C . LEU C 1 332 ? 67.617 5.438 3.709 1.00 30.20 332 LEU C C 1
ATOM 7355 O O . LEU C 1 332 ? 67.645 4.625 4.636 1.00 28.34 332 LEU C O 1
ATOM 7360 N N . VAL C 1 333 ? 66.547 6.165 3.402 1.00 30.56 333 VAL C N 1
ATOM 7361 C CA . VAL C 1 333 ? 65.315 6.050 4.169 1.00 34.42 333 VAL C CA 1
ATOM 7362 C C . VAL C 1 333 ? 64.866 4.606 4.233 1.00 35.45 333 VAL C C 1
ATOM 7363 O O . VAL C 1 333 ? 64.421 4.126 5.279 1.00 29.72 333 VAL C O 1
ATOM 7367 N N . ASN C 1 334 ? 64.975 3.921 3.101 1.00 41.43 334 ASN C N 1
ATOM 7368 C CA . ASN C 1 334 ? 64.582 2.524 3.032 1.00 50.94 334 ASN C CA 1
ATOM 7369 C C . ASN C 1 334 ? 65.599 1.654 3.771 1.00 54.57 334 ASN C C 1
ATOM 7370 O O . ASN C 1 334 ? 65.246 0.604 4.327 1.00 53.74 334 ASN C O 1
ATOM 7375 N N . ALA C 1 335 ? 66.856 2.102 3.779 1.00 54.58 335 ALA C N 1
ATOM 7376 C CA . ALA C 1 335 ? 67.937 1.377 4.448 1.00 54.36 335 ALA C CA 1
ATOM 7377 C C . ALA C 1 335 ? 67.800 1.345 5.972 1.00 56.34 335 ALA C C 1
ATOM 7378 O O . ALA C 1 335 ? 68.261 0.396 6.611 1.00 59.34 335 ALA C O 1
ATOM 7380 N N . VAL C 1 336 ? 67.168 2.369 6.549 1.00 55.87 336 VAL C N 1
ATOM 7381 C CA . VAL C 1 336 ? 67.004 2.450 8.002 1.00 55.97 336 VAL C CA 1
ATOM 7382 C C . VAL C 1 336 ? 65.588 2.160 8.481 1.00 61.57 336 VAL C C 1
ATOM 7383 O O . VAL C 1 336 ? 65.363 1.912 9.673 1.00 60.33 336 VAL C O 1
ATOM 7387 N N . GLN C 1 337 ? 64.637 2.204 7.551 1.00 69.90 337 GLN C N 1
ATOM 7388 C CA . GLN C 1 337 ? 63.239 1.931 7.872 1.00 81.84 337 GLN C CA 1
ATOM 7389 C C . GLN C 1 337 ? 62.859 0.537 7.375 1.00 86.24 337 GLN C C 1
ATOM 7390 O O . GLN C 1 337 ? 61.763 0.319 6.843 1.00 79.38 337 GLN C O 1
ATOM 7396 N N . ASP C 1 338 ? 63.790 -0.396 7.564 1.00 95.82 338 ASP C N 1
ATOM 7397 C CA . ASP C 1 338 ? 63.633 -1.795 7.170 1.00 101.53 338 ASP C CA 1
ATOM 7398 C C . ASP C 1 338 ? 64.732 -2.599 7.883 1.00 99.70 338 ASP C C 1
ATOM 7399 O O . ASP C 1 338 ? 65.652 -3.109 7.209 1.00 98.24 338 ASP C O 1
ATOM 7404 N N . VAL D 1 8 ? 89.289 43.271 2.685 1.00 90.53 8 VAL D N 1
ATOM 7405 C CA . VAL D 1 8 ? 89.094 43.577 4.135 1.00 91.91 8 VAL D CA 1
ATOM 7406 C C . VAL D 1 8 ? 88.660 42.319 4.893 1.00 92.02 8 VAL D C 1
ATOM 7407 O O . VAL D 1 8 ? 87.599 42.298 5.518 1.00 92.96 8 VAL D O 1
ATOM 7411 N N . LYS D 1 9 ? 89.482 41.272 4.829 1.00 90.43 9 LYS D N 1
ATOM 7412 C CA . LYS D 1 9 ? 89.180 40.008 5.509 1.00 85.90 9 LYS D CA 1
ATOM 7413 C C . LYS D 1 9 ? 90.436 39.399 6.148 1.00 82.87 9 LYS D C 1
ATOM 7414 O O . LYS D 1 9 ? 90.787 38.255 5.847 1.00 86.29 9 LYS D O 1
ATOM 7420 N N . MET D 1 10 ? 91.102 40.153 7.023 1.00 75.22 10 MET D N 1
ATOM 7421 C CA . MET D 1 10 ? 92.317 39.681 7.698 1.00 67.29 10 MET D CA 1
ATOM 7422 C C . MET D 1 10 ? 92.206 38.238 8.203 1.00 63.09 10 MET D C 1
ATOM 7423 O O . MET D 1 10 ? 91.106 37.696 8.348 1.00 64.14 10 MET D O 1
ATOM 7428 N N . GLY D 1 11 ? 93.355 37.630 8.487 1.00 54.84 11 GLY D N 1
ATOM 7429 C CA . GLY D 1 11 ? 93.375 36.256 8.958 1.00 47.42 11 GLY D CA 1
ATOM 7430 C C . GLY D 1 11 ? 93.628 36.075 10.445 1.00 46.50 11 GLY D C 1
ATOM 7431 O O . GLY D 1 11 ? 94.603 36.598 10.993 1.00 44.47 11 GLY D O 1
ATOM 7432 N N . VAL D 1 12 ? 92.745 35.315 11.094 1.00 46.32 12 VAL D N 1
ATOM 7433 C CA . VAL D 1 12 ? 92.830 35.037 12.532 1.00 37.32 12 VAL D CA 1
ATOM 7434 C C . VAL D 1 12 ? 93.385 33.643 12.796 1.00 30.18 12 VAL D C 1
ATOM 7435 O O . VAL D 1 12 ? 93.561 32.841 11.874 1.00 28.47 12 VAL D O 1
ATOM 7439 N N . LEU D 1 13 ? 93.633 33.345 14.064 1.00 23.29 13 LEU D N 1
ATOM 7440 C CA . LEU D 1 13 ? 94.184 32.044 14.429 1.00 25.19 13 LEU D CA 1
ATOM 7441 C C . LEU D 1 13 ? 93.391 31.407 15.561 1.00 28.32 13 LEU D C 1
ATOM 7442 O O . LEU D 1 13 ? 93.644 31.691 16.734 1.00 29.28 13 LEU D O 1
ATOM 7447 N N . ARG D 1 14 ? 92.433 30.548 15.214 1.00 28.30 14 ARG D N 1
ATOM 7448 C CA . ARG D 1 14 ? 91.613 29.889 16.227 1.00 25.20 14 ARG D CA 1
ATOM 7449 C C . ARG D 1 14 ? 92.391 28.785 16.920 1.00 22.99 14 ARG D C 1
ATOM 7450 O O . ARG D 1 14 ? 92.793 27.807 16.298 1.00 28.87 14 ARG D O 1
ATOM 7458 N N . ILE D 1 15 ? 92.607 28.955 18.216 1.00 16.18 15 ILE D N 1
ATOM 7459 C CA . ILE D 1 15 ? 93.352 27.981 18.995 1.00 15.24 15 ILE D CA 1
ATOM 7460 C C . ILE D 1 15 ? 92.584 27.563 20.248 1.00 24.46 15 ILE D C 1
ATOM 7461 O O . ILE D 1 15 ? 92.357 28.363 21.164 1.00 32.08 15 ILE D O 1
ATOM 7466 N N . TYR D 1 16 ? 92.194 26.297 20.281 1.00 16.35 16 TYR D N 1
ATOM 7467 C CA . TYR D 1 16 ? 91.472 25.746 21.406 1.00 6.73 16 TYR D CA 1
ATOM 7468 C C . TYR D 1 16 ? 92.457 24.933 22.230 1.00 10.14 16 TYR D C 1
ATOM 7469 O O . TYR D 1 16 ? 93.127 24.036 21.726 1.00 17.05 16 TYR D O 1
ATOM 7478 N N . LEU D 1 17 ? 92.544 25.261 23.505 1.00 9.66 17 LEU D N 1
ATOM 7479 C CA . LEU D 1 17 ? 93.479 24.610 24.402 1.00 16.57 17 LEU D CA 1
ATOM 7480 C C . LEU D 1 17 ? 92.754 23.602 25.285 1.00 24.53 17 LEU D C 1
ATOM 7481 O O . LEU D 1 17 ? 91.954 23.990 26.140 1.00 32.14 17 LEU D O 1
ATOM 7486 N N . ASP D 1 18 ? 93.024 22.312 25.092 1.00 23.21 18 ASP D N 1
ATOM 7487 C CA . ASP D 1 18 ? 92.359 21.296 25.906 1.00 26.71 18 ASP D CA 1
ATOM 7488 C C . ASP D 1 18 ? 93.296 20.394 26.688 1.00 27.98 18 ASP D C 1
ATOM 7489 O O . ASP D 1 18 ? 94.465 20.709 26.888 1.00 31.33 18 ASP D O 1
ATOM 7494 N N . GLY D 1 19 ? 92.760 19.265 27.136 1.00 33.24 19 GLY D N 1
ATOM 7495 C CA . GLY D 1 19 ? 93.542 18.311 27.901 1.00 35.63 19 GLY D CA 1
ATOM 7496 C C . GLY D 1 19 ? 92.802 17.946 29.173 1.00 38.76 19 GLY D C 1
ATOM 7497 O O . GLY D 1 19 ? 91.622 18.298 29.322 1.00 42.05 19 GLY D O 1
ATOM 7498 N N . ALA D 1 20 ? 93.484 17.247 30.080 1.00 33.72 20 ALA D N 1
ATOM 7499 C CA . ALA D 1 20 ? 92.893 16.843 31.349 1.00 36.24 20 ALA D CA 1
ATOM 7500 C C . ALA D 1 20 ? 92.587 18.067 32.223 1.00 48.91 20 ALA D C 1
ATOM 7501 O O . ALA D 1 20 ? 92.873 19.211 31.836 1.00 49.87 20 ALA D O 1
ATOM 7503 N N . TYR D 1 21 ? 92.004 17.834 33.398 1.00 56.81 21 TYR D N 1
ATOM 7504 C CA . TYR D 1 21 ? 91.668 18.938 34.298 1.00 66.71 21 TYR D CA 1
ATOM 7505 C C . TYR D 1 21 ? 92.636 19.063 35.469 1.00 74.44 21 TYR D C 1
ATOM 7506 O O . TYR D 1 21 ? 93.291 18.088 35.853 1.00 80.96 21 TYR D O 1
ATOM 7515 N N . GLY D 1 22 ? 92.717 20.269 36.030 1.00 75.96 22 GLY D N 1
ATOM 7516 C CA . GLY D 1 22 ? 93.605 20.515 37.153 1.00 77.58 22 GLY D CA 1
ATOM 7517 C C . GLY D 1 22 ? 95.060 20.585 36.728 1.00 78.16 22 GLY D C 1
ATOM 7518 O O . GLY D 1 22 ? 95.915 21.009 37.507 1.00 81.13 22 GLY D O 1
ATOM 7519 N N . ILE D 1 23 ? 95.339 20.171 35.492 1.00 75.61 23 ILE D N 1
ATOM 7520 C CA . ILE D 1 23 ? 96.697 20.174 34.951 1.00 72.60 23 ILE D CA 1
ATOM 7521 C C . ILE D 1 23 ? 97.343 21.559 34.934 1.00 72.74 23 ILE D C 1
ATOM 7522 O O . ILE D 1 23 ? 98.566 21.680 35.012 1.00 77.77 23 ILE D O 1
ATOM 7527 N N . GLY D 1 24 ? 96.529 22.602 34.822 1.00 67.33 24 GLY D N 1
ATOM 7528 C CA . GLY D 1 24 ? 97.080 23.944 34.808 1.00 63.58 24 GLY D CA 1
ATOM 7529 C C . GLY D 1 24 ? 97.046 24.614 33.452 1.00 61.02 24 GLY D C 1
ATOM 7530 O O . GLY D 1 24 ? 97.819 25.539 33.194 1.00 62.38 24 GLY D O 1
ATOM 7531 N N . LYS D 1 25 ? 96.147 24.154 32.586 1.00 58.48 25 LYS D N 1
ATOM 7532 C CA . LYS D 1 25 ? 96.020 24.718 31.250 1.00 56.49 25 LYS D CA 1
ATOM 7533 C C . LYS D 1 25 ? 95.355 26.092 31.228 1.00 57.95 25 LYS D C 1
ATOM 7534 O O . LYS D 1 25 ? 95.139 26.662 30.156 1.00 55.84 25 LYS D O 1
ATOM 7540 N N . THR D 1 26 ? 95.026 26.622 32.404 1.00 63.40 26 THR D N 1
ATOM 7541 C CA . THR D 1 26 ? 94.406 27.943 32.481 1.00 67.90 26 THR D CA 1
ATOM 7542 C C . THR D 1 26 ? 95.415 28.985 32.975 1.00 70.84 26 THR D C 1
ATOM 7543 O O . THR D 1 26 ? 95.530 30.060 32.385 1.00 70.86 26 THR D O 1
ATOM 7547 N N . THR D 1 27 ? 96.158 28.666 34.036 1.00 73.49 27 THR D N 1
ATOM 7548 C CA . THR D 1 27 ? 97.149 29.603 34.568 1.00 73.77 27 THR D CA 1
ATOM 7549 C C . THR D 1 27 ? 98.339 29.676 33.608 1.00 71.01 27 THR D C 1
ATOM 7550 O O . THR D 1 27 ? 99.201 30.550 33.720 1.00 68.38 27 THR D O 1
ATOM 7554 N N . ALA D 1 28 ? 98.369 28.748 32.660 1.00 70.55 28 ALA D N 1
ATOM 7555 C CA . ALA D 1 28 ? 99.429 28.692 31.665 1.00 71.06 28 ALA D CA 1
ATOM 7556 C C . ALA D 1 28 ? 98.916 29.281 30.352 1.00 71.44 28 ALA D C 1
ATOM 7557 O O . ALA D 1 28 ? 99.699 29.592 29.449 1.00 68.93 28 ALA D O 1
ATOM 7559 N N . ALA D 1 29 ? 97.594 29.423 30.254 1.00 73.61 29 ALA D N 1
ATOM 7560 C CA . ALA D 1 29 ? 96.955 29.981 29.062 1.00 72.98 29 ALA D CA 1
ATOM 7561 C C . ALA D 1 29 ? 96.808 31.478 29.265 1.00 72.27 29 ALA D C 1
ATOM 7562 O O . ALA D 1 29 ? 96.633 32.234 28.310 1.00 73.15 29 ALA D O 1
ATOM 7564 N N . GLU D 1 30 ? 96.869 31.896 30.524 1.00 75.17 30 GLU D N 1
ATOM 7565 C CA . GLU D 1 30 ? 96.773 33.309 30.867 1.00 77.86 30 GLU D CA 1
ATOM 7566 C C . GLU D 1 30 ? 98.170 33.924 30.801 1.00 78.79 30 GLU D C 1
ATOM 7567 O O . GLU D 1 30 ? 98.348 35.015 30.263 1.00 77.90 30 GLU D O 1
ATOM 7573 N N . GLU D 1 31 ? 99.161 33.215 31.338 1.00 79.40 31 GLU D N 1
ATOM 7574 C CA . GLU D 1 31 ? 100.537 33.702 31.322 1.00 76.91 31 GLU D CA 1
ATOM 7575 C C . GLU D 1 31 ? 101.000 33.884 29.873 1.00 72.83 31 GLU D C 1
ATOM 7576 O O . GLU D 1 31 ? 102.062 34.448 29.615 1.00 70.96 31 GLU D O 1
ATOM 7582 N N . PHE D 1 32 ? 100.201 33.395 28.929 1.00 68.99 32 PHE D N 1
ATOM 7583 C CA . PHE D 1 32 ? 100.528 33.529 27.517 1.00 69.17 32 PHE D CA 1
ATOM 7584 C C . PHE D 1 32 ? 99.891 34.802 26.978 1.00 73.51 32 PHE D C 1
ATOM 7585 O O . PHE D 1 32 ? 100.335 35.358 25.974 1.00 76.35 32 PHE D O 1
ATOM 7593 N N . LEU D 1 33 ? 98.844 35.254 27.659 1.00 76.95 33 LEU D N 1
ATOM 7594 C CA . LEU D 1 33 ? 98.119 36.459 27.270 1.00 80.52 33 LEU D CA 1
ATOM 7595 C C . LEU D 1 33 ? 98.800 37.742 27.765 1.00 87.19 33 LEU D C 1
ATOM 7596 O O . LEU D 1 33 ? 98.999 38.672 26.990 1.00 86.55 33 LEU D O 1
ATOM 7601 N N . HIS D 1 34 ? 99.133 37.807 29.053 1.00 96.29 34 HIS D N 1
ATOM 7602 C CA . HIS D 1 34 ? 99.813 38.985 29.607 1.00 98.85 34 HIS D CA 1
ATOM 7603 C C . HIS D 1 34 ? 101.148 39.140 28.870 1.00 101.29 34 HIS D C 1
ATOM 7604 O O . HIS D 1 34 ? 101.676 40.248 28.729 1.00 101.21 34 HIS D O 1
ATOM 7611 N N . HIS D 1 35 ? 101.663 38.007 28.392 1.00 102.50 35 HIS D N 1
ATOM 7612 C CA . HIS D 1 35 ? 102.945 37.913 27.693 1.00 100.76 35 HIS D CA 1
ATOM 7613 C C . HIS D 1 35 ? 103.007 38.514 26.299 1.00 97.69 35 HIS D C 1
ATOM 7614 O O . HIS D 1 35 ? 103.846 39.378 26.028 1.00 100.77 35 HIS D O 1
ATOM 7621 N N . PHE D 1 36 ? 102.135 38.052 25.410 1.00 94.09 36 PHE D N 1
ATOM 7622 C CA . PHE D 1 36 ? 102.163 38.552 24.046 1.00 94.88 36 PHE D CA 1
ATOM 7623 C C . PHE D 1 36 ? 100.914 39.311 23.589 1.00 95.65 36 PHE D C 1
ATOM 7624 O O . PHE D 1 36 ? 100.466 39.190 22.439 1.00 92.32 36 PHE D O 1
ATOM 7632 N N . ALA D 1 37 ? 100.369 40.097 24.523 1.00 96.86 37 ALA D N 1
ATOM 7633 C CA . ALA D 1 37 ? 99.218 40.969 24.281 1.00 98.36 37 ALA D CA 1
ATOM 7634 C C . ALA D 1 37 ? 99.737 42.395 24.494 1.00 99.40 37 ALA D C 1
ATOM 7635 O O . ALA D 1 37 ? 99.008 43.278 24.964 1.00 98.89 37 ALA D O 1
ATOM 7637 N N . ILE D 1 38 ? 101.016 42.592 24.163 1.00 99.21 38 ILE D N 1
ATOM 7638 C CA . ILE D 1 38 ? 101.684 43.891 24.284 1.00 95.01 38 ILE D CA 1
ATOM 7639 C C . ILE D 1 38 ? 100.811 44.879 23.511 1.00 90.68 38 ILE D C 1
ATOM 7640 O O . ILE D 1 38 ? 100.595 46.021 23.930 1.00 84.79 38 ILE D O 1
ATOM 7645 N N . THR D 1 39 ? 100.315 44.400 22.374 1.00 89.50 39 THR D N 1
ATOM 7646 C CA . THR D 1 39 ? 99.415 45.150 21.513 1.00 86.85 39 THR D CA 1
ATOM 7647 C C . THR D 1 39 ? 98.020 44.550 21.781 1.00 84.82 39 THR D C 1
ATOM 7648 O O . THR D 1 39 ? 97.697 43.456 21.313 1.00 84.09 39 THR D O 1
ATOM 7652 N N . PRO D 1 40 ? 97.189 45.265 22.564 1.00 82.11 40 PRO D N 1
ATOM 7653 C CA . PRO D 1 40 ? 95.826 44.892 22.963 1.00 75.97 40 PRO D CA 1
ATOM 7654 C C . PRO D 1 40 ? 94.951 44.157 21.954 1.00 72.33 40 PRO D C 1
ATOM 7655 O O . PRO D 1 40 ? 94.432 43.083 22.256 1.00 71.30 40 PRO D O 1
ATOM 7659 N N . ASN D 1 41 ? 94.781 44.731 20.766 1.00 67.10 41 ASN D N 1
ATOM 7660 C CA . ASN D 1 41 ? 93.927 44.122 19.751 1.00 61.11 41 ASN D CA 1
ATOM 7661 C C . ASN D 1 41 ? 94.560 42.987 18.954 1.00 56.17 41 ASN D C 1
ATOM 7662 O O . ASN D 1 41 ? 94.100 42.672 17.855 1.00 55.84 41 ASN D O 1
ATOM 7667 N N . ARG D 1 42 ? 95.601 42.357 19.484 1.00 53.99 42 ARG D N 1
ATOM 7668 C CA . ARG D 1 42 ? 96.210 41.269 18.729 1.00 57.43 42 ARG D CA 1
ATOM 7669 C C . ARG D 1 42 ? 95.811 39.910 19.263 1.00 54.04 42 ARG D C 1
ATOM 7670 O O . ARG D 1 42 ? 96.079 38.897 18.627 1.00 60.57 42 ARG D O 1
ATOM 7678 N N . ILE D 1 43 ? 95.154 39.879 20.417 1.00 48.42 43 ILE D N 1
ATOM 7679 C CA . ILE D 1 43 ? 94.767 38.604 21.010 1.00 40.92 43 ILE D CA 1
ATOM 7680 C C . ILE D 1 43 ? 93.478 38.660 21.829 1.00 35.43 43 ILE D C 1
ATOM 7681 O O . ILE D 1 43 ? 93.237 39.605 22.580 1.00 43.69 43 ILE D O 1
ATOM 7686 N N . LEU D 1 44 ? 92.657 37.629 21.691 1.00 25.47 44 LEU D N 1
ATOM 7687 C CA . LEU D 1 44 ? 91.388 37.572 22.395 1.00 21.24 44 LEU D CA 1
ATOM 7688 C C . LEU D 1 44 ? 91.237 36.284 23.169 1.00 23.22 44 LEU D C 1
ATOM 7689 O O . LEU D 1 44 ? 91.264 35.214 22.573 1.00 34.37 44 LEU D O 1
ATOM 7694 N N . LEU D 1 45 ? 91.060 36.367 24.484 1.00 16.80 45 LEU D N 1
ATOM 7695 C CA . LEU D 1 45 ? 90.897 35.145 25.256 1.00 15.41 45 LEU D CA 1
ATOM 7696 C C . LEU D 1 45 ? 89.450 34.855 25.655 1.00 19.04 45 LEU D C 1
ATOM 7697 O O . LEU D 1 45 ? 88.665 35.764 25.925 1.00 24.21 45 LEU D O 1
ATOM 7702 N N . ILE D 1 46 ? 89.104 33.573 25.680 1.00 17.85 46 ILE D N 1
ATOM 7703 C CA . ILE D 1 46 ? 87.768 33.141 26.061 1.00 20.26 46 ILE D CA 1
ATOM 7704 C C . ILE D 1 46 ? 87.941 32.073 27.125 1.00 23.24 46 ILE D C 1
ATOM 7705 O O . ILE D 1 46 ? 88.413 30.986 26.821 1.00 29.54 46 ILE D O 1
ATOM 7710 N N . GLY D 1 47 ? 87.560 32.375 28.362 1.00 25.21 47 GLY D N 1
ATOM 7711 C CA . GLY D 1 47 ? 87.714 31.404 29.437 1.00 29.01 47 GLY D CA 1
ATOM 7712 C C . GLY D 1 47 ? 86.539 30.467 29.659 1.00 27.95 47 GLY D C 1
ATOM 7713 O O . GLY D 1 47 ? 85.419 30.735 29.221 1.00 31.88 47 GLY D O 1
ATOM 7714 N N . GLU D 1 48 ? 86.795 29.355 30.338 1.00 24.33 48 GLU D N 1
ATOM 7715 C CA . GLU D 1 48 ? 85.739 28.397 30.613 1.00 25.27 48 GLU D CA 1
ATOM 7716 C C . GLU D 1 48 ? 84.604 29.130 31.301 1.00 21.53 48 GLU D C 1
ATOM 7717 O O . GLU D 1 48 ? 84.843 29.959 32.165 1.00 32.18 48 GLU D O 1
ATOM 7723 N N . PRO D 1 49 ? 83.352 28.843 30.921 1.00 14.04 49 PRO D N 1
ATOM 7724 C CA . PRO D 1 49 ? 82.179 29.490 31.507 1.00 17.74 49 PRO D CA 1
ATOM 7725 C C . PRO D 1 49 ? 81.669 28.872 32.818 1.00 23.14 49 PRO D C 1
ATOM 7726 O O . PRO D 1 49 ? 80.517 28.435 32.897 1.00 23.76 49 PRO D O 1
ATOM 7730 N N . LEU D 1 50 ? 82.516 28.855 33.848 1.00 23.99 50 LEU D N 1
ATOM 7731 C CA . LEU D 1 50 ? 82.132 28.293 35.140 1.00 19.14 50 LEU D CA 1
ATOM 7732 C C . LEU D 1 50 ? 80.828 28.895 35.606 1.00 23.02 50 LEU D C 1
ATOM 7733 O O . LEU D 1 50 ? 79.955 28.174 36.081 1.00 29.65 50 LEU D O 1
ATOM 7738 N N . SER D 1 51 ? 80.697 30.215 35.463 1.00 27.03 51 SER D N 1
ATOM 7739 C CA . SER D 1 51 ? 79.487 30.927 35.888 1.00 30.69 51 SER D CA 1
ATOM 7740 C C . SER D 1 51 ? 78.184 30.269 35.420 1.00 32.99 51 SER D C 1
ATOM 7741 O O . SER D 1 51 ? 77.154 30.374 36.102 1.00 41.37 51 SER D O 1
ATOM 7744 N N . TYR D 1 52 ? 78.220 29.587 34.273 1.00 23.10 52 TYR D N 1
ATOM 7745 C CA . TYR D 1 52 ? 77.023 28.914 33.773 1.00 14.85 52 TYR D CA 1
ATOM 7746 C C . TYR D 1 52 ? 76.989 27.471 34.258 1.00 8.74 52 TYR D C 1
ATOM 7747 O O . TYR D 1 52 ? 75.929 26.916 34.562 1.00 7.07 52 TYR D O 1
ATOM 7756 N N . TRP D 1 53 ? 78.152 26.853 34.332 1.00 4.47 53 TRP D N 1
ATOM 7757 C CA . TRP D 1 53 ? 78.168 25.488 34.788 1.00 4.70 53 TRP D CA 1
ATOM 7758 C C . TRP D 1 53 ? 77.702 25.443 36.235 1.00 12.02 53 TRP D C 1
ATOM 7759 O O . TRP D 1 53 ? 76.950 24.552 36.623 1.00 18.01 53 TRP D O 1
ATOM 7770 N N . ARG D 1 54 ? 78.136 26.404 37.041 1.00 8.92 54 ARG D N 1
ATOM 7771 C CA . ARG D 1 54 ? 77.768 26.375 38.447 1.00 8.18 54 ARG D CA 1
ATOM 7772 C C . ARG D 1 54 ? 76.392 26.915 38.720 1.00 11.22 54 ARG D C 1
ATOM 7773 O O . ARG D 1 54 ? 75.997 27.100 39.873 1.00 18.22 54 ARG D O 1
ATOM 7781 N N . ASN D 1 55 ? 75.661 27.176 37.651 1.00 12.70 55 ASN D N 1
ATOM 7782 C CA . ASN D 1 55 ? 74.300 27.658 37.784 1.00 16.67 55 ASN D CA 1
ATOM 7783 C C . ASN D 1 55 ? 73.606 27.559 36.449 1.00 10.99 55 ASN D C 1
ATOM 7784 O O . ASN D 1 55 ? 73.018 28.526 35.964 1.00 6.92 55 ASN D O 1
ATOM 7789 N N . LEU D 1 56 ? 73.679 26.386 35.845 1.00 4.47 56 LEU D N 1
ATOM 7790 C CA . LEU D 1 56 ? 73.049 26.229 34.562 1.00 5.93 56 LEU D CA 1
ATOM 7791 C C . LEU D 1 56 ? 71.554 25.944 34.711 1.00 14.09 56 LEU D C 1
ATOM 7792 O O . LEU D 1 56 ? 71.131 24.817 34.967 1.00 10.78 56 LEU D O 1
ATOM 7797 N N . ALA D 1 57 ? 70.751 26.990 34.560 1.00 18.71 57 ALA D N 1
ATOM 7798 C CA . ALA D 1 57 ? 69.310 26.852 34.670 1.00 13.94 57 ALA D CA 1
ATOM 7799 C C . ALA D 1 57 ? 68.893 26.160 35.957 1.00 15.92 57 ALA D C 1
ATOM 7800 O O . ALA D 1 57 ? 67.937 25.388 35.972 1.00 17.24 57 ALA D O 1
ATOM 7802 N N . GLY D 1 58 ? 69.619 26.408 37.038 1.00 19.89 58 GLY D N 1
ATOM 7803 C CA . GLY D 1 58 ? 69.218 25.804 38.293 1.00 22.47 58 GLY D CA 1
ATOM 7804 C C . GLY D 1 58 ? 70.136 24.793 38.941 1.00 20.10 58 GLY D C 1
ATOM 7805 O O . GLY D 1 58 ? 70.225 24.735 40.165 1.00 31.67 58 GLY D O 1
ATOM 7806 N N . GLU D 1 59 ? 70.831 23.994 38.152 1.00 10.35 59 GLU D N 1
ATOM 7807 C CA . GLU D 1 59 ? 71.700 22.997 38.750 1.00 8.36 59 GLU D CA 1
ATOM 7808 C C . GLU D 1 59 ? 73.185 23.294 38.549 1.00 8.12 59 GLU D C 1
ATOM 7809 O O . GLU D 1 59 ? 73.568 24.005 37.626 1.00 4.47 59 GLU D O 1
ATOM 7815 N N . ASP D 1 60 ? 74.012 22.767 39.445 1.00 11.46 60 ASP D N 1
ATOM 7816 C CA . ASP D 1 60 ? 75.452 22.978 39.387 1.00 11.71 60 ASP D CA 1
ATOM 7817 C C . ASP D 1 60 ? 76.124 21.773 38.769 1.00 9.03 60 ASP D C 1
ATOM 7818 O O . ASP D 1 60 ? 76.580 20.887 39.476 1.00 16.31 60 ASP D O 1
ATOM 7823 N N . ALA D 1 61 ? 76.194 21.743 37.448 1.00 9.79 61 ALA D N 1
ATOM 7824 C CA . ALA D 1 61 ? 76.811 20.623 36.750 1.00 8.04 61 ALA D CA 1
ATOM 7825 C C . ALA D 1 61 ? 77.981 20.019 37.499 1.00 6.16 61 ALA D C 1
ATOM 7826 O O . ALA D 1 61 ? 78.011 18.813 37.719 1.00 10.55 61 ALA D O 1
ATOM 7828 N N . ILE D 1 62 ? 78.944 20.843 37.899 1.00 6.84 62 ILE D N 1
ATOM 7829 C CA . ILE D 1 62 ? 80.101 20.298 38.597 1.00 13.16 62 ILE D CA 1
ATOM 7830 C C . ILE D 1 62 ? 79.782 19.523 39.871 1.00 18.45 62 ILE D C 1
ATOM 7831 O O . ILE D 1 62 ? 80.097 18.328 39.970 1.00 19.82 62 ILE D O 1
ATOM 7836 N N . CYS D 1 63 ? 79.170 20.182 40.847 1.00 4.47 63 CYS D N 1
ATOM 7837 C CA . CYS D 1 63 ? 78.817 19.487 42.073 1.00 14.34 63 CYS D CA 1
ATOM 7838 C C . CYS D 1 63 ? 78.053 18.196 41.752 1.00 10.54 63 CYS D C 1
ATOM 7839 O O . CYS D 1 63 ? 78.386 17.123 42.250 1.00 16.85 63 CYS D O 1
ATOM 7842 N N . GLY D 1 64 ? 77.039 18.313 40.904 1.00 10.02 64 GLY D N 1
ATOM 7843 C CA . GLY D 1 64 ? 76.224 17.169 40.522 1.00 12.14 64 GLY D CA 1
ATOM 7844 C C . GLY D 1 64 ? 76.949 15.987 39.886 1.00 15.28 64 GLY D C 1
ATOM 7845 O O . GLY D 1 64 ? 76.591 14.824 40.102 1.00 15.37 64 GLY D O 1
ATOM 7846 N N . ILE D 1 65 ? 77.970 16.256 39.091 1.00 6.84 65 ILE D N 1
ATOM 7847 C CA . ILE D 1 65 ? 78.665 15.151 38.491 1.00 4.47 65 ILE D CA 1
ATOM 7848 C C . ILE D 1 65 ? 79.484 14.451 39.556 1.00 7.60 65 ILE D C 1
ATOM 7849 O O . ILE D 1 65 ? 79.596 13.234 39.541 1.00 15.66 65 ILE D O 1
ATOM 7854 N N . TYR D 1 66 ? 80.054 15.201 40.491 1.00 4.47 66 TYR D N 1
ATOM 7855 C CA . TYR D 1 66 ? 80.846 14.552 41.523 1.00 7.64 66 TYR D CA 1
ATOM 7856 C C . TYR D 1 66 ? 79.965 13.990 42.623 1.00 12.42 66 TYR D C 1
ATOM 7857 O O . TYR D 1 66 ? 80.048 12.806 42.942 1.00 15.95 66 TYR D O 1
ATOM 7866 N N . GLY D 1 67 ? 79.111 14.830 43.197 1.00 20.59 67 GLY D N 1
ATOM 7867 C CA . GLY D 1 67 ? 78.228 14.374 44.261 1.00 26.05 67 GLY D CA 1
ATOM 7868 C C . GLY D 1 67 ? 77.541 13.055 43.934 1.00 23.30 67 GLY D C 1
ATOM 7869 O O . GLY D 1 67 ? 77.378 12.180 44.795 1.00 17.79 67 GLY D O 1
ATOM 7870 N N . THR D 1 68 ? 77.134 12.910 42.679 1.00 15.65 68 THR D N 1
ATOM 7871 C CA . THR D 1 68 ? 76.464 11.697 42.253 1.00 8.22 68 THR D CA 1
ATOM 7872 C C . THR D 1 68 ? 77.334 10.478 42.478 1.00 4.47 68 THR D C 1
ATOM 7873 O O . THR D 1 68 ? 76.836 9.413 42.767 1.00 4.47 68 THR D O 1
ATOM 7877 N N . GLN D 1 69 ? 78.640 10.626 42.359 1.00 4.47 69 GLN D N 1
ATOM 7878 C CA . GLN D 1 69 ? 79.498 9.481 42.556 1.00 4.47 69 GLN D CA 1
ATOM 7879 C C . GLN D 1 69 ? 79.593 9.198 44.037 1.00 15.99 69 GLN D C 1
ATOM 7880 O O . GLN D 1 69 ? 79.521 8.046 44.459 1.00 25.35 69 GLN D O 1
ATOM 7886 N N . THR D 1 70 ? 79.743 10.246 44.838 1.00 23.67 70 THR D N 1
ATOM 7887 C CA . THR D 1 70 ? 79.796 10.067 46.291 1.00 25.01 70 THR D CA 1
ATOM 7888 C C . THR D 1 70 ? 78.482 9.402 46.723 1.00 18.29 70 THR D C 1
ATOM 7889 O O . THR D 1 70 ? 78.470 8.500 47.551 1.00 13.79 70 THR D O 1
ATOM 7893 N N . ARG D 1 71 ? 77.376 9.868 46.150 1.00 15.80 71 ARG D N 1
ATOM 7894 C CA . ARG D 1 71 ? 76.065 9.324 46.449 1.00 6.00 71 ARG D CA 1
ATOM 7895 C C . ARG D 1 71 ? 75.949 7.880 45.981 1.00 4.47 71 ARG D C 1
ATOM 7896 O O . ARG D 1 71 ? 75.127 7.119 46.485 1.00 5.87 71 ARG D O 1
ATOM 7904 N N . ARG D 1 72 ? 76.769 7.502 45.009 1.00 4.47 72 ARG D N 1
ATOM 7905 C CA . ARG D 1 72 ? 76.737 6.138 44.516 1.00 7.34 72 ARG D CA 1
ATOM 7906 C C . ARG D 1 72 ? 77.479 5.223 45.480 1.00 13.22 72 ARG D C 1
ATOM 7907 O O . ARG D 1 72 ? 76.985 4.143 45.801 1.00 18.14 72 ARG D O 1
ATOM 7915 N N . LEU D 1 73 ? 78.653 5.647 45.945 1.00 4.47 73 LEU D N 1
ATOM 7916 C CA . LEU D 1 73 ? 79.435 4.829 46.875 1.00 13.49 73 LEU D CA 1
ATOM 7917 C C . LEU D 1 73 ? 78.738 4.558 48.199 1.00 17.20 73 LEU D C 1
ATOM 7918 O O . LEU D 1 73 ? 78.889 3.481 48.781 1.00 17.05 73 LEU D O 1
ATOM 7923 N N . ASN D 1 74 ? 77.988 5.543 48.679 1.00 18.94 74 ASN D N 1
ATOM 7924 C CA . ASN D 1 74 ? 77.279 5.422 49.944 1.00 20.53 74 ASN D CA 1
ATOM 7925 C C . ASN D 1 74 ? 76.008 4.614 49.760 1.00 16.66 74 ASN D C 1
ATOM 7926 O O . ASN D 1 74 ? 75.313 4.277 50.723 1.00 15.99 74 ASN D O 1
ATOM 7931 N N . GLY D 1 75 ? 75.710 4.295 48.512 1.00 12.39 75 GLY D N 1
ATOM 7932 C CA . GLY D 1 75 ? 74.527 3.513 48.253 1.00 19.35 75 GLY D CA 1
ATOM 7933 C C . GLY D 1 75 ? 73.272 4.317 48.500 1.00 25.75 75 GLY D C 1
ATOM 7934 O O . GLY D 1 75 ? 72.212 3.752 48.779 1.00 30.70 75 GLY D O 1
ATOM 7935 N N . ASP D 1 76 ? 73.385 5.640 48.418 1.00 26.54 76 ASP D N 1
ATOM 7936 C CA . ASP D 1 76 ? 72.214 6.493 48.605 1.00 23.87 76 ASP D CA 1
ATOM 7937 C C . ASP D 1 76 ? 71.366 6.371 47.339 1.00 17.86 76 ASP D C 1
ATOM 7938 O O . ASP D 1 76 ? 70.199 6.764 47.322 1.00 15.45 76 ASP D O 1
ATOM 7943 N N . VAL D 1 77 ? 71.966 5.821 46.282 1.00 10.84 77 VAL D N 1
ATOM 7944 C CA . VAL D 1 77 ? 71.272 5.646 45.014 1.00 11.86 77 VAL D CA 1
ATOM 7945 C C . VAL D 1 77 ? 71.775 4.456 44.204 1.00 17.32 77 VAL D C 1
ATOM 7946 O O . VAL D 1 77 ? 72.972 4.131 44.211 1.00 15.36 77 VAL D O 1
ATOM 7950 N N . SER D 1 78 ? 70.841 3.830 43.490 1.00 15.07 78 SER D N 1
ATOM 7951 C CA . SER D 1 78 ? 71.123 2.665 42.664 1.00 9.91 78 SER D CA 1
ATOM 7952 C C . SER D 1 78 ? 72.229 2.969 41.683 1.00 7.41 78 SER D C 1
ATOM 7953 O O . SER D 1 78 ? 72.269 4.059 41.131 1.00 17.86 78 SER D O 1
ATOM 7956 N N . PRO D 1 79 ? 73.144 2.015 41.453 1.00 6.07 79 PRO D N 1
ATOM 7957 C CA . PRO D 1 79 ? 74.242 2.243 40.507 1.00 13.32 79 PRO D CA 1
ATOM 7958 C C . PRO D 1 79 ? 73.680 2.430 39.100 1.00 22.35 79 PRO D C 1
ATOM 7959 O O . PRO D 1 79 ? 74.292 3.090 38.255 1.00 28.45 79 PRO D O 1
ATOM 7963 N N . GLU D 1 80 ? 72.507 1.851 38.847 1.00 25.54 80 GLU D N 1
ATOM 7964 C CA . GLU D 1 80 ? 71.871 2.003 37.544 1.00 21.46 80 GLU D CA 1
ATOM 7965 C C . GLU D 1 80 ? 71.444 3.468 37.391 1.00 17.18 80 GLU D C 1
ATOM 7966 O O . GLU D 1 80 ? 71.685 4.080 36.351 1.00 17.75 80 GLU D O 1
ATOM 7972 N N . ASP D 1 81 ? 70.833 4.040 38.429 1.00 7.24 81 ASP D N 1
ATOM 7973 C CA . ASP D 1 81 ? 70.416 5.435 38.350 1.00 8.37 81 ASP D CA 1
ATOM 7974 C C . ASP D 1 81 ? 71.628 6.361 38.351 1.00 10.85 81 ASP D C 1
ATOM 7975 O O . ASP D 1 81 ? 71.700 7.320 37.582 1.00 11.84 81 ASP D O 1
ATOM 7980 N N . ALA D 1 82 ? 72.587 6.064 39.215 1.00 16.75 82 ALA D N 1
ATOM 7981 C CA . ALA D 1 82 ? 73.787 6.881 39.312 1.00 17.89 82 ALA D CA 1
ATOM 7982 C C . ALA D 1 82 ? 74.402 7.086 37.945 1.00 15.79 82 ALA D C 1
ATOM 7983 O O . ALA D 1 82 ? 75.028 8.109 37.690 1.00 21.23 82 ALA D O 1
ATOM 7985 N N . GLN D 1 83 ? 74.220 6.121 37.055 1.00 11.42 83 GLN D N 1
ATOM 7986 C CA . GLN D 1 83 ? 74.796 6.262 35.731 1.00 15.45 83 GLN D CA 1
ATOM 7987 C C . GLN D 1 83 ? 73.978 7.235 34.929 1.00 12.63 83 GLN D C 1
ATOM 7988 O O . GLN D 1 83 ? 74.513 8.114 34.257 1.00 14.12 83 GLN D O 1
ATOM 7994 N N . ARG D 1 84 ? 72.667 7.063 35.004 1.00 10.33 84 ARG D N 1
ATOM 7995 C CA . ARG D 1 84 ? 71.758 7.920 34.279 1.00 8.50 84 ARG D CA 1
ATOM 7996 C C . ARG D 1 84 ? 71.883 9.304 34.852 1.00 10.27 84 ARG D C 1
ATOM 7997 O O . ARG D 1 84 ? 71.976 10.300 34.120 1.00 14.08 84 ARG D O 1
ATOM 8005 N N . LEU D 1 85 ? 71.909 9.359 36.174 1.00 4.47 85 LEU D N 1
ATOM 8006 C CA . LEU D 1 85 ? 72.040 10.625 36.854 1.00 4.47 85 LEU D CA 1
ATOM 8007 C C . LEU D 1 85 ? 73.302 11.332 36.378 1.00 9.72 85 LEU D C 1
ATOM 8008 O O . LEU D 1 85 ? 73.298 12.547 36.181 1.00 17.61 85 LEU D O 1
ATOM 8013 N N . THR D 1 86 ? 74.377 10.577 36.173 1.00 7.58 86 THR D N 1
ATOM 8014 C CA . THR D 1 86 ? 75.616 11.174 35.698 1.00 4.47 86 THR D CA 1
ATOM 8015 C C . THR D 1 86 ? 75.402 11.780 34.316 1.00 4.47 86 THR D C 1
ATOM 8016 O O . THR D 1 86 ? 75.647 12.969 34.114 1.00 14.32 86 THR D O 1
ATOM 8020 N N . ALA D 1 87 ? 74.942 10.969 33.367 1.00 4.47 87 ALA D N 1
ATOM 8021 C CA . ALA D 1 87 ? 74.705 11.456 32.009 1.00 5.61 87 ALA D CA 1
ATOM 8022 C C . ALA D 1 87 ? 74.048 12.826 32.053 1.00 12.17 87 ALA D C 1
ATOM 8023 O O . ALA D 1 87 ? 74.484 13.757 31.371 1.00 11.04 87 ALA D O 1
ATOM 8025 N N . HIS D 1 88 ? 73.004 12.946 32.869 1.00 8.17 88 HIS D N 1
ATOM 8026 C CA . HIS D 1 88 ? 72.299 14.205 32.998 1.00 4.47 88 HIS D CA 1
ATOM 8027 C C . HIS D 1 88 ? 73.260 15.358 33.243 1.00 4.47 88 HIS D C 1
ATOM 8028 O O . HIS D 1 88 ? 73.342 16.277 32.437 1.00 5.82 88 HIS D O 1
ATOM 8035 N N . PHE D 1 89 ? 73.978 15.310 34.361 1.00 5.57 89 PHE D N 1
ATOM 8036 C CA . PHE D 1 89 ? 74.919 16.369 34.699 1.00 7.49 89 PHE D CA 1
ATOM 8037 C C . PHE D 1 89 ? 75.978 16.562 33.637 1.00 4.47 89 PHE D C 1
ATOM 8038 O O . PHE D 1 89 ? 76.159 17.669 33.137 1.00 12.19 89 PHE D O 1
ATOM 8046 N N . GLN D 1 90 ? 76.677 15.497 33.285 1.00 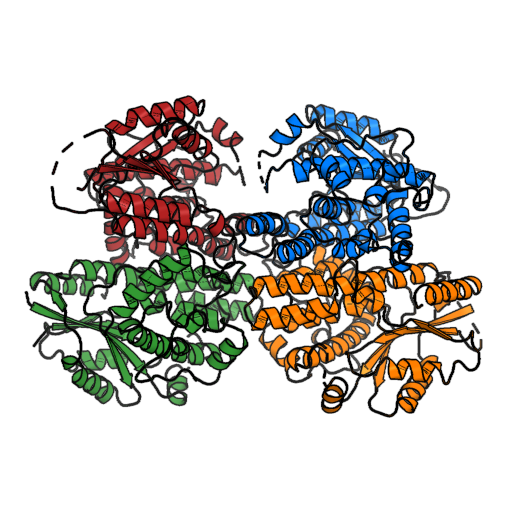4.47 90 GLN D N 1
ATOM 8047 C CA . GLN D 1 90 ? 77.698 15.608 32.262 1.00 6.39 90 GLN D CA 1
ATOM 8048 C C . GLN D 1 90 ? 77.204 16.445 31.094 1.00 16.85 90 GLN D C 1
ATOM 8049 O O . GLN D 1 90 ? 77.915 17.328 30.614 1.00 22.35 90 GLN D O 1
ATOM 8055 N N . SER D 1 91 ? 75.983 16.167 30.646 1.00 15.79 91 SER D N 1
ATOM 8056 C CA . SER D 1 91 ? 75.391 16.890 29.524 1.00 8.20 91 SER D CA 1
ATOM 8057 C C . SER D 1 91 ? 75.295 18.388 29.759 1.00 9.20 91 SER D C 1
ATOM 8058 O O . SER D 1 91 ? 75.369 19.154 28.802 1.00 21.26 91 SER D O 1
ATOM 8061 N N . LEU D 1 92 ? 75.110 18.810 31.012 1.00 5.40 92 LEU D N 1
ATOM 8062 C CA . LEU D 1 92 ? 74.991 20.240 31.323 1.00 9.20 92 LEU D CA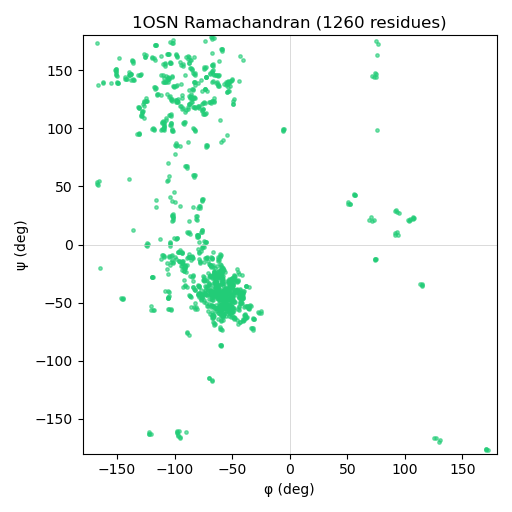 1
ATOM 8063 C C . LEU D 1 92 ? 76.120 21.109 30.785 1.00 9.37 92 LEU D C 1
ATOM 8064 O O . LEU D 1 92 ? 75.885 22.238 30.358 1.00 8.46 92 LEU D O 1
ATOM 8069 N N . PHE D 1 93 ? 77.337 20.573 30.806 1.00 9.87 93 PHE D N 1
ATOM 8070 C CA . PHE D 1 93 ? 78.525 21.273 30.314 1.00 10.66 93 PHE D CA 1
ATOM 8071 C C . PHE D 1 93 ? 78.473 21.677 28.838 1.00 16.54 93 PHE D C 1
ATOM 8072 O O . PHE D 1 93 ? 79.180 22.602 28.424 1.00 25.11 93 PHE D O 1
ATOM 8080 N N . CYS D 1 94 ? 77.641 20.996 28.054 1.00 10.24 94 CYS D N 1
ATOM 8081 C CA . CYS D 1 94 ? 77.520 21.258 26.622 1.00 7.36 94 CYS D CA 1
ATOM 8082 C C . CYS D 1 94 ? 77.038 22.625 26.136 1.00 14.05 94 CYS D C 1
ATOM 8083 O O . CYS D 1 94 ? 77.784 23.353 25.473 1.00 10.21 94 CYS D O 1
ATOM 8086 N N . SER D 1 95 ? 75.797 22.978 26.455 1.00 16.78 95 SER D N 1
ATOM 8087 C CA . SER D 1 95 ? 75.218 24.247 26.000 1.00 14.12 95 SER D CA 1
ATOM 8088 C C . SER D 1 95 ? 76.110 25.479 25.970 1.00 8.29 95 SER D C 1
ATOM 8089 O O . SER D 1 95 ? 76.373 26.015 24.910 1.00 11.21 95 SER D O 1
ATOM 8092 N N . PRO D 1 96 ? 76.603 25.934 27.123 1.00 6.51 96 PRO D N 1
ATOM 8093 C CA . PRO D 1 96 ? 77.459 27.125 27.126 1.00 15.49 96 PRO D CA 1
ATOM 8094 C C . PRO D 1 96 ? 78.487 27.131 25.994 1.00 20.63 96 PRO D C 1
ATOM 8095 O O . PRO D 1 96 ? 78.430 27.953 25.086 1.00 23.59 96 PRO D O 1
ATOM 8099 N N . HIS D 1 97 ? 79.433 26.205 26.059 1.00 21.06 97 HIS D N 1
ATOM 8100 C CA . HIS D 1 97 ? 80.475 26.113 25.052 1.00 15.96 97 HIS D CA 1
ATOM 8101 C C . HIS D 1 97 ? 79.942 26.047 23.629 1.00 13.40 97 HIS D C 1
ATOM 8102 O O . HIS D 1 97 ? 80.589 26.504 22.678 1.00 12.16 97 HIS D O 1
ATOM 8109 N N . ALA D 1 98 ? 78.758 25.466 23.488 1.00 15.12 98 ALA D N 1
ATOM 8110 C CA . ALA D 1 98 ? 78.139 25.304 22.178 1.00 20.88 98 ALA D CA 1
ATOM 8111 C C . ALA D 1 98 ? 77.516 26.589 21.626 1.00 13.56 98 ALA D C 1
ATOM 8112 O O . ALA D 1 98 ? 77.729 26.928 20.463 1.00 12.54 98 ALA D O 1
ATOM 8114 N N . ILE D 1 99 ? 76.739 27.283 22.457 1.00 10.28 99 ILE D N 1
ATOM 8115 C CA . ILE D 1 99 ? 76.099 28.534 22.060 1.00 4.47 99 ILE D CA 1
ATOM 8116 C C . ILE D 1 99 ? 77.187 29.426 21.489 1.00 9.34 99 ILE D C 1
ATOM 8117 O O . ILE D 1 99 ? 77.024 30.026 20.436 1.00 14.00 99 ILE D O 1
ATOM 8122 N N . MET D 1 100 ? 78.294 29.500 22.218 1.00 9.73 100 MET D N 1
ATOM 8123 C CA . MET D 1 100 ? 79.454 30.292 21.852 1.00 13.49 100 MET D CA 1
ATOM 8124 C C . MET D 1 100 ? 80.018 29.811 20.517 1.00 18.83 100 MET D C 1
ATOM 8125 O O . MET D 1 100 ? 79.879 30.481 19.494 1.00 23.91 100 MET D O 1
ATOM 8130 N N . HIS D 1 101 ? 80.658 28.649 20.525 1.00 17.79 101 HIS D N 1
ATOM 8131 C CA . HIS D 1 101 ? 81.234 28.107 19.302 1.00 25.50 101 HIS D CA 1
ATOM 8132 C C . HIS D 1 101 ? 80.336 28.299 18.071 1.00 23.62 101 HIS D C 1
ATOM 8133 O O . HIS D 1 101 ? 80.809 28.671 16.994 1.00 25.19 101 HIS D O 1
ATOM 8140 N N . ALA D 1 102 ? 79.043 28.038 18.230 1.00 23.07 102 ALA D N 1
ATOM 8141 C CA . ALA D 1 102 ? 78.105 28.164 17.119 1.00 18.52 102 ALA D CA 1
ATOM 8142 C C . ALA D 1 102 ? 77.971 29.593 16.619 1.00 7.91 102 ALA D C 1
ATOM 8143 O O . ALA D 1 102 ? 77.760 29.816 15.431 1.00 6.51 102 ALA D O 1
ATOM 8145 N N . LYS D 1 103 ? 78.077 30.556 17.530 1.00 11.68 103 LYS D N 1
ATOM 8146 C CA . LYS D 1 103 ? 77.987 31.974 17.175 1.00 14.50 103 LYS D CA 1
ATOM 8147 C C . LYS D 1 103 ? 79.236 32.328 16.388 1.00 12.80 103 LYS D C 1
ATOM 8148 O O . LYS D 1 103 ? 79.166 32.891 15.299 1.00 10.31 103 LYS D O 1
ATOM 8154 N N . ILE D 1 104 ? 80.382 31.985 16.962 1.00 15.61 104 ILE D N 1
ATOM 8155 C CA . ILE D 1 104 ? 81.669 32.240 16.340 1.00 17.83 104 ILE D CA 1
ATOM 8156 C C . ILE D 1 104 ? 81.767 31.657 14.935 1.00 23.92 104 ILE D C 1
ATOM 8157 O O . ILE D 1 104 ? 82.337 32.280 14.045 1.00 25.14 104 ILE D O 1
ATOM 8162 N N . SER D 1 105 ? 81.223 30.466 14.721 1.00 25.91 105 SER D N 1
ATOM 8163 C CA . SER D 1 105 ? 81.285 29.889 13.389 1.00 30.86 105 SER D CA 1
ATOM 8164 C C . SER D 1 105 ? 80.525 30.777 12.402 1.00 27.69 105 SER D C 1
ATOM 8165 O O . SER D 1 105 ? 80.834 30.807 11.213 1.00 35.57 105 SER D O 1
ATOM 8168 N N . ALA D 1 106 ? 79.544 31.515 12.905 1.00 22.33 106 ALA D N 1
ATOM 8169 C CA . ALA D 1 106 ? 78.748 32.392 12.063 1.00 22.96 106 ALA D CA 1
ATOM 8170 C C . ALA D 1 106 ? 79.510 33.647 11.663 1.00 26.76 106 ALA D C 1
ATOM 8171 O O . ALA D 1 106 ? 79.271 34.207 10.600 1.00 28.69 106 ALA D O 1
ATOM 8173 N N . LEU D 1 107 ? 80.422 34.097 12.517 1.00 32.78 107 LEU D N 1
ATOM 8174 C CA . LEU D 1 107 ? 81.208 35.291 12.215 1.00 30.18 107 LEU D CA 1
ATOM 8175 C C . LEU D 1 107 ? 82.469 34.913 11.461 1.00 37.62 107 LEU D C 1
ATOM 8176 O O . LEU D 1 107 ? 83.362 35.740 11.308 1.00 40.30 107 LEU D O 1
ATOM 8181 N N . MET D 1 108 ? 82.555 33.665 11.005 1.00 42.20 108 MET D N 1
ATOM 8182 C CA . MET D 1 108 ? 83.733 33.225 10.272 1.00 48.93 108 MET D CA 1
ATOM 8183 C C . MET D 1 108 ? 83.489 33.293 8.767 1.00 62.56 108 MET D C 1
ATOM 8184 O O . MET D 1 108 ? 82.541 32.690 8.251 1.00 67.94 108 MET D O 1
ATOM 8189 N N . ASP D 1 109 ? 84.351 34.035 8.073 1.00 69.67 109 ASP D N 1
ATOM 8190 C CA . ASP D 1 109 ? 84.254 34.210 6.627 1.00 76.44 109 ASP D CA 1
ATOM 8191 C C . ASP D 1 109 ? 84.690 32.953 5.875 1.00 82.36 109 ASP D C 1
ATOM 8192 O O . ASP D 1 109 ? 85.870 32.573 5.903 1.00 81.86 109 ASP D O 1
ATOM 8197 N N . THR D 1 110 ? 83.727 32.312 5.211 1.00 87.04 110 THR D N 1
ATOM 8198 C CA . THR D 1 110 ? 83.984 31.101 4.430 1.00 94.22 110 THR D CA 1
ATOM 8199 C C . THR D 1 110 ? 83.953 31.475 2.938 1.00 95.03 110 THR D C 1
ATOM 8200 O O . THR D 1 110 ? 83.196 30.903 2.141 1.00 92.96 110 THR D O 1
ATOM 8204 N N . SER D 1 111 ? 84.789 32.454 2.587 1.00 95.92 111 SER D N 1
ATOM 8205 C CA . SER D 1 111 ? 84.902 32.972 1.226 1.00 95.08 111 SER D CA 1
ATOM 8206 C C . SER D 1 111 ? 86.028 32.284 0.453 1.00 94.62 111 SER D C 1
ATOM 8207 O O . SER D 1 111 ? 87.117 32.044 0.992 1.00 94.31 111 SER D O 1
ATOM 8210 N N . THR D 1 112 ? 85.747 31.977 -0.814 1.00 92.91 112 THR D N 1
ATOM 8211 C CA . THR D 1 112 ? 86.691 31.312 -1.709 1.00 84.60 112 THR D CA 1
ATOM 8212 C C . THR D 1 112 ? 87.386 32.293 -2.657 1.00 80.82 112 THR D C 1
ATOM 8213 O O . THR D 1 112 ? 88.612 32.429 -2.639 1.00 73.73 112 THR D O 1
ATOM 8217 N N . GLU D 1 121 ? 102.773 42.323 8.773 1.00 86.30 121 GLU D N 1
ATOM 8218 C CA . GLU D 1 121 ? 101.397 42.282 9.273 1.00 91.46 121 GLU D CA 1
ATOM 8219 C C . GLU D 1 121 ? 100.998 40.919 9.863 1.00 91.05 121 GLU D C 1
ATOM 8220 O O . GLU D 1 121 ? 100.635 39.992 9.126 1.00 92.23 121 GLU D O 1
ATOM 8226 N N . PRO D 1 122 ? 101.058 40.781 11.203 1.00 86.74 122 PRO D N 1
ATOM 8227 C CA . PRO D 1 122 ? 100.689 39.508 11.833 1.00 81.46 122 PRO D CA 1
ATOM 8228 C C . PRO D 1 122 ? 99.176 39.235 11.844 1.00 79.38 122 PRO D C 1
ATOM 8229 O O . PRO D 1 122 ? 98.368 40.073 11.421 1.00 77.70 122 PRO D O 1
ATOM 8233 N N . TYR D 1 123 ? 98.816 38.044 12.323 1.00 74.75 123 TYR D N 1
ATOM 8234 C CA . TYR D 1 123 ? 97.426 37.582 12.417 1.00 64.89 123 TYR D CA 1
ATOM 8235 C C . TYR D 1 123 ? 96.922 37.603 13.867 1.00 58.77 123 TYR D C 1
ATOM 8236 O O . TYR D 1 123 ? 97.654 37.254 14.805 1.00 50.12 123 TYR D O 1
ATOM 8245 N N . LYS D 1 124 ? 95.670 38.020 14.043 1.00 54.22 124 LYS D N 1
ATOM 8246 C CA . LYS D 1 124 ? 95.067 38.079 15.369 1.00 47.72 124 LYS D CA 1
ATOM 8247 C C . LYS D 1 124 ? 94.683 36.684 15.856 1.00 44.66 124 LYS D C 1
ATOM 8248 O O . LYS D 1 124 ? 93.901 35.971 15.223 1.00 45.43 124 LYS D O 1
ATOM 8254 N N . ILE D 1 125 ? 95.260 36.302 16.988 1.00 39.58 125 ILE D N 1
ATOM 8255 C CA . ILE D 1 125 ? 95.016 35.003 17.592 1.00 33.47 125 ILE D CA 1
ATOM 8256 C C . ILE D 1 125 ? 93.953 35.065 18.690 1.00 28.42 125 ILE D C 1
ATOM 8257 O O . ILE D 1 125 ? 94.096 35.818 19.652 1.00 27.52 125 ILE D O 1
ATOM 8262 N N . MET D 1 126 ? 92.885 34.284 18.544 1.00 24.12 126 MET D N 1
ATOM 8263 C CA . MET D 1 126 ? 91.852 34.242 19.570 1.00 27.68 126 MET D CA 1
ATOM 8264 C C . MET D 1 126 ? 91.939 32.885 20.274 1.00 24.69 126 MET D C 1
ATOM 8265 O O . MET D 1 126 ? 91.550 31.851 19.740 1.00 20.14 126 MET D O 1
ATOM 8270 N N . LEU D 1 127 ? 92.483 32.920 21.483 1.00 24.00 127 LEU D N 1
ATOM 8271 C CA . LEU D 1 127 ? 92.685 31.745 22.311 1.00 22.72 127 LEU D CA 1
ATOM 8272 C C . LEU D 1 127 ? 91.408 31.372 23.065 1.00 25.64 127 LEU D C 1
ATOM 8273 O O . LEU D 1 127 ? 90.691 32.242 23.543 1.00 30.11 127 LEU D O 1
ATOM 8278 N N . SER D 1 128 ? 91.119 30.081 23.169 1.00 26.63 128 SER D N 1
ATOM 8279 C CA . SER D 1 128 ? 89.926 29.628 23.881 1.00 30.30 128 SER D CA 1
ATOM 8280 C C . SER D 1 128 ? 90.265 28.507 24.852 1.00 31.68 128 SER D C 1
ATOM 8281 O O . SER D 1 128 ? 91.144 27.689 24.575 1.00 40.78 128 SER D O 1
ATOM 8284 N N . ASP D 1 129 ? 89.559 28.469 25.982 1.00 27.92 129 ASP D N 1
ATOM 8285 C CA . ASP D 1 129 ? 89.777 27.441 27.001 1.00 25.07 129 ASP D CA 1
ATOM 8286 C C . ASP D 1 129 ? 88.841 26.255 26.764 1.00 25.83 129 ASP D C 1
ATOM 8287 O O . ASP D 1 129 ? 87.644 26.336 27.044 1.00 23.87 129 ASP D O 1
ATOM 8292 N N . ARG D 1 130 ? 89.408 25.162 26.250 1.00 24.86 130 ARG D N 1
ATOM 8293 C CA . ARG D 1 130 ? 88.674 23.939 25.933 1.00 16.19 130 ARG D CA 1
ATOM 8294 C C . ARG D 1 130 ? 87.768 24.090 24.713 1.00 19.21 130 ARG D C 1
ATOM 8295 O O . ARG D 1 130 ? 87.182 25.159 24.466 1.00 9.45 130 ARG D O 1
ATOM 8303 N N . HIS D 1 131 ? 87.670 23.003 23.951 1.00 15.47 131 HIS D N 1
ATOM 8304 C CA . HIS D 1 131 ? 86.847 22.963 22.752 1.00 10.66 131 HIS D CA 1
ATOM 8305 C C . HIS D 1 131 ? 85.627 22.101 23.037 1.00 11.26 131 HIS D C 1
ATOM 8306 O O . HIS D 1 131 ? 85.720 21.120 23.764 1.00 21.55 131 HIS D O 1
ATOM 8313 N N . PRO D 1 132 ? 84.467 22.453 22.465 1.00 6.20 132 PRO D N 1
ATOM 8314 C CA . PRO D 1 132 ? 83.207 21.727 22.648 1.00 10.35 132 PRO D CA 1
ATOM 8315 C C . PRO D 1 132 ? 83.297 20.210 22.721 1.00 13.50 132 PRO D C 1
ATOM 8316 O O . PRO D 1 132 ? 82.551 19.577 23.467 1.00 22.45 132 PRO D O 1
ATOM 8320 N N . ILE D 1 133 ? 84.203 19.622 21.953 1.00 4.84 133 ILE D N 1
ATOM 8321 C CA . ILE D 1 133 ? 84.346 18.180 21.969 1.00 5.18 133 ILE D CA 1
ATOM 8322 C C . ILE D 1 133 ? 84.689 17.659 23.376 1.00 5.43 133 ILE D C 1
ATOM 8323 O O . ILE D 1 133 ? 84.463 16.491 23.696 1.00 4.47 133 ILE D O 1
ATOM 8328 N N . ALA D 1 134 ? 85.224 18.526 24.224 1.00 5.99 134 ALA D N 1
ATOM 8329 C CA . ALA D 1 134 ? 85.563 18.118 25.579 1.00 4.47 134 ALA D CA 1
ATOM 8330 C C . ALA D 1 134 ? 84.300 17.687 26.294 1.00 9.00 134 ALA D C 1
ATOM 8331 O O . ALA D 1 134 ? 84.317 16.689 27.002 1.00 16.86 134 ALA D O 1
ATOM 8333 N N . SER D 1 135 ? 83.207 18.433 26.107 1.00 7.46 135 SER D N 1
ATOM 8334 C CA . SER D 1 135 ? 81.926 18.113 26.757 1.00 4.82 135 SER D CA 1
ATOM 8335 C C . SER D 1 135 ? 81.117 17.077 26.010 1.00 7.10 135 SER D C 1
ATOM 8336 O O . SER D 1 135 ? 80.448 16.239 26.609 1.00 14.27 135 SER D O 1
ATOM 8339 N N . THR D 1 136 ? 81.177 17.141 24.691 1.00 10.30 136 THR D N 1
ATOM 8340 C CA . THR D 1 136 ? 80.417 16.225 23.860 1.00 16.58 136 THR D CA 1
ATOM 8341 C C . THR D 1 136 ? 81.120 14.925 23.509 1.00 15.24 136 THR D C 1
ATOM 8342 O O . THR D 1 136 ? 80.490 14.016 22.974 1.00 11.88 136 THR D O 1
ATOM 8346 N N . ILE D 1 137 ? 82.418 14.826 23.772 1.00 11.59 137 ILE D N 1
ATOM 8347 C CA . ILE D 1 137 ? 83.092 13.597 23.415 1.00 10.86 137 ILE D CA 1
ATOM 8348 C C . ILE D 1 137 ? 84.193 13.133 24.341 1.00 16.91 137 ILE D C 1
ATOM 8349 O O . ILE D 1 137 ? 84.215 11.963 24.704 1.00 35.48 137 ILE D O 1
ATOM 8354 N N . CYS D 1 138 ? 85.100 14.002 24.758 1.00 10.26 138 CYS D N 1
ATOM 8355 C CA . CYS D 1 138 ? 86.148 13.501 25.633 1.00 10.77 138 CYS D CA 1
ATOM 8356 C C . CYS D 1 138 ? 85.646 13.057 27.003 1.00 10.46 138 CYS D C 1
ATOM 8357 O O . CYS D 1 138 ? 85.786 11.879 27.354 1.00 16.00 138 CYS D O 1
ATOM 8360 N N . PHE D 1 139 ? 85.048 13.966 27.771 1.00 5.91 139 PHE D N 1
ATOM 8361 C CA . PHE D 1 139 ? 84.553 13.597 29.095 1.00 9.50 139 PHE D CA 1
ATOM 8362 C C . PHE D 1 139 ? 83.484 12.495 29.061 1.00 18.12 139 PHE D C 1
ATOM 8363 O O . PHE D 1 139 ? 83.683 11.420 29.648 1.00 26.60 139 PHE D O 1
ATOM 8371 N N . PRO D 1 140 ? 82.348 12.725 28.368 1.00 17.07 140 PRO D N 1
ATOM 8372 C CA . PRO D 1 140 ? 81.330 11.664 28.343 1.00 17.33 140 PRO D CA 1
ATOM 8373 C C . PRO D 1 140 ? 81.921 10.268 28.077 1.00 12.63 140 PRO D C 1
ATOM 8374 O O . PRO D 1 140 ? 81.533 9.264 28.699 1.00 4.47 140 PRO D O 1
ATOM 8378 N N . LEU D 1 141 ? 82.892 10.220 27.175 1.00 8.81 141 LEU D N 1
ATOM 8379 C CA . LEU D 1 141 ? 83.529 8.960 26.843 1.00 12.93 141 LEU D CA 1
ATOM 8380 C C . LEU D 1 141 ? 84.403 8.448 27.989 1.00 7.53 141 LEU D C 1
ATOM 8381 O O . LEU D 1 141 ? 84.518 7.236 28.205 1.00 12.41 141 LEU D O 1
ATOM 8386 N N . SER D 1 142 ? 85.029 9.349 28.728 1.00 4.47 142 SER D N 1
ATOM 8387 C CA . SER D 1 142 ? 85.833 8.866 29.822 1.00 4.47 142 SER D CA 1
ATOM 8388 C C . SER D 1 142 ? 84.915 8.281 30.880 1.00 14.24 142 SER D C 1
ATOM 8389 O O . SER D 1 142 ? 85.197 7.207 31.433 1.00 21.13 142 SER D O 1
ATOM 8392 N N . ARG D 1 143 ? 83.807 8.969 31.152 1.00 14.09 143 ARG D N 1
ATOM 8393 C CA . ARG D 1 143 ? 82.846 8.477 32.141 1.00 11.84 143 ARG D CA 1
ATOM 8394 C C . ARG D 1 143 ? 82.384 7.065 31.802 1.00 8.60 143 ARG D C 1
ATOM 8395 O O . ARG D 1 143 ? 82.304 6.205 32.686 1.00 4.47 143 ARG D O 1
ATOM 8403 N N . TYR D 1 144 ? 82.072 6.832 30.529 1.00 4.54 144 TYR D N 1
ATOM 8404 C CA . TYR D 1 144 ? 81.650 5.505 30.107 1.00 11.20 144 TYR D CA 1
ATOM 8405 C C . TYR D 1 144 ? 82.729 4.478 30.453 1.00 11.20 144 TYR D C 1
ATOM 8406 O O . TYR D 1 144 ? 82.485 3.532 31.204 1.00 6.47 144 TYR D O 1
ATOM 8415 N N . LEU D 1 145 ? 83.921 4.684 29.902 1.00 13.73 145 LEU D N 1
ATOM 8416 C CA . LEU D 1 145 ? 85.044 3.786 30.121 1.00 14.92 145 LEU D CA 1
ATOM 8417 C C . LEU D 1 145 ? 85.263 3.435 31.583 1.00 13.57 145 LEU D C 1
ATOM 8418 O O . LEU D 1 145 ? 85.545 2.283 31.907 1.00 22.35 145 LEU D O 1
ATOM 8423 N N . VAL D 1 146 ? 85.136 4.412 32.469 1.00 4.47 146 VAL D N 1
ATOM 8424 C CA . VAL D 1 146 ? 85.316 4.140 33.887 1.00 5.97 146 VAL D CA 1
ATOM 8425 C C . VAL D 1 146 ? 84.097 3.463 34.519 1.00 6.22 146 VAL D C 1
ATOM 8426 O O . VAL D 1 146 ? 84.176 2.933 35.624 1.00 8.09 146 VAL D O 1
ATOM 8430 N N . GLY D 1 147 ? 82.974 3.477 33.813 1.00 6.00 147 GLY D N 1
ATOM 8431 C CA . GLY D 1 147 ? 81.781 2.834 34.331 1.00 7.56 147 GLY D CA 1
ATOM 8432 C C . GLY D 1 147 ? 80.842 3.750 35.091 1.00 14.57 147 GLY D C 1
ATOM 8433 O O . GLY D 1 147 ? 79.866 3.290 35.704 1.00 9.64 147 GLY D O 1
ATOM 8434 N N . ASP D 1 148 ? 81.120 5.051 35.049 1.00 18.45 148 ASP D N 1
ATOM 8435 C CA . ASP D 1 148 ? 80.278 6.012 35.746 1.00 19.94 148 ASP D CA 1
ATOM 8436 C C . ASP D 1 148 ? 79.061 6.482 34.940 1.00 13.49 148 ASP D C 1
ATOM 8437 O O . ASP D 1 148 ? 78.136 7.075 35.493 1.00 10.13 148 ASP D O 1
ATOM 8442 N N . MET D 1 149 ? 79.048 6.195 33.644 1.00 14.28 149 MET D N 1
ATOM 8443 C CA . MET D 1 149 ? 77.957 6.629 32.777 1.00 13.18 149 MET D CA 1
ATOM 8444 C C . MET D 1 149 ? 77.529 5.553 31.789 1.00 19.49 149 MET D C 1
ATOM 8445 O O . MET D 1 149 ? 78.354 4.770 31.319 1.00 22.36 149 MET D O 1
ATOM 8450 N N . SER D 1 150 ? 76.237 5.521 31.471 1.00 27.54 150 SER D N 1
ATOM 8451 C CA . SER D 1 150 ? 75.688 4.532 30.531 1.00 32.80 150 SER D CA 1
ATOM 8452 C C . SER D 1 150 ? 75.840 4.965 29.070 1.00 27.40 150 SER D C 1
ATOM 8453 O O . SER D 1 150 ? 75.505 6.094 28.714 1.00 37.69 150 SER D O 1
ATOM 8456 N N . PRO D 1 151 ? 76.316 4.064 28.198 1.00 14.78 151 PRO D N 1
ATOM 8457 C CA . PRO D 1 151 ? 76.509 4.369 26.772 1.00 16.88 151 PRO D CA 1
ATOM 8458 C C . PRO D 1 151 ? 75.316 5.046 26.103 1.00 15.75 151 PRO D C 1
ATOM 8459 O O . PRO D 1 151 ? 75.465 5.774 25.115 1.00 18.27 151 PRO D O 1
ATOM 8463 N N . ALA D 1 152 ? 74.134 4.799 26.654 1.00 11.48 152 ALA D N 1
ATOM 8464 C CA . ALA D 1 152 ? 72.892 5.348 26.127 1.00 7.69 152 ALA D CA 1
ATOM 8465 C C . ALA D 1 152 ? 72.938 6.831 25.781 1.00 12.78 152 ALA D C 1
ATOM 8466 O O . ALA D 1 152 ? 72.128 7.312 24.980 1.00 16.24 152 ALA D O 1
ATOM 8468 N N . ALA D 1 153 ? 73.878 7.564 26.365 1.00 11.62 153 ALA D N 1
ATOM 8469 C CA . ALA D 1 153 ? 73.951 8.991 26.086 1.00 13.56 153 ALA D CA 1
ATOM 8470 C C . ALA D 1 153 ? 75.021 9.383 25.085 1.00 15.31 153 ALA D C 1
ATOM 8471 O O . ALA D 1 153 ? 75.225 10.572 24.850 1.00 25.61 153 ALA D O 1
ATOM 8473 N N . LEU D 1 154 ? 75.703 8.411 24.488 1.00 10.80 154 LEU D N 1
ATOM 8474 C CA . LEU D 1 154 ? 76.757 8.754 23.545 1.00 11.32 154 LEU D CA 1
ATOM 8475 C C . LEU D 1 154 ? 76.244 9.270 22.208 1.00 17.23 154 LEU D C 1
ATOM 8476 O O . LEU D 1 154 ? 76.766 10.256 21.673 1.00 22.95 154 LEU D O 1
ATOM 8481 N N . PRO D 1 155 ? 75.191 8.646 21.662 1.00 19.87 155 PRO D N 1
ATOM 8482 C CA . PRO D 1 155 ? 74.662 9.109 20.369 1.00 18.29 155 PRO D CA 1
ATOM 8483 C C . PRO D 1 155 ? 74.241 10.573 20.415 1.00 15.28 155 PRO D C 1
ATOM 8484 O O . PRO D 1 155 ? 74.504 11.341 19.485 1.00 14.22 155 PRO D O 1
ATOM 8488 N N . GLY D 1 156 ? 73.593 10.947 21.514 1.00 17.39 156 GLY D N 1
ATOM 8489 C CA . GLY D 1 156 ? 73.138 12.312 21.684 1.00 22.71 156 GLY D CA 1
ATOM 8490 C C . GLY D 1 156 ? 74.259 13.332 21.699 1.00 23.92 156 GLY D C 1
ATOM 8491 O O . GLY D 1 156 ? 74.027 14.508 21.412 1.00 33.14 156 GLY D O 1
ATOM 8492 N N . LEU D 1 157 ? 75.477 12.902 22.017 1.00 20.08 157 LEU D N 1
ATOM 8493 C CA . LEU D 1 157 ? 76.595 13.843 22.063 1.00 23.80 157 LEU D CA 1
ATOM 8494 C C . LEU D 1 157 ? 77.589 13.680 20.916 1.00 24.84 157 LEU D C 1
ATOM 8495 O O . LEU D 1 157 ? 78.069 14.680 20.367 1.00 29.54 157 LEU D O 1
ATOM 8500 N N . LEU D 1 158 ? 77.885 12.429 20.554 1.00 13.71 158 LEU D N 1
ATOM 8501 C CA . LEU D 1 158 ? 78.847 12.137 19.498 1.00 8.44 158 LEU D CA 1
ATOM 8502 C C . LEU D 1 158 ? 78.336 12.277 18.087 1.00 13.73 158 LEU D C 1
ATOM 8503 O O . LEU D 1 158 ? 79.024 12.824 17.218 1.00 18.52 158 LEU D O 1
ATOM 8508 N N . PHE D 1 159 ? 77.128 11.783 17.856 1.00 12.32 159 PHE D N 1
ATOM 8509 C CA . PHE D 1 159 ? 76.560 11.818 16.524 1.00 10.58 159 PHE D CA 1
ATOM 8510 C C . PHE D 1 159 ? 75.838 13.080 16.077 1.00 14.19 159 PHE D C 1
ATOM 8511 O O . PHE D 1 159 ? 75.538 13.226 14.898 1.00 25.90 159 PHE D O 1
ATOM 8519 N N . THR D 1 160 ? 75.564 13.999 16.991 1.00 16.29 160 THR D N 1
ATOM 8520 C CA . THR D 1 160 ? 74.873 15.228 16.615 1.00 17.72 160 THR D CA 1
ATOM 8521 C C . THR D 1 160 ? 75.811 16.425 16.474 1.00 22.00 160 THR D C 1
ATOM 8522 O O . THR D 1 160 ? 75.371 17.578 16.540 1.00 27.31 160 THR D O 1
ATOM 8526 N N . LEU D 1 161 ? 77.099 16.165 16.273 1.00 20.47 161 LEU D N 1
ATOM 8527 C CA . LEU D 1 161 ? 78.055 17.260 16.149 1.00 19.31 161 LEU D CA 1
ATOM 8528 C C . LEU D 1 161 ? 77.821 18.142 14.937 1.00 18.75 161 LEU D C 1
ATOM 8529 O O . LEU D 1 161 ? 77.510 17.655 13.855 1.00 30.07 161 LEU D O 1
ATOM 8534 N N . PRO D 1 162 ? 77.960 19.463 15.107 1.00 17.44 162 PRO D N 1
ATOM 8535 C CA . PRO D 1 162 ? 77.760 20.415 14.011 1.00 24.77 162 PRO D CA 1
ATOM 8536 C C . PRO D 1 162 ? 79.026 20.591 13.181 1.00 26.73 162 PRO D C 1
ATOM 8537 O O . PRO D 1 162 ? 80.144 20.448 13.699 1.00 27.45 162 PRO D O 1
ATOM 8541 N N . ALA D 1 163 ? 78.840 20.905 11.902 1.00 20.66 163 ALA D N 1
ATOM 8542 C CA . ALA D 1 163 ? 79.958 21.096 10.992 1.00 22.44 163 ALA D CA 1
ATOM 8543 C C . ALA D 1 163 ? 81.003 22.030 11.589 1.00 26.28 163 ALA D C 1
ATOM 8544 O O . ALA D 1 163 ? 80.709 23.171 11.961 1.00 23.99 163 ALA D O 1
ATOM 8546 N N . GLU D 1 164 ? 82.229 21.533 11.682 1.00 33.04 164 GLU D N 1
ATOM 8547 C CA . GLU D 1 164 ? 83.327 22.317 12.226 1.00 36.08 164 GLU D CA 1
ATOM 8548 C C . GLU D 1 164 ? 83.933 23.144 11.096 1.00 43.13 164 GLU D C 1
ATOM 8549 O O . GLU D 1 164 ? 84.276 22.611 10.034 1.00 42.99 164 GLU D O 1
ATOM 8555 N N . PRO D 1 165 ? 84.039 24.467 11.298 1.00 46.12 165 PRO D N 1
ATOM 8556 C CA . PRO D 1 165 ? 84.613 25.371 10.296 1.00 42.29 165 PRO D CA 1
ATOM 8557 C C . PRO D 1 165 ? 86.135 25.181 10.218 1.00 46.98 165 PRO D C 1
ATOM 8558 O O . PRO D 1 165 ? 86.805 24.938 11.232 1.00 46.97 165 PRO D O 1
ATOM 8562 N N . PRO D 1 166 ? 86.701 25.287 9.008 1.00 48.36 166 PRO D N 1
ATOM 8563 C CA . PRO D 1 166 ? 88.142 25.120 8.784 1.00 44.94 166 PRO D CA 1
ATOM 8564 C C . PRO D 1 166 ? 89.012 26.006 9.660 1.00 35.32 166 PRO D C 1
ATOM 8565 O O . PRO D 1 166 ? 88.679 27.165 9.895 1.00 34.41 166 PRO D O 1
ATOM 8569 N N . GLY D 1 167 ? 90.119 25.453 10.148 1.00 28.19 167 GLY D N 1
ATOM 8570 C CA . GLY D 1 167 ? 91.028 26.240 10.962 1.00 27.79 167 GLY D CA 1
ATOM 8571 C C . GLY D 1 167 ? 91.011 26.020 12.462 1.00 29.33 167 GLY D C 1
ATOM 8572 O O . GLY D 1 167 ? 91.464 26.889 13.227 1.00 24.51 167 GLY D O 1
ATOM 8573 N N . THR D 1 168 ? 90.499 24.875 12.902 1.00 23.93 168 THR D N 1
ATOM 8574 C CA . THR D 1 168 ? 90.464 24.613 14.329 1.00 17.76 168 THR D CA 1
ATOM 8575 C C . THR D 1 168 ? 91.790 24.014 14.748 1.00 22.25 168 THR D C 1
ATOM 8576 O O . THR D 1 168 ? 92.220 22.995 14.214 1.00 27.73 168 THR D O 1
ATOM 8580 N N . ASN D 1 169 ? 92.446 24.667 15.695 1.00 21.77 169 ASN D N 1
ATOM 8581 C CA . ASN D 1 169 ? 93.724 24.198 16.204 1.00 16.18 169 ASN D CA 1
ATOM 8582 C C . ASN D 1 169 ? 93.532 23.686 17.626 1.00 16.18 169 ASN D C 1
ATOM 8583 O O . ASN D 1 169 ? 93.364 24.456 18.572 1.00 15.96 169 ASN D O 1
ATOM 8588 N N . LEU D 1 170 ? 93.541 22.370 17.761 1.00 18.01 170 LEU D N 1
ATOM 8589 C CA . LEU D 1 170 ? 93.355 21.738 19.051 1.00 17.97 170 LEU D CA 1
ATOM 8590 C C . LEU D 1 170 ? 94.714 21.498 19.679 1.00 19.05 170 LEU D C 1
ATOM 8591 O O . LEU D 1 170 ? 95.536 20.763 19.133 1.00 22.95 170 LEU D O 1
ATOM 8596 N N . VAL D 1 171 ? 94.950 22.134 20.820 1.00 15.36 171 VAL D N 1
ATOM 8597 C CA . VAL D 1 171 ? 96.211 21.983 21.527 1.00 17.31 171 VAL D CA 1
ATOM 8598 C C . VAL D 1 171 ? 95.988 21.200 22.816 1.00 20.40 171 VAL D C 1
ATOM 8599 O O . VAL D 1 171 ? 95.540 21.756 23.828 1.00 23.96 171 VAL D O 1
ATOM 8603 N N . VAL D 1 172 ? 96.291 19.906 22.767 1.00 16.28 172 VAL D N 1
ATOM 8604 C CA . VAL D 1 172 ? 96.141 19.042 23.926 1.00 16.88 172 VAL D CA 1
ATOM 8605 C C . VAL D 1 172 ? 97.318 19.229 24.870 1.00 20.01 172 VAL D C 1
ATOM 8606 O O . VAL D 1 172 ? 98.463 18.983 24.497 1.00 22.91 172 VAL D O 1
ATOM 8610 N N . CYS D 1 173 ? 97.033 19.664 26.089 1.00 22.34 173 CYS D N 1
ATOM 8611 C CA . CYS D 1 173 ? 98.075 19.864 27.082 1.00 31.51 173 CYS D CA 1
ATOM 8612 C C . CYS D 1 173 ? 98.366 18.534 27.752 1.00 34.13 173 CYS D C 1
ATOM 8613 O O . CYS D 1 173 ? 97.465 17.704 27.903 1.00 36.36 173 CYS D O 1
ATOM 8616 N N . THR D 1 174 ? 99.621 18.330 28.150 1.00 35.60 174 THR D N 1
ATOM 8617 C CA . THR D 1 174 ? 100.019 17.087 28.811 1.00 39.50 174 THR D CA 1
ATOM 8618 C C . THR D 1 174 ? 100.962 17.361 29.969 1.00 39.23 174 THR D C 1
ATOM 8619 O O . THR D 1 174 ? 101.763 18.287 29.912 1.00 41.95 174 THR D O 1
ATOM 8623 N N . VAL D 1 175 ? 100.872 16.544 31.010 1.00 41.71 175 VAL D N 1
ATOM 8624 C CA . VAL D 1 175 ? 101.726 16.697 32.179 1.00 47.89 175 VAL D CA 1
ATOM 8625 C C . VAL D 1 175 ? 102.190 15.315 32.567 1.00 57.42 175 VAL D C 1
ATOM 8626 O O . VAL D 1 175 ? 101.547 14.338 32.202 1.00 62.46 175 VAL D O 1
ATOM 8630 N N . SER D 1 176 ? 103.302 15.216 33.290 1.00 65.13 176 SER D N 1
ATOM 8631 C CA . SER D 1 176 ? 103.772 13.902 33.722 1.00 73.99 176 SER D CA 1
ATOM 8632 C C . SER D 1 176 ? 102.732 13.400 34.730 1.00 78.47 176 SER D C 1
ATOM 8633 O O . SER D 1 176 ? 102.035 14.206 35.357 1.00 76.55 176 SER D O 1
ATOM 8636 N N . LEU D 1 177 ? 102.623 12.081 34.882 1.00 84.52 177 LEU D N 1
ATOM 8637 C CA . LEU D 1 177 ? 101.632 11.487 35.783 1.00 86.89 177 LEU D CA 1
ATOM 8638 C C . LEU D 1 177 ? 101.730 11.870 37.263 1.00 86.52 177 LEU D C 1
ATOM 8639 O O . LEU D 1 177 ? 100.759 12.361 37.836 1.00 84.59 177 LEU D O 1
ATOM 8644 N N . PRO D 1 178 ? 102.892 11.646 37.904 1.00 89.51 178 PRO D N 1
ATOM 8645 C CA . PRO D 1 178 ? 103.039 11.994 39.326 1.00 89.54 178 PRO D CA 1
ATOM 8646 C C . PRO D 1 178 ? 102.831 13.479 39.639 1.00 86.36 178 PRO D C 1
ATOM 8647 O O . PRO D 1 178 ? 102.443 13.841 40.754 1.00 79.74 178 PRO D O 1
ATOM 8651 N N . SER D 1 179 ? 103.096 14.325 38.645 1.00 88.75 179 SER D N 1
ATOM 8652 C CA . SER D 1 179 ? 102.950 15.774 38.773 1.00 90.65 179 SER D CA 1
ATOM 8653 C C . SER D 1 179 ? 101.485 16.180 38.647 1.00 92.89 179 SER D C 1
ATOM 8654 O O . SER D 1 179 ? 101.027 17.113 39.303 1.00 94.78 179 SER D O 1
ATOM 8657 N N . HIS D 1 180 ? 100.761 15.473 37.787 1.00 94.25 180 HIS D N 1
ATOM 8658 C CA . HIS D 1 180 ? 99.339 15.720 37.558 1.00 93.19 180 HIS D CA 1
ATOM 8659 C C . HIS D 1 180 ? 98.556 15.434 38.848 1.00 92.92 180 HIS D C 1
ATOM 8660 O O . HIS D 1 180 ? 97.547 16.089 39.134 1.00 91.00 180 HIS D O 1
ATOM 8667 N N . LEU D 1 181 ? 99.043 14.473 39.634 1.00 91.55 181 LEU D N 1
ATOM 8668 C CA . LEU D 1 181 ? 98.390 14.081 40.883 1.00 91.27 181 LEU D CA 1
ATOM 8669 C C . LEU D 1 181 ? 98.667 15.011 42.067 1.00 95.22 181 LEU D C 1
ATOM 8670 O O . LEU D 1 181 ? 98.295 14.714 43.205 1.00 93.43 181 LEU D O 1
ATOM 8675 N N . SER D 1 182 ? 99.322 16.135 41.790 1.00 99.13 182 SER D N 1
ATOM 8676 C CA . SER D 1 182 ? 99.628 17.125 42.820 1.00 99.65 182 SER D CA 1
ATOM 8677 C C . SER D 1 182 ? 98.967 18.456 42.449 1.00 101.42 182 SER D C 1
ATOM 8678 O O . SER D 1 182 ? 98.633 19.257 43.325 1.00 101.46 182 SER D O 1
ATOM 8681 N N . ARG D 1 183 ? 98.778 18.673 41.144 1.00 101.72 183 ARG D N 1
ATOM 8682 C CA . ARG D 1 183 ? 98.151 19.890 40.615 1.00 97.68 183 ARG D CA 1
ATOM 8683 C C . ARG D 1 183 ? 96.686 19.956 41.046 1.00 95.25 183 ARG D C 1
ATOM 8684 O O . ARG D 1 183 ? 96.086 21.033 41.117 1.00 91.19 183 ARG D O 1
ATOM 8692 N N . VAL D 1 184 ? 96.116 18.789 41.321 1.00 95.84 184 VAL D N 1
ATOM 8693 C CA . VAL D 1 184 ? 94.730 18.695 41.749 1.00 97.40 184 VAL D CA 1
ATOM 8694 C C . VAL D 1 184 ? 94.662 18.787 43.277 1.00 101.59 184 VAL D C 1
ATO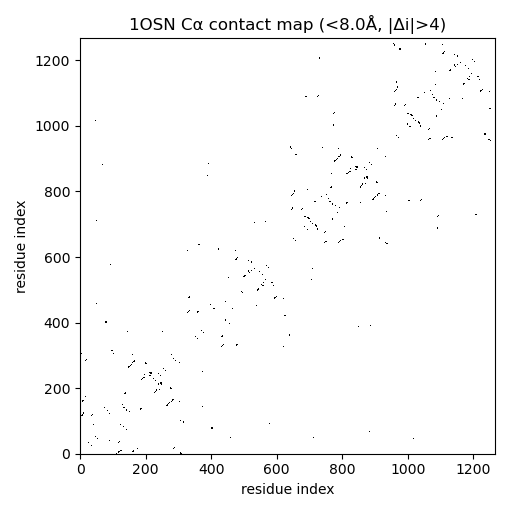M 8695 O O . VAL D 1 184 ? 94.373 19.849 43.839 1.00 103.92 184 VAL D O 1
ATOM 8699 N N . THR D 1 193 ? 87.432 15.556 42.913 1.00 99.33 193 THR D N 1
ATOM 8700 C CA . THR D 1 193 ? 87.915 14.326 43.539 1.00 97.25 193 THR D CA 1
ATOM 8701 C C . THR D 1 193 ? 89.102 13.736 42.775 1.00 95.53 193 THR D C 1
ATOM 8702 O O . THR D 1 193 ? 89.110 13.710 41.543 1.00 97.13 193 THR D O 1
ATOM 8704 N N . VAL D 1 194 ? 90.100 13.257 43.512 1.00 90.41 194 VAL D N 1
ATOM 8705 C CA . VAL D 1 194 ? 91.289 12.675 42.897 1.00 85.20 194 VAL D CA 1
ATOM 8706 C C . VAL D 1 194 ? 91.285 11.145 42.925 1.00 81.61 194 VAL D C 1
ATOM 8707 O O . VAL D 1 194 ? 91.620 10.524 43.941 1.00 83.36 194 VAL D O 1
ATOM 8709 N N . ASN D 1 195 ? 90.894 10.545 41.804 1.00 71.97 195 ASN D N 1
ATOM 8710 C CA . ASN D 1 195 ? 90.868 9.096 41.681 1.00 65.32 195 ASN D CA 1
ATOM 8711 C C . ASN D 1 195 ? 91.566 8.698 40.378 1.00 62.97 195 ASN D C 1
ATOM 8712 O O . ASN D 1 195 ? 91.140 9.066 39.280 1.00 58.45 195 ASN D O 1
ATOM 8717 N N . LEU D 1 196 ? 92.656 7.955 40.509 1.00 60.22 196 LEU D N 1
ATOM 8718 C CA . LEU D 1 196 ? 93.401 7.508 39.347 1.00 55.45 196 LEU D CA 1
ATOM 8719 C C . LEU D 1 196 ? 92.477 7.083 38.205 1.00 48.59 196 LEU D C 1
ATOM 8720 O O . LEU D 1 196 ? 92.441 7.736 37.166 1.00 44.39 196 LEU D O 1
ATOM 8725 N N . PRO D 1 197 ? 91.689 6.007 38.406 1.00 45.34 197 PRO D N 1
ATOM 8726 C CA . PRO D 1 197 ? 90.771 5.491 37.385 1.00 44.83 197 PRO D CA 1
ATOM 8727 C C . PRO D 1 197 ? 90.288 6.500 36.347 1.00 41.45 197 PRO D C 1
ATOM 8728 O O . PRO D 1 197 ? 90.520 6.329 35.139 1.00 36.15 197 PRO D O 1
ATOM 8732 N N . PHE D 1 198 ? 89.633 7.560 36.811 1.00 34.00 198 PHE D N 1
ATOM 8733 C CA . PHE D 1 198 ? 89.113 8.549 35.884 1.00 26.39 198 PHE D CA 1
ATOM 8734 C C . PHE D 1 198 ? 90.204 9.334 35.184 1.00 24.12 198 PHE D C 1
ATOM 8735 O O . PHE D 1 198 ? 90.168 9.524 33.964 1.00 25.60 198 PHE D O 1
ATOM 8743 N N . VAL D 1 199 ? 91.165 9.805 35.964 1.00 20.95 199 VAL D N 1
ATOM 8744 C CA . VAL D 1 199 ? 92.275 10.550 35.402 1.00 24.09 199 VAL D CA 1
ATOM 8745 C C . VAL D 1 199 ? 92.999 9.698 34.356 1.00 22.85 199 VAL D C 1
ATOM 8746 O O . VAL D 1 199 ? 93.043 10.045 33.172 1.00 10.06 199 VAL D O 1
ATOM 8750 N N . MET D 1 200 ? 93.549 8.573 34.808 1.00 28.16 200 MET D N 1
ATOM 8751 C CA . MET D 1 200 ? 94.273 7.649 33.941 1.00 27.65 200 MET D CA 1
ATOM 8752 C C . MET D 1 200 ? 93.548 7.487 32.606 1.00 21.46 200 MET D C 1
ATOM 8753 O O . MET D 1 200 ? 94.174 7.449 31.542 1.00 23.73 200 MET D O 1
ATOM 8758 N N . VAL D 1 201 ? 92.226 7.393 32.668 1.00 10.25 201 VAL D N 1
ATOM 8759 C CA . VAL D 1 201 ? 91.432 7.240 31.465 1.00 8.23 201 VAL D CA 1
ATOM 8760 C C . VAL D 1 201 ? 91.405 8.532 30.667 1.00 5.20 201 VAL D C 1
ATOM 8761 O O . VAL D 1 201 ? 91.716 8.550 29.471 1.00 4.47 201 VAL D O 1
ATOM 8765 N N . LEU D 1 202 ? 91.032 9.613 31.340 1.00 10.17 202 LEU D N 1
ATOM 8766 C CA . LEU D 1 202 ? 90.940 10.909 30.686 1.00 16.24 202 LEU D CA 1
ATOM 8767 C C . LEU D 1 202 ? 92.191 11.196 29.861 1.00 18.39 202 LEU D C 1
ATOM 8768 O O . LEU D 1 202 ? 92.098 11.563 28.685 1.00 20.34 202 LEU D O 1
ATOM 8773 N N . ARG D 1 203 ? 93.358 11.014 30.474 1.00 16.50 203 ARG D N 1
ATOM 8774 C CA . ARG D 1 203 ? 94.625 11.242 29.788 1.00 11.71 203 ARG D CA 1
ATOM 8775 C C . ARG D 1 203 ? 94.633 10.382 28.530 1.00 20.36 203 ARG D C 1
ATOM 8776 O O . ARG D 1 203 ? 94.861 10.884 27.426 1.00 26.39 203 ARG D O 1
ATOM 8784 N N . ASN D 1 204 ? 94.360 9.088 28.701 1.00 19.63 204 ASN D N 1
ATOM 8785 C CA . ASN D 1 204 ? 94.332 8.144 27.587 1.00 19.66 204 ASN D CA 1
ATOM 8786 C C . ASN D 1 204 ? 93.401 8.594 26.474 1.00 21.47 204 ASN D C 1
ATOM 8787 O O . ASN D 1 204 ? 93.810 8.677 25.309 1.00 22.36 204 ASN D O 1
ATOM 8792 N N . VAL D 1 205 ? 92.153 8.891 26.824 1.00 16.51 205 VAL D N 1
ATOM 8793 C CA . VAL D 1 205 ? 91.198 9.314 25.808 1.00 17.81 205 VAL D CA 1
ATOM 8794 C C . VAL D 1 205 ? 91.752 10.461 24.975 1.00 16.85 205 VAL D C 1
ATOM 8795 O O . VAL D 1 205 ? 91.815 10.358 23.749 1.00 22.69 205 VAL D O 1
ATOM 8799 N N . TYR D 1 206 ? 92.171 11.542 25.623 1.00 4.47 206 TYR D N 1
ATOM 8800 C CA . TYR D 1 206 ? 92.698 12.660 24.864 1.00 12.60 206 TYR D CA 1
ATOM 8801 C C . TYR D 1 206 ? 93.766 12.221 23.888 1.00 16.46 206 TYR D C 1
ATOM 8802 O O . TYR D 1 206 ? 93.771 12.653 22.729 1.00 21.62 206 TYR D O 1
ATOM 8811 N N . ILE D 1 207 ? 94.670 11.359 24.336 1.00 15.86 207 ILE D N 1
ATOM 8812 C CA . ILE D 1 207 ? 95.691 10.866 23.425 1.00 19.35 207 ILE D CA 1
ATOM 8813 C C . ILE D 1 207 ? 95.017 10.237 22.195 1.00 22.02 207 ILE D C 1
ATOM 8814 O O . ILE D 1 207 ? 95.344 10.581 21.047 1.00 21.57 207 ILE D O 1
ATOM 8819 N N . MET D 1 208 ? 94.080 9.320 22.436 1.00 15.11 208 MET D N 1
ATOM 8820 C CA . MET D 1 208 ? 93.355 8.706 21.336 1.00 12.99 208 MET D CA 1
ATOM 8821 C C . MET D 1 208 ? 92.800 9.794 20.432 1.00 15.82 208 MET D C 1
ATOM 8822 O O . MET D 1 208 ? 93.043 9.769 19.229 1.00 13.80 208 MET D O 1
ATOM 8827 N N . LEU D 1 209 ? 92.068 10.749 21.016 1.00 21.42 209 LEU D N 1
ATOM 8828 C CA . LEU D 1 209 ? 91.470 11.836 20.238 1.00 25.58 209 LEU D CA 1
ATOM 8829 C C . LEU D 1 209 ? 92.479 12.248 19.180 1.00 27.46 209 LEU D C 1
ATOM 8830 O O . LEU D 1 209 ? 92.205 12.161 17.970 1.00 26.78 209 LEU D O 1
ATOM 8835 N N . ILE D 1 210 ? 93.653 12.674 19.638 1.00 18.91 210 ILE D N 1
ATOM 8836 C CA . ILE D 1 210 ? 94.686 13.086 18.706 1.00 24.12 210 ILE D CA 1
ATOM 8837 C C . ILE D 1 210 ? 94.934 11.998 17.647 1.00 20.69 210 ILE D C 1
ATOM 8838 O O . ILE D 1 210 ? 94.806 12.259 16.438 1.00 19.37 210 ILE D O 1
ATOM 8843 N N . ASN D 1 211 ? 95.262 10.779 18.075 1.00 10.89 211 ASN D N 1
ATOM 8844 C CA . ASN D 1 211 ? 95.497 9.731 17.086 1.00 10.08 211 ASN D CA 1
ATOM 8845 C C . ASN D 1 211 ? 94.334 9.631 16.115 1.00 13.06 211 ASN D C 1
ATOM 8846 O O . ASN D 1 211 ? 94.537 9.380 14.934 1.00 15.52 211 ASN D O 1
ATOM 8851 N N . THR D 1 212 ? 93.117 9.854 16.607 1.00 12.86 212 THR D N 1
ATOM 8852 C CA . THR D 1 212 ? 91.919 9.776 15.767 1.00 12.69 212 THR D CA 1
ATOM 8853 C C . THR D 1 212 ? 91.889 10.852 14.687 1.00 15.73 212 THR D C 1
ATOM 8854 O O . THR D 1 212 ? 91.521 10.597 13.531 1.00 7.05 212 THR D O 1
ATOM 8858 N N . ILE D 1 213 ? 92.250 12.069 15.075 1.00 15.12 213 ILE D N 1
ATOM 8859 C CA . ILE D 1 213 ? 92.242 13.167 14.126 1.00 17.11 213 ILE D CA 1
ATOM 8860 C C . ILE D 1 213 ? 93.210 12.805 13.002 1.00 23.30 213 ILE D C 1
ATOM 8861 O O . ILE D 1 213 ? 92.815 12.772 11.834 1.00 19.82 213 ILE D O 1
ATOM 8866 N N . ILE D 1 214 ? 94.462 12.505 13.360 1.00 20.50 214 ILE D N 1
ATOM 8867 C CA . ILE D 1 214 ? 95.476 12.149 12.367 1.00 14.91 214 ILE D CA 1
ATOM 8868 C C . ILE D 1 214 ? 94.959 11.022 11.489 1.00 7.09 214 ILE D C 1
ATOM 8869 O O . ILE D 1 214 ? 94.910 11.125 10.271 1.00 4.47 214 ILE D O 1
ATOM 8874 N N . PHE D 1 215 ? 94.580 9.938 12.142 1.00 13.23 215 PHE D N 1
ATOM 8875 C CA . PHE D 1 215 ? 94.053 8.765 11.468 1.00 14.88 215 PHE D CA 1
ATOM 8876 C C . PHE D 1 215 ? 93.043 9.185 10.419 1.00 11.07 215 PHE D C 1
ATOM 8877 O O . PHE D 1 215 ? 93.168 8.855 9.243 1.00 12.17 215 PHE D O 1
ATOM 8885 N N . LEU D 1 216 ? 92.043 9.927 10.871 1.00 15.96 216 LEU D N 1
ATOM 8886 C CA . LEU D 1 216 ? 90.964 10.408 10.018 1.00 22.00 216 LEU D CA 1
ATOM 8887 C C . LEU D 1 216 ? 91.442 11.222 8.815 1.00 22.26 216 LEU D C 1
ATOM 8888 O O . LEU D 1 216 ? 90.737 11.325 7.810 1.00 16.72 216 LEU D O 1
ATOM 8893 N N . LYS D 1 217 ? 92.634 11.807 8.926 1.00 29.33 217 LYS D N 1
ATOM 8894 C CA . LYS D 1 217 ? 93.188 12.633 7.855 1.00 26.31 217 LYS D CA 1
ATOM 8895 C C . LYS D 1 217 ? 93.404 11.849 6.591 1.00 27.75 217 LYS D C 1
ATOM 8896 O O . LYS D 1 217 ? 93.220 12.380 5.505 1.00 37.81 217 LYS D O 1
ATOM 8902 N N . THR D 1 218 ? 93.785 10.583 6.739 1.00 36.29 218 THR D N 1
ATOM 8903 C CA . THR D 1 218 ? 94.058 9.710 5.598 1.00 36.12 218 THR D CA 1
ATOM 8904 C C . THR D 1 218 ? 92.971 8.671 5.300 1.00 37.21 218 THR D C 1
ATOM 8905 O O . THR D 1 218 ? 92.446 8.621 4.175 1.00 32.43 218 THR D O 1
ATOM 8909 N N . ASN D 1 219 ? 92.643 7.854 6.309 1.00 32.07 219 ASN D N 1
ATOM 8910 C CA . ASN D 1 219 ? 91.641 6.787 6.183 1.00 29.51 219 ASN D CA 1
ATOM 8911 C C . ASN D 1 219 ? 90.241 7.123 6.705 1.00 32.53 219 ASN D C 1
ATOM 8912 O O . ASN D 1 219 ? 90.057 8.055 7.487 1.00 37.47 219 ASN D O 1
ATOM 8917 N N . ASN D 1 220 ? 89.258 6.344 6.267 1.00 34.56 220 ASN D N 1
ATOM 8918 C CA . ASN D 1 220 ? 87.862 6.515 6.670 1.00 40.27 220 ASN D CA 1
ATOM 8919 C C . ASN D 1 220 ? 87.660 5.749 7.979 1.00 42.74 220 ASN D C 1
ATOM 8920 O O . ASN D 1 220 ? 88.432 4.840 8.278 1.00 52.89 220 ASN D O 1
ATOM 8925 N N . TRP D 1 221 ? 86.636 6.086 8.760 1.00 38.38 221 TRP D N 1
ATOM 8926 C CA . TRP D 1 221 ? 86.430 5.371 10.024 1.00 41.83 221 TRP D CA 1
ATOM 8927 C C . TRP D 1 221 ? 86.202 3.879 9.807 1.00 45.74 221 TRP D C 1
ATOM 8928 O O . TRP D 1 221 ? 86.548 3.066 10.664 1.00 45.87 221 TRP D O 1
ATOM 8939 N N . HIS D 1 222 ? 85.632 3.522 8.659 1.00 49.74 222 HIS D N 1
ATOM 8940 C CA . HIS D 1 222 ? 85.353 2.122 8.357 1.00 57.65 222 HIS D CA 1
ATOM 8941 C C . HIS D 1 222 ? 86.597 1.344 7.915 1.00 55.15 222 HIS D C 1
ATOM 8942 O O . HIS D 1 222 ? 86.496 0.407 7.117 1.00 58.75 222 HIS D O 1
ATOM 8949 N N . ALA D 1 223 ? 87.764 1.727 8.428 1.00 47.75 223 ALA D N 1
ATOM 8950 C CA . ALA D 1 223 ? 89.001 1.039 8.070 1.00 44.61 223 ALA D CA 1
ATOM 8951 C C . ALA D 1 223 ? 88.975 -0.383 8.632 1.00 47.65 223 ALA D C 1
ATOM 8952 O O . ALA D 1 223 ? 88.132 -1.208 8.250 1.00 46.43 223 ALA D O 1
ATOM 8954 N N . GLY D 1 224 ? 89.904 -0.668 9.538 1.00 49.55 224 GLY D N 1
ATOM 8955 C CA . GLY D 1 224 ? 89.956 -1.984 10.145 1.00 48.77 224 GLY D CA 1
ATOM 8956 C C . GLY D 1 224 ? 88.860 -2.137 11.187 1.00 50.12 224 GLY D C 1
ATOM 8957 O O . GLY D 1 224 ? 89.080 -2.735 12.245 1.00 49.88 224 GLY D O 1
ATOM 8958 N N . TRP D 1 225 ? 87.679 -1.591 10.899 1.00 46.29 225 TRP D N 1
ATOM 8959 C CA . TRP D 1 225 ? 86.557 -1.683 11.824 1.00 36.76 225 TRP D CA 1
ATOM 8960 C C . TRP D 1 225 ? 86.249 -3.145 12.094 1.00 40.20 225 TRP D C 1
ATOM 8961 O O . TRP D 1 225 ? 86.064 -3.551 13.234 1.00 46.79 225 TRP D O 1
ATOM 8972 N N . ASN D 1 226 ? 86.212 -3.947 11.042 1.00 39.88 226 ASN D N 1
ATOM 8973 C CA . ASN D 1 226 ? 85.921 -5.359 11.211 1.00 39.77 226 ASN D CA 1
ATOM 8974 C C . ASN D 1 226 ? 87.145 -6.103 11.732 1.00 37.12 226 ASN D C 1
ATOM 8975 O O . ASN D 1 226 ? 87.171 -7.334 11.753 1.00 41.46 226 ASN D O 1
ATOM 8980 N N . THR D 1 227 ? 88.158 -5.350 12.153 1.00 31.35 227 THR D N 1
ATOM 8981 C CA . THR D 1 227 ? 89.379 -5.942 12.695 1.00 37.28 227 THR D CA 1
ATOM 8982 C C . THR D 1 227 ? 89.575 -5.371 14.092 1.00 33.71 227 THR D C 1
ATOM 8983 O O . THR D 1 227 ? 90.541 -5.680 14.793 1.00 35.80 227 THR D O 1
ATOM 8987 N N . LEU D 1 228 ? 88.631 -4.526 14.480 1.00 31.63 228 LEU D N 1
ATOM 8988 C CA . LEU D 1 228 ? 88.634 -3.886 15.789 1.00 27.29 228 LEU D CA 1
ATOM 8989 C C . LEU D 1 228 ? 87.868 -4.737 16.774 1.00 22.02 228 LEU D C 1
ATOM 8990 O O . LEU D 1 228 ? 86.656 -4.904 16.638 1.00 22.62 228 LEU D O 1
ATOM 8995 N N . SER D 1 229 ? 88.550 -5.274 17.772 1.00 18.53 229 SER D N 1
ATOM 8996 C CA . SER D 1 229 ? 87.835 -6.085 18.743 1.00 27.56 229 SER D CA 1
ATOM 8997 C C . SER D 1 229 ? 86.866 -5.154 19.446 1.00 25.03 229 SER D C 1
ATOM 8998 O O . SER D 1 229 ? 87.159 -3.974 19.629 1.00 27.07 229 SER D O 1
ATOM 9001 N N . PHE D 1 230 ? 85.701 -5.665 19.819 1.00 21.91 230 PHE D N 1
ATOM 9002 C CA . PHE D 1 230 ? 84.745 -4.818 20.504 1.00 20.76 230 PHE D CA 1
ATOM 9003 C C . PHE D 1 230 ? 85.374 -4.276 21.773 1.00 20.36 230 PHE D C 1
ATOM 9004 O O . PHE D 1 230 ? 86.441 -4.720 22.183 1.00 26.46 230 PHE D O 1
ATOM 9012 N N . CYS D 1 231 ? 84.721 -3.305 22.391 1.00 19.39 231 CYS D N 1
ATOM 9013 C CA . CYS D 1 231 ? 85.246 -2.742 23.622 1.00 22.18 231 CYS D CA 1
ATOM 9014 C C . CYS D 1 231 ? 84.801 -3.638 24.777 1.00 24.07 231 CYS D C 1
ATOM 9015 O O . CYS D 1 231 ? 83.605 -3.806 25.022 1.00 25.65 231 CYS D O 1
ATOM 9018 N N . ASN D 1 232 ? 85.771 -4.216 25.477 1.00 24.07 232 ASN D N 1
ATOM 9019 C CA . ASN D 1 232 ? 85.495 -5.110 26.596 1.00 29.57 232 ASN D CA 1
ATOM 9020 C C . ASN D 1 232 ? 86.014 -4.564 27.935 1.00 32.04 232 ASN D C 1
ATOM 9021 O O . ASN D 1 232 ? 86.743 -3.575 27.977 1.00 40.73 232 ASN D O 1
ATOM 9026 N N . ASP D 1 233 ? 85.650 -5.225 29.028 1.00 31.03 233 ASP D N 1
ATOM 9027 C CA . ASP D 1 233 ? 86.074 -4.785 30.355 1.00 33.36 233 ASP D CA 1
ATOM 9028 C C . ASP D 1 233 ? 87.570 -4.895 30.537 1.00 25.45 233 ASP D C 1
ATOM 9029 O O . ASP D 1 233 ? 88.155 -4.172 31.330 1.00 27.40 233 ASP D O 1
ATOM 9034 N N . VAL D 1 234 ? 88.188 -5.811 29.808 1.00 23.50 234 VAL D N 1
ATOM 9035 C CA . VAL D 1 234 ? 89.627 -5.986 29.906 1.00 30.84 234 VAL D CA 1
ATOM 9036 C C . VAL D 1 234 ? 90.279 -4.731 29.374 1.00 29.91 234 VAL D C 1
ATOM 9037 O O . VAL D 1 234 ? 91.222 -4.205 29.963 1.00 35.54 234 VAL D O 1
ATOM 9041 N N . PHE D 1 235 ? 89.767 -4.264 28.244 1.00 23.46 235 PHE D N 1
ATOM 9042 C CA . PHE D 1 235 ? 90.281 -3.066 27.614 1.00 23.78 235 PHE D CA 1
ATOM 9043 C C . PHE D 1 235 ? 90.142 -1.912 28.606 1.00 27.27 235 PHE D C 1
ATOM 9044 O O . PHE D 1 235 ? 91.123 -1.244 28.939 1.00 31.14 235 PHE D O 1
ATOM 9052 N N . LYS D 1 236 ? 88.921 -1.692 29.086 1.00 24.62 236 LYS D N 1
ATOM 9053 C CA . LYS D 1 236 ? 88.652 -0.612 30.028 1.00 21.26 236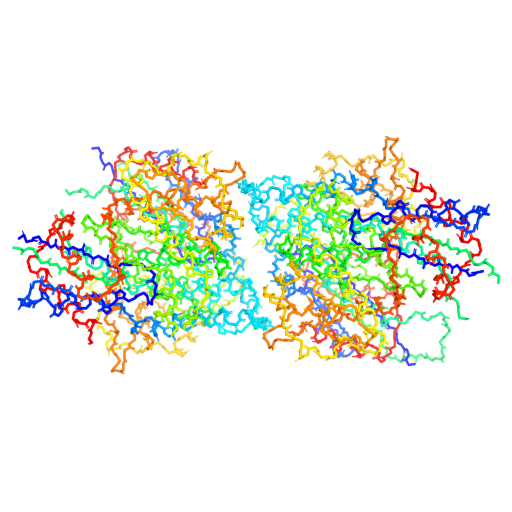 LYS D CA 1
ATOM 9054 C C . LYS D 1 236 ? 89.591 -0.664 31.221 1.00 20.28 236 LYS D C 1
ATOM 9055 O O . LYS D 1 236 ? 90.022 0.373 31.724 1.00 15.92 236 LYS D O 1
ATOM 9061 N N . GLN D 1 237 ? 89.903 -1.877 31.664 1.00 24.31 237 GLN D N 1
ATOM 9062 C CA . GLN D 1 237 ? 90.801 -2.072 32.792 1.00 32.94 237 GLN D CA 1
ATOM 9063 C C . GLN D 1 237 ? 92.172 -1.460 32.535 1.00 33.02 237 GLN D C 1
ATOM 9064 O O . GLN D 1 237 ? 92.703 -0.754 33.388 1.00 38.32 237 GLN D O 1
ATOM 9070 N N . LYS D 1 238 ? 92.753 -1.731 31.373 1.00 30.97 238 LYS D N 1
ATOM 9071 C CA . LYS D 1 238 ? 94.062 -1.173 31.064 1.00 36.47 238 LYS D CA 1
ATOM 9072 C C . LYS D 1 238 ? 93.987 0.349 31.068 1.00 37.29 238 LYS D C 1
ATOM 9073 O O . LYS D 1 238 ? 94.852 1.028 31.627 1.00 44.35 238 LYS D O 1
ATOM 9079 N N . LEU D 1 239 ? 92.943 0.883 30.446 1.00 29.84 239 LEU D N 1
ATOM 9080 C CA . LEU D 1 239 ? 92.768 2.322 30.364 1.00 22.68 239 LEU D CA 1
ATOM 9081 C C . LEU D 1 239 ? 92.706 3.028 31.718 1.00 27.46 239 LEU D C 1
ATOM 9082 O O . LEU D 1 239 ? 92.964 4.228 31.795 1.00 33.25 239 LEU D O 1
ATOM 9087 N N . GLN D 1 240 ? 92.372 2.293 32.778 1.00 25.66 240 GLN D N 1
ATOM 9088 C CA . GLN D 1 240 ? 92.283 2.866 34.123 1.00 26.22 240 GLN D CA 1
ATOM 9089 C C . GLN D 1 240 ? 93.560 2.676 34.925 1.00 32.64 240 GLN D C 1
ATOM 9090 O O . GLN D 1 240 ? 93.689 3.208 36.025 1.00 35.78 240 GLN D O 1
ATOM 9096 N N . LYS D 1 241 ? 94.510 1.932 34.372 1.00 39.86 241 LYS D N 1
ATOM 9097 C CA . LYS D 1 241 ? 95.746 1.649 35.091 1.00 44.01 241 LYS D CA 1
ATOM 9098 C C . LYS D 1 241 ? 97.080 2.074 34.481 1.00 48.89 241 LYS D C 1
ATOM 9099 O O . LYS D 1 241 ? 97.867 2.751 35.138 1.00 50.91 241 LYS D O 1
ATOM 9105 N N . SER D 1 242 ? 97.343 1.683 33.238 1.00 51.32 242 SER D N 1
ATOM 9106 C CA . SER D 1 242 ? 98.637 1.980 32.637 1.00 58.96 242 SER D CA 1
ATOM 9107 C C . SER D 1 242 ? 98.859 3.191 31.737 1.00 62.12 242 SER D C 1
ATOM 9108 O O . SER D 1 242 ? 100.007 3.462 31.372 1.00 69.70 242 SER D O 1
ATOM 9111 N N . GLU D 1 243 ? 97.821 3.935 31.376 1.00 59.97 243 GLU D N 1
ATOM 9112 C CA . GLU D 1 243 ? 98.062 5.082 30.495 1.00 61.46 243 GLU D CA 1
ATOM 9113 C C . GLU D 1 243 ? 98.769 4.517 29.262 1.00 52.19 243 GLU D C 1
ATOM 9114 O O . GLU D 1 243 ? 99.749 5.079 28.768 1.00 43.09 243 GLU D O 1
ATOM 9120 N N . CYS D 1 244 ? 98.281 3.376 28.796 1.00 49.48 244 CYS D N 1
ATOM 9121 C CA . CYS D 1 244 ? 98.852 2.725 27.630 1.00 52.07 244 CYS D CA 1
ATOM 9122 C C . CYS D 1 244 ? 98.792 3.616 26.395 1.00 52.25 244 CYS D C 1
ATOM 9123 O O . CYS D 1 244 ? 99.751 4.334 26.111 1.00 61.73 244 CYS D O 1
ATOM 9126 N N . ILE D 1 245 ? 97.671 3.569 25.674 1.00 44.73 245 ILE D N 1
ATOM 9127 C CA . ILE D 1 245 ? 97.463 4.363 24.456 1.00 38.35 245 ILE D CA 1
ATOM 9128 C C . ILE D 1 245 ? 98.583 5.349 24.165 1.00 35.47 245 ILE D C 1
ATOM 9129 O O . ILE D 1 245 ? 98.618 6.440 24.735 1.00 33.86 245 ILE D O 1
ATOM 9134 N N . LYS D 1 246 ? 99.498 4.974 23.278 1.00 36.30 246 LYS D N 1
ATOM 9135 C CA . LYS D 1 246 ? 100.610 5.860 22.962 1.00 43.81 246 LYS D CA 1
ATOM 9136 C C . LYS D 1 246 ? 100.430 6.637 21.667 1.00 44.79 246 LYS D C 1
ATOM 9137 O O . LYS D 1 246 ? 99.975 6.106 20.646 1.00 48.62 246 LYS D O 1
ATOM 9143 N N . LEU D 1 247 ? 100.774 7.917 21.738 1.00 38.75 247 LEU D N 1
ATOM 9144 C CA . LEU D 1 247 ? 100.664 8.815 20.604 1.00 38.36 247 LEU D CA 1
ATOM 9145 C C . LEU D 1 247 ? 101.666 8.341 19.550 1.00 38.14 247 LEU D C 1
ATOM 9146 O O . LEU D 1 247 ? 102.858 8.184 19.842 1.00 38.92 247 LEU D O 1
ATOM 9151 N N . ARG D 1 248 ? 101.199 8.101 18.328 1.00 36.70 248 ARG D N 1
ATOM 9152 C CA . ARG D 1 248 ? 102.118 7.624 17.305 1.00 46.14 248 ARG D CA 1
ATOM 9153 C C . ARG D 1 248 ? 102.022 8.199 15.893 1.00 50.02 248 ARG D C 1
ATOM 9154 O O . ARG D 1 248 ? 100.933 8.439 15.367 1.00 47.60 248 ARG D O 1
ATOM 9162 N N . GLU D 1 249 ? 103.204 8.385 15.299 1.00 53.41 249 GLU D N 1
ATOM 9163 C CA . GLU D 1 249 ? 103.402 8.936 13.955 1.00 56.06 249 GLU D CA 1
ATOM 9164 C C . GLU D 1 249 ? 102.283 8.625 12.982 1.00 54.84 249 GLU D C 1
ATOM 9165 O O . GLU D 1 249 ? 101.618 9.533 12.481 1.00 56.17 249 GLU D O 1
ATOM 9171 N N . VAL D 1 250 ? 102.103 7.346 12.681 1.00 57.53 250 VAL D N 1
ATOM 9172 C CA . VAL D 1 250 ? 101.022 6.939 11.798 1.00 59.04 250 VAL D CA 1
ATOM 9173 C C . VAL D 1 250 ? 100.117 6.030 12.601 1.00 57.21 250 VAL D C 1
ATOM 9174 O O . VAL D 1 250 ? 100.403 4.845 12.806 1.00 58.12 250 VAL D O 1
ATOM 9178 N N . PRO D 1 251 ? 99.007 6.595 13.085 1.00 53.32 251 PRO D N 1
ATOM 9179 C CA . PRO D 1 251 ? 98.004 5.910 13.886 1.00 48.95 251 PRO D CA 1
ATOM 9180 C C . PRO D 1 251 ? 97.210 4.872 13.096 1.00 44.12 251 PRO D C 1
ATOM 9181 O O . PRO D 1 251 ? 96.976 5.024 11.889 1.00 34.88 251 PRO D O 1
ATOM 9185 N N . GLY D 1 252 ? 96.817 3.814 13.803 1.00 39.74 252 GLY D N 1
ATOM 9186 C CA . GLY D 1 252 ? 96.033 2.744 13.217 1.00 37.01 252 GLY D CA 1
ATOM 9187 C C . GLY D 1 252 ? 94.700 2.717 13.935 1.00 32.81 252 GLY D C 1
ATOM 9188 O O . GLY D 1 252 ? 94.598 3.205 15.061 1.00 36.78 252 GLY D O 1
ATOM 9189 N N . ILE D 1 253 ? 93.683 2.141 13.306 1.00 22.45 253 ILE D N 1
ATOM 9190 C CA . ILE D 1 253 ? 92.356 2.100 13.900 1.00 16.56 253 ILE D CA 1
ATOM 9191 C C . ILE D 1 253 ? 92.334 1.837 15.411 1.00 23.59 253 ILE D C 1
ATOM 9192 O O . ILE D 1 253 ? 91.561 2.461 16.135 1.00 27.45 253 ILE D O 1
ATOM 9197 N N . GLU D 1 254 ? 93.188 0.937 15.893 1.00 25.44 254 GLU D N 1
ATOM 9198 C CA . GLU D 1 254 ? 93.208 0.602 17.319 1.00 29.63 254 GLU D CA 1
ATOM 9199 C C . GLU D 1 254 ? 93.873 1.617 18.248 1.00 27.08 254 GLU D C 1
ATOM 9200 O O . GLU D 1 254 ? 93.888 1.441 19.476 1.00 21.83 254 GLU D O 1
ATOM 9206 N N . ASP D 1 255 ? 94.426 2.677 17.680 1.00 23.92 255 ASP D N 1
ATOM 9207 C CA . ASP D 1 255 ? 95.081 3.678 18.510 1.00 29.16 255 ASP D CA 1
ATOM 9208 C C . ASP D 1 255 ? 94.184 4.885 18.636 1.00 27.57 255 ASP D C 1
ATOM 9209 O O . ASP D 1 255 ? 94.543 5.863 19.291 1.00 28.66 255 ASP D O 1
ATOM 9214 N N . THR D 1 256 ? 93.007 4.793 18.019 1.00 25.14 256 THR D N 1
ATOM 9215 C CA . THR D 1 256 ? 92.030 5.878 18.019 1.00 23.48 256 THR D CA 1
ATOM 9216 C C . THR D 1 256 ? 90.916 5.775 19.053 1.00 22.59 256 THR D C 1
ATOM 9217 O O . THR D 1 256 ? 91.016 5.067 20.051 1.00 24.89 256 THR D O 1
ATOM 9221 N N . LEU D 1 257 ? 89.847 6.515 18.783 1.00 29.16 257 LEU D N 1
ATOM 9222 C CA . LEU D 1 257 ? 88.670 6.552 19.641 1.00 26.00 257 LEU D CA 1
ATOM 9223 C C . LEU D 1 257 ? 87.683 5.541 19.111 1.00 14.68 257 LEU D C 1
ATOM 9224 O O . LEU D 1 257 ? 86.752 5.137 19.807 1.00 17.75 257 LEU D O 1
ATOM 9229 N N . PHE D 1 258 ? 87.876 5.147 17.864 1.00 4.47 258 PHE D N 1
ATOM 9230 C CA . PHE D 1 258 ? 86.989 4.169 17.285 1.00 7.46 258 PHE D CA 1
ATOM 9231 C C . PHE D 1 258 ? 87.150 2.844 18.029 1.00 12.81 258 PHE D C 1
ATOM 9232 O O . PHE D 1 258 ? 86.275 1.975 18.003 1.00 9.36 258 PHE D O 1
ATOM 9240 N N . ALA D 1 259 ? 88.277 2.703 18.711 1.00 19.16 259 ALA D N 1
ATOM 9241 C CA . ALA D 1 259 ? 88.547 1.500 19.485 1.00 22.22 259 ALA D CA 1
ATOM 9242 C C . ALA D 1 259 ? 87.566 1.460 20.650 1.00 21.97 259 ALA D C 1
ATOM 9243 O O . ALA D 1 259 ? 87.226 0.395 21.159 1.00 30.47 259 ALA D O 1
ATOM 9245 N N . VAL D 1 260 ? 87.124 2.641 21.064 1.00 20.22 260 VAL D N 1
ATOM 9246 C CA . VAL D 1 260 ? 86.198 2.788 22.178 1.00 23.85 260 VAL D CA 1
ATOM 9247 C C . VAL D 1 260 ? 84.744 2.912 21.692 1.00 22.98 260 VAL D C 1
ATOM 9248 O O . VAL D 1 260 ? 83.798 2.773 22.466 1.00 26.66 260 VAL D O 1
ATOM 9252 N N . LEU D 1 261 ? 84.556 3.152 20.407 1.00 19.30 261 LEU D N 1
ATOM 9253 C CA . LEU D 1 261 ? 83.204 3.292 19.899 1.00 22.61 261 LEU D CA 1
ATOM 9254 C C . LEU D 1 261 ? 82.591 1.999 19.372 1.00 31.57 261 LEU D C 1
ATOM 9255 O O . LEU D 1 261 ? 81.378 1.930 19.163 1.00 38.09 261 LEU D O 1
ATOM 9260 N N . LYS D 1 262 ? 83.424 0.982 19.153 1.00 28.79 262 LYS D N 1
ATOM 9261 C CA . LYS D 1 262 ? 82.953 -0.315 18.667 1.00 19.83 262 LYS D CA 1
ATOM 9262 C C . LYS D 1 262 ? 82.227 -0.964 19.842 1.00 16.19 262 LYS D C 1
ATOM 9263 O O . LYS D 1 262 ? 82.798 -1.762 20.582 1.00 17.31 262 LYS D O 1
ATOM 9269 N N . LEU D 1 263 ? 80.962 -0.615 20.016 1.00 17.97 263 LEU D N 1
ATOM 9270 C CA . LEU D 1 263 ? 80.185 -1.145 21.128 1.00 17.72 263 LEU D CA 1
ATOM 9271 C C . LEU D 1 263 ? 78.987 -1.985 20.695 1.00 13.66 263 LEU D C 1
ATOM 9272 O O . LEU D 1 263 ? 78.236 -1.615 19.794 1.00 17.73 263 LEU D O 1
ATOM 9277 N N . PRO D 1 264 ? 78.788 -3.128 21.350 1.00 6.22 264 PRO D N 1
ATOM 9278 C CA . PRO D 1 264 ? 77.683 -4.054 21.072 1.00 7.72 264 PRO D CA 1
ATOM 9279 C C . PRO D 1 264 ? 76.336 -3.337 21.100 1.00 11.36 264 PRO D C 1
ATOM 9280 O O . PRO D 1 264 ? 75.410 -3.673 20.365 1.00 14.94 264 PRO D O 1
ATOM 9284 N N . GLU D 1 265 ? 76.239 -2.349 21.974 1.00 10.95 265 GLU D N 1
ATOM 9285 C CA . GLU D 1 265 ? 75.022 -1.574 22.125 1.00 19.30 265 GLU D CA 1
ATOM 9286 C C . GLU D 1 265 ? 74.730 -0.714 20.892 1.00 22.88 265 GLU D C 1
ATOM 9287 O O . GLU D 1 265 ? 73.640 -0.148 20.760 1.00 35.53 265 GLU D O 1
ATOM 9293 N N . LEU D 1 266 ? 75.695 -0.605 19.988 1.00 14.00 266 LEU D N 1
ATOM 9294 C CA . LEU D 1 266 ? 75.487 0.206 18.790 1.00 24.61 266 LEU D CA 1
ATOM 9295 C C . LEU D 1 266 ? 75.392 -0.665 17.548 1.00 30.94 266 LEU D C 1
ATOM 9296 O O . LEU D 1 266 ? 75.062 -0.175 16.461 1.00 31.50 266 LEU D O 1
ATOM 9301 N N . CYS D 1 267 ? 75.695 -1.952 17.711 1.00 28.01 267 CYS D N 1
ATOM 9302 C CA . CYS D 1 267 ? 75.656 -2.889 16.601 1.00 25.38 267 CYS D CA 1
ATOM 9303 C C . CYS D 1 267 ? 74.440 -3.784 16.708 1.00 29.71 267 CYS D C 1
ATOM 9304 O O . CYS D 1 267 ? 73.806 -3.873 17.767 1.00 28.07 267 CYS D O 1
ATOM 9307 N N . GLY D 1 268 ? 74.122 -4.448 15.601 1.00 40.31 268 GLY D N 1
ATOM 9308 C CA . GLY D 1 268 ? 72.977 -5.339 15.570 1.00 51.93 268 GLY D CA 1
ATOM 9309 C C . GLY D 1 268 ? 73.327 -6.792 15.826 1.00 53.45 268 GLY D C 1
ATOM 9310 O O . GLY D 1 268 ? 74.429 -7.120 16.282 1.00 49.60 268 GLY D O 1
ATOM 9311 N N . GLU D 1 269 ? 72.366 -7.662 15.531 1.00 61.52 269 GLU D N 1
ATOM 9312 C CA . GLU D 1 269 ? 72.521 -9.101 15.710 1.00 70.34 269 GLU D CA 1
ATOM 9313 C C . GLU D 1 269 ? 73.837 -9.598 15.100 1.00 72.92 269 GLU D C 1
ATOM 9314 O O . GLU D 1 269 ? 74.717 -10.110 15.809 1.00 72.98 269 GLU D O 1
ATOM 9320 N N . PHE D 1 270 ? 73.961 -9.426 13.783 1.00 72.36 270 PHE D N 1
ATOM 9321 C CA . PHE D 1 270 ? 75.135 -9.865 13.027 1.00 72.65 270 PHE D CA 1
ATOM 9322 C C . PHE D 1 270 ? 76.427 -9.167 13.446 1.00 66.30 270 PHE D C 1
ATOM 9323 O O . PHE D 1 270 ? 77.519 -9.580 13.054 1.00 64.91 270 PHE D O 1
ATOM 9331 N N . GLY D 1 271 ? 76.308 -8.105 14.232 1.00 58.81 271 GLY D N 1
ATOM 9332 C CA . GLY D 1 271 ? 77.503 -7.414 14.667 1.00 59.90 271 GLY D CA 1
ATOM 9333 C C . GLY D 1 271 ? 77.911 -6.265 13.763 1.00 61.35 271 GLY D C 1
ATOM 9334 O O . GLY D 1 271 ? 79.099 -5.942 13.626 1.00 61.33 271 GLY D O 1
ATOM 9335 N N . ASN D 1 272 ? 76.919 -5.654 13.128 1.00 63.89 272 ASN D N 1
ATOM 9336 C CA . ASN D 1 272 ? 77.160 -4.508 12.261 1.00 60.08 272 ASN D CA 1
ATOM 9337 C C . ASN D 1 272 ? 76.667 -3.271 12.995 1.00 48.48 272 ASN D C 1
ATOM 9338 O O . ASN D 1 272 ? 75.644 -3.319 13.685 1.00 43.24 272 ASN D O 1
ATOM 9343 N N . ILE D 1 273 ? 77.392 -2.168 12.860 1.00 40.55 273 ILE D N 1
ATOM 9344 C CA . ILE D 1 273 ? 76.970 -0.938 13.518 1.00 36.67 273 ILE D CA 1
ATOM 9345 C C . ILE D 1 273 ? 75.673 -0.447 12.848 1.00 27.84 273 ILE D C 1
ATOM 9346 O O . ILE D 1 273 ? 75.636 -0.218 11.638 1.00 23.86 273 ILE D O 1
ATOM 9351 N N . LEU D 1 274 ? 74.613 -0.298 13.641 1.00 20.84 274 LEU D N 1
ATOM 9352 C CA . LEU D 1 274 ? 73.318 0.127 13.115 1.00 22.03 274 LEU D CA 1
ATOM 9353 C C . LEU D 1 274 ? 73.364 1.372 12.239 1.00 22.15 274 LEU D C 1
ATOM 9354 O O . LEU D 1 274 ? 74.105 2.321 12.519 1.00 13.85 274 LEU D O 1
ATOM 9359 N N . PRO D 1 275 ? 72.555 1.373 11.158 1.00 22.69 275 PRO D N 1
ATOM 9360 C CA . PRO D 1 275 ? 72.431 2.449 10.176 1.00 20.73 275 PRO D CA 1
ATOM 9361 C C . PRO D 1 275 ? 72.630 3.858 10.709 1.00 16.09 275 PRO D C 1
ATOM 9362 O O . PRO D 1 275 ? 73.652 4.494 10.423 1.00 20.39 275 PRO D O 1
ATOM 9366 N N . LEU D 1 276 ? 71.667 4.351 11.480 1.00 8.06 276 LEU D N 1
ATOM 9367 C CA . LEU D 1 276 ? 71.791 5.715 11.984 1.00 13.50 276 LEU D CA 1
ATOM 9368 C C . LEU D 1 276 ? 73.138 5.953 12.622 1.00 8.17 276 LEU D C 1
ATOM 9369 O O . LEU D 1 276 ? 73.859 6.873 12.228 1.00 14.24 276 LEU D O 1
ATOM 9374 N N . TRP D 1 277 ? 73.487 5.111 13.586 1.00 4.47 277 TRP D N 1
ATOM 9375 C CA . TRP D 1 277 ? 74.761 5.251 14.278 1.00 8.27 277 TRP D CA 1
ATOM 9376 C C . TRP D 1 277 ? 75.931 5.372 13.290 1.00 15.22 277 TRP D C 1
ATOM 9377 O O . TRP D 1 277 ? 76.941 6.018 13.580 1.00 10.85 277 TRP D O 1
ATOM 9388 N N . ALA D 1 278 ? 75.794 4.757 12.119 1.00 13.82 278 ALA D N 1
ATOM 9389 C CA . ALA D 1 278 ? 76.846 4.838 11.122 1.00 8.09 278 ALA D CA 1
ATOM 9390 C C . ALA D 1 278 ? 76.888 6.268 10.676 1.00 4.85 278 ALA D C 1
ATOM 9391 O O . ALA D 1 278 ? 77.897 6.939 10.838 1.00 8.92 278 ALA D O 1
ATOM 9393 N N . TRP D 1 279 ? 75.776 6.734 10.120 1.00 10.31 279 TRP D N 1
ATOM 9394 C CA . TRP D 1 279 ? 75.687 8.112 9.651 1.00 18.77 279 TRP D CA 1
ATOM 9395 C C . TRP D 1 279 ? 76.311 9.004 10.698 1.00 11.52 279 TRP D C 1
ATOM 9396 O O . TRP D 1 279 ? 77.015 9.958 10.381 1.00 13.04 279 TRP D O 1
ATOM 9407 N N . GLY D 1 280 ? 76.054 8.674 11.954 1.00 8.45 280 GLY D N 1
ATOM 9408 C CA . GLY D 1 280 ? 76.609 9.457 13.034 1.00 13.17 280 GLY D CA 1
ATOM 9409 C C . GLY D 1 280 ? 78.125 9.452 12.986 1.00 16.33 280 GLY D C 1
ATOM 9410 O O . GLY D 1 280 ? 78.748 10.514 13.012 1.00 18.40 280 GLY D O 1
ATOM 9411 N N . MET D 1 281 ? 78.721 8.262 12.929 1.00 16.74 281 MET D N 1
ATOM 9412 C CA . MET D 1 281 ? 80.177 8.142 12.869 1.00 15.84 281 MET D CA 1
ATOM 9413 C C . MET D 1 281 ? 80.690 9.087 11.785 1.00 21.01 281 MET D C 1
ATOM 9414 O O . MET D 1 281 ? 81.704 9.764 11.959 1.00 25.48 281 MET D O 1
ATOM 9419 N N . GLU D 1 282 ? 79.972 9.134 10.668 1.00 20.59 282 GLU D N 1
ATOM 9420 C CA . GLU D 1 282 ? 80.341 9.994 9.549 1.00 25.52 282 GLU D CA 1
ATOM 9421 C C . GLU D 1 282 ? 80.559 11.449 10.011 1.00 20.92 282 GLU D C 1
ATOM 9422 O O . GLU D 1 282 ? 81.655 11.993 9.860 1.00 19.96 282 GLU D O 1
ATOM 9428 N N . THR D 1 283 ? 79.522 12.066 10.580 1.00 20.26 283 THR D N 1
ATOM 9429 C CA . THR D 1 283 ? 79.606 13.455 11.052 1.00 15.71 283 THR D CA 1
ATOM 9430 C C . THR D 1 283 ? 80.682 13.625 12.129 1.00 12.50 283 THR D C 1
ATOM 9431 O O . THR D 1 283 ? 81.419 14.605 12.123 1.00 14.13 283 THR D O 1
ATOM 9435 N N . LEU D 1 284 ? 80.762 12.681 13.063 1.00 12.90 284 LEU D N 1
ATOM 9436 C CA . LEU D 1 284 ? 81.775 12.752 14.111 1.00 14.43 284 LEU D CA 1
ATOM 9437 C C . LEU D 1 284 ? 83.151 12.780 13.442 1.00 16.53 284 LEU D C 1
ATOM 9438 O O . LEU D 1 284 ? 84.052 13.490 13.878 1.00 16.24 284 LEU D O 1
ATOM 9443 N N . SER D 1 285 ? 83.312 11.988 12.388 1.00 14.95 285 SER D N 1
ATOM 9444 C CA . SER D 1 285 ? 84.566 11.953 11.669 1.00 16.62 285 SER D CA 1
ATOM 9445 C C . SER D 1 285 ? 84.728 13.323 11.037 1.00 18.94 285 SER D C 1
ATOM 9446 O O . SER D 1 285 ? 85.730 13.997 11.247 1.00 22.95 285 SER D O 1
ATOM 9449 N N . ASN D 1 286 ? 83.722 13.733 10.271 1.00 23.85 286 ASN D N 1
ATOM 9450 C CA . ASN D 1 286 ? 83.731 15.029 9.592 1.00 30.88 286 ASN D CA 1
ATOM 9451 C C . ASN D 1 286 ? 84.307 16.139 10.461 1.00 25.63 286 ASN D C 1
ATOM 9452 O O . ASN D 1 286 ? 85.132 16.934 10.010 1.00 22.72 286 ASN D O 1
ATOM 9457 N N . CYS D 1 287 ? 83.865 16.175 11.714 1.00 29.09 287 CYS D N 1
ATOM 9458 C CA . CYS D 1 287 ? 84.308 17.183 12.676 1.00 30.87 287 CYS D CA 1
ATOM 9459 C C . CYS D 1 287 ? 85.798 17.054 13.041 1.00 35.05 287 CYS D C 1
ATOM 9460 O O . CYS D 1 287 ? 86.612 17.926 12.712 1.00 31.20 287 CYS D O 1
ATOM 9463 N N . LEU D 1 288 ? 86.138 15.960 13.722 1.00 36.67 288 LEU D N 1
ATOM 9464 C CA . LEU D 1 288 ? 87.502 15.668 14.163 1.00 25.16 288 LEU D CA 1
ATOM 9465 C C . LEU D 1 288 ? 88.558 15.797 13.073 1.00 28.48 288 LEU D C 1
ATOM 9466 O O . LEU D 1 288 ? 89.659 16.267 13.321 1.00 29.17 288 LEU D O 1
ATOM 9471 N N . ARG D 1 289 ? 88.217 15.370 11.865 1.00 33.62 289 ARG D N 1
ATOM 9472 C CA . ARG D 1 289 ? 89.140 15.420 10.736 1.00 31.51 289 ARG D CA 1
ATOM 9473 C C . ARG D 1 289 ? 89.558 16.830 10.345 1.00 31.56 289 ARG D C 1
ATOM 9474 O O . ARG D 1 289 ? 90.680 17.051 9.901 1.00 38.02 289 ARG D O 1
ATOM 9482 N N . SER D 1 290 ? 88.654 17.785 10.501 1.00 27.41 290 SER D N 1
ATOM 9483 C CA . SER D 1 290 ? 88.960 19.153 10.139 1.00 24.10 290 SER D CA 1
ATOM 9484 C C . SER D 1 290 ? 90.092 19.694 10.986 1.00 24.65 290 SER D C 1
ATOM 9485 O O . SER D 1 290 ? 90.920 20.471 10.514 1.00 31.90 290 SER D O 1
ATOM 9488 N N . MET D 1 291 ? 90.132 19.250 12.236 1.00 22.22 291 MET D N 1
ATOM 9489 C CA . MET D 1 291 ? 91.111 19.726 13.206 1.00 19.32 291 MET D CA 1
ATOM 9490 C C . MET D 1 291 ? 92.612 19.520 12.984 1.00 12.61 291 MET D C 1
ATOM 9491 O O . MET D 1 291 ? 93.053 18.530 12.412 1.00 13.07 291 MET D O 1
ATOM 9496 N N . SER D 1 292 ? 93.381 20.501 13.446 1.00 10.18 292 SER D N 1
ATOM 9497 C CA . SER D 1 292 ? 94.835 20.501 13.341 1.00 15.44 292 SER D CA 1
ATOM 9498 C C . SER D 1 292 ? 95.353 20.277 14.751 1.00 14.33 292 SER D C 1
ATOM 9499 O O . SER D 1 292 ? 95.419 21.191 15.566 1.00 23.46 292 SER D O 1
ATOM 9502 N N . PRO D 1 293 ? 95.736 19.046 15.052 1.00 10.09 293 PRO D N 1
ATOM 9503 C CA . PRO D 1 293 ? 96.248 18.610 16.350 1.00 16.08 293 PRO D CA 1
ATOM 9504 C C . PRO D 1 293 ? 97.664 19.030 16.745 1.00 19.35 293 PRO D C 1
ATOM 9505 O O . PRO D 1 293 ? 98.609 18.898 15.955 1.00 22.53 293 PRO D O 1
ATOM 9509 N N . PHE D 1 294 ? 97.793 19.499 17.989 1.00 12.44 294 PHE D N 1
ATOM 9510 C CA . PHE D 1 294 ? 99.068 19.924 18.567 1.00 8.62 294 PHE D CA 1
ATOM 9511 C C . PHE D 1 294 ? 99.142 19.516 20.029 1.00 12.44 294 PHE D C 1
ATOM 9512 O O . PHE D 1 294 ? 98.150 19.577 20.754 1.00 15.45 294 PHE D O 1
ATOM 9520 N N . VAL D 1 295 ? 100.327 19.113 20.465 1.00 17.36 295 VAL D N 1
ATOM 9521 C CA . VAL D 1 295 ? 100.520 18.690 21.849 1.00 23.20 295 VAL D CA 1
ATOM 9522 C C . VAL D 1 295 ? 101.462 19.660 22.528 1.00 30.99 295 VAL D C 1
ATOM 9523 O O . VAL D 1 295 ? 102.539 19.952 22.003 1.00 40.06 295 VAL D O 1
ATOM 9527 N N . LEU D 1 296 ? 101.052 20.148 23.697 1.00 30.42 296 LEU D N 1
ATOM 9528 C CA . LEU D 1 296 ? 101.843 21.108 24.452 1.00 28.44 296 LEU D CA 1
ATOM 9529 C C . LEU D 1 296 ? 102.081 20.589 25.855 1.00 33.72 296 LEU D C 1
ATOM 9530 O O . LEU D 1 296 ? 101.134 20.258 26.574 1.00 35.22 296 LEU D O 1
ATOM 9535 N N . SER D 1 297 ? 103.347 20.530 26.249 1.00 36.76 297 SER D N 1
ATOM 9536 C CA . SER D 1 297 ? 103.698 20.037 27.574 1.00 42.04 297 SER D CA 1
ATOM 9537 C C . SER D 1 297 ? 103.669 21.121 28.624 1.00 39.16 297 SER D C 1
ATOM 9538 O O . SER D 1 297 ? 104.318 22.144 28.463 1.00 45.60 297 SER D O 1
ATOM 9541 N N . LEU D 1 298 ? 102.924 20.897 29.701 1.00 40.12 298 LEU D N 1
ATOM 9542 C CA . LEU D 1 298 ? 102.851 21.873 30.785 1.00 48.80 298 LEU D CA 1
ATOM 9543 C C . LEU D 1 298 ? 103.732 21.435 31.946 1.00 57.84 298 LEU D C 1
ATOM 9544 O O . LEU D 1 298 ? 103.504 21.827 33.094 1.00 58.78 298 LEU D O 1
ATOM 9549 N N . GLU D 1 299 ? 104.738 20.621 31.632 1.00 66.80 299 GLU D N 1
ATOM 9550 C CA . GLU D 1 299 ? 105.671 20.103 32.633 1.00 75.70 299 GLU D CA 1
ATOM 9551 C C . GLU D 1 299 ? 106.853 21.058 32.793 1.00 75.41 299 GLU D C 1
ATOM 9552 O O . GLU D 1 299 ? 107.989 20.730 32.437 1.00 77.43 299 GLU D O 1
ATOM 9558 N N . GLN D 1 300 ? 106.574 22.242 33.331 1.00 73.56 300 GLN D N 1
ATOM 9559 C CA . GLN D 1 300 ? 107.597 23.257 33.539 1.00 75.12 300 GLN D CA 1
ATOM 9560 C C . GLN D 1 300 ? 106.951 24.580 33.937 1.00 80.85 300 GLN D C 1
ATOM 9561 O O . GLN D 1 300 ? 105.731 24.662 34.100 1.00 82.91 300 GLN D O 1
ATOM 9567 N N . THR D 1 301 ? 107.776 25.613 34.092 1.00 84.76 301 THR D N 1
ATOM 9568 C CA . THR D 1 301 ? 107.294 26.944 34.458 1.00 81.73 301 THR D CA 1
ATOM 9569 C C . THR D 1 301 ? 106.342 27.496 33.387 1.00 77.95 301 THR D C 1
ATOM 9570 O O . THR D 1 301 ? 106.603 27.373 32.187 1.00 76.16 301 THR D O 1
ATOM 9574 N N . PRO D 1 302 ? 105.222 28.109 33.812 1.00 74.31 302 PRO D N 1
ATOM 9575 C CA . PRO D 1 302 ? 104.243 28.676 32.879 1.00 74.05 302 PRO D CA 1
ATOM 9576 C C . PRO D 1 302 ? 104.920 29.480 31.774 1.00 77.41 302 PRO D C 1
ATOM 9577 O O . PRO D 1 302 ? 104.412 29.544 30.654 1.00 80.05 302 PRO D O 1
ATOM 9581 N N . GLN D 1 303 ? 106.060 30.094 32.098 1.00 79.26 303 GLN D N 1
ATOM 9582 C CA . GLN D 1 303 ? 106.817 30.878 31.122 1.00 81.42 303 GLN D CA 1
ATOM 9583 C C . GLN D 1 303 ? 107.166 30.006 29.913 1.00 79.67 303 GLN D C 1
ATOM 9584 O O . GLN D 1 303 ? 106.863 30.363 28.771 1.00 79.37 303 GLN D O 1
ATOM 9590 N N . HIS D 1 304 ? 107.799 28.862 30.165 1.00 76.43 304 HIS D N 1
ATOM 9591 C CA . HIS D 1 304 ? 108.169 27.954 29.085 1.00 73.45 304 HIS D CA 1
ATOM 9592 C C . HIS D 1 304 ? 106.945 27.454 28.321 1.00 71.18 304 HIS D C 1
ATOM 9593 O O . HIS D 1 304 ? 106.886 27.563 27.094 1.00 71.47 304 HIS D O 1
ATOM 9600 N N . ALA D 1 305 ? 105.972 26.908 29.050 1.00 66.71 305 ALA D N 1
ATOM 9601 C CA . ALA D 1 305 ? 104.742 26.395 28.446 1.00 58.97 305 ALA D CA 1
ATOM 9602 C C . ALA D 1 305 ? 104.231 27.353 27.380 1.00 55.85 305 ALA D C 1
ATOM 9603 O O . ALA D 1 305 ? 103.947 26.950 26.253 1.00 54.47 305 ALA D O 1
ATOM 9605 N N . ALA D 1 306 ? 104.125 28.627 27.745 1.00 52.97 306 ALA D N 1
ATOM 9606 C CA . ALA D 1 306 ? 103.650 29.651 26.824 1.00 54.01 306 ALA D CA 1
ATOM 9607 C C . ALA D 1 306 ? 104.644 29.921 25.696 1.00 54.97 306 ALA D C 1
ATOM 9608 O O . ALA D 1 306 ? 104.250 30.104 24.544 1.00 56.10 306 ALA D O 1
ATOM 9610 N N . GLN D 1 307 ? 105.931 29.953 26.021 1.00 57.34 307 GLN D N 1
ATOM 9611 C CA . GLN D 1 307 ? 106.939 30.203 24.999 1.00 62.99 307 GLN D CA 1
ATOM 9612 C C . GLN D 1 307 ? 106.862 29.107 23.947 1.00 57.95 307 GLN D C 1
ATOM 9613 O O . GLN D 1 307 ? 106.920 29.374 22.745 1.00 51.49 307 GLN D O 1
ATOM 9619 N N . GLU D 1 308 ? 106.726 27.870 24.411 1.00 56.32 308 GLU D N 1
ATOM 9620 C CA . GLU D 1 308 ? 106.635 26.742 23.503 1.00 54.63 308 GLU D CA 1
ATOM 9621 C C . GLU D 1 308 ? 105.431 26.966 22.594 1.00 46.97 308 GLU D C 1
ATOM 9622 O O . GLU D 1 308 ? 105.551 26.926 21.375 1.00 44.20 308 GLU D O 1
ATOM 9628 N N . LEU D 1 309 ? 104.274 27.227 23.189 1.00 39.14 309 LEU D N 1
ATOM 9629 C CA . LEU D 1 309 ? 103.068 27.454 22.408 1.00 36.19 309 LEU D CA 1
ATOM 9630 C C . LEU D 1 309 ? 103.317 28.468 21.300 1.00 39.52 309 LEU D C 1
ATOM 9631 O O . LEU D 1 309 ? 102.757 28.355 20.207 1.00 41.45 309 LEU D O 1
ATOM 9636 N N . LYS D 1 310 ? 104.160 29.456 21.580 1.00 41.33 310 LYS D N 1
ATOM 9637 C CA . LYS D 1 310 ? 104.462 30.486 20.594 1.00 45.50 310 LYS D CA 1
ATOM 9638 C C . LYS D 1 310 ? 105.156 29.909 19.364 1.00 45.28 310 LYS D C 1
ATOM 9639 O O . LYS D 1 310 ? 104.838 30.266 18.227 1.00 44.79 310 LYS D O 1
ATOM 9645 N N . THR D 1 311 ? 106.108 29.016 19.601 1.00 43.86 311 THR D N 1
ATOM 9646 C CA . THR D 1 311 ? 106.864 28.403 18.517 1.00 41.80 311 THR D CA 1
ATOM 9647 C C . THR D 1 311 ? 105.947 27.647 17.553 1.00 38.15 311 THR D C 1
ATOM 9648 O O . THR D 1 311 ? 106.302 27.422 16.393 1.00 36.52 311 THR D O 1
ATOM 9652 N N . LEU D 1 312 ? 104.763 27.280 18.045 1.00 38.60 312 LEU D N 1
ATOM 9653 C CA . LEU D 1 312 ? 103.770 26.526 17.278 1.00 39.21 312 LEU D CA 1
ATOM 9654 C C . LEU D 1 312 ? 102.887 27.374 16.393 1.00 38.12 312 LEU D C 1
ATOM 9655 O O . LEU D 1 312 ? 102.374 26.893 15.384 1.00 32.34 312 LEU D O 1
ATOM 9660 N N . LEU D 1 313 ? 102.692 28.627 16.790 1.00 43.13 313 LEU D N 1
ATOM 9661 C CA . LEU D 1 313 ? 101.844 29.558 16.044 1.00 46.12 313 LEU D CA 1
ATOM 9662 C C . LEU D 1 313 ? 102.032 29.474 14.533 1.00 44.74 313 LEU D C 1
ATOM 9663 O O . LEU D 1 313 ? 101.055 29.478 13.783 1.00 43.72 313 LEU D O 1
ATOM 9668 N N . PRO D 1 314 ? 103.291 29.403 14.066 1.00 46.58 314 PRO D N 1
ATOM 9669 C CA . PRO D 1 314 ? 103.565 29.317 12.626 1.00 48.61 314 PRO D CA 1
ATOM 9670 C C . PRO D 1 314 ? 103.133 28.002 11.952 1.00 50.94 314 PRO D C 1
ATOM 9671 O O . PRO D 1 314 ? 102.989 27.943 10.722 1.00 47.09 314 PRO D O 1
ATOM 9675 N N . GLN D 1 315 ? 102.919 26.959 12.756 1.00 52.99 315 GLN D N 1
ATOM 9676 C CA . GLN D 1 315 ? 102.517 25.648 12.233 1.00 50.21 315 GLN D CA 1
ATOM 9677 C C . GLN D 1 315 ? 100.994 25.483 12.162 1.00 45.78 315 GLN D C 1
ATOM 9678 O O . GLN D 1 315 ? 100.485 24.607 11.450 1.00 46.90 315 GLN D O 1
ATOM 9684 N N . MET D 1 316 ? 100.270 26.325 12.896 1.00 35.80 316 MET D N 1
ATOM 9685 C CA . MET D 1 316 ? 98.820 26.235 12.938 1.00 27.14 316 MET D CA 1
ATOM 9686 C C . MET D 1 316 ? 98.113 26.720 11.684 1.00 29.57 316 MET D C 1
ATOM 9687 O O . MET D 1 316 ? 98.616 27.570 10.953 1.00 33.79 316 MET D O 1
ATOM 9692 N N . THR D 1 317 ? 96.941 26.150 11.438 1.00 29.58 317 THR D N 1
ATOM 9693 C CA . THR D 1 317 ? 96.132 26.510 10.288 1.00 31.50 317 THR D CA 1
ATOM 9694 C C . THR D 1 317 ? 95.332 27.762 10.616 1.00 35.93 317 THR D C 1
ATOM 9695 O O . THR D 1 317 ? 94.624 27.804 11.626 1.00 44.27 317 THR D O 1
ATOM 9699 N N . PRO D 1 318 ? 95.448 28.805 9.776 1.00 36.88 318 PRO D N 1
ATOM 9700 C CA . PRO D 1 318 ? 94.736 30.078 9.959 1.00 37.05 318 PRO D CA 1
ATOM 9701 C C . PRO D 1 318 ? 93.389 30.154 9.223 1.00 36.42 318 PRO D C 1
ATOM 9702 O O . PRO D 1 318 ? 93.175 29.459 8.222 1.00 35.37 318 PRO D O 1
ATOM 9706 N N . ALA D 1 319 ? 92.488 30.998 9.727 1.00 33.92 319 ALA D N 1
ATOM 9707 C CA . ALA D 1 319 ? 91.170 31.175 9.115 1.00 39.96 319 ALA D CA 1
ATOM 9708 C C . ALA D 1 319 ? 90.946 32.645 8.826 1.00 40.90 319 ALA D C 1
ATOM 9709 O O . ALA D 1 319 ? 91.610 33.503 9.399 1.00 34.30 319 ALA D O 1
ATOM 9711 N N . ASN D 1 320 ? 89.999 32.936 7.946 1.00 47.02 320 ASN D N 1
ATOM 9712 C CA . ASN D 1 320 ? 89.734 34.314 7.577 1.00 52.96 320 ASN D CA 1
ATOM 9713 C C . ASN D 1 320 ? 88.417 34.816 8.134 1.00 52.05 320 ASN D C 1
ATOM 9714 O O . ASN D 1 320 ? 87.420 34.090 8.145 1.00 49.21 320 ASN D O 1
ATOM 9719 N N . MET D 1 321 ? 88.423 36.067 8.589 1.00 52.84 321 MET D N 1
ATOM 9720 C CA . MET D 1 321 ? 87.220 36.688 9.124 1.00 51.67 321 MET D CA 1
ATOM 9721 C C . MET D 1 321 ? 87.217 38.199 8.955 1.00 52.28 321 MET D C 1
ATOM 9722 O O . MET D 1 321 ? 88.271 38.845 8.953 1.00 42.45 321 MET D O 1
ATOM 9727 N N . SER D 1 322 ? 86.011 38.746 8.817 1.00 58.48 322 SER D N 1
ATOM 9728 C CA . SER D 1 322 ? 85.812 40.181 8.646 1.00 61.24 322 SER D CA 1
ATOM 9729 C C . SER D 1 322 ? 86.505 40.969 9.757 1.00 57.44 322 SER D C 1
ATOM 9730 O O . SER D 1 322 ? 86.385 40.642 10.936 1.00 59.13 322 SER D O 1
ATOM 9733 N N . SER D 1 323 ? 87.249 41.998 9.378 1.00 55.53 323 SER D N 1
ATOM 9734 C CA . SER D 1 323 ? 87.917 42.812 10.373 1.00 54.54 323 SER D CA 1
ATOM 9735 C C . SER D 1 323 ? 86.824 43.318 11.302 1.00 55.64 323 SER D C 1
ATOM 9736 O O . SER D 1 323 ? 86.983 43.328 12.521 1.00 59.25 323 SER D O 1
ATOM 9739 N N . GLY D 1 324 ? 85.705 43.728 10.712 1.00 52.53 324 GLY D N 1
ATOM 9740 C CA . GLY D 1 324 ? 84.595 44.224 11.506 1.00 48.71 324 GLY D CA 1
ATOM 9741 C C . GLY D 1 324 ? 84.125 43.215 12.536 1.00 43.01 324 GLY D C 1
ATOM 9742 O O . GLY D 1 324 ? 83.964 43.544 13.718 1.00 36.57 324 GLY D O 1
ATOM 9743 N N . ALA D 1 325 ? 83.916 41.981 12.082 1.00 41.45 325 ALA D N 1
ATOM 9744 C CA . ALA D 1 325 ? 83.454 40.894 12.939 1.00 32.36 325 ALA D CA 1
ATOM 9745 C C . ALA D 1 325 ? 84.366 40.691 14.145 1.00 29.40 325 ALA D C 1
ATOM 9746 O O . ALA D 1 325 ? 83.883 40.554 15.272 1.00 33.05 325 ALA D O 1
ATOM 9748 N N . TRP D 1 326 ? 85.676 40.673 13.919 1.00 21.34 326 TRP D N 1
ATOM 9749 C CA . TRP D 1 326 ? 86.610 40.504 15.026 1.00 24.00 326 TRP D CA 1
ATOM 9750 C C . TRP D 1 326 ? 86.279 41.490 16.153 1.00 25.63 326 TRP D C 1
ATOM 9751 O O . TRP D 1 326 ? 86.244 41.119 17.330 1.00 16.93 326 TRP D O 1
ATOM 9762 N N . ASN D 1 327 ? 86.019 42.742 15.787 1.00 31.16 327 ASN D N 1
ATOM 9763 C CA . ASN D 1 327 ? 85.682 43.763 16.770 1.00 36.50 327 ASN D CA 1
ATOM 9764 C C . ASN D 1 327 ? 84.375 43.426 17.464 1.00 32.34 327 ASN D C 1
ATOM 9765 O O . ASN D 1 327 ? 84.216 43.674 18.652 1.00 31.73 327 ASN D O 1
ATOM 9770 N N . ILE D 1 328 ? 83.435 42.874 16.710 1.00 27.67 328 ILE D N 1
ATOM 9771 C CA . ILE D 1 328 ? 82.160 42.467 17.267 1.00 29.08 328 ILE D CA 1
ATOM 9772 C C . ILE D 1 328 ? 82.435 41.309 18.227 1.00 33.44 328 ILE D C 1
ATOM 9773 O O . ILE D 1 328 ? 82.164 41.399 19.423 1.00 38.42 328 ILE D O 1
ATOM 9778 N N . LEU D 1 329 ? 82.975 40.220 17.691 1.00 27.65 329 LEU D N 1
ATOM 9779 C CA . LEU D 1 329 ? 83.288 39.052 18.495 1.00 25.32 329 LEU D CA 1
ATOM 9780 C C . LEU D 1 329 ? 83.842 39.487 19.830 1.00 23.61 329 LEU D C 1
ATOM 9781 O O . LEU D 1 329 ? 83.340 39.084 20.872 1.00 26.71 329 LEU D O 1
ATOM 9786 N N . LYS D 1 330 ? 84.872 40.324 19.790 1.00 28.10 330 LYS D N 1
ATOM 9787 C CA . LYS D 1 330 ? 85.509 40.823 21.006 1.00 39.87 330 LYS D CA 1
ATOM 9788 C C . LYS D 1 330 ? 84.513 41.373 22.014 1.00 42.99 330 LYS D C 1
ATOM 9789 O O . LYS D 1 330 ? 84.599 41.069 23.204 1.00 45.67 330 LYS D O 1
ATOM 9795 N N . GLU D 1 331 ? 83.586 42.199 21.533 1.00 45.23 331 GLU D N 1
ATOM 9796 C CA . GLU D 1 331 ? 82.570 42.804 22.386 1.00 45.23 331 GLU D CA 1
ATOM 9797 C C . GLU D 1 331 ? 81.706 41.710 23.007 1.00 44.31 331 GLU D C 1
ATOM 9798 O O . GLU D 1 331 ? 81.457 41.718 24.211 1.00 48.22 331 GLU D O 1
ATOM 9804 N N . LEU D 1 332 ? 81.256 40.765 22.187 1.00 36.63 332 LEU D N 1
ATOM 9805 C CA . LEU D 1 332 ? 80.420 39.680 22.681 1.00 26.17 332 LEU D CA 1
ATOM 9806 C C . LEU D 1 332 ? 81.170 38.891 23.728 1.00 20.25 332 LEU D C 1
ATOM 9807 O O . LEU D 1 332 ? 80.660 38.643 24.818 1.00 14.90 332 LEU D O 1
ATOM 9812 N N . VAL D 1 333 ? 82.394 38.509 23.395 1.00 20.17 333 VAL D N 1
ATOM 9813 C CA . VAL D 1 333 ? 83.220 37.758 24.319 1.00 25.12 333 VAL D CA 1
ATOM 9814 C C . VAL D 1 333 ? 83.380 38.522 25.607 1.00 28.01 333 VAL D C 1
ATOM 9815 O O . VAL D 1 333 ? 83.372 37.939 26.677 1.00 31.60 333 VAL D O 1
ATOM 9819 N N . ASN D 1 334 ? 83.540 39.832 25.503 1.00 34.33 334 ASN D N 1
ATOM 9820 C CA . ASN D 1 334 ? 83.691 40.649 26.695 1.00 45.34 334 ASN D CA 1
ATOM 9821 C C . ASN D 1 334 ? 82.347 40.826 27.393 1.00 47.29 334 ASN D C 1
ATOM 9822 O O . ASN D 1 334 ? 82.292 41.019 28.603 1.00 54.09 334 ASN D O 1
ATOM 9827 N N . ALA D 1 335 ? 81.264 40.757 26.629 1.00 45.69 335 ALA D N 1
ATOM 9828 C CA . ALA D 1 335 ? 79.927 40.915 27.189 1.00 44.61 335 ALA D CA 1
ATOM 9829 C C . ALA D 1 335 ? 79.499 39.743 28.058 1.00 50.70 335 ALA D C 1
ATOM 9830 O O . ALA D 1 335 ? 78.683 39.925 28.960 1.00 54.35 335 ALA D O 1
ATOM 9832 N N . VAL D 1 336 ? 80.031 38.548 27.783 1.00 52.45 336 VAL D N 1
ATOM 9833 C CA . VAL D 1 336 ? 79.675 37.351 28.549 1.00 51.42 336 VAL D CA 1
ATOM 9834 C C . VAL D 1 336 ? 80.762 36.926 29.529 1.00 56.94 336 VAL D C 1
ATOM 9835 O O . VAL D 1 336 ? 80.493 36.170 30.454 1.00 58.82 336 VAL D O 1
ATOM 9839 N N . GLN D 1 337 ? 81.983 37.416 29.322 1.00 66.07 337 GLN D N 1
ATOM 9840 C CA . GLN D 1 337 ? 83.119 37.101 30.194 1.00 75.45 337 GLN D CA 1
ATOM 9841 C C . GLN D 1 337 ? 83.330 38.273 31.146 1.00 83.57 337 GLN D C 1
ATOM 9842 O O . GLN D 1 337 ? 84.466 38.722 31.342 1.00 84.84 337 GLN D O 1
ATOM 9848 N N . ASP D 1 338 ? 82.229 38.762 31.721 1.00 93.63 338 ASP D N 1
ATOM 9849 C CA . ASP D 1 338 ? 82.241 39.900 32.653 1.00 100.39 338 ASP D CA 1
ATOM 9850 C C . ASP D 1 338 ? 80.843 40.148 33.253 1.00 98.49 338 ASP D C 1
ATOM 9851 O O . ASP D 1 338 ? 80.141 41.073 32.784 1.00 94.53 338 ASP D O 1
#

Foldseek 3Di:
DKAWAAAEEEAADPLLCSPVLVVVLCVVPCPPVQQEAEFEQPCVCCCQVVRHNLVCQLVVLVVCVVVVVDDLVVSQVSNLVSLLSSQPVLPVLQVVVVVQFDPDDDDDPDHDPDDHRYYYYYHHNCVSLPLQVLLCVLLSRHDCVNNCVRQLVDDQDDARYEYEYEDEDVVVSQVSPVVPDDQQSNLLSNLQVLQLVLLLQQLLPDDLPDCLVVQDADDNVNSVCSSPPSPLDRDDHHDNCSHCSSSVLHPVQADDVSHGDDSVVSSSVVSSSRSNSYDYHYFYPHDDSVVSSVVVVVCSVVGDMGMGDPVSSVVSSVVSVVSVD/DWEAAEEEAADPLLCSVVLVVVLCVPPCPPVQQEAEFEQPCVCCCQVVRHNLVCQLVVLVVCVVVPVDDLVVSQVSNLVSLLSSQPVLPVLQVVVVVQFDPPVVRHRYYYYYHHNCVSLPLLVLLCVLLSRHDCVNNCVRQQVDDQDDARYEYEYEDEDVVVSQVSRCVPDDQQSNLQSNLQVLQLQLLLQQLLPDDLPDCLVVQDADDNVNSVCSSPPSPLDRDDNHDNCSHCSSSVLHPVQADDVSHGDDSVVSSSVVSSSRSNSYDYHYFYPHDDSVVSSVVVVVCSVVGDMGDGDPVSSVVSNVVSVVSVD/DAWEAAEEEAADPLLCSVVLVVCLCVPPCPPVQQEAEFEQPCVCCCQVVRHNLVCQLVVLVVCVVVVVDDLVVSQVSNLVSLLSSQPVLPVLQVVVVVQFPCVHRYYYYYHHNCVSLPLQVLLCVLLSRHDCVCNCVRQQVDDQDDARYEYEYEDEDVVVSQVSHCVPDDQQSNLLSNLQVLQLVLLLQQLLPDDLPDCLVVQDADDNVNSVCSSPPSPLDRDDNHDNCSHCSSSVLHPVQADDVSHGDDSVVSSSVVSSSRSNSYDYHYFYPHDDSVVSSVVVVVCSVVGDIGDGDPVSSVVSNVVSVVSVD/DWFWEAAEEEAADPLLCSPVLVVCLCVPPCPPVQQEAEFEQPCVCCCQVPRHNLVCQLVVLVVCVVVVVDDLVVQQVSNLVSLLSSQPVLPVLQVVVVVQFDPPVVDHRYYYYYHHNCVSLPLLVLLCVLLSRHDCVCNCVRQQVDDQDDARYEYEYEDEDVVSSQVSHVDDQQSNLLSNLQVLQLVLLLQQLLPDDLPDCLVVQDADDNVNSVCSSPPSPLDRDDHHDNCSHCSSSVLHPVQADDVSHGDDSVVSSSVVSSSRSNSYDYHYFYPHDDSVVSSVVVVVCSVVGDMGIGDPVSSVVSNVVSVVSVD

Secondary structure (DSSP, 8-state):
--EEEEEEEEEESSSS-TTHHHHHHHHTTTTSGGGEEEE---HHHHTTBTTB-HHHHHHHHHHHHHTTSS-HHHHHHHHHHHHHHTHHHHHHHHHHHHHTS----S--S---SSPPEEEEEES-THIIIIIHHHHHHHHTSS-GGGHIIIIITPPPPPS--EEEEEE--HHHHHHH------HHHHHHHHHHHHHHHHHHHHHHHS-TTSGGGGSPPP-HHHHHHHTTT------SS--GGGSSHHHH--GGGB-TTS-B-HHHHHHHHHHHHHHHH-EEEEEE-SS-HHHHHHHHHHHGGGSPPEEE-HHHHHHHHHHHHHH--/-EEEEEEEEESSSS-TTHHHHTTHHHH-SSGGGEEEE---HHHHTTBTTB-HHHHHHHHHHHHHTTSS-HHHHHHHHHHHHHHTHHHHHHHHHHHHHTS------PEEEEEES-THIIIIIHHHHHHHHTSS-GGGHHHHHTTPPPPPS--EEEEEE--HHHHHHH------HHHHHHHHHHHHHHHHHHHHHHHS-TTSGGGGSPPP-HHHHHHHHHT------SS--GGGSSHHHH--GGGB-TTS-B-HHHHHHHHHHHHHHHH-EEEEEE-SS-HHHHHHHHHHHGGGSPPEE--HHHHHHHHHHHHHH--/-EEEEEEEEEESSSS-TTHHHHTTTTTT-SSGGGEEEE---HHHHTTBTTB-HHHHHHHHHHHHHTTSS-HHHHHHHHHHHHHHTHHHHHHHHHHHHHTS---PEEEEEES-THIIIIIHHHHHHHHTSS-GGGHHHHHTTPPPPPS--EEEEEE--HHHHHHH------HHHHHHHHHHHHHHHHHHHHHHHS-TTSGGGGSPPP-HHHHHHHHHT------SS--GGGSSHHHH--GGGB-TTS-B-HHHHHHHHHHHHHHHH-EEEEEE-SS-HHHHHHHHHHHGGGSPPEEE-HHHHHHHHHHHHHH--/---EEEEEEEEESSSSSTTHHHHTTHHHH-SSGGGEEEE---HHHHTTBTTB-HHHHHHHHHHHHHTTSS-HHHHHHHHHHHHHHTHHHHHHHHHHHHHTS-------EEEEEES-THIIIIIHHHHHHHHTSS-GGGHHHHHTTPPPPPS--EEEEEE--HHHHHHH----HHHHHHHHHHHHHHHHHHHHHHHS-TTSGGGGSPPP-HHHHHHHHHT------SS--GGGSSHHHH--GGGB-TTS-B-HHHHHHHHHHHHHHHH-EEEEEE-SS-HHHHHHHHHHHGGGSPPEE--HHHHHHHHHHHHHH--

Organism: Varicella-zoster virus (strain Oka vaccine) (NCBI:txid341980)

Solvent-accessible surface area: 49704 Å² total; per-residue (Å²): 166,56,21,27,0,1,1,0,8,4,0,0,8,34,38,2,27,6,58,99,11,4,91,47,0,44,162,69,32,28,149,66,107,66,42,10,11,42,8,24,40,16,84,38,13,15,72,20,1,1,22,14,24,0,38,20,12,5,43,8,7,25,46,41,69,140,71,25,21,10,31,68,100,9,0,46,41,2,0,5,6,8,2,42,5,28,18,2,1,16,26,7,15,14,55,59,4,33,79,39,16,55,110,54,130,94,140,121,145,147,129,69,192,105,73,84,15,0,1,0,5,7,20,3,15,1,6,10,17,0,0,33,0,1,0,8,13,2,29,28,20,3,8,22,1,15,3,0,29,26,0,4,55,23,80,97,16,16,97,3,0,0,0,0,3,5,43,11,46,47,108,27,1,68,76,96,44,90,102,51,72,62,88,51,2,5,9,0,0,33,1,0,4,31,0,0,5,0,0,0,51,6,1,104,121,59,70,7,90,45,20,6,115,103,10,87,77,12,63,107,101,40,37,89,122,0,32,148,73,69,40,22,149,83,116,165,133,8,22,9,104,21,0,2,0,5,1,2,12,0,78,56,2,14,35,166,174,27,94,18,39,52,5,1,20,27,0,0,68,42,2,0,84,6,0,71,44,0,20,37,34,57,4,38,8,79,78,74,54,98,98,1,1,117,59,2,99,80,16,9,98,123,9,58,79,10,66,0,43,31,37,12,1,80,88,1,50,112,31,2,109,47,17,76,157,105,25,0,1,1,0,8,5,0,0,8,33,39,2,27,8,59,99,11,5,76,39,2,37,141,95,55,29,150,71,109,68,69,10,11,42,8,23,40,12,86,81,9,16,125,74,0,0,50,21,38,0,34,80,13,5,40,28,6,25,80,81,36,85,80,4,86,12,13,43,62,11,0,45,41,2,0,6,6,7,2,42,6,28,18,2,1,16,27,6,14,12,53,58,4,32,77,38,18,74,117,83,191,202,77,74,41,8,1,0,4,8,18,2,15,1,5,9,17,0,0,33,0,1,0,9,12,1,28,26,22,4,10,22,1,16,2,0,32,26,0,4,56,23,80,100,17,18,96,3,0,0,1,0,3,5,43,10,46,46,109,28,1,67,75,96,42,107,102,53,74,61,86,53,2,5,9,0,1,33,0,0,4,30,0,0,5,0,0,0,49,6,1,105,123,57,69,7,92,46,20,6,114,105,11,86,30,11,28,67,83,41,35,88,120,0,32,144,72,69,38,22,149,82,116,164,130,7,22,8,104,20,0,2,0,6,0,0,12,1,18,17,4,11,21,66,172,29,96,19,24,55,6,2,20,32,0,0,70,44,2,0,86,5,0,72,43,0,20,37,33,58,4,39,9,78,76,75,54,90,98,2,4,116,61,2,105,77,17,17,99,120,9,60,79,10,87,3,64,53,39,12,1,83,87,0,49,110,29,3,111,52,16,72,170,197,51,26,0,1,0,1,8,4,0,0,8,34,39,2,28,7,59,97,11,4,67,48,3,31,144,87,51,29,155,72,110,68,69,11,11,42,8,24,40,11,87,81,10,17,126,73,0,0,51,20,39,0,36,80,13,4,41,28,6,24,80,78,37,86,81,4,84,11,15,42,60,10,1,45,42,2,0,5,6,6,2,41,6,27,18,2,1,16,27,7,15,12,55,60,5,32,80,38,17,84,156,144,81,47,8,1,0,4,8,18,3,15,1,5,8,18,0,0,33,0,1,0,9,12,2,29,25,21,4,9,23,0,17,3,0,31,25,0,4,57,24,81,97,17,17,95,3,0,0,0,0,3,5,42,11,46,48,106,28,1,66,74,94,43,109,100,54,74,62,89,52,2,4,10,0,1,33,0,0,4,29,0,0,6,0,0,0,48,6,2,105,124,58,71,7,91,46,20,6,115,105,11,86,29,11,28,63,85,41,34,87,121,0,31,144,72,69,39,23,148,82,117,164,133,9,21,8,105,20,0,3,0,6,0,1,12,0,18,18,4,11,21,69,172,29,96,18,25,56,6,2,20,34,0,0,72,43,1,0,86,5,0,72,44,0,20,37,33,58,4,39,8,80,76,75,55,90,96,2,1,114,59,2,105,78,17,19,100,122,9,58,78,10,66,1,59,49,39,11,1,82,87,0,49,113,28,2,96,51,17,73,157,155,116,66,24,0,1,1,1,8,4,0,0,9,38,39,2,27,7,60,99,12,5,73,47,3,38,146,68,54,27,152,72,110,68,66,9,11,42,10,22,41,15,86,40,12,16,67,22,0,1,23,16,23,0,41,19,13,4,65,9,6,25,45,38,67,139,70,25,20,9,31,67,99,9,0,45,42,1,0,5,7,6,2,42,6,28,18,2,1,16,27,7,16,12,56,62,4,33,79,39,17,42,117,78,189,220,91,76,45,8,1,0,4,8,18,4,17,1,4,9,17,0,0,33,0,1,0,9,13,1,29,26,21,3,8,22,1,16,1,0,30,25,0,4,55,22,82,100,17,16,97,3,0,0,1,0,2,6,42,12,46,48,108,27,2,81,86,93,70,91,87,61,91,52,2,5,10,0,0,32,0,0,3,31,0,0,6,0,0,0,50,7,2,104,123,58,71,7,90,46,20,6,117,106,10,88,77,12,64,108,101,39,36,88,120,0,33,148,70,70,42,21,147,83,117,166,132,8,22,9,104,20,0,2,1,6,1,1,13,0,75,57,3,14,35,168,175,27,93,19,39,52,6,1,20,30,0,0,70,44,2,0,86,6,0,72,45,0,19,37,33,58,4,39,9,80,77,75,55,88,96,2,1,112,61,1,102,77,16,21,98,122,9,60,79,10,76,0,37,30,38,11,1,80,89,1,50,112,30,3,97,51,20,71,157

InterPro domains:
  IPR001889 Herpesvirus thymidine kinase [MF_04029] (7-340)
  IPR001889 Herpesvirus thymidine kinase [PF00693] (19-298)
  IPR027417 P-loop containing nucleoside triphosphate hydrolase [G3DSA:3.40.50.300] (1-341)
  IPR027417 P-loop containing nucleoside triphosphate hydrolase [SSF52540] (10-336)

B-factor: mean 36.99, std 27.31, range [4.47, 123.38]

Sequence (1268 aa):
VKMGVLRIYLDGAYGIGKTTAAEEFLHHFAITPNRILLIGEPLSYWRNLAGEDAICGIYGTQTRRLNGDVSPEDAQRLTAHFQSLFCSPHAIMHAKISALMDTSTSDLVQVNKEPYKIMLSDRHPIASTICFPLSRYLVGDMSPAALPGLLFTLPAEPPGTNLVVCTVSLPSHLSRVSETVNLPFVMVLRNVYIMLINTIIFLKTNNWHAGWNTLSFCNDVFKQKLQKSECIKLREVPGIEDTLFAVLKLPELCGEFGNILPLWAWGMETLSNCLRSMSPFVLSLEQTPQHAAQELKTLLPQMTPANMSSGAWNILKELVNAVQDMGVLRIYLDGAYGIGKTTAAEEFLHHFAITPNRILLIGEPLSYWRNLAGEDAICGIYGTQTRRLNGDVSPEDAQRLTAHFQSLFCSPHAIMHAKISALMDTSTEPYKIMLSDRHPIASTICFPLSRYLVGDMSPAALPGLLFTLPAEPPGTNLVVCTVSLPSHLSRVSETVNLPFVMVLRNVYIMLINTIIFLKTNNWHAGWNTLSFCNDVFKQKLQKSECIKLREVPGIEDTLFAVLKLPELCGEFGNILPLWAWGMETLSNCLRSMSPFVLSLEQTPQHAAQELKTLLPQMTPANMSSGAWNILKELVNAVQDKMGVLRIYLDGAYGIGKTTAAEEFLHHFAITPNRILLIGEPLSYWRNLAGEDAICGIYGTQTRRLNGDVSPEDAQRLTAHFQSLFCSPHAIMHAKISALMDTPYKIMLSDRHPIASTICFPLSRYLVGDMSPAALPGLLFTLPAEPPGTNLVVCTVSLPSHLSRVSETVNLPFVMVLRNVYIMLINTIIFLKTNNWHAGWNTLSFCNDVFKQKLQKSECIKLREVPGIEDTLFAVLKLPELCGEFGNILPLWAWGMETLSNCLRSMSPFVLSLEQTPQHAAQELKTLLPQMTPANMSSGAWNILKELVNAVQDVKMGVLRIYLDGAYGIGKTTAAEEFLHHFAITPNRILLIGEPLSYWRNLAGEDAICGIYGTQTRRLNGDVSPEDAQRLTAHFQSLFCSPHAIMHAKISALMDTSTEPYKIMLSDRHPIASTICFPLSRYLVGDMSPAALPGLLFTLPAEPPGTNLVVCTVSLPSHLSRVTVNLPFVMVLRNVYIMLINTIIFLKTNNWHAGWNTLSFCNDVFKQKLQKSECIKLREVPGIEDTLFAVLKLPELCGEFGNILPLWAWGMETLSNCLRSMSPFVLSLEQTPQHAAQELKTLLPQMTPANMSSGAWNILKELVNAVQD

Radius of gyration: 34.1 Å; Cα contacts (8 Å, |Δi|>4): 2191; chains: 4; bounding box: 76×62×107 Å

Nearest PDB structures (foldseek):
  1osn-assembly3_D  TM=1.003E+00  e=1.613E-59  Human alphaherpesvirus 3
  1osn-assembly3_B  TM=1.003E+00  e=2.447E-57  Human alphaherpesvirus 3
  1osn-assembly3_A  TM=9.976E-01  e=1.782E-57  Human alphaherpesvirus 3
  1osn-assembly3_C  TM=9.967E-01  e=1.328E-56  Human alphaherpesvirus 3
  1p73-assembly2_D  TM=9.214E-01  e=1.417E-26  Equid alphaherpesvirus 4

CATH classification: 3.40.50.300